Protein 2ZU0 (pdb70)

Solvent-accessible surface area: 44188 Å² total; per-residue (Å²): 71,76,2,35,106,29,2,61,120,23,16,119,38,172,69,50,193,42,12,90,52,1,93,129,38,8,112,74,0,60,156,59,15,46,26,70,97,170,83,52,51,12,92,25,3,25,13,101,38,2,47,95,9,79,9,25,53,88,36,25,160,21,38,53,122,74,33,79,88,53,24,19,115,47,97,13,10,40,0,0,6,2,6,7,103,60,28,90,98,12,22,56,92,29,173,86,24,34,8,95,30,61,48,64,42,90,5,150,70,33,36,134,30,24,35,67,32,9,8,1,11,0,2,9,0,14,1,62,28,0,2,46,2,35,1,119,152,37,88,169,25,106,85,28,0,2,0,0,0,1,0,35,7,30,103,60,132,80,4,2,4,5,8,5,2,2,11,2,62,3,37,66,17,0,59,10,44,0,2,0,4,0,9,12,36,68,117,31,81,2,0,0,0,2,2,1,1,2,52,0,30,14,79,0,72,4,30,2,2,0,0,0,20,2,15,85,108,1,14,0,3,4,2,3,2,2,27,3,31,74,62,1,23,0,70,2,2,3,2,1,0,6,4,23,13,2,10,4,9,4,0,0,39,0,63,5,77,80,2,57,1,57,3,3,4,0,0,2,2,33,99,102,7,10,7,0,2,16,6,72,0,29,0,45,101,2,89,1,48,0,59,6,12,0,22,0,1,0,13,60,77,1,55,0,3,2,19,0,10,3,33,0,27,71,138,0,55,100,0,20,1,74,2,47,0,28,5,11,0,26,7,112,70,0,49,0,1,2,12,1,18,1,7,0,51,3,5,21,5,140,5,32,8,22,2,60,4,19,78,12,63,73,63,18,16,19,0,0,49,8,2,8,1,57,55,102,61,0,12,70,16,15,0,48,26,40,0,33,103,2,0,91,24,6,214,50,107,43,3,20,91,49,0,14,49,55,0,10,112,29,3,48,19,48,74,192,120,0,29,112,32,1,62,116,22,2,95,63,94,22,140,128,48,13,94,55,2,64,111,38,1,77,56,1,61,161,84,14,46,25,88,186,159,86,52,51,13,99,19,7,42,11,101,45,0,50,110,8,111,14,24,61,102,57,24,159,12,38,59,124,73,33,76,88,54,24,17,112,44,99,16,10,42,0,0,5,0,11,14,53,47,17,95,96,7,21,52,80,29,152,92,23,18,8,96,34,49,59,57,42,84,6,154,72,35,49,129,32,25,40,63,31,12,8,1,11,0,2,9,1,20,2,87,24,0,4,45,3,38,1,76,144,42,85,175,18,104,86,35,1,2,0,0,1,2,0,36,4,44,98,65,154,82,0,1,2,3,10,5,6,3,17,2,51,0,31,81,23,0,56,11,36,1,2,0,4,0,10,11,35,70,114,32,76,1,0,0,0,2,3,0,2,2,48,1,20,14,70,0,79,4,56,4,3,0,0,0,17,2,12,63,102,0,9,0,3,4,1,2,4,2,24,2,29,76,63,1,29,0,70,1,7,4,3,3,0,5,3,21,13,2,11,4,10,4,0,0,37,0,64,4,82,92,2,52,0,64,4,8,5,0,0,4,1,12,121,93,9,15,8,0,2,17,7,66,2,28,0,46,96,5,85,1,49,1,55,5,13,1,12,1,4,0,21,76,118,0,62,0,3,2,15,0,12,1,31,0,26,88,108,2,57,104,2,34,0,74,1,50,0,27,5,12,0,45,20,141,84,0,42,0,2,0,9,1,15,1,6,0,52,2,7,42,6,150,3,34,9,19,1,60,4,13,86,13,68,96,95,17,12,133,25,0,114,60,49,36,2,74,86,75,60,0,38,28,10,14,3,61,20,40,0,29,106,2,3,98,23,5,206,71,92,40,10,25,90,50,0,36,65,46,0,0,121,32,10,83,45,39,82,46,2,46,2,128,74,0,60,2,10,33,166,138,116,49,24,1,84,18,0,43,11,80,0,94,58,32,30,1,2,0,0,3,1,41,130,75,9,4,14,60,9,1,2,8,6,4,9,12,69,176,94,53,103,53,85,25,32,65,0,79,1,84,74,104,76,1,50,80,40,40,13,18,45,18,9,2,7,1,9,5,12,0,14,31,165,9,16,62,0,74,58,4,29,1,49,103,0,0,48,29,0,2,64,30,4,43,81,77,90,74,87,138,20,57,77,178,128,55,2,73,86,34,0,104,106,19,10,66,48,2,133,11,33,170,73,0,19,110,75,31,0,1,53,64,16,63,46,20,44,36,14,34,0,0,2,0,1,0,4,3,8,98,6,68,1,0,0,4,17,9,5,11,23,76,7,76,74,108,16,1,98,17,4,4,56,0,1,47,69,13,97,82,50,129,38,0,3,1,2,1,4,53,40,31,78,2,1,90,72,0,126,2,66,92,0,12,8,1,121,98,0,97,34,72,101,68,26,75,40,82,6,2,96,91,3,81,146,119,64,91,72,54,6,74,129,82,260,104,30,146,24,97,66,20,67,101,123,102,9,34,90,28,0,86,124,55,106,79,50,118,19,72,39,63,24,132,138,165,96,56,111,20,54,68,87,48,194,190

Structure (mmCIF, N/CA/C/O backbone):
data_2ZU0
#
_entry.id   2ZU0
#
_cell.length_a   96.110
_cell.length_b   106.150
_cell.length_c   171.670
_cell.angle_alpha   90.00
_cell.angle_beta   90.00
_cell.angle_gamma   90.00
#
_symmetry.space_group_name_H-M   'P 21 21 21'
#
loop_
_entity.id
_entity.type
_entity.pdbx_description
1 polymer 'Protein sufD'
2 polymer 'Probable ATP-dependent transporter sufC'
3 non-polymer '2-(N-MORPHOLINO)-ETHANESULFONIC ACID'
4 water water
#
loop_
_atom_site.group_PDB
_atom_site.id
_atom_site.type_symbol
_atom_site.label_atom_id
_atom_site.label_alt_id
_atom_site.label_comp_id
_atom_site.label_asym_id
_atom_site.label_entity_id
_atom_site.label_seq_id
_atom_site.pdbx_PDB_ins_code
_atom_site.Cartn_x
_atom_site.Cartn_y
_atom_site.Cartn_z
_atom_site.occupancy
_atom_site.B_iso_or_equiv
_atom_site.auth_seq_id
_atom_site.auth_comp_id
_atom_site.auth_asym_id
_atom_site.auth_atom_id
_atom_site.pdbx_PDB_model_num
ATOM 1 N N . SER A 1 8 ? 47.593 -22.129 -14.928 1.00 46.27 8 SER A N 1
ATOM 2 C CA . SER A 1 8 ? 46.113 -22.210 -14.748 1.00 46.26 8 SER A CA 1
ATOM 3 C C . SER A 1 8 ? 45.344 -21.901 -16.034 1.00 43.75 8 SER A C 1
ATOM 4 O O . SER A 1 8 ? 45.717 -21.010 -16.793 1.00 44.13 8 SER A O 1
ATOM 7 N N . ASN A 1 9 ? 44.271 -22.651 -16.267 1.00 40.40 9 ASN A N 1
ATOM 8 C CA . ASN A 1 9 ? 43.423 -22.475 -17.444 1.00 35.89 9 ASN A CA 1
ATOM 9 C C . ASN A 1 9 ? 42.026 -22.198 -16.887 1.00 34.29 9 ASN A C 1
ATOM 10 O O . ASN A 1 9 ? 41.330 -23.115 -16.453 1.00 30.68 9 ASN A O 1
ATOM 15 N N . ALA A 1 10 ? 41.636 -20.924 -16.897 1.00 32.05 10 ALA A N 1
ATOM 16 C CA . ALA A 1 10 ? 40.343 -20.498 -16.363 1.00 32.76 10 ALA A CA 1
ATOM 17 C C . ALA A 1 10 ? 39.165 -21.336 -16.832 1.00 31.68 10 ALA A C 1
ATOM 18 O O . ALA A 1 10 ? 38.319 -21.738 -16.029 1.00 30.96 10 ALA A O 1
ATOM 20 N N . LEU A 1 11 ? 39.100 -21.588 -18.135 1.00 31.86 11 LEU A N 1
ATOM 21 C CA . LEU A 1 11 ? 38.013 -22.376 -18.690 1.00 31.70 11 LEU A CA 1
ATOM 22 C C . LEU A 1 11 ? 38.041 -23.783 -18.108 1.00 32.61 11 LEU A C 1
ATOM 23 O O . LEU A 1 11 ? 36.995 -24.359 -17.815 1.00 32.72 11 LEU A O 1
ATOM 28 N N . GLN A 1 12 ? 39.243 -24.327 -17.944 1.00 33.78 12 GLN A N 1
ATOM 29 C CA . GLN A 1 12 ? 39.418 -25.658 -17.369 1.00 36.52 12 GLN A CA 1
ATOM 30 C C . GLN A 1 12 ? 38.926 -25.632 -15.920 1.00 35.34 12 GLN A C 1
ATOM 31 O O . GLN A 1 12 ? 38.161 -26.494 -15.497 1.00 33.87 12 GLN A O 1
ATOM 37 N N . GLN A 1 13 ? 39.387 -24.637 -15.170 1.00 35.29 13 GLN A N 1
ATOM 38 C CA . GLN A 1 13 ? 39.003 -24.482 -13.772 1.00 37.00 13 GLN A CA 1
ATOM 39 C C . GLN A 1 13 ? 37.489 -24.430 -13.624 1.00 36.76 13 GLN A C 1
ATOM 40 O O . GLN A 1 13 ? 36.908 -25.171 -12.832 1.00 38.36 13 GLN A O 1
ATOM 46 N N . TRP A 1 14 ? 36.847 -23.560 -14.397 1.00 34.86 14 TRP A N 1
ATOM 47 C CA . TRP A 1 14 ? 35.394 -23.430 -14.325 1.00 34.04 14 TRP A CA 1
ATOM 48 C C . TRP A 1 14 ? 34.702 -24.707 -14.782 1.00 33.43 14 TRP A C 1
ATOM 49 O O . TRP A 1 14 ? 33.647 -25.072 -14.259 1.00 31.63 14 TRP A O 1
ATOM 60 N N . HIS A 1 15 ? 35.296 -25.380 -15.762 1.00 34.29 15 HIS A N 1
ATOM 61 C CA . HIS A 1 15 ? 34.742 -26.632 -16.262 1.00 36.14 15 HIS A CA 1
ATOM 62 C C . HIS A 1 15 ? 34.761 -27.617 -15.093 1.00 36.69 15 HIS A C 1
ATOM 63 O O . HIS A 1 15 ? 33.804 -28.362 -14.865 1.00 35.21 15 HIS A O 1
ATOM 70 N N . HIS A 1 16 ? 35.865 -27.593 -14.351 1.00 37.16 16 HIS A N 1
ATOM 71 C CA . HIS A 1 16 ? 36.053 -28.453 -13.191 1.00 39.18 16 HIS A CA 1
ATOM 72 C C . HIS A 1 16 ? 34.980 -28.168 -12.127 1.00 39.08 16 HIS A C 1
ATOM 73 O O . HIS A 1 16 ? 34.389 -29.098 -11.568 1.00 37.55 16 HIS A O 1
ATOM 80 N N . LEU A 1 17 ? 34.730 -26.887 -11.853 1.00 37.91 17 LEU A N 1
ATOM 81 C CA . LEU A 1 17 ? 33.719 -26.510 -10.865 1.00 37.72 17 LEU A CA 1
ATOM 82 C C . LEU A 1 17 ? 32.341 -26.994 -11.305 1.00 38.19 17 LEU A C 1
ATOM 83 O O . LEU A 1 17 ? 31.505 -27.347 -10.477 1.00 40.13 17 LEU A O 1
ATOM 88 N N . PHE A 1 18 ? 32.114 -27.014 -12.613 1.00 37.50 18 PHE A N 1
ATOM 89 C CA . PHE A 1 18 ? 30.839 -27.463 -13.163 1.00 39.28 18 PHE A CA 1
ATOM 90 C C . PHE A 1 18 ? 30.656 -28.961 -12.915 1.00 41.20 18 PHE A C 1
ATOM 91 O O . PHE A 1 18 ? 29.560 -29.418 -12.606 1.00 40.79 18 PHE A O 1
ATOM 99 N N . GLU A 1 19 ? 31.740 -29.717 -13.056 1.00 44.63 19 GLU A N 1
ATOM 100 C CA . GLU A 1 19 ? 31.703 -31.168 -12.873 1.00 48.70 19 GLU A CA 1
ATOM 101 C C . GLU A 1 19 ? 31.917 -31.650 -11.439 1.00 49.99 19 GLU A C 1
ATOM 102 O O . GLU A 1 19 ? 31.787 -32.841 -11.166 1.00 48.72 19 GLU A O 1
ATOM 108 N N . ALA A 1 20 ? 32.246 -30.727 -10.537 1.00 52.87 20 ALA A N 1
ATOM 109 C CA . ALA A 1 20 ? 32.490 -31.056 -9.131 1.00 56.05 20 ALA A CA 1
ATOM 110 C C . ALA A 1 20 ? 31.606 -32.190 -8.622 1.00 59.15 20 ALA A C 1
ATOM 111 O O . ALA A 1 20 ? 30.416 -32.261 -8.940 1.00 58.98 20 ALA A O 1
ATOM 113 N N . GLU A 1 21 ? 32.201 -33.077 -7.829 1.00 62.12 21 GLU A N 1
ATOM 114 C CA . GLU A 1 21 ? 31.486 -34.215 -7.269 1.00 64.82 21 GLU A CA 1
ATOM 115 C C . GLU A 1 21 ? 30.280 -33.729 -6.474 1.00 65.70 21 GLU A C 1
ATOM 116 O O . GLU A 1 21 ? 30.405 -32.881 -5.589 1.00 65.33 21 GLU A O 1
ATOM 122 N N . GLY A 1 22 ? 29.108 -34.261 -6.805 1.00 66.68 22 GLY A N 1
ATOM 123 C CA . GLY A 1 22 ? 27.898 -33.864 -6.110 1.00 68.21 22 GLY A CA 1
ATOM 124 C C . GLY A 1 22 ? 27.282 -32.605 -6.686 1.00 69.38 22 GLY A C 1
ATOM 125 O O . GLY A 1 22 ? 27.126 -31.604 -5.985 1.00 70.52 22 GLY A O 1
ATOM 126 N N . THR A 1 23 ? 26.934 -32.653 -7.969 1.00 69.20 23 THR A N 1
ATOM 127 C CA . THR A 1 23 ? 26.324 -31.513 -8.644 1.00 67.75 23 THR A CA 1
ATOM 128 C C . THR A 1 23 ? 25.348 -31.975 -9.720 1.00 66.40 23 THR A C 1
ATOM 129 O O . THR A 1 23 ? 25.758 -32.431 -10.788 1.00 67.16 23 THR A O 1
ATOM 133 N N . LYS A 1 24 ? 24.055 -31.868 -9.429 1.00 64.08 24 LYS A N 1
ATOM 134 C CA . LYS A 1 24 ? 23.023 -32.252 -10.385 1.00 61.48 24 LYS A CA 1
ATOM 135 C C . LYS A 1 24 ? 22.746 -31.017 -11.237 1.00 59.00 24 LYS A C 1
ATOM 136 O O . LYS A 1 24 ? 21.808 -30.262 -10.966 1.00 59.44 24 LYS A O 1
ATOM 142 N N . ARG A 1 25 ? 23.570 -30.809 -12.258 1.00 54.59 25 ARG A N 1
ATOM 143 C CA . ARG A 1 25 ? 23.424 -29.648 -13.126 1.00 50.31 25 ARG A CA 1
ATOM 144 C C . ARG A 1 25 ? 22.305 -29.840 -14.145 1.00 48.35 25 ARG A C 1
ATOM 145 O O . ARG A 1 25 ? 22.137 -30.920 -14.713 1.00 47.78 25 ARG A O 1
ATOM 153 N N . SER A 1 26 ? 21.543 -28.775 -14.361 1.00 45.05 26 SER A N 1
ATOM 154 C CA . SER A 1 26 ? 20.424 -28.775 -15.293 1.00 42.05 26 SER A CA 1
ATOM 155 C C . SER A 1 26 ? 20.865 -28.817 -16.753 1.00 41.32 26 SER A C 1
ATOM 156 O O . SER A 1 26 ? 22.017 -28.538 -17.073 1.00 41.13 26 SER A O 1
ATOM 159 N N . PRO A 1 27 ? 19.944 -29.175 -17.662 1.00 41.20 27 PRO A N 1
ATOM 160 C CA . PRO A 1 27 ? 20.261 -29.239 -19.093 1.00 40.53 27 PRO A CA 1
ATOM 161 C C . PRO A 1 27 ? 20.581 -27.831 -19.591 1.00 41.09 27 PRO A C 1
ATOM 162 O O . PRO A 1 27 ? 21.432 -27.648 -20.460 1.00 40.50 27 PRO A O 1
ATOM 166 N N . GLN A 1 28 ? 19.877 -26.844 -19.035 1.00 40.64 28 GLN A N 1
ATOM 167 C CA . GLN A 1 28 ? 20.083 -25.442 -19.396 1.00 39.78 28 GLN A CA 1
ATOM 168 C C . GLN A 1 28 ? 21.519 -25.050 -19.078 1.00 38.49 28 GLN A C 1
ATOM 169 O O . GLN A 1 28 ? 22.214 -24.443 -19.898 1.00 38.44 28 GLN A O 1
ATOM 175 N N . ALA A 1 29 ? 21.953 -25.410 -17.875 1.00 38.11 29 ALA A N 1
ATOM 176 C CA . ALA A 1 29 ? 23.304 -25.112 -17.418 1.00 37.62 29 ALA A CA 1
ATOM 177 C C . ALA A 1 29 ? 24.332 -25.802 -18.306 1.00 37.45 29 ALA A C 1
ATOM 178 O O . ALA A 1 29 ? 25.383 -25.235 -18.606 1.00 36.35 29 ALA A O 1
ATOM 180 N N . GLN A 1 30 ? 24.027 -27.030 -18.718 1.00 38.08 30 GLN A N 1
ATOM 181 C CA . GLN A 1 30 ? 24.928 -27.793 -19.578 1.00 38.79 30 GLN A CA 1
ATOM 182 C C . GLN A 1 30 ? 25.087 -27.129 -20.950 1.00 37.95 30 GLN A C 1
ATOM 183 O O . GLN A 1 30 ? 26.189 -27.084 -21.497 1.00 37.75 30 GLN A O 1
ATOM 189 N N . GLN A 1 31 ? 23.993 -26.605 -21.497 1.00 36.95 31 GLN A N 1
ATOM 190 C CA . GLN A 1 31 ? 24.044 -25.926 -22.788 1.00 37.64 31 GLN A CA 1
ATOM 191 C C . GLN A 1 31 ? 24.898 -24.661 -22.701 1.00 35.56 31 GLN A C 1
ATOM 192 O O . GLN A 1 31 ? 25.635 -24.339 -23.629 1.00 34.00 31 GLN A O 1
ATOM 198 N N . HIS A 1 32 ? 24.799 -23.941 -21.586 1.00 34.25 32 HIS A N 1
ATOM 199 C CA . HIS A 1 32 ? 25.586 -22.721 -21.416 1.00 33.00 32 HIS A CA 1
ATOM 200 C C . HIS A 1 32 ? 27.062 -23.054 -21.219 1.00 32.37 32 HIS A C 1
ATOM 201 O O . HIS A 1 32 ? 27.939 -22.292 -21.620 1.00 31.45 32 HIS A O 1
ATOM 208 N N . LEU A 1 33 ? 27.331 -24.200 -20.601 1.00 32.85 33 LEU A N 1
ATOM 209 C CA . LEU A 1 33 ? 28.701 -24.642 -20.373 1.00 33.26 33 LEU A CA 1
ATOM 210 C C . LEU A 1 33 ? 29.355 -24.868 -21.737 1.00 34.02 33 LEU A C 1
ATOM 211 O O . LEU A 1 33 ? 30.474 -24.415 -21.982 1.00 33.55 33 LEU A O 1
ATOM 216 N N . GLN A 1 34 ? 28.648 -25.568 -22.620 1.00 34.59 34 GLN A N 1
ATOM 217 C CA . GLN A 1 34 ? 29.161 -25.842 -23.958 1.00 36.62 34 GLN A CA 1
ATOM 218 C C . GLN A 1 34 ? 29.407 -24.540 -24.706 1.00 35.34 34 GLN A C 1
ATOM 219 O O . GLN A 1 34 ? 30.429 -24.384 -25.375 1.00 32.98 34 GLN A O 1
ATOM 225 N N . GLN A 1 35 ? 28.466 -23.604 -24.603 1.00 34.97 35 GLN A N 1
ATOM 226 C CA . GLN A 1 35 ? 28.637 -22.317 -25.268 1.00 34.45 35 GLN A CA 1
ATOM 227 C C . GLN A 1 35 ? 29.858 -21.631 -24.693 1.00 33.23 35 GLN A C 1
ATOM 228 O O . GLN A 1 35 ? 30.652 -21.043 -25.426 1.00 34.18 35 GLN A O 1
ATOM 234 N N . LEU A 1 36 ? 30.009 -21.723 -23.376 1.00 32.81 36 LEU A N 1
ATOM 235 C CA . LEU A 1 36 ? 31.146 -21.126 -22.689 1.00 34.87 36 LEU A CA 1
ATOM 236 C C . LEU A 1 36 ? 32.453 -21.683 -23.243 1.00 36.19 36 LEU A C 1
ATOM 237 O O . LEU A 1 36 ? 33.388 -20.938 -23.522 1.00 36.68 36 LEU A O 1
ATOM 242 N N . LEU A 1 37 ? 32.515 -23.001 -23.396 1.00 39.09 37 LEU A N 1
ATOM 243 C CA . LEU A 1 37 ? 33.718 -23.644 -23.908 1.00 41.40 37 LEU A CA 1
ATOM 244 C C . LEU A 1 37 ? 33.859 -23.447 -25.415 1.00 42.72 37 LEU A C 1
ATOM 245 O O . LEU A 1 37 ? 34.957 -23.526 -25.952 1.00 42.86 37 LEU A O 1
ATOM 250 N N . ARG A 1 38 ? 32.749 -23.176 -26.092 1.00 44.24 38 ARG A N 1
ATOM 251 C CA . ARG A 1 38 ? 32.779 -22.962 -27.536 1.00 48.22 38 ARG A CA 1
ATOM 252 C C . ARG A 1 38 ? 33.398 -21.604 -27.865 1.00 49.36 38 ARG A C 1
ATOM 253 O O . ARG A 1 38 ? 34.324 -21.505 -28.669 1.00 48.99 38 ARG A O 1
ATOM 261 N N . THR A 1 39 ? 32.872 -20.563 -27.226 1.00 49.93 39 THR A N 1
ATOM 262 C CA . THR A 1 39 ? 33.324 -19.194 -27.447 1.00 48.54 39 THR A CA 1
ATOM 263 C C . THR A 1 39 ? 34.720 -18.899 -26.907 1.00 48.06 39 THR A C 1
ATOM 264 O O . THR A 1 39 ? 35.472 -18.130 -27.508 1.00 47.83 39 THR A O 1
ATOM 268 N N . GLY A 1 40 ? 35.069 -19.503 -25.776 1.00 47.15 40 GLY A N 1
ATOM 269 C CA . GLY A 1 40 ? 36.381 -19.261 -25.200 1.00 44.18 40 GLY A CA 1
ATOM 270 C C . GLY A 1 40 ? 36.496 -17.859 -24.625 1.00 43.03 40 GLY A C 1
ATOM 271 O O . GLY A 1 40 ? 35.530 -17.088 -24.644 1.00 42.77 40 GLY A O 1
ATOM 272 N N . LEU A 1 41 ? 37.677 -17.522 -24.115 1.00 39.88 41 LEU A N 1
ATOM 273 C CA . LEU A 1 41 ? 37.901 -16.211 -23.524 1.00 38.02 41 LEU A CA 1
ATOM 274 C C . LEU A 1 41 ? 38.428 -15.201 -24.537 1.00 37.26 41 LEU A C 1
ATOM 275 O O . LEU A 1 41 ? 39.374 -15.467 -25.271 1.00 35.70 41 LEU A O 1
ATOM 280 N N . PRO A 1 42 ? 37.813 -14.016 -24.581 1.00 36.85 42 PRO A N 1
ATOM 281 C CA . PRO A 1 42 ? 38.223 -12.963 -25.513 1.00 35.51 42 PRO A CA 1
ATOM 282 C C . PRO A 1 42 ? 39.570 -12.357 -25.147 1.00 35.23 42 PRO A C 1
ATOM 283 O O . PRO A 1 42 ? 39.987 -12.399 -23.991 1.00 35.09 42 PRO A O 1
ATOM 287 N N . THR A 1 43 ? 40.254 -11.804 -26.142 1.00 33.74 43 THR A N 1
ATOM 288 C CA . THR A 1 43 ? 41.537 -11.160 -25.912 1.00 33.34 43 THR A CA 1
ATOM 289 C C . THR A 1 43 ? 41.275 -9.660 -26.014 1.00 32.57 43 THR A C 1
ATOM 290 O O . THR A 1 43 ? 40.163 -9.245 -26.326 1.00 30.72 43 THR A O 1
ATOM 294 N N . ARG A 1 44 ? 42.302 -8.858 -25.758 1.00 32.68 44 ARG A N 1
ATOM 295 C CA . ARG A 1 44 ? 42.192 -7.406 -25.845 1.00 35.04 44 ARG A CA 1
ATOM 296 C C . ARG A 1 44 ? 41.964 -6.944 -27.286 1.00 34.26 44 ARG A C 1
ATOM 297 O O . ARG A 1 44 ? 41.762 -5.755 -27.538 1.00 32.82 44 ARG A O 1
ATOM 305 N N . LYS A 1 45 ? 41.999 -7.884 -28.227 1.00 33.45 45 LYS A N 1
ATOM 306 C CA . LYS A 1 45 ? 41.794 -7.561 -29.636 1.00 32.72 45 LYS A CA 1
ATOM 307 C C . LYS A 1 45 ? 40.325 -7.710 -30.006 1.00 31.33 45 LYS A C 1
ATOM 308 O O . LYS A 1 45 ? 39.896 -7.290 -31.082 1.00 29.70 45 LYS A O 1
ATOM 314 N N . HIS A 1 46 ? 39.553 -8.313 -29.108 1.00 28.90 46 HIS A N 1
ATOM 315 C CA . HIS A 1 46 ? 38.135 -8.497 -29.358 1.00 27.90 46 HIS A CA 1
ATOM 316 C C . HIS A 1 46 ? 37.438 -7.143 -29.263 1.00 26.85 46 HIS A C 1
ATOM 317 O O . HIS A 1 46 ? 37.696 -6.353 -28.362 1.00 25.44 46 HIS A O 1
ATOM 324 N N . GLU A 1 47 ? 36.556 -6.902 -30.218 1.00 24.44 47 GLU A N 1
ATOM 325 C CA . GLU A 1 47 ? 35.774 -5.683 -30.317 1.00 26.88 47 GLU A CA 1
ATOM 326 C C . GLU A 1 47 ? 35.238 -5.116 -28.993 1.00 25.64 47 GLU A C 1
ATOM 327 O O . GLU A 1 47 ? 35.292 -3.907 -28.768 1.00 24.59 47 GLU A O 1
ATOM 333 N N . ASN A 1 48 ? 34.722 -5.982 -28.123 1.00 23.03 48 ASN A N 1
ATOM 334 C CA . ASN A 1 48 ? 34.155 -5.536 -26.850 1.00 24.94 48 ASN A CA 1
ATOM 335 C C . ASN A 1 48 ? 35.071 -5.664 -25.636 1.00 25.02 48 ASN A C 1
ATOM 336 O O . ASN A 1 48 ? 34.606 -5.540 -24.498 1.00 24.83 48 ASN A O 1
ATOM 341 N N . TRP A 1 49 ? 36.365 -5.891 -25.863 1.00 23.99 49 TRP A N 1
ATOM 342 C CA . TRP A 1 49 ? 37.286 -6.065 -24.743 1.00 23.52 49 TRP A CA 1
ATOM 343 C C . TRP A 1 49 ? 38.592 -5.291 -24.816 1.00 24.89 49 TRP A C 1
ATOM 344 O O . TRP A 1 49 ? 39.572 -5.646 -24.153 1.00 26.12 49 TRP A O 1
ATOM 355 N N . LYS A 1 50 ? 38.616 -4.228 -25.601 1.00 24.21 50 LYS A N 1
ATOM 356 C CA . LYS A 1 50 ? 39.837 -3.447 -25.725 1.00 25.35 50 LYS A CA 1
ATOM 357 C C . LYS A 1 50 ? 40.272 -2.789 -24.418 1.00 25.87 50 LYS A C 1
ATOM 358 O O . LYS A 1 50 ? 41.466 -2.625 -24.175 1.00 25.87 50 LYS A O 1
ATOM 364 N N . TYR A 1 51 ? 39.309 -2.452 -23.561 1.00 25.26 51 TYR A N 1
ATOM 365 C CA . TYR A 1 51 ? 39.610 -1.739 -22.322 1.00 25.33 51 TYR A CA 1
ATOM 366 C C . TYR A 1 51 ? 39.467 -2.465 -20.989 1.00 26.09 51 TYR A C 1
ATOM 367 O O . TYR A 1 51 ? 39.820 -1.904 -19.947 1.00 24.66 51 TYR A O 1
ATOM 376 N N . THR A 1 52 ? 38.955 -3.691 -21.010 1.00 26.69 52 THR A N 1
ATOM 377 C CA . THR A 1 52 ? 38.714 -4.425 -19.772 1.00 26.62 52 THR A CA 1
ATOM 378 C C . THR A 1 52 ? 39.669 -5.598 -19.580 1.00 28.37 52 THR A C 1
ATOM 379 O O . THR A 1 52 ? 39.616 -6.586 -20.314 1.00 26.94 52 THR A O 1
ATOM 383 N N . PRO A 1 53 ? 40.558 -5.501 -18.575 1.00 29.59 53 PRO A N 1
ATOM 384 C CA . PRO A 1 53 ? 41.547 -6.541 -18.274 1.00 31.17 53 PRO A CA 1
ATOM 385 C C . PRO A 1 53 ? 41.014 -7.813 -17.626 1.00 32.76 53 PRO A C 1
ATOM 386 O O . PRO A 1 53 ? 40.241 -7.765 -16.669 1.00 34.40 53 PRO A O 1
ATOM 390 N N . LEU A 1 54 ? 41.447 -8.950 -18.161 1.00 34.28 54 LEU A N 1
ATOM 391 C CA . LEU A 1 54 ? 41.049 -10.258 -17.653 1.00 35.38 54 LEU A CA 1
ATOM 392 C C . LEU A 1 54 ? 42.262 -11.031 -17.139 1.00 36.66 54 LEU A C 1
ATOM 393 O O . LEU A 1 54 ? 42.141 -12.186 -16.739 1.00 35.71 54 LEU A O 1
ATOM 398 N N . GLU A 1 55 ? 43.426 -10.384 -17.143 1.00 38.61 55 GLU A N 1
ATOM 399 C CA . GLU A 1 55 ? 44.662 -11.012 -16.677 1.00 41.97 55 GLU A CA 1
ATOM 400 C C . GLU A 1 55 ? 44.538 -11.517 -15.245 1.00 43.37 55 GLU A C 1
ATOM 401 O O . GLU A 1 55 ? 44.958 -12.631 -14.928 1.00 41.85 55 GLU A O 1
ATOM 407 N N . GLY A 1 56 ? 43.959 -10.695 -14.378 1.00 45.05 56 GLY A N 1
ATOM 408 C CA . GLY A 1 56 ? 43.800 -11.089 -12.992 1.00 46.61 56 GLY A CA 1
ATOM 409 C C . GLY A 1 56 ? 42.784 -12.201 -12.828 1.00 47.86 56 GLY A C 1
ATOM 410 O O . GLY A 1 56 ? 42.382 -12.519 -11.713 1.00 48.59 56 GLY A O 1
ATOM 411 N N . LEU A 1 57 ? 42.384 -12.819 -13.935 1.00 49.11 57 LEU A N 1
ATOM 412 C CA . LEU A 1 57 ? 41.389 -13.878 -13.870 1.00 48.85 57 LEU A CA 1
ATOM 413 C C . LEU A 1 57 ? 41.713 -15.113 -14.726 1.00 50.22 57 LEU A C 1
ATOM 414 O O . LEU A 1 57 ? 41.582 -16.246 -14.261 1.00 50.45 57 LEU A O 1
ATOM 419 N N . ILE A 1 58 ? 42.142 -14.891 -15.967 1.00 50.90 58 ILE A N 1
ATOM 420 C CA . ILE A 1 58 ? 42.442 -15.978 -16.902 1.00 51.44 58 ILE A CA 1
ATOM 421 C C . ILE A 1 58 ? 43.476 -17.015 -16.458 1.00 52.27 58 ILE A C 1
ATOM 422 O O . ILE A 1 58 ? 43.462 -18.153 -16.935 1.00 51.87 58 ILE A O 1
ATOM 427 N N . ASN A 1 59 ? 44.367 -16.624 -15.554 1.00 52.40 59 ASN A N 1
ATOM 428 C CA . ASN A 1 59 ? 45.398 -17.523 -15.051 1.00 53.60 59 ASN A CA 1
ATOM 429 C C . ASN A 1 59 ? 45.342 -17.524 -13.530 1.00 53.62 59 ASN A C 1
ATOM 430 O O . ASN A 1 59 ? 46.211 -16.962 -12.856 1.00 53.52 59 ASN A O 1
ATOM 435 N N . SER A 1 60 ? 44.296 -18.152 -13.001 1.00 52.17 60 SER A N 1
ATOM 436 C CA . SER A 1 60 ? 44.089 -18.236 -11.564 1.00 49.73 60 SER A CA 1
ATOM 437 C C . SER A 1 60 ? 43.433 -19.558 -11.218 1.00 48.25 60 SER A C 1
ATOM 438 O O . SER A 1 60 ? 42.766 -20.168 -12.053 1.00 46.98 60 SER A O 1
ATOM 441 N N . GLN A 1 61 ? 43.637 -20.001 -9.984 1.00 47.92 61 GLN A N 1
ATOM 442 C CA . GLN A 1 61 ? 43.022 -21.234 -9.519 1.00 47.46 61 GLN A CA 1
ATOM 443 C C . GLN A 1 61 ? 41.689 -20.827 -8.902 1.00 45.42 61 GLN A C 1
ATOM 444 O O . GLN A 1 61 ? 41.629 -19.909 -8.082 1.00 44.77 61 GLN A O 1
ATOM 450 N N . PHE A 1 62 ? 40.617 -21.498 -9.306 1.00 42.55 62 PHE A N 1
ATOM 451 C CA . PHE A 1 62 ? 39.300 -21.180 -8.776 1.00 40.72 62 PHE A CA 1
ATOM 452 C C . PHE A 1 62 ? 38.720 -22.288 -7.907 1.00 40.38 62 PHE A C 1
ATOM 453 O O . PHE A 1 62 ? 38.849 -23.473 -8.212 1.00 39.11 62 PHE A O 1
ATOM 461 N N . VAL A 1 63 ? 38.084 -21.880 -6.816 1.00 40.31 63 VAL A N 1
ATOM 462 C CA . VAL A 1 63 ? 37.445 -22.809 -5.896 1.00 41.22 63 VAL A CA 1
ATOM 463 C C . VAL A 1 63 ? 36.056 -22.260 -5.601 1.00 42.00 63 VAL A C 1
ATOM 464 O O . VAL A 1 63 ? 35.789 -21.076 -5.813 1.00 40.71 63 VAL A O 1
ATOM 468 N N . SER A 1 64 ? 35.174 -23.123 -5.117 1.00 43.60 64 SER A N 1
ATOM 469 C CA . SER A 1 64 ? 33.820 -22.716 -4.785 1.00 45.59 64 SER A CA 1
ATOM 470 C C . SER A 1 64 ? 33.494 -23.189 -3.371 1.00 46.70 64 SER A C 1
ATOM 471 O O . SER A 1 64 ? 32.833 -24.209 -3.174 1.00 46.83 64 SER A O 1
ATOM 474 N N . ILE A 1 65 ? 33.976 -22.435 -2.391 1.00 47.96 65 ILE A N 1
ATOM 475 C CA . ILE A 1 65 ? 33.764 -22.756 -0.989 1.00 49.58 65 ILE A CA 1
ATOM 476 C C . ILE A 1 65 ? 32.563 -21.997 -0.427 1.00 50.67 65 ILE A C 1
ATOM 477 O O . ILE A 1 65 ? 32.609 -20.778 -0.252 1.00 49.83 65 ILE A O 1
ATOM 482 N N . ALA A 1 66 ? 31.488 -22.731 -0.152 1.00 51.97 66 ALA A N 1
ATOM 483 C CA . ALA A 1 66 ? 30.267 -22.144 0.391 1.00 52.98 66 ALA A CA 1
ATOM 484 C C . ALA A 1 66 ? 30.313 -22.121 1.914 1.00 53.45 66 ALA A C 1
ATOM 485 O O . ALA A 1 66 ? 29.942 -23.093 2.569 1.00 54.43 66 ALA A O 1
ATOM 487 N N . GLY A 1 67 ? 30.767 -21.006 2.474 1.00 53.67 67 GLY A N 1
ATOM 488 C CA . GLY A 1 67 ? 30.848 -20.894 3.917 1.00 54.71 67 GLY A CA 1
ATOM 489 C C . GLY A 1 67 ? 29.532 -20.491 4.558 1.00 55.23 67 GLY A C 1
ATOM 490 O O . GLY A 1 67 ? 28.485 -20.471 3.906 1.00 54.49 67 GLY A O 1
ATOM 491 N N . GLU A 1 68 ? 29.587 -20.179 5.847 1.00 55.06 68 GLU A N 1
ATOM 492 C CA . GLU A 1 68 ? 28.407 -19.762 6.592 1.00 54.66 68 GLU A CA 1
ATOM 493 C C . GLU A 1 68 ? 28.756 -18.598 7.495 1.00 52.64 68 GLU A C 1
ATOM 494 O O . GLU A 1 68 ? 29.853 -18.537 8.052 1.00 52.31 68 GLU A O 1
ATOM 500 N N . ILE A 1 69 ? 27.819 -17.668 7.630 1.00 50.05 69 ILE A N 1
ATOM 501 C CA . ILE A 1 69 ? 28.033 -16.497 8.464 1.00 47.36 69 ILE A CA 1
ATOM 502 C C . ILE A 1 69 ? 26.938 -16.381 9.516 1.00 44.96 69 ILE A C 1
ATOM 503 O O . ILE A 1 69 ? 25.945 -17.103 9.474 1.00 43.17 69 ILE A O 1
ATOM 508 N N . SER A 1 70 ? 27.127 -15.461 10.454 1.00 42.90 70 SER A N 1
ATOM 509 C CA . SER A 1 70 ? 26.157 -15.245 11.521 1.00 42.03 70 SER A CA 1
ATOM 510 C C . SER A 1 70 ? 25.285 -14.036 11.216 1.00 41.37 70 SER A C 1
ATOM 511 O O . SER A 1 70 ? 25.643 -13.190 10.400 1.00 40.06 70 SER A O 1
ATOM 514 N N . PRO A 1 71 ? 24.115 -13.948 11.862 1.00 42.42 71 PRO A N 1
ATOM 515 C CA . PRO A 1 71 ? 23.238 -12.801 11.620 1.00 40.69 71 PRO A CA 1
ATOM 516 C C . PRO A 1 71 ? 23.979 -11.511 11.963 1.00 40.20 71 PRO A C 1
ATOM 517 O O . PRO A 1 71 ? 23.728 -10.462 11.370 1.00 39.24 71 PRO A O 1
ATOM 521 N N . GLN A 1 72 ? 24.907 -11.607 12.914 1.00 39.04 72 GLN A N 1
ATOM 522 C CA . GLN A 1 72 ? 25.709 -10.461 13.334 1.00 38.10 72 GLN A CA 1
ATOM 523 C C . GLN A 1 72 ? 26.566 -9.945 12.170 1.00 37.54 72 GLN A C 1
ATOM 524 O O . GLN A 1 72 ? 26.712 -8.737 11.977 1.00 37.03 72 GLN A O 1
ATOM 530 N N . GLN A 1 73 ? 27.150 -10.867 11.412 1.00 36.34 73 GLN A N 1
ATOM 531 C CA . GLN A 1 73 ? 27.985 -10.501 10.271 1.00 36.68 73 GLN A CA 1
ATOM 532 C C . GLN A 1 73 ? 27.116 -9.912 9.158 1.00 35.53 73 GLN A C 1
ATOM 533 O O . GLN A 1 73 ? 27.498 -8.945 8.496 1.00 35.01 73 GLN A O 1
ATOM 539 N N . ARG A 1 74 ? 25.946 -10.506 8.968 1.00 34.25 74 ARG A N 1
ATOM 540 C CA . ARG A 1 74 ? 25.002 -10.046 7.962 1.00 35.90 74 ARG A CA 1
ATOM 541 C C . ARG A 1 74 ? 24.578 -8.609 8.292 1.00 37.10 74 ARG A C 1
ATOM 542 O O . ARG A 1 74 ? 24.697 -7.704 7.459 1.00 36.56 74 ARG A O 1
ATOM 550 N N . ASP A 1 75 ? 24.101 -8.411 9.520 1.00 37.00 75 ASP A N 1
ATOM 551 C CA . ASP A 1 75 ? 23.648 -7.104 9.987 1.00 38.08 75 ASP A CA 1
ATOM 552 C C . ASP A 1 75 ? 24.692 -6.006 9.826 1.00 38.22 75 ASP A C 1
ATOM 553 O O . ASP A 1 75 ? 24.365 -4.877 9.447 1.00 38.23 75 ASP A O 1
ATOM 558 N N . ALA A 1 76 ? 25.946 -6.339 10.112 1.00 36.98 76 ALA A N 1
ATOM 559 C CA . ALA A 1 76 ? 27.038 -5.379 10.009 1.00 37.07 76 ALA A CA 1
ATOM 560 C C . ALA A 1 76 ? 27.283 -4.914 8.571 1.00 37.07 76 ALA A C 1
ATOM 561 O O . ALA A 1 76 ? 27.891 -3.863 8.348 1.00 36.94 76 ALA A O 1
ATOM 563 N N . LEU A 1 77 ? 26.805 -5.693 7.604 1.00 35.63 77 LEU A N 1
ATOM 564 C CA . LEU A 1 77 ? 26.983 -5.365 6.188 1.00 35.52 77 LEU A CA 1
ATOM 565 C C . LEU A 1 77 ? 25.663 -5.034 5.501 1.00 34.45 77 LEU A C 1
ATOM 566 O O . LEU A 1 77 ? 25.643 -4.589 4.354 1.00 35.53 77 LEU A O 1
ATOM 571 N N . ALA A 1 78 ? 24.562 -5.255 6.205 1.00 33.05 78 ALA A N 1
ATOM 572 C CA . ALA A 1 78 ? 23.244 -5.015 5.639 1.00 31.34 78 ALA A CA 1
ATOM 573 C C . ALA A 1 78 ? 22.849 -3.551 5.536 1.00 29.76 78 ALA A C 1
ATOM 574 O O . ALA A 1 78 ? 23.305 -2.705 6.306 1.00 30.22 78 ALA A O 1
ATOM 576 N N . LEU A 1 79 ? 22.006 -3.253 4.558 1.00 28.09 79 LEU A N 1
ATOM 577 C CA . LEU A 1 79 ? 21.515 -1.897 4.386 1.00 28.57 79 LEU A CA 1
ATOM 578 C C . LEU A 1 79 ? 20.461 -1.698 5.463 1.00 27.49 79 LEU A C 1
ATOM 579 O O . LEU A 1 79 ? 19.868 -2.664 5.953 1.00 24.99 79 LEU A O 1
ATOM 584 N N . THR A 1 80 ? 20.243 -0.447 5.841 1.00 27.76 80 THR A N 1
ATOM 585 C CA . THR A 1 80 ? 19.213 -0.128 6.809 1.00 26.88 80 THR A CA 1
ATOM 586 C C . THR A 1 80 ? 18.006 0.130 5.918 1.00 26.98 80 THR A C 1
ATOM 587 O O . THR A 1 80 ? 17.912 1.169 5.252 1.00 26.23 80 THR A O 1
ATOM 591 N N . LEU A 1 81 ? 17.091 -0.827 5.896 1.00 26.22 81 LEU A N 1
ATOM 592 C CA . LEU A 1 81 ? 15.918 -0.717 5.050 1.00 27.85 81 LEU A CA 1
ATOM 593 C C . LEU A 1 81 ? 14.844 -1.723 5.458 1.00 28.14 81 LEU A C 1
ATOM 594 O O . LEU A 1 81 ? 15.149 -2.865 5.802 1.00 28.51 81 LEU A O 1
ATOM 599 N N . ASP A 1 82 ? 13.587 -1.298 5.413 1.00 28.97 82 ASP A N 1
ATOM 600 C CA . ASP A 1 82 ? 12.482 -2.188 5.740 1.00 30.34 82 ASP A CA 1
ATOM 601 C C . ASP A 1 82 ? 12.103 -2.869 4.423 1.00 30.30 82 ASP A C 1
ATOM 602 O O . ASP A 1 82 ? 11.472 -2.275 3.549 1.00 30.20 82 ASP A O 1
ATOM 607 N N . SER A 1 83 ? 12.505 -4.121 4.279 1.00 29.77 83 SER A N 1
ATOM 608 C CA . SER A 1 83 ? 12.236 -4.847 3.054 1.00 29.84 83 SER A CA 1
ATOM 609 C C . SER A 1 83 ? 11.983 -6.322 3.309 1.00 28.75 83 SER A C 1
ATOM 610 O O . SER A 1 83 ? 11.981 -6.777 4.449 1.00 27.15 83 SER A O 1
ATOM 613 N N . VAL A 1 84 ? 11.752 -7.046 2.219 1.00 26.79 84 VAL A N 1
ATOM 614 C CA . VAL A 1 84 ? 11.567 -8.487 2.249 1.00 28.02 84 VAL A CA 1
ATOM 615 C C . VAL A 1 84 ? 12.956 -8.901 1.771 1.00 28.06 84 VAL A C 1
ATOM 616 O O . VAL A 1 84 ? 13.271 -8.829 0.574 1.00 27.04 84 VAL A O 1
ATOM 620 N N . ARG A 1 85 ? 13.796 -9.294 2.720 1.00 26.48 85 ARG A N 1
ATOM 621 C CA . ARG A 1 85 ? 15.175 -9.639 2.419 1.00 27.75 85 ARG A CA 1
ATOM 622 C C . ARG A 1 85 ? 15.539 -11.108 2.279 1.00 28.27 85 ARG A C 1
ATOM 623 O O . ARG A 1 85 ? 15.374 -11.896 3.214 1.00 27.21 85 ARG A O 1
ATOM 631 N N . LEU A 1 86 ? 16.054 -11.461 1.106 1.00 28.86 86 LEU A N 1
ATOM 632 C CA . LEU A 1 86 ? 16.514 -12.820 0.840 1.00 30.25 86 LEU A CA 1
ATOM 633 C C . LEU A 1 86 ? 18.028 -12.726 0.894 1.00 30.72 86 LEU A C 1
ATOM 634 O O . LEU A 1 86 ? 18.621 -11.845 0.260 1.00 30.72 86 LEU A O 1
ATOM 639 N N . VAL A 1 87 ? 18.654 -13.624 1.650 1.00 30.59 87 VAL A N 1
ATOM 640 C CA . VAL A 1 87 ? 20.101 -13.608 1.788 1.00 29.73 87 VAL A CA 1
ATOM 641 C C . VAL A 1 87 ? 20.790 -14.768 1.066 1.00 30.79 87 VAL A C 1
ATOM 642 O O . VAL A 1 87 ? 20.388 -15.929 1.182 1.00 30.99 87 VAL A O 1
ATOM 646 N N . PHE A 1 88 ? 21.826 -14.429 0.306 1.00 29.67 88 PHE A N 1
ATOM 647 C CA . PHE A 1 88 ? 22.604 -15.409 -0.428 1.00 28.25 88 PHE A CA 1
ATOM 648 C C . PHE A 1 88 ? 24.054 -15.268 0.017 1.00 29.03 88 PHE A C 1
ATOM 649 O O . PHE A 1 88 ? 24.605 -14.168 0.037 1.00 29.45 88 PHE A O 1
ATOM 657 N N . VAL A 1 89 ? 24.659 -16.386 0.398 1.00 29.94 89 VAL A N 1
ATOM 658 C CA . VAL A 1 89 ? 26.040 -16.385 0.862 1.00 31.11 89 VAL A CA 1
ATOM 659 C C . VAL A 1 89 ? 26.835 -17.333 -0.019 1.00 30.60 89 VAL A C 1
ATOM 660 O O . VAL A 1 89 ? 26.406 -18.457 -0.275 1.00 30.25 89 VAL A O 1
ATOM 664 N N . ASP A 1 90 ? 27.982 -16.862 -0.496 1.00 32.15 90 ASP A N 1
ATOM 665 C CA . ASP A 1 90 ? 28.843 -17.648 -1.378 1.00 33.84 90 ASP A CA 1
ATOM 666 C C . ASP A 1 90 ? 28.076 -18.499 -2.389 1.00 33.73 90 ASP A C 1
ATOM 667 O O . ASP A 1 90 ? 28.339 -19.692 -2.527 1.00 36.09 90 ASP A O 1
ATOM 672 N N . GLY A 1 91 ? 27.122 -17.886 -3.085 1.00 33.20 91 GLY A N 1
ATOM 673 C CA . GLY A 1 91 ? 26.356 -18.600 -4.095 1.00 32.06 91 GLY A CA 1
ATOM 674 C C . GLY A 1 91 ? 25.215 -19.457 -3.588 1.00 33.31 91 GLY A C 1
ATOM 675 O O . GLY A 1 91 ? 24.549 -20.137 -4.373 1.00 30.98 91 GLY A O 1
ATOM 676 N N . ARG A 1 92 ? 24.968 -19.416 -2.284 1.00 33.93 92 ARG A N 1
ATOM 677 C CA . ARG A 1 92 ? 23.910 -20.225 -1.700 1.00 37.59 92 ARG A CA 1
ATOM 678 C C . ARG A 1 92 ? 22.826 -19.418 -0.988 1.00 35.88 92 ARG A C 1
ATOM 679 O O . ARG A 1 92 ? 23.118 -18.506 -0.215 1.00 34.17 92 ARG A O 1
ATOM 687 N N . TYR A 1 93 ? 21.574 -19.763 -1.259 1.00 35.05 93 TYR A N 1
ATOM 688 C CA . TYR A 1 93 ? 20.455 -19.121 -0.586 1.00 36.32 93 TYR A CA 1
ATOM 689 C C . TYR A 1 93 ? 20.516 -19.630 0.864 1.00 35.56 93 TYR A C 1
ATOM 690 O O . TYR A 1 93 ? 20.666 -20.829 1.093 1.00 35.13 93 TYR A O 1
ATOM 699 N N . VAL A 1 94 ? 20.434 -18.725 1.833 1.00 35.15 94 VAL A N 1
ATOM 700 C CA . VAL A 1 94 ? 20.476 -19.125 3.238 1.00 36.08 94 VAL A CA 1
ATOM 701 C C . VAL A 1 94 ? 19.153 -18.802 3.927 1.00 36.40 94 VAL A C 1
ATOM 702 O O . VAL A 1 94 ? 18.933 -17.678 4.377 1.00 35.84 94 VAL A O 1
ATOM 706 N N . PRO A 1 95 ? 18.256 -19.795 4.017 1.00 37.22 95 PRO A N 1
ATOM 707 C CA . PRO A 1 95 ? 16.932 -19.671 4.643 1.00 36.94 95 PRO A CA 1
ATOM 708 C C . PRO A 1 95 ? 16.956 -19.027 6.030 1.00 36.07 95 PRO A C 1
ATOM 709 O O . PRO A 1 95 ? 16.231 -18.069 6.296 1.00 34.77 95 PRO A O 1
ATOM 713 N N . ALA A 1 96 ? 17.803 -19.555 6.903 1.00 34.43 96 ALA A N 1
ATOM 714 C CA . ALA A 1 96 ? 17.905 -19.057 8.270 1.00 34.86 96 ALA A CA 1
ATOM 715 C C . ALA A 1 96 ? 18.215 -17.568 8.381 1.00 35.16 96 ALA A C 1
ATOM 716 O O . ALA A 1 96 ? 17.890 -16.940 9.388 1.00 34.58 96 ALA A O 1
ATOM 718 N N . LEU A 1 97 ? 18.840 -16.997 7.357 1.00 34.49 97 LEU A N 1
ATOM 719 C CA . LEU A 1 97 ? 19.181 -15.581 7.405 1.00 33.93 97 LEU A CA 1
ATOM 720 C C . LEU A 1 97 ? 18.210 -14.717 6.614 1.00 32.47 97 LEU A C 1
ATOM 721 O O . LEU A 1 97 ? 18.333 -13.493 6.597 1.00 33.27 97 LEU A O 1
ATOM 726 N N . SER A 1 98 ? 17.245 -15.357 5.965 1.00 31.62 98 SER A N 1
ATOM 727 C CA . SER A 1 98 ? 16.273 -14.641 5.150 1.00 31.87 98 SER A CA 1
ATOM 728 C C . SER A 1 98 ? 14.911 -14.417 5.800 1.00 33.08 98 SER A C 1
ATOM 729 O O . SER A 1 98 ? 14.559 -15.064 6.790 1.00 33.49 98 SER A O 1
ATOM 732 N N . ASP A 1 99 ? 14.156 -13.490 5.216 1.00 31.64 99 ASP A N 1
ATOM 733 C CA . ASP A 1 99 ? 12.819 -13.135 5.679 1.00 31.97 99 ASP A CA 1
ATOM 734 C C . ASP A 1 99 ? 11.790 -14.054 5.035 1.00 31.92 99 ASP A C 1
ATOM 735 O O . ASP A 1 99 ? 11.989 -14.538 3.919 1.00 31.65 99 ASP A O 1
ATOM 740 N N . ALA A 1 100 ? 10.689 -14.289 5.736 1.00 31.55 100 ALA A N 1
ATOM 741 C CA . ALA A 1 100 ? 9.614 -15.118 5.201 1.00 31.98 100 ALA A CA 1
ATOM 742 C C . ALA A 1 100 ? 8.942 -14.303 4.098 1.00 31.78 100 ALA A C 1
ATOM 743 O O . ALA A 1 100 ? 8.855 -13.081 4.196 1.00 32.34 100 ALA A O 1
ATOM 745 N N . THR A 1 101 ? 8.462 -14.967 3.052 1.00 32.22 101 THR A N 1
ATOM 746 C CA . THR A 1 101 ? 7.826 -14.254 1.951 1.00 32.42 101 THR A CA 1
ATOM 747 C C . THR A 1 101 ? 6.301 -14.352 1.907 1.00 33.87 101 THR A C 1
ATOM 748 O O . THR A 1 101 ? 5.650 -13.599 1.180 1.00 33.89 101 THR A O 1
ATOM 752 N N . GLU A 1 102 ? 5.728 -15.272 2.676 1.00 35.60 102 GLU A N 1
ATOM 753 C CA . GLU A 1 102 ? 4.276 -15.439 2.689 1.00 36.94 102 GLU A CA 1
ATOM 754 C C . GLU A 1 102 ? 3.592 -14.130 3.089 1.00 35.22 102 GLU A C 1
ATOM 755 O O . GLU A 1 102 ? 3.954 -13.521 4.092 1.00 35.18 102 GLU A O 1
ATOM 761 N N . GLY A 1 103 ? 2.622 -13.696 2.284 1.00 33.54 103 GLY A N 1
ATOM 762 C CA . GLY A 1 103 ? 1.899 -12.462 2.556 1.00 32.70 103 GLY A CA 1
ATOM 763 C C . GLY A 1 103 ? 2.649 -11.177 2.217 1.00 34.17 103 GLY A C 1
ATOM 764 O O . GLY A 1 103 ? 2.159 -10.076 2.488 1.00 33.05 103 GLY A O 1
ATOM 765 N N . SER A 1 104 ? 3.831 -11.310 1.619 1.00 33.03 104 SER A N 1
ATOM 766 C CA . SER A 1 104 ? 4.658 -10.156 1.262 1.00 31.23 104 SER A CA 1
ATOM 767 C C . SER A 1 104 ? 4.271 -9.552 -0.083 1.00 30.69 104 SER A C 1
ATOM 768 O O . SER A 1 104 ? 4.574 -8.392 -0.365 1.00 30.04 104 SER A O 1
ATOM 771 N N . GLY A 1 105 ? 3.612 -10.349 -0.915 1.00 28.89 105 GLY A N 1
ATOM 772 C CA . GLY A 1 105 ? 3.223 -9.880 -2.231 1.00 27.10 105 GLY A CA 1
ATOM 773 C C . GLY A 1 105 ? 4.152 -10.479 -3.274 1.00 27.99 105 GLY A C 1
ATOM 774 O O . GLY A 1 105 ? 3.967 -10.277 -4.476 1.00 26.83 105 GLY A O 1
ATOM 775 N N . TYR A 1 106 ? 5.158 -11.216 -2.806 1.00 27.11 106 TYR A N 1
ATOM 776 C CA . TYR A 1 106 ? 6.128 -11.866 -3.690 1.00 28.85 106 TYR A CA 1
ATOM 777 C C . TYR A 1 106 ? 6.048 -13.388 -3.603 1.00 28.94 106 TYR A C 1
ATOM 778 O O . TYR A 1 106 ? 6.172 -13.957 -2.519 1.00 27.51 106 TYR A O 1
ATOM 787 N N . GLU A 1 107 ? 5.836 -14.035 -4.744 1.00 29.89 107 GLU A N 1
ATOM 788 C CA . GLU A 1 107 ? 5.798 -15.494 -4.817 1.00 31.80 107 GLU A CA 1
ATOM 789 C C . GLU A 1 107 ? 7.251 -15.894 -5.029 1.00 32.23 107 GLU A C 1
ATOM 790 O O . GLU A 1 107 ? 7.842 -15.566 -6.059 1.00 32.72 107 GLU A O 1
ATOM 796 N N . VAL A 1 108 ? 7.829 -16.594 -4.062 1.00 32.14 108 VAL A N 1
ATOM 797 C CA . VAL A 1 108 ? 9.230 -16.980 -4.164 1.00 32.72 108 VAL A CA 1
ATOM 798 C C . VAL A 1 108 ? 9.530 -18.459 -3.947 1.00 33.25 108 VAL A C 1
ATOM 799 O O . VAL A 1 108 ? 9.112 -19.061 -2.954 1.00 32.07 108 VAL A O 1
ATOM 803 N N . SER A 1 109 ? 10.280 -19.017 -4.891 1.00 32.81 109 SER A N 1
ATOM 804 C CA . SER A 1 109 ? 10.719 -20.405 -4.858 1.00 34.53 109 SER A CA 1
ATOM 805 C C . SER A 1 109 ? 12.176 -20.441 -5.321 1.00 34.96 109 SER A C 1
ATOM 806 O O . SER A 1 109 ? 12.533 -19.831 -6.338 1.00 33.95 109 SER A O 1
ATOM 809 N N . ILE A 1 110 ? 13.014 -21.139 -4.565 1.00 34.33 110 ILE A N 1
ATOM 810 C CA . ILE A 1 110 ? 14.420 -21.272 -4.911 1.00 34.62 110 ILE A CA 1
ATOM 811 C C . ILE A 1 110 ? 14.738 -22.747 -5.162 1.00 36.70 110 ILE A C 1
ATOM 812 O O . ILE A 1 110 ? 14.663 -23.572 -4.249 1.00 34.87 110 ILE A O 1
ATOM 817 N N . ASN A 1 111 ? 15.081 -23.071 -6.406 1.00 37.24 111 ASN A N 1
ATOM 818 C CA . ASN A 1 111 ? 15.426 -24.440 -6.792 1.00 40.19 111 ASN A CA 1
ATOM 819 C C . ASN A 1 111 ? 16.208 -24.396 -8.106 1.00 41.49 111 ASN A C 1
ATOM 820 O O . ASN A 1 111 ? 16.434 -23.314 -8.652 1.00 41.59 111 ASN A O 1
ATOM 825 N N . ASP A 1 112 ? 16.609 -25.554 -8.627 1.00 41.92 112 ASP A N 1
ATOM 826 C CA . ASP A 1 112 ? 17.381 -25.563 -9.867 1.00 43.40 112 ASP A CA 1
ATOM 827 C C . ASP A 1 112 ? 16.598 -25.935 -11.118 1.00 43.17 112 ASP A C 1
ATOM 828 O O . ASP A 1 112 ? 17.182 -26.341 -12.123 1.00 44.35 112 ASP A O 1
ATOM 833 N N . ASP A 1 113 ? 15.279 -25.800 -11.058 1.00 43.20 113 ASP A N 1
ATOM 834 C CA . ASP A 1 113 ? 14.435 -26.088 -12.210 1.00 43.54 113 ASP A CA 1
ATOM 835 C C . ASP A 1 113 ? 14.514 -24.836 -13.087 1.00 43.38 113 ASP A C 1
ATOM 836 O O . ASP A 1 113 ? 14.227 -23.735 -12.619 1.00 42.35 113 ASP A O 1
ATOM 841 N N . ARG A 1 114 ? 14.889 -24.999 -14.353 1.00 42.22 114 ARG A N 1
ATOM 842 C CA . ARG A 1 114 ? 15.045 -23.847 -15.236 1.00 41.69 114 ARG A CA 1
ATOM 843 C C . ARG A 1 114 ? 14.224 -23.868 -16.519 1.00 42.02 114 ARG A C 1
ATOM 844 O O . ARG A 1 114 ? 14.472 -23.072 -17.425 1.00 41.35 114 ARG A O 1
ATOM 852 N N . GLN A 1 115 ? 13.237 -24.754 -16.583 1.00 43.14 115 GLN A N 1
ATOM 853 C CA . GLN A 1 115 ? 12.394 -24.896 -17.770 1.00 45.44 115 GLN A CA 1
ATOM 854 C C . GLN A 1 115 ? 11.795 -23.607 -18.353 1.00 45.35 115 GLN A C 1
ATOM 855 O O . GLN A 1 115 ? 11.678 -23.468 -19.573 1.00 45.34 115 GLN A O 1
ATOM 861 N N . GLY A 1 116 ? 11.413 -22.665 -17.499 1.00 44.96 116 GLY A N 1
ATOM 862 C CA . GLY A 1 116 ? 10.817 -21.440 -18.007 1.00 44.03 116 GLY A CA 1
ATOM 863 C C . GLY A 1 116 ? 11.738 -20.299 -18.419 1.00 42.64 116 GLY A C 1
ATOM 864 O O . GLY A 1 116 ? 11.386 -19.506 -19.290 1.00 43.51 116 GLY A O 1
ATOM 865 N N . LEU A 1 117 ? 12.909 -20.206 -17.801 1.00 41.50 117 LEU A N 1
ATOM 866 C CA . LEU A 1 117 ? 13.851 -19.132 -18.096 1.00 39.76 117 LEU A CA 1
ATOM 867 C C . LEU A 1 117 ? 13.979 -18.790 -19.576 1.00 39.62 117 LEU A C 1
ATOM 868 O O . LEU A 1 117 ? 14.158 -19.667 -20.417 1.00 38.75 117 LEU A O 1
ATOM 873 N N . PRO A 1 118 ? 13.882 -17.493 -19.911 1.00 39.38 118 PRO A N 1
ATOM 874 C CA . PRO A 1 118 ? 13.981 -17.004 -21.290 1.00 38.17 118 PRO A CA 1
ATOM 875 C C . PRO A 1 118 ? 15.395 -17.109 -21.842 1.00 36.13 118 PRO A C 1
ATOM 876 O O . PRO A 1 118 ? 16.356 -17.234 -21.087 1.00 35.62 118 PRO A O 1
ATOM 880 N N . ASP A 1 119 ? 15.517 -17.068 -23.162 1.00 36.17 119 ASP A N 1
ATOM 881 C CA . ASP A 1 119 ? 16.829 -17.138 -23.789 1.00 36.71 119 ASP A CA 1
ATOM 882 C C . ASP A 1 119 ? 17.509 -15.786 -23.590 1.00 35.17 119 ASP A C 1
ATOM 883 O O . ASP A 1 119 ? 16.841 -14.766 -23.391 1.00 32.65 119 ASP A O 1
ATOM 888 N N . ALA A 1 120 ? 18.834 -15.780 -23.650 1.00 32.58 120 ALA A N 1
ATOM 889 C CA . ALA A 1 120 ? 19.588 -14.552 -23.473 1.00 33.36 120 ALA A CA 1
ATOM 890 C C . ALA A 1 120 ? 19.331 -13.590 -24.629 1.00 32.31 120 ALA A C 1
ATOM 891 O O . ALA A 1 120 ? 19.200 -14.005 -25.781 1.00 32.16 120 ALA A O 1
ATOM 893 N N . ILE A 1 121 ? 19.244 -12.304 -24.313 1.00 30.49 121 ILE A N 1
ATOM 894 C CA . ILE A 1 121 ? 19.032 -11.287 -25.336 1.00 28.43 121 ILE A CA 1
ATOM 895 C C . ILE A 1 121 ? 20.348 -11.113 -26.096 1.00 27.39 121 ILE A C 1
ATOM 896 O O . ILE A 1 121 ? 20.374 -11.048 -27.322 1.00 26.22 121 ILE A O 1
ATOM 901 N N . GLN A 1 122 ? 21.437 -11.049 -25.337 1.00 26.85 122 GLN A N 1
ATOM 902 C CA . GLN A 1 122 ? 22.776 -10.871 -25.884 1.00 27.42 122 GLN A CA 1
ATOM 903 C C . GLN A 1 122 ? 23.699 -11.892 -25.221 1.00 26.71 122 GLN A C 1
ATOM 904 O O . GLN A 1 122 ? 24.177 -11.677 -24.110 1.00 26.61 122 GLN A O 1
ATOM 910 N N . ALA A 1 123 ? 23.948 -13.002 -25.906 1.00 26.90 123 ALA A N 1
ATOM 911 C CA . ALA A 1 123 ? 24.807 -14.050 -25.362 1.00 27.18 123 ALA A CA 1
ATOM 912 C C . ALA A 1 123 ? 26.266 -13.616 -25.327 1.00 25.99 123 ALA A C 1
ATOM 913 O O . ALA A 1 123 ? 26.753 -13.006 -26.270 1.00 26.36 123 ALA A O 1
ATOM 915 N N . GLU A 1 124 ? 26.954 -13.920 -24.228 1.00 25.82 124 GLU A N 1
ATOM 916 C CA . GLU A 1 124 ? 28.364 -13.580 -24.085 1.00 24.97 124 GLU A CA 1
ATOM 917 C C . GLU A 1 124 ? 29.019 -14.458 -23.029 1.00 25.62 124 GLU A C 1
ATOM 918 O O . GLU A 1 124 ? 28.361 -14.952 -22.110 1.00 27.16 124 GLU A O 1
ATOM 924 N N . VAL A 1 125 ? 30.320 -14.661 -23.186 1.00 25.56 125 VAL A N 1
ATOM 925 C CA . VAL A 1 125 ? 31.093 -15.527 -22.308 1.00 26.69 125 VAL A CA 1
ATOM 926 C C . VAL A 1 125 ? 30.771 -15.523 -20.807 1.00 26.41 125 VAL A C 1
ATOM 927 O O . VAL A 1 125 ? 30.538 -16.591 -20.237 1.00 25.02 125 VAL A O 1
ATOM 931 N N . PHE A 1 126 ? 30.745 -14.362 -20.152 1.00 24.60 126 PHE A N 1
ATOM 932 C CA . PHE A 1 126 ? 30.464 -14.377 -18.714 1.00 25.25 126 PHE A CA 1
ATOM 933 C C . PHE A 1 126 ? 29.010 -14.632 -18.327 1.00 25.50 126 PHE A C 1
ATOM 934 O O . PHE A 1 126 ? 28.723 -15.030 -17.198 1.00 25.81 126 PHE A O 1
ATOM 942 N N . LEU A 1 127 ? 28.094 -14.413 -19.261 1.00 25.50 127 LEU A N 1
ATOM 943 C CA . LEU A 1 127 ? 26.692 -14.702 -19.006 1.00 26.38 127 LEU A CA 1
ATOM 944 C C . LEU A 1 127 ? 26.583 -16.239 -18.974 1.00 28.74 127 LEU A C 1
ATOM 945 O O . LEU A 1 127 ? 25.899 -16.809 -18.119 1.00 29.04 127 LEU A O 1
ATOM 950 N N . HIS A 1 128 ? 27.271 -16.904 -19.905 1.00 27.14 128 HIS A N 1
ATOM 951 C CA . HIS A 1 128 ? 27.264 -18.366 -19.967 1.00 25.91 128 HIS A CA 1
ATOM 952 C C . HIS A 1 128 ? 27.906 -18.960 -18.720 1.00 25.52 128 HIS A C 1
ATOM 953 O O . HIS A 1 128 ? 27.416 -19.943 -18.171 1.00 24.30 128 HIS A O 1
ATOM 960 N N . LEU A 1 129 ? 29.002 -18.358 -18.270 1.00 25.21 129 LEU A N 1
ATOM 961 C CA . LEU A 1 129 ? 29.686 -18.853 -17.086 1.00 26.62 129 LEU A CA 1
ATOM 962 C C . LEU A 1 129 ? 28.756 -18.866 -15.876 1.00 28.01 129 LEU A C 1
ATOM 963 O O . LEU A 1 129 ? 28.693 -19.853 -15.143 1.00 27.74 129 LEU A O 1
ATOM 968 N N . THR A 1 130 ? 28.032 -17.766 -15.674 1.00 28.29 130 THR A N 1
ATOM 969 C CA . THR A 1 130 ? 27.115 -17.645 -14.544 1.00 26.26 130 THR A CA 1
ATOM 970 C C . THR A 1 130 ? 25.931 -18.605 -14.665 1.00 27.24 130 THR A C 1
ATOM 971 O O . THR A 1 130 ? 25.537 -19.243 -13.688 1.00 26.80 130 THR A O 1
ATOM 975 N N . GLU A 1 131 ? 25.355 -18.708 -15.854 1.00 27.56 131 GLU A N 1
ATOM 976 C CA . GLU A 1 131 ? 24.240 -19.623 -16.045 1.00 29.62 131 GLU A CA 1
ATOM 977 C C . GLU A 1 131 ? 24.680 -21.054 -15.707 1.00 31.08 131 GLU A C 1
ATOM 978 O O . GLU A 1 131 ? 23.931 -21.818 -15.089 1.00 30.89 131 GLU A O 1
ATOM 984 N N . SER A 1 132 ? 25.895 -21.415 -16.109 1.00 29.72 132 SER A N 1
ATOM 985 C CA . SER A 1 132 ? 26.381 -22.772 -15.877 1.00 31.11 132 SER A CA 1
ATOM 986 C C . SER A 1 132 ? 26.837 -23.073 -14.453 1.00 30.64 132 SER A C 1
ATOM 987 O O . SER A 1 132 ? 26.647 -24.190 -13.972 1.00 31.20 132 SER A O 1
ATOM 990 N N . LEU A 1 133 ? 27.417 -22.092 -13.765 1.00 29.88 133 LEU A N 1
ATOM 991 C CA . LEU A 1 133 ? 27.864 -22.330 -12.396 1.00 30.34 133 LEU A CA 1
ATOM 992 C C . LEU A 1 133 ? 26.865 -21.958 -11.291 1.00 32.36 133 LEU A C 1
ATOM 993 O O . LEU A 1 133 ? 27.093 -22.272 -10.119 1.00 31.32 133 LEU A O 1
ATOM 998 N N . ALA A 1 134 ? 25.774 -21.283 -11.642 1.00 32.39 134 ALA A N 1
ATOM 999 C CA . ALA A 1 134 ? 24.784 -20.922 -10.627 1.00 35.36 134 ALA A CA 1
ATOM 1000 C C . ALA A 1 134 ? 24.256 -22.230 -10.039 1.00 36.09 134 ALA A C 1
ATOM 1001 O O . ALA A 1 134 ? 23.833 -23.123 -10.771 1.00 36.13 134 ALA A O 1
ATOM 1003 N N . GLN A 1 135 ? 24.283 -22.342 -8.718 1.00 37.19 135 GLN A N 1
ATOM 1004 C CA . GLN A 1 135 ? 23.824 -23.562 -8.068 1.00 39.29 135 GLN A CA 1
ATOM 1005 C C . GLN A 1 135 ? 22.313 -23.630 -7.915 1.00 37.95 135 GLN A C 1
ATOM 1006 O O . GLN A 1 135 ? 21.753 -24.692 -7.635 1.00 37.59 135 GLN A O 1
ATOM 1012 N N . SER A 1 136 ? 21.652 -22.496 -8.111 1.00 35.93 136 SER A N 1
ATOM 1013 C CA . SER A 1 136 ? 20.202 -22.450 -8.017 1.00 34.56 136 SER A CA 1
ATOM 1014 C C . SER A 1 136 ? 19.671 -21.184 -8.661 1.00 34.68 136 SER A C 1
ATOM 1015 O O . SER A 1 136 ? 20.427 -20.246 -8.940 1.00 32.92 136 SER A O 1
ATOM 1018 N N . VAL A 1 137 ? 18.367 -21.169 -8.909 1.00 32.88 137 VAL A N 1
ATOM 1019 C CA . VAL A 1 137 ? 17.719 -20.010 -9.500 1.00 33.48 137 VAL A CA 1
ATOM 1020 C C . VAL A 1 137 ? 16.627 -19.499 -8.560 1.00 32.94 137 VAL A C 1
ATOM 1021 O O . VAL A 1 137 ? 15.852 -20.284 -8.009 1.00 32.39 137 VAL A O 1
ATOM 1025 N N . THR A 1 138 ? 16.577 -18.185 -8.362 1.00 31.00 138 THR A N 1
ATOM 1026 C CA . THR A 1 138 ? 15.558 -17.601 -7.509 1.00 28.23 138 THR A CA 1
ATOM 1027 C C . THR A 1 138 ? 14.377 -17.233 -8.397 1.00 28.46 138 THR A C 1
ATOM 1028 O O . THR A 1 138 ? 14.450 -16.279 -9.175 1.00 28.84 138 THR A O 1
ATOM 1032 N N . HIS A 1 139 ? 13.298 -18.002 -8.292 1.00 28.53 139 HIS A N 1
ATOM 1033 C CA . HIS A 1 139 ? 12.092 -17.749 -9.074 1.00 29.51 139 HIS A CA 1
ATOM 1034 C C . HIS A 1 139 ? 11.208 -16.785 -8.292 1.00 30.38 139 HIS A C 1
ATOM 1035 O O . HIS A 1 139 ? 10.676 -17.135 -7.231 1.00 28.80 139 HIS A O 1
ATOM 1042 N N . ILE A 1 140 ? 11.051 -15.577 -8.822 1.00 29.44 140 ILE A N 1
ATOM 1043 C CA . ILE A 1 140 ? 10.241 -14.561 -8.175 1.00 28.60 140 ILE A CA 1
ATOM 1044 C C . ILE A 1 140 ? 9.139 -14.108 -9.108 1.00 29.30 140 ILE A C 1
ATOM 1045 O O . ILE A 1 140 ? 9.368 -13.890 -10.297 1.00 30.93 140 ILE A O 1
ATOM 1050 N N . ALA A 1 141 ? 7.942 -13.954 -8.564 1.00 29.24 141 ALA A N 1
ATOM 1051 C CA . ALA A 1 141 ? 6.811 -13.512 -9.357 1.00 29.67 141 ALA A CA 1
ATOM 1052 C C . ALA A 1 141 ? 5.894 -12.619 -8.538 1.00 29.93 141 ALA A C 1
ATOM 1053 O O . ALA A 1 141 ? 5.745 -12.795 -7.327 1.00 30.33 141 ALA A O 1
ATOM 1055 N N . VAL A 1 142 ? 5.303 -11.639 -9.202 1.00 29.98 142 VAL A N 1
ATOM 1056 C CA . VAL A 1 142 ? 4.356 -10.758 -8.547 1.00 30.57 142 VAL A CA 1
ATOM 1057 C C . VAL A 1 142 ? 3.104 -10.900 -9.399 1.00 31.12 142 VAL A C 1
ATOM 1058 O O . VAL A 1 142 ? 3.116 -10.604 -10.596 1.00 30.32 142 VAL A O 1
ATOM 1062 N N . LYS A 1 143 ? 2.035 -11.395 -8.785 1.00 32.42 143 LYS A N 1
ATOM 1063 C CA . LYS A 1 143 ? 0.785 -11.623 -9.499 1.00 33.01 143 LYS A CA 1
ATOM 1064 C C . LYS A 1 143 ? 0.138 -10.374 -10.069 1.00 31.48 143 LYS A C 1
ATOM 1065 O O . LYS A 1 143 ? 0.466 -9.246 -9.692 1.00 29.07 143 LYS A O 1
ATOM 1071 N N . ARG A 1 144 ? -0.794 -10.607 -10.985 1.00 30.56 144 ARG A N 1
ATOM 1072 C CA . ARG A 1 144 ? -1.533 -9.559 -11.655 1.00 31.81 144 ARG A CA 1
ATOM 1073 C C . ARG A 1 144 ? -2.086 -8.519 -10.685 1.00 31.52 144 ARG A C 1
ATOM 1074 O O . ARG A 1 144 ? -2.669 -8.859 -9.654 1.00 31.99 144 ARG A O 1
ATOM 1082 N N . GLY A 1 145 ? -1.885 -7.250 -11.026 1.00 29.43 145 GLY A N 1
ATOM 1083 C CA . GLY A 1 145 ? -2.393 -6.158 -10.217 1.00 29.24 145 GLY A CA 1
ATOM 1084 C C . GLY A 1 145 ? -1.821 -5.960 -8.825 1.00 27.96 145 GLY A C 1
ATOM 1085 O O . GLY A 1 145 ? -2.230 -5.034 -8.124 1.00 27.87 145 GLY A O 1
ATOM 1086 N N . GLN A 1 146 ? -0.879 -6.797 -8.416 1.00 26.28 146 GLN A N 1
ATOM 1087 C CA . GLN A 1 146 ? -0.301 -6.662 -7.080 1.00 28.24 146 GLN A CA 1
ATOM 1088 C C . GLN A 1 146 ? 0.817 -5.618 -7.000 1.00 26.44 146 GLN A C 1
ATOM 1089 O O . GLN A 1 146 ? 1.677 -5.544 -7.878 1.00 25.05 146 GLN A O 1
ATOM 1095 N N . ARG A 1 147 ? 0.793 -4.818 -5.938 1.00 24.88 147 ARG A N 1
ATOM 1096 C CA . ARG A 1 147 ? 1.801 -3.786 -5.704 1.00 25.60 147 ARG A CA 1
ATOM 1097 C C . ARG A 1 147 ? 2.331 -3.932 -4.274 1.00 26.23 147 ARG A C 1
ATOM 1098 O O . ARG A 1 147 ? 1.852 -3.274 -3.354 1.00 26.36 147 ARG A O 1
ATOM 1106 N N . PRO A 1 148 ? 3.327 -4.808 -4.072 1.00 25.93 148 PRO A N 1
ATOM 1107 C CA . PRO A 1 148 ? 3.912 -5.036 -2.743 1.00 25.99 148 PRO A CA 1
ATOM 1108 C C . PRO A 1 148 ? 4.254 -3.747 -1.997 1.00 25.57 148 PRO A C 1
ATOM 1109 O O . PRO A 1 148 ? 4.726 -2.780 -2.588 1.00 25.90 148 PRO A O 1
ATOM 1113 N N . ALA A 1 149 ? 4.025 -3.751 -0.689 1.00 25.62 149 ALA A N 1
ATOM 1114 C CA . ALA A 1 149 ? 4.292 -2.586 0.149 1.00 23.73 149 ALA A CA 1
ATOM 1115 C C . ALA A 1 149 ? 5.781 -2.402 0.389 1.00 23.39 149 ALA A C 1
ATOM 1116 O O . ALA A 1 149 ? 6.249 -1.287 0.573 1.00 22.98 149 ALA A O 1
ATOM 1118 N N . LYS A 1 150 ? 6.531 -3.497 0.394 1.00 22.02 150 LYS A N 1
ATOM 1119 C CA . LYS A 1 150 ? 7.965 -3.405 0.641 1.00 22.96 150 LYS A CA 1
ATOM 1120 C C . LYS A 1 150 ? 8.795 -3.897 -0.539 1.00 22.78 150 LYS A C 1
ATOM 1121 O O . LYS A 1 150 ? 8.386 -4.810 -1.255 1.00 22.69 150 LYS A O 1
ATOM 1127 N N . PRO A 1 151 ? 9.982 -3.303 -0.752 1.00 22.89 151 PRO A N 1
ATOM 1128 C CA . PRO A 1 151 ? 10.821 -3.747 -1.866 1.00 23.45 151 PRO A CA 1
ATOM 1129 C C . PRO A 1 151 ? 11.448 -5.106 -1.555 1.00 25.15 151 PRO A C 1
ATOM 1130 O O . PRO A 1 151 ? 11.717 -5.419 -0.394 1.00 25.72 151 PRO A O 1
ATOM 1134 N N . LEU A 1 152 ? 11.666 -5.913 -2.588 1.00 24.32 152 LEU A N 1
ATOM 1135 C CA . LEU A 1 152 ? 12.313 -7.206 -2.415 1.00 23.95 152 LEU A CA 1
ATOM 1136 C C . LEU A 1 152 ? 13.810 -6.894 -2.433 1.00 24.02 152 LEU A C 1
ATOM 1137 O O . LEU A 1 152 ? 14.294 -6.205 -3.328 1.00 24.46 152 LEU A O 1
ATOM 1142 N N . LEU A 1 153 ? 14.534 -7.377 -1.434 1.00 23.82 153 LEU A N 1
ATOM 1143 C CA . LEU A 1 153 ? 15.967 -7.128 -1.344 1.00 23.49 153 LEU A CA 1
ATOM 1144 C C . LEU A 1 153 ? 16.743 -8.437 -1.412 1.00 25.07 153 LEU A C 1
ATOM 1145 O O . LEU A 1 153 ? 16.572 -9.310 -0.561 1.00 24.37 153 LEU A O 1
ATOM 1150 N N . LEU A 1 154 ? 17.586 -8.569 -2.433 1.00 24.58 154 LEU A N 1
ATOM 1151 C CA . LEU A 1 154 ? 18.407 -9.759 -2.601 1.00 23.88 154 LEU A CA 1
ATOM 1152 C C . LEU A 1 154 ? 19.801 -9.360 -2.159 1.00 25.50 154 LEU A C 1
ATOM 1153 O O . LEU A 1 154 ? 20.503 -8.623 -2.862 1.00 25.96 154 LEU A O 1
ATOM 1158 N N . MET A 1 155 ? 20.183 -9.824 -0.975 1.00 24.36 155 MET A N 1
ATOM 1159 C CA . MET A 1 155 ? 21.484 -9.507 -0.417 1.00 25.92 155 MET A CA 1
ATOM 1160 C C . MET A 1 155 ? 22.480 -10.621 -0.696 1.00 25.78 155 MET A C 1
ATOM 1161 O O . MET A 1 155 ? 22.235 -11.782 -0.377 1.00 25.63 155 MET A O 1
ATOM 1166 N N . HIS A 1 156 ? 23.607 -10.247 -1.293 1.00 26.41 156 HIS A N 1
ATOM 1167 C CA . HIS A 1 156 ? 24.649 -11.198 -1.641 1.00 26.32 156 HIS A CA 1
ATOM 1168 C C . HIS A 1 156 ? 25.887 -10.950 -0.798 1.00 27.63 156 HIS A C 1
ATOM 1169 O O . HIS A 1 156 ? 26.439 -9.846 -0.793 1.00 27.28 156 HIS A O 1
ATOM 1176 N N . ILE A 1 157 ? 26.315 -11.979 -0.079 1.00 28.27 157 ILE A N 1
ATOM 1177 C CA . ILE A 1 157 ? 27.512 -11.881 0.743 1.00 29.00 157 ILE A CA 1
ATOM 1178 C C . ILE A 1 157 ? 28.475 -12.929 0.203 1.00 29.27 157 ILE A C 1
ATOM 1179 O O . ILE A 1 157 ? 28.190 -14.124 0.257 1.00 28.81 157 ILE A O 1
ATOM 1184 N N . THR A 1 158 ? 29.604 -12.475 -0.330 1.00 29.65 158 THR A N 1
ATOM 1185 C CA . THR A 1 158 ? 30.602 -13.378 -0.898 1.00 29.51 158 THR A CA 1
ATOM 1186 C C . THR A 1 158 ? 31.928 -13.177 -0.175 1.00 30.20 158 THR A C 1
ATOM 1187 O O . THR A 1 158 ? 32.271 -12.058 0.208 1.00 30.40 158 THR A O 1
ATOM 1191 N N . GLN A 1 159 ? 32.677 -14.254 0.017 1.00 29.73 159 GLN A N 1
ATOM 1192 C CA . GLN A 1 159 ? 33.957 -14.135 0.700 1.00 32.74 159 GLN A CA 1
ATOM 1193 C C . GLN A 1 159 ? 35.083 -14.807 -0.064 1.00 32.85 159 GLN A C 1
ATOM 1194 O O . GLN A 1 159 ? 34.859 -15.715 -0.858 1.00 33.22 159 GLN A O 1
ATOM 1200 N N . GLY A 1 160 ? 36.298 -14.338 0.176 1.00 34.34 160 GLY A N 1
ATOM 1201 C CA . GLY A 1 160 ? 37.451 -14.937 -0.461 1.00 37.78 160 GLY A CA 1
ATOM 1202 C C . GLY A 1 160 ? 38.057 -15.916 0.529 1.00 39.21 160 GLY A C 1
ATOM 1203 O O . GLY A 1 160 ? 37.631 -15.974 1.686 1.00 38.65 160 GLY A O 1
ATOM 1204 N N . VAL A 1 161 ? 39.038 -16.692 0.087 1.00 40.25 161 VAL A N 1
ATOM 1205 C CA . VAL A 1 161 ? 39.691 -17.652 0.965 1.00 41.49 161 VAL A CA 1
ATOM 1206 C C . VAL A 1 161 ? 41.165 -17.304 1.068 1.00 44.01 161 VAL A C 1
ATOM 1207 O O . VAL A 1 161 ? 41.718 -16.651 0.183 1.00 43.93 161 VAL A O 1
ATOM 1211 N N . ALA A 1 162 ? 41.799 -17.732 2.155 1.00 45.39 162 ALA A N 1
ATOM 1212 C CA . ALA A 1 162 ? 43.216 -17.473 2.349 1.00 47.00 162 ALA A CA 1
ATOM 1213 C C . ALA A 1 162 ? 43.971 -18.189 1.231 1.00 48.03 162 ALA A C 1
ATOM 1214 O O . ALA A 1 162 ? 43.524 -19.224 0.736 1.00 47.41 162 ALA A O 1
ATOM 1216 N N . GLY A 1 163 ? 45.105 -17.632 0.826 1.00 49.35 163 GLY A N 1
ATOM 1217 C CA . GLY A 1 163 ? 45.880 -18.252 -0.230 1.00 51.59 163 GLY A CA 1
ATOM 1218 C C . GLY A 1 163 ? 45.776 -17.491 -1.534 1.00 54.21 163 GLY A C 1
ATOM 1219 O O . GLY A 1 163 ? 45.350 -16.334 -1.559 1.00 54.23 163 GLY A O 1
ATOM 1220 N N . GLU A 1 164 ? 46.171 -18.145 -2.621 1.00 55.51 164 GLU A N 1
ATOM 1221 C CA . GLU A 1 164 ? 46.130 -17.529 -3.939 1.00 56.36 164 GLU A CA 1
ATOM 1222 C C . GLU A 1 164 ? 44.951 -18.036 -4.757 1.00 55.55 164 GLU A C 1
ATOM 1223 O O . GLU A 1 164 ? 44.772 -17.645 -5.913 1.00 56.49 164 GLU A O 1
ATOM 1229 N N . GLU A 1 165 ? 44.150 -18.910 -4.155 1.00 53.17 165 GLU A N 1
ATOM 1230 C CA . GLU A 1 165 ? 42.983 -19.449 -4.836 1.00 50.79 165 GLU A CA 1
ATOM 1231 C C . GLU A 1 165 ? 41.869 -18.413 -4.799 1.00 47.63 165 GLU A C 1
ATOM 1232 O O . GLU A 1 165 ? 41.722 -17.677 -3.819 1.00 46.34 165 GLU A O 1
ATOM 1238 N N . VAL A 1 166 ? 41.088 -18.360 -5.873 1.00 44.13 166 VAL A N 1
ATOM 1239 C CA . VAL A 1 166 ? 40.003 -17.400 -5.977 1.00 39.13 166 VAL A CA 1
ATOM 1240 C C . VAL A 1 166 ? 38.648 -18.057 -5.816 1.00 36.55 166 VAL A C 1
ATOM 1241 O O . VAL A 1 166 ? 38.194 -18.802 -6.687 1.00 35.18 166 VAL A O 1
ATOM 1245 N N . ASN A 1 167 ? 38.005 -17.783 -4.687 1.00 34.08 167 ASN A N 1
ATOM 1246 C CA . ASN A 1 167 ? 36.684 -18.330 -4.423 1.00 32.38 167 ASN A CA 1
ATOM 1247 C C . ASN A 1 167 ? 35.747 -17.624 -5.403 1.00 30.18 167 ASN A C 1
ATOM 1248 O O . ASN A 1 167 ? 35.873 -16.423 -5.626 1.00 28.27 167 ASN A O 1
ATOM 1253 N N . THR A 1 168 ? 34.828 -18.370 -6.004 1.00 30.52 168 THR A N 1
ATOM 1254 C CA . THR A 1 168 ? 33.899 -17.777 -6.946 1.00 31.15 168 THR A CA 1
ATOM 1255 C C . THR A 1 168 ? 32.467 -18.238 -6.691 1.00 31.66 168 THR A C 1
ATOM 1256 O O . THR A 1 168 ? 32.213 -19.410 -6.418 1.00 29.60 168 THR A O 1
ATOM 1260 N N . ALA A 1 169 ? 31.536 -17.293 -6.773 1.00 31.48 169 ALA A N 1
ATOM 1261 C CA . ALA A 1 169 ? 30.124 -17.569 -6.553 1.00 29.47 169 ALA A CA 1
ATOM 1262 C C . ALA A 1 169 ? 29.337 -16.919 -7.669 1.00 29.47 169 ALA A C 1
ATOM 1263 O O . ALA A 1 169 ? 29.621 -15.786 -8.061 1.00 28.71 169 ALA A O 1
ATOM 1265 N N . HIS A 1 170 ? 28.347 -17.640 -8.175 1.00 28.81 170 HIS A N 1
ATOM 1266 C CA . HIS A 1 170 ? 27.513 -17.143 -9.249 1.00 29.86 170 HIS A CA 1
ATOM 1267 C C . HIS A 1 170 ? 26.047 -17.173 -8.837 1.00 30.63 170 HIS A C 1
ATOM 1268 O O . HIS A 1 170 ? 25.516 -18.213 -8.443 1.00 30.83 170 HIS A O 1
ATOM 1275 N N . TYR A 1 171 ? 25.408 -16.012 -8.931 1.00 28.07 171 TYR A N 1
ATOM 1276 C CA . TYR A 1 171 ? 24.017 -15.853 -8.539 1.00 27.86 171 TYR A CA 1
ATOM 1277 C C . TYR A 1 171 ? 23.095 -15.697 -9.737 1.00 27.41 171 TYR A C 1
ATOM 1278 O O . TYR A 1 171 ? 23.420 -14.990 -10.698 1.00 27.81 171 TYR A O 1
ATOM 1287 N N . ARG A 1 172 ? 21.936 -16.345 -9.668 1.00 26.22 172 ARG A N 1
ATOM 1288 C CA . ARG A 1 172 ? 20.967 -16.303 -10.753 1.00 25.88 172 ARG A CA 1
ATOM 1289 C C . ARG A 1 172 ? 19.557 -16.073 -10.208 1.00 27.26 172 ARG A C 1
ATOM 1290 O O . ARG A 1 172 ? 19.070 -16.846 -9.365 1.00 25.40 172 ARG A O 1
ATOM 1298 N N . HIS A 1 173 ? 18.902 -15.020 -10.697 1.00 24.53 173 HIS A N 1
ATOM 1299 C CA . HIS A 1 173 ? 17.552 -14.680 -10.253 1.00 24.87 173 HIS A CA 1
ATOM 1300 C C . HIS A 1 173 ? 16.672 -14.285 -11.436 1.00 25.49 173 HIS A C 1
ATOM 1301 O O . HIS A 1 173 ? 17.135 -13.645 -12.381 1.00 25.66 173 HIS A O 1
ATOM 1308 N N . HIS A 1 174 ? 15.400 -14.663 -11.378 1.00 24.34 174 HIS A N 1
ATOM 1309 C CA . HIS A 1 174 ? 14.462 -14.294 -12.424 1.00 24.85 174 HIS A CA 1
ATOM 1310 C C . HIS A 1 174 ? 13.173 -13.732 -11.835 1.00 25.08 174 HIS A C 1
ATOM 1311 O O . HIS A 1 174 ? 12.574 -14.321 -10.931 1.00 25.84 174 HIS A O 1
ATOM 1318 N N . LEU A 1 175 ? 12.731 -12.602 -12.371 1.00 25.70 175 LEU A N 1
ATOM 1319 C CA . LEU A 1 175 ? 11.511 -11.973 -11.885 1.00 25.04 175 LEU A CA 1
ATOM 1320 C C . LEU A 1 175 ? 10.459 -11.849 -12.966 1.00 25.46 175 LEU A C 1
ATOM 1321 O O . LEU A 1 175 ? 10.747 -11.384 -14.066 1.00 24.94 175 LEU A O 1
ATOM 1326 N N . ASP A 1 176 ? 9.242 -12.290 -12.657 1.00 26.53 176 ASP A N 1
ATOM 1327 C CA . ASP A 1 176 ? 8.130 -12.168 -13.591 1.00 27.21 176 ASP A CA 1
ATOM 1328 C C . ASP A 1 176 ? 7.114 -11.205 -12.993 1.00 26.93 176 ASP A C 1
ATOM 1329 O O . ASP A 1 176 ? 6.528 -11.484 -11.943 1.00 25.07 176 ASP A O 1
ATOM 1334 N N . LEU A 1 177 ? 6.926 -10.062 -13.645 1.00 26.19 177 LEU A N 1
ATOM 1335 C CA . LEU A 1 177 ? 5.947 -9.085 -13.185 1.00 28.31 177 LEU A CA 1
ATOM 1336 C C . LEU A 1 177 ? 4.731 -9.239 -14.082 1.00 28.11 177 LEU A C 1
ATOM 1337 O O . LEU A 1 177 ? 4.751 -8.815 -15.240 1.00 28.90 177 LEU A O 1
ATOM 1342 N N . ALA A 1 178 ? 3.683 -9.864 -13.551 1.00 25.70 178 ALA A N 1
ATOM 1343 C CA . ALA A 1 178 ? 2.462 -10.070 -14.316 1.00 26.22 178 ALA A CA 1
ATOM 1344 C C . ALA A 1 178 ? 1.808 -8.729 -14.639 1.00 26.64 178 ALA A C 1
ATOM 1345 O O . ALA A 1 178 ? 2.227 -7.684 -14.143 1.00 25.95 178 ALA A O 1
ATOM 1347 N N . GLU A 1 179 ? 0.783 -8.774 -15.479 1.00 26.16 179 GLU A N 1
ATOM 1348 C CA . GLU A 1 179 ? 0.059 -7.588 -15.903 1.00 29.41 179 GLU A CA 1
ATOM 1349 C C . GLU A 1 179 ? -0.445 -6.721 -14.742 1.00 28.24 179 GLU A C 1
ATOM 1350 O O . GLU A 1 179 ? -1.117 -7.208 -13.830 1.00 27.86 179 GLU A O 1
ATOM 1356 N N . GLY A 1 180 ? -0.117 -5.434 -14.779 1.00 27.22 180 GLY A N 1
ATOM 1357 C CA . GLY A 1 180 ? -0.558 -4.533 -13.727 1.00 26.62 180 GLY A CA 1
ATOM 1358 C C . GLY A 1 180 ? 0.263 -4.587 -12.446 1.00 27.31 180 GLY A C 1
ATOM 1359 O O . GLY A 1 180 ? 0.059 -3.770 -11.547 1.00 27.34 180 GLY A O 1
ATOM 1360 N N . ALA A 1 181 ? 1.184 -5.543 -12.347 1.00 24.00 181 ALA A N 1
ATOM 1361 C CA . ALA A 1 181 ? 2.019 -5.653 -11.156 1.00 24.58 181 ALA A CA 1
ATOM 1362 C C . ALA A 1 181 ? 3.027 -4.498 -11.127 1.00 24.33 181 ALA A C 1
ATOM 1363 O O . ALA A 1 181 ? 3.487 -4.041 -12.173 1.00 23.46 181 ALA A O 1
ATOM 1365 N N . GLU A 1 182 ? 3.358 -4.027 -9.928 1.00 22.92 182 GLU A N 1
ATOM 1366 C CA . GLU A 1 182 ? 4.311 -2.935 -9.767 1.00 24.40 182 GLU A CA 1
ATOM 1367 C C . GLU A 1 182 ? 5.189 -3.251 -8.566 1.00 25.24 182 GLU A C 1
ATOM 1368 O O . GLU A 1 182 ? 4.694 -3.388 -7.449 1.00 25.42 182 GLU A O 1
ATOM 1374 N N . ALA A 1 183 ? 6.494 -3.377 -8.793 1.00 23.75 183 ALA A N 1
ATOM 1375 C CA . ALA A 1 183 ? 7.392 -3.716 -7.708 1.00 22.57 183 ALA A CA 1
ATOM 1376 C C . ALA A 1 183 ? 8.768 -3.092 -7.820 1.00 21.86 183 ALA A C 1
ATOM 1377 O O . ALA A 1 183 ? 9.195 -2.685 -8.898 1.00 19.72 183 ALA A O 1
ATOM 1379 N N . THR A 1 184 ? 9.445 -3.033 -6.680 1.00 20.35 184 THR A N 1
ATOM 1380 C CA . THR A 1 184 ? 10.800 -2.511 -6.575 1.00 21.82 184 THR A CA 1
ATOM 1381 C C . THR A 1 184 ? 11.653 -3.688 -6.103 1.00 21.91 184 THR A C 1
ATOM 1382 O O . THR A 1 184 ? 11.300 -4.376 -5.142 1.00 20.34 184 THR A O 1
ATOM 1386 N N . VAL A 1 185 ? 12.750 -3.946 -6.803 1.00 21.78 185 VAL A N 1
ATOM 1387 C CA . VAL A 1 185 ? 13.645 -5.022 -6.417 1.00 22.05 185 VAL A CA 1
ATOM 1388 C C . VAL A 1 185 ? 15.047 -4.451 -6.355 1.00 23.06 185 VAL A C 1
ATOM 1389 O O . VAL A 1 185 ? 15.456 -3.692 -7.233 1.00 23.84 185 VAL A O 1
ATOM 1393 N N . ILE A 1 186 ? 15.776 -4.827 -5.313 1.00 22.30 186 ILE A N 1
ATOM 1394 C CA . ILE A 1 186 ? 17.131 -4.351 -5.096 1.00 22.98 186 ILE A CA 1
ATOM 1395 C C . ILE A 1 186 ? 18.121 -5.517 -4.953 1.00 24.02 186 ILE A C 1
ATOM 1396 O O . ILE A 1 186 ? 17.858 -6.468 -4.211 1.00 24.40 186 ILE A O 1
ATOM 1401 N N . GLU A 1 187 ? 19.232 -5.463 -5.685 1.00 22.82 187 GLU A N 1
ATOM 1402 C CA . GLU A 1 187 ? 20.270 -6.480 -5.543 1.00 23.65 187 GLU A CA 1
ATOM 1403 C C . GLU A 1 187 ? 21.431 -5.744 -4.888 1.00 24.24 187 GLU A C 1
ATOM 1404 O O . GLU A 1 187 ? 21.883 -4.705 -5.375 1.00 24.77 187 GLU A O 1
ATOM 1410 N N . HIS A 1 188 ? 21.879 -6.277 -3.760 1.00 23.35 188 HIS A N 1
ATOM 1411 C CA . HIS A 1 188 ? 22.959 -5.689 -2.985 1.00 24.09 188 HIS A CA 1
ATOM 1412 C C . HIS A 1 188 ? 24.099 -6.706 -2.897 1.00 24.46 188 HIS A C 1
ATOM 1413 O O . HIS A 1 188 ? 23.879 -7.844 -2.480 1.00 24.59 188 HIS A O 1
ATOM 1420 N N . PHE A 1 189 ? 25.304 -6.303 -3.303 1.00 24.54 189 PHE A N 1
ATOM 1421 C CA . PHE A 1 189 ? 26.473 -7.185 -3.238 1.00 24.26 189 PHE A CA 1
ATOM 1422 C C . PHE A 1 189 ? 27.547 -6.594 -2.330 1.00 24.24 189 PHE A C 1
ATOM 1423 O O . PHE A 1 189 ? 27.897 -5.415 -2.454 1.00 26.36 189 PHE A O 1
ATOM 1431 N N . VAL A 1 190 ? 28.061 -7.412 -1.419 1.00 23.94 190 VAL A N 1
ATOM 1432 C CA . VAL A 1 190 ? 29.121 -6.992 -0.508 1.00 25.64 190 VAL A CA 1
ATOM 1433 C C . VAL A 1 190 ? 30.107 -8.135 -0.275 1.00 27.65 190 VAL A C 1
ATOM 1434 O O . VAL A 1 190 ? 29.788 -9.305 -0.510 1.00 26.11 190 VAL A O 1
ATOM 1438 N N . SER A 1 191 ? 31.304 -7.779 0.186 1.00 30.10 191 SER A N 1
ATOM 1439 C CA . SER A 1 191 ? 32.362 -8.742 0.487 1.00 31.65 191 SER A CA 1
ATOM 1440 C C . SER A 1 191 ? 32.389 -8.943 2.002 1.00 33.05 191 SER A C 1
ATOM 1441 O O . SER A 1 191 ? 32.283 -7.979 2.758 1.00 32.36 191 SER A O 1
ATOM 1444 N N . LEU A 1 192 ? 32.546 -10.184 2.448 1.00 35.15 192 LEU A N 1
ATOM 1445 C CA . LEU A 1 192 ? 32.585 -10.457 3.880 1.00 37.25 192 LEU A CA 1
ATOM 1446 C C . LEU A 1 192 ? 33.811 -9.798 4.509 1.00 38.25 192 LEU A C 1
ATOM 1447 O O . LEU A 1 192 ? 33.743 -9.270 5.619 1.00 38.11 192 LEU A O 1
ATOM 1452 N N . ASN A 1 193 ? 34.931 -9.827 3.795 1.00 38.38 193 ASN A N 1
ATOM 1453 C CA . ASN A 1 193 ? 36.164 -9.224 4.292 1.00 40.37 193 ASN A CA 1
ATOM 1454 C C . ASN A 1 193 ? 37.045 -8.732 3.150 1.00 40.81 193 ASN A C 1
ATOM 1455 O O . ASN A 1 193 ? 36.551 -8.448 2.060 1.00 41.96 193 ASN A O 1
ATOM 1460 N N . ASP A 1 194 ? 38.348 -8.641 3.401 1.00 41.34 194 ASP A N 1
ATOM 1461 C CA . ASP A 1 194 ? 39.296 -8.149 2.405 1.00 41.67 194 ASP A CA 1
ATOM 1462 C C . ASP A 1 194 ? 39.776 -9.161 1.377 1.00 39.65 194 ASP A C 1
ATOM 1463 O O . ASP A 1 194 ? 40.379 -8.777 0.379 1.00 39.11 194 ASP A O 1
ATOM 1468 N N . ALA A 1 195 ? 39.525 -10.444 1.612 1.00 38.65 195 ALA A N 1
ATOM 1469 C CA . ALA A 1 195 ? 39.970 -11.472 0.677 1.00 39.01 195 ALA A CA 1
ATOM 1470 C C . ALA A 1 195 ? 39.264 -11.347 -0.669 1.00 38.50 195 ALA A C 1
ATOM 1471 O O . ALA A 1 195 ? 38.040 -11.209 -0.729 1.00 38.51 195 ALA A O 1
ATOM 1473 N N . ARG A 1 196 ? 40.035 -11.404 -1.749 1.00 36.94 196 ARG A N 1
ATOM 1474 C CA . ARG A 1 196 ? 39.460 -11.294 -3.082 1.00 36.91 196 ARG A CA 1
ATOM 1475 C C . ARG A 1 196 ? 38.588 -12.489 -3.424 1.00 34.42 196 ARG A C 1
ATOM 1476 O O . ARG A 1 196 ? 38.780 -13.591 -2.905 1.00 35.85 196 ARG A O 1
ATOM 1484 N N . HIS A 1 197 ? 37.626 -12.260 -4.307 1.00 31.53 197 HIS A N 1
ATOM 1485 C CA . HIS A 1 197 ? 36.723 -13.310 -4.756 1.00 29.97 197 HIS A CA 1
ATOM 1486 C C . HIS A 1 197 ? 36.208 -12.934 -6.134 1.00 27.03 197 HIS A C 1
ATOM 1487 O O . HIS A 1 197 ? 36.356 -11.795 -6.569 1.00 25.78 197 HIS A O 1
ATOM 1494 N N . PHE A 1 198 ? 35.625 -13.900 -6.828 1.00 26.36 198 PHE A N 1
ATOM 1495 C CA . PHE A 1 198 ? 35.098 -13.655 -8.158 1.00 27.36 198 PHE A CA 1
ATOM 1496 C C . PHE A 1 198 ? 33.596 -13.865 -8.142 1.00 26.35 198 PHE A C 1
ATOM 1497 O O . PHE A 1 198 ? 33.122 -14.993 -8.062 1.00 27.41 198 PHE A O 1
ATOM 1505 N N . THR A 1 199 ? 32.861 -12.759 -8.212 1.00 25.57 199 THR A N 1
ATOM 1506 C CA . THR A 1 199 ? 31.404 -12.784 -8.197 1.00 24.64 199 THR A CA 1
ATOM 1507 C C . THR A 1 199 ? 30.779 -12.729 -9.589 1.00 23.00 199 THR A C 1
ATOM 1508 O O . THR A 1 199 ? 31.168 -11.918 -10.426 1.00 24.29 199 THR A O 1
ATOM 1512 N N . GLY A 1 200 ? 29.797 -13.589 -9.817 1.00 22.52 200 GLY A N 1
ATOM 1513 C CA . GLY A 1 200 ? 29.094 -13.607 -11.084 1.00 21.85 200 GLY A CA 1
ATOM 1514 C C . GLY A 1 200 ? 27.619 -13.464 -10.755 1.00 24.16 200 GLY A C 1
ATOM 1515 O O . GLY A 1 200 ? 27.146 -14.044 -9.770 1.00 24.40 200 GLY A O 1
ATOM 1516 N N . ALA A 1 201 ? 26.883 -12.699 -11.553 1.00 22.73 201 ALA A N 1
ATOM 1517 C CA . ALA A 1 201 ? 25.462 -12.521 -11.285 1.00 23.67 201 ALA A CA 1
ATOM 1518 C C . ALA A 1 201 ? 24.664 -12.305 -12.558 1.00 23.86 201 ALA A C 1
ATOM 1519 O O . ALA A 1 201 ? 25.168 -11.761 -13.541 1.00 25.39 201 ALA A O 1
ATOM 1521 N N . ARG A 1 202 ? 23.411 -12.740 -12.533 1.00 24.00 202 ARG A N 1
ATOM 1522 C CA . ARG A 1 202 ? 22.531 -12.597 -13.677 1.00 24.20 202 ARG A CA 1
ATOM 1523 C C . ARG A 1 202 ? 21.100 -12.513 -13.184 1.00 26.23 202 ARG A C 1
ATOM 1524 O O . ARG A 1 202 ? 20.564 -13.464 -12.609 1.00 25.82 202 ARG A O 1
ATOM 1532 N N . PHE A 1 203 ? 20.492 -11.357 -13.408 1.00 25.40 203 PHE A N 1
ATOM 1533 C CA . PHE A 1 203 ? 19.126 -11.119 -12.996 1.00 24.41 203 PHE A CA 1
ATOM 1534 C C . PHE A 1 203 ? 18.307 -10.853 -14.259 1.00 23.98 203 PHE A C 1
ATOM 1535 O O . PHE A 1 203 ? 18.515 -9.850 -14.934 1.00 23.46 203 PHE A O 1
ATOM 1543 N N . THR A 1 204 ? 17.405 -11.770 -14.598 1.00 24.90 204 THR A N 1
ATOM 1544 C CA . THR A 1 204 ? 16.549 -11.595 -15.765 1.00 24.56 204 THR A CA 1
ATOM 1545 C C . THR A 1 204 ? 15.171 -11.188 -15.265 1.00 25.68 204 THR A C 1
ATOM 1546 O O . THR A 1 204 ? 14.715 -11.654 -14.213 1.00 26.23 204 THR A O 1
ATOM 1550 N N . ILE A 1 205 ? 14.512 -10.310 -16.012 1.00 24.86 205 ILE A N 1
ATOM 1551 C CA . ILE A 1 205 ? 13.210 -9.807 -15.609 1.00 25.05 205 ILE A CA 1
ATOM 1552 C C . ILE A 1 205 ? 12.274 -9.655 -16.789 1.00 25.34 205 ILE A C 1
ATOM 1553 O O . ILE A 1 205 ? 12.640 -9.083 -17.817 1.00 26.09 205 ILE A O 1
ATOM 1558 N N . ASN A 1 206 ? 11.057 -10.159 -16.625 1.00 24.62 206 ASN A N 1
ATOM 1559 C CA . ASN A 1 206 ? 10.041 -10.083 -17.665 1.00 25.45 206 ASN A CA 1
ATOM 1560 C C . ASN A 1 206 ? 8.974 -9.126 -17.151 1.00 24.84 206 ASN A C 1
ATOM 1561 O O . ASN A 1 206 ? 8.430 -9.324 -16.059 1.00 22.36 206 ASN A O 1
ATOM 1566 N N . VAL A 1 207 ? 8.687 -8.086 -17.925 1.00 23.31 207 VAL A N 1
ATOM 1567 C CA . VAL A 1 207 ? 7.695 -7.092 -17.525 1.00 24.33 207 VAL A CA 1
ATOM 1568 C C . VAL A 1 207 ? 6.489 -7.132 -18.458 1.00 25.10 207 VAL A C 1
ATOM 1569 O O . VAL A 1 207 ? 6.563 -6.706 -19.614 1.00 22.33 207 VAL A O 1
ATOM 1573 N N . ALA A 1 208 ? 5.378 -7.642 -17.934 1.00 23.55 208 ALA A N 1
ATOM 1574 C CA . ALA A 1 208 ? 4.145 -7.772 -18.699 1.00 25.29 208 ALA A CA 1
ATOM 1575 C C . ALA A 1 208 ? 3.446 -6.428 -18.922 1.00 26.32 208 ALA A C 1
ATOM 1576 O O . ALA A 1 208 ? 3.875 -5.392 -18.403 1.00 25.11 208 ALA A O 1
ATOM 1578 N N . ALA A 1 209 ? 2.367 -6.458 -19.698 1.00 26.49 209 ALA A N 1
ATOM 1579 C CA . ALA A 1 209 ? 1.585 -5.265 -20.015 1.00 28.09 209 ALA A CA 1
ATOM 1580 C C . ALA A 1 209 ? 1.098 -4.505 -18.773 1.00 28.66 209 ALA A C 1
ATOM 1581 O O . ALA A 1 209 ? 0.578 -5.098 -17.827 1.00 28.36 209 ALA A O 1
ATOM 1583 N N . ASN A 1 210 ? 1.265 -3.186 -18.801 1.00 28.39 210 ASN A N 1
ATOM 1584 C CA . ASN A 1 210 ? 0.871 -2.303 -17.706 1.00 29.57 210 ASN A CA 1
ATOM 1585 C C . ASN A 1 210 ? 1.609 -2.542 -16.394 1.00 28.72 210 ASN A C 1
ATOM 1586 O O . ASN A 1 210 ? 1.229 -1.988 -15.359 1.00 29.12 210 ASN A O 1
ATOM 1591 N N . ALA A 1 211 ? 2.657 -3.362 -16.426 1.00 24.46 211 ALA A N 1
ATOM 1592 C CA . ALA A 1 211 ? 3.435 -3.622 -15.216 1.00 24.76 211 ALA A CA 1
ATOM 1593 C C . ALA A 1 211 ? 4.496 -2.529 -15.057 1.00 25.10 211 ALA A C 1
ATOM 1594 O O . ALA A 1 211 ? 4.905 -1.902 -16.039 1.00 25.12 211 ALA A O 1
ATOM 1596 N N . HIS A 1 212 ? 4.935 -2.294 -13.824 1.00 24.73 212 HIS A N 1
ATOM 1597 C CA . HIS A 1 212 ? 5.942 -1.269 -13.569 1.00 27.09 212 HIS A CA 1
ATOM 1598 C C . HIS A 1 212 ? 7.076 -1.793 -12.707 1.00 25.49 212 HIS A C 1
ATOM 1599 O O . HIS A 1 212 ? 6.869 -2.283 -11.596 1.00 25.82 212 HIS A O 1
ATOM 1606 N N . LEU A 1 213 ? 8.287 -1.665 -13.222 1.00 24.11 213 LEU A N 1
ATOM 1607 C CA . LEU A 1 213 ? 9.457 -2.136 -12.516 1.00 24.23 213 LEU A CA 1
ATOM 1608 C C . LEU A 1 213 ? 10.388 -1.027 -12.062 1.00 24.27 213 LEU A C 1
ATOM 1609 O O . LEU A 1 213 ? 10.680 -0.089 -12.808 1.00 24.92 213 LEU A O 1
ATOM 1614 N N . GLN A 1 214 ? 10.861 -1.162 -10.832 1.00 24.20 214 GLN A N 1
ATOM 1615 C CA . GLN A 1 214 ? 11.832 -0.244 -10.261 1.00 25.53 214 GLN A CA 1
ATOM 1616 C C . GLN A 1 214 ? 12.956 -1.203 -9.861 1.00 23.83 214 GLN A C 1
ATOM 1617 O O . GLN A 1 214 ? 12.822 -1.927 -8.869 1.00 22.19 214 GLN A O 1
ATOM 1623 N N . HIS A 1 215 ? 14.032 -1.241 -10.641 1.00 21.45 215 HIS A N 1
ATOM 1624 C CA . HIS A 1 215 ? 15.164 -2.102 -10.326 1.00 19.57 215 HIS A CA 1
ATOM 1625 C C . HIS A 1 215 ? 16.383 -1.302 -9.868 1.00 21.09 215 HIS A C 1
ATOM 1626 O O . HIS A 1 215 ? 16.777 -0.330 -10.512 1.00 20.00 215 HIS A O 1
ATOM 1633 N N . ILE A 1 216 ? 16.983 -1.723 -8.760 1.00 21.35 216 ILE A N 1
ATOM 1634 C CA . ILE A 1 216 ? 18.162 -1.052 -8.221 1.00 23.45 216 ILE A CA 1
ATOM 1635 C C . ILE A 1 216 ? 19.283 -2.064 -7.929 1.00 23.34 216 ILE A C 1
ATOM 1636 O O . ILE A 1 216 ? 19.043 -3.109 -7.314 1.00 24.54 216 ILE A O 1
ATOM 1641 N N . LYS A 1 217 ? 20.502 -1.751 -8.358 1.00 22.27 217 LYS A N 1
ATOM 1642 C CA . LYS A 1 217 ? 21.642 -2.635 -8.114 1.00 21.68 217 LYS A CA 1
ATOM 1643 C C . LYS A 1 217 ? 22.753 -1.877 -7.399 1.00 21.23 217 LYS A C 1
ATOM 1644 O O . LYS A 1 217 ? 23.192 -0.812 -7.851 1.00 20.40 217 LYS A O 1
ATOM 1650 N N . LEU A 1 218 ? 23.206 -2.440 -6.284 1.00 19.71 218 LEU A N 1
ATOM 1651 C CA . LEU A 1 218 ? 24.251 -1.827 -5.478 1.00 21.00 218 LEU A CA 1
ATOM 1652 C C . LEU A 1 218 ? 25.417 -2.800 -5.351 1.00 21.65 218 LEU A C 1
ATOM 1653 O O . LEU A 1 218 ? 25.403 -3.689 -4.501 1.00 20.46 218 LEU A O 1
ATOM 1658 N N . ALA A 1 219 ? 26.412 -2.642 -6.222 1.00 22.89 219 ALA A N 1
ATOM 1659 C CA . ALA A 1 219 ? 27.596 -3.501 -6.209 1.00 21.70 219 ALA A CA 1
ATOM 1660 C C . ALA A 1 219 ? 28.636 -2.784 -5.350 1.00 22.88 219 ALA A C 1
ATOM 1661 O O . ALA A 1 219 ? 29.338 -1.890 -5.825 1.00 22.75 219 ALA A O 1
ATOM 1663 N N . PHE A 1 220 ? 28.712 -3.170 -4.081 1.00 23.91 220 PHE A N 1
ATOM 1664 C CA . PHE A 1 220 ? 29.630 -2.547 -3.129 1.00 25.98 220 PHE A CA 1
ATOM 1665 C C . PHE A 1 220 ? 30.666 -3.535 -2.574 1.00 28.07 220 PHE A C 1
ATOM 1666 O O . PHE A 1 220 ? 30.926 -3.552 -1.370 1.00 29.75 220 PHE A O 1
ATOM 1674 N N . GLU A 1 221 ? 31.258 -4.349 -3.439 1.00 28.16 221 GLU A N 1
ATOM 1675 C CA . GLU A 1 221 ? 32.245 -5.330 -2.992 1.00 29.34 221 GLU A CA 1
ATOM 1676 C C . GLU A 1 221 ? 33.629 -4.720 -2.762 1.00 29.95 221 GLU A C 1
ATOM 1677 O O . GLU A 1 221 ? 33.881 -3.579 -3.159 1.00 29.96 221 GLU A O 1
ATOM 1683 N N . ASN A 1 222 ? 34.521 -5.471 -2.116 1.00 29.25 222 ASN A N 1
ATOM 1684 C CA . ASN A 1 222 ? 35.853 -4.957 -1.805 1.00 30.46 222 ASN A CA 1
ATOM 1685 C C . ASN A 1 222 ? 36.703 -4.596 -3.029 1.00 31.93 222 ASN A C 1
ATOM 1686 O O . ASN A 1 222 ? 36.384 -4.972 -4.158 1.00 32.50 222 ASN A O 1
ATOM 1691 N N . PRO A 1 223 ? 37.800 -3.847 -2.813 1.00 32.39 223 PRO A N 1
ATOM 1692 C CA . PRO A 1 223 ? 38.732 -3.389 -3.851 1.00 32.76 223 PRO A CA 1
ATOM 1693 C C . PRO A 1 223 ? 39.497 -4.446 -4.658 1.00 33.41 223 PRO A C 1
ATOM 1694 O O . PRO A 1 223 ? 40.020 -4.144 -5.733 1.00 33.97 223 PRO A O 1
ATOM 1698 N N . LEU A 1 224 ? 39.567 -5.675 -4.159 1.00 32.00 224 LEU A N 1
ATOM 1699 C CA . LEU A 1 224 ? 40.322 -6.710 -4.860 1.00 31.26 224 LEU A CA 1
ATOM 1700 C C . LEU A 1 224 ? 39.528 -7.749 -5.634 1.00 30.19 224 LEU A C 1
ATOM 1701 O O . LEU A 1 224 ? 40.120 -8.599 -6.292 1.00 31.54 224 LEU A O 1
ATOM 1706 N N . SER A 1 225 ? 38.204 -7.683 -5.575 1.00 28.90 225 SER A N 1
ATOM 1707 C CA . SER A 1 225 ? 37.375 -8.677 -6.245 1.00 29.12 225 SER A CA 1
ATOM 1708 C C . SER A 1 225 ? 36.992 -8.383 -7.689 1.00 27.73 225 SER A C 1
ATOM 1709 O O . SER A 1 225 ? 37.129 -7.265 -8.175 1.00 26.46 225 SER A O 1
ATOM 1712 N N . HIS A 1 226 ? 36.501 -9.418 -8.359 1.00 27.43 226 HIS A N 1
ATOM 1713 C CA . HIS A 1 226 ? 36.043 -9.322 -9.737 1.00 29.13 226 HIS A CA 1
ATOM 1714 C C . HIS A 1 226 ? 34.538 -9.519 -9.716 1.00 28.28 226 HIS A C 1
ATOM 1715 O O . HIS A 1 226 ? 34.043 -10.442 -9.061 1.00 27.73 226 HIS A O 1
ATOM 1722 N N . HIS A 1 227 ? 33.817 -8.654 -10.426 1.00 26.70 227 HIS A N 1
ATOM 1723 C CA . HIS A 1 227 ? 32.359 -8.730 -10.497 1.00 25.68 227 HIS A CA 1
ATOM 1724 C C . HIS A 1 227 ? 31.924 -8.682 -11.957 1.00 24.76 227 HIS A C 1
ATOM 1725 O O . HIS A 1 227 ? 32.081 -7.656 -12.617 1.00 25.11 227 HIS A O 1
ATOM 1732 N N . PHE A 1 228 ? 31.389 -9.790 -12.459 1.00 24.12 228 PHE A N 1
ATOM 1733 C CA . PHE A 1 228 ? 30.924 -9.854 -13.845 1.00 24.09 228 PHE A CA 1
ATOM 1734 C C . PHE A 1 228 ? 29.464 -10.278 -13.876 1.00 23.50 228 PHE A C 1
ATOM 1735 O O . PHE A 1 228 ? 29.121 -11.408 -13.536 1.00 24.16 228 PHE A O 1
ATOM 1743 N N . ALA A 1 229 ? 28.607 -9.356 -14.303 1.00 23.25 229 ALA A N 1
ATOM 1744 C CA . ALA A 1 229 ? 27.173 -9.601 -14.327 1.00 23.13 229 ALA A CA 1
ATOM 1745 C C . ALA A 1 229 ? 26.515 -9.240 -15.644 1.00 22.51 229 ALA A C 1
ATOM 1746 O O . ALA A 1 229 ? 27.030 -8.427 -16.418 1.00 24.23 229 ALA A O 1
ATOM 1748 N N . HIS A 1 230 ? 25.354 -9.837 -15.874 1.00 21.51 230 HIS A N 1
ATOM 1749 C CA . HIS A 1 230 ? 24.599 -9.603 -17.088 1.00 22.16 230 HIS A CA 1
ATOM 1750 C C . HIS A 1 230 ? 23.112 -9.771 -16.785 1.00 22.23 230 HIS A C 1
ATOM 1751 O O . HIS A 1 230 ? 22.634 -10.894 -16.563 1.00 19.99 230 HIS A O 1
ATOM 1758 N N . ASN A 1 231 ? 22.396 -8.647 -16.759 1.00 20.69 231 ASN A N 1
ATOM 1759 C CA . ASN A 1 231 ? 20.958 -8.637 -16.497 1.00 21.22 231 ASN A CA 1
ATOM 1760 C C . ASN A 1 231 ? 20.165 -8.439 -17.787 1.00 21.34 231 ASN A C 1
ATOM 1761 O O . ASN A 1 231 ? 20.628 -7.777 -18.718 1.00 21.69 231 ASN A O 1
ATOM 1766 N N . ASP A 1 232 ? 18.968 -9.011 -17.834 1.00 21.35 232 ASP A N 1
ATOM 1767 C CA . ASP A 1 232 ? 18.093 -8.877 -18.994 1.00 22.14 232 ASP A CA 1
ATOM 1768 C C . ASP A 1 232 ? 16.753 -8.279 -18.564 1.00 23.00 232 ASP A C 1
ATOM 1769 O O . ASP A 1 232 ? 16.234 -8.600 -17.489 1.00 23.47 232 ASP A O 1
ATOM 1774 N N . LEU A 1 233 ? 16.204 -7.410 -19.407 1.00 22.48 233 LEU A N 1
ATOM 1775 C CA . LEU A 1 233 ? 14.910 -6.795 -19.155 1.00 23.05 233 LEU A CA 1
ATOM 1776 C C . LEU A 1 233 ? 14.091 -7.006 -20.421 1.00 24.65 233 LEU A C 1
ATOM 1777 O O . LEU A 1 233 ? 14.501 -6.586 -21.500 1.00 25.11 233 LEU A O 1
ATOM 1782 N N . LEU A 1 234 ? 12.949 -7.672 -20.290 1.00 24.82 234 LEU A N 1
ATOM 1783 C CA . LEU A 1 234 ? 12.064 -7.918 -21.418 1.00 26.88 234 LEU A CA 1
ATOM 1784 C C . LEU A 1 234 ? 10.747 -7.211 -21.141 1.00 26.42 234 LEU A C 1
ATOM 1785 O O . LEU A 1 234 ? 10.062 -7.535 -20.173 1.00 25.30 234 LEU A O 1
ATOM 1790 N N . LEU A 1 235 ? 10.397 -6.251 -21.992 1.00 24.54 235 LEU A N 1
ATOM 1791 C CA . LEU A 1 235 ? 9.162 -5.503 -21.819 1.00 25.96 235 LEU A CA 1
ATOM 1792 C C . LEU A 1 235 ? 8.130 -5.767 -22.905 1.00 27.43 235 LEU A C 1
ATOM 1793 O O . LEU A 1 235 ? 8.456 -5.813 -24.092 1.00 27.38 235 LEU A O 1
ATOM 1798 N N . ALA A 1 236 ? 6.884 -5.948 -22.482 1.00 28.32 236 ALA A N 1
ATOM 1799 C CA . ALA A 1 236 ? 5.785 -6.151 -23.413 1.00 28.99 236 ALA A CA 1
ATOM 1800 C C . ALA A 1 236 ? 5.238 -4.744 -23.648 1.00 29.60 236 ALA A C 1
ATOM 1801 O O . ALA A 1 236 ? 5.907 -3.758 -23.324 1.00 26.51 236 ALA A O 1
ATOM 1803 N N . GLU A 1 237 ? 4.025 -4.646 -24.179 1.00 32.14 237 GLU A N 1
ATOM 1804 C CA . GLU A 1 237 ? 3.425 -3.349 -24.470 1.00 34.33 237 GLU A CA 1
ATOM 1805 C C . GLU A 1 237 ? 2.922 -2.620 -23.229 1.00 33.48 237 GLU A C 1
ATOM 1806 O O . GLU A 1 237 ? 2.532 -3.241 -22.245 1.00 33.94 237 GLU A O 1
ATOM 1812 N N . ASP A 1 238 ? 2.941 -1.292 -23.290 1.00 33.36 238 ASP A N 1
ATOM 1813 C CA . ASP A 1 238 ? 2.484 -0.448 -22.189 1.00 33.31 238 ASP A CA 1
ATOM 1814 C C . ASP A 1 238 ? 3.162 -0.793 -20.865 1.00 31.28 238 ASP A C 1
ATOM 1815 O O . ASP A 1 238 ? 2.566 -0.659 -19.796 1.00 30.15 238 ASP A O 1
ATOM 1820 N N . ALA A 1 239 ? 4.407 -1.242 -20.943 1.00 29.63 239 ALA A N 1
ATOM 1821 C CA . ALA A 1 239 ? 5.160 -1.601 -19.749 1.00 28.26 239 ALA A CA 1
ATOM 1822 C C . ALA A 1 239 ? 6.114 -0.461 -19.390 1.00 27.03 239 ALA A C 1
ATOM 1823 O O . ALA A 1 239 ? 6.479 0.350 -20.245 1.00 25.47 239 ALA A O 1
ATOM 1825 N N . THR A 1 240 ? 6.507 -0.398 -18.123 1.00 26.29 240 THR A N 1
ATOM 1826 C CA . THR A 1 240 ? 7.413 0.641 -17.659 1.00 26.78 240 THR A CA 1
ATOM 1827 C C . THR A 1 240 ? 8.520 -0.004 -16.851 1.00 26.11 240 THR A C 1
ATOM 1828 O O . THR A 1 240 ? 8.246 -0.809 -15.958 1.00 24.20 240 THR A O 1
ATOM 1832 N N . ALA A 1 241 ? 9.769 0.346 -17.158 1.00 23.73 241 ALA A N 1
ATOM 1833 C CA . ALA A 1 241 ? 10.895 -0.232 -16.435 1.00 23.84 241 ALA A CA 1
ATOM 1834 C C . ALA A 1 241 ? 12.035 0.743 -16.196 1.00 23.24 241 ALA A C 1
ATOM 1835 O O . ALA A 1 241 ? 12.554 1.355 -17.125 1.00 23.61 241 ALA A O 1
ATOM 1837 N N . PHE A 1 242 ? 12.414 0.876 -14.931 1.00 23.14 242 PHE A N 1
ATOM 1838 C CA . PHE A 1 242 ? 13.505 1.751 -14.535 1.00 25.63 242 PHE A CA 1
ATOM 1839 C C . PHE A 1 242 ? 14.562 0.862 -13.882 1.00 25.38 242 PHE A C 1
ATOM 1840 O O . PHE A 1 242 ? 14.239 0.016 -13.050 1.00 27.17 242 PHE A O 1
ATOM 1848 N N . SER A 1 243 ? 15.817 1.044 -14.274 1.00 22.92 243 SER A N 1
ATOM 1849 C CA . SER A 1 243 ? 16.923 0.269 -13.718 1.00 21.27 243 SER A CA 1
ATOM 1850 C C . SER A 1 243 ? 18.024 1.254 -13.325 1.00 21.63 243 SER A C 1
ATOM 1851 O O . SER A 1 243 ? 18.463 2.066 -14.143 1.00 20.34 243 SER A O 1
ATOM 1854 N N . HIS A 1 244 ? 18.464 1.181 -12.073 1.00 20.01 244 HIS A N 1
ATOM 1855 C CA . HIS A 1 244 ? 19.496 2.078 -11.559 1.00 22.01 244 HIS A CA 1
ATOM 1856 C C . HIS A 1 244 ? 20.640 1.260 -10.974 1.00 24.35 244 HIS A C 1
ATOM 1857 O O . HIS A 1 244 ? 20.443 0.500 -10.020 1.00 26.32 244 HIS A O 1
ATOM 1864 N N . SER A 1 245 ? 21.835 1.416 -11.534 1.00 23.85 245 SER A N 1
ATOM 1865 C CA . SER A 1 245 ? 22.982 0.671 -11.040 1.00 25.29 245 SER A CA 1
ATOM 1866 C C . SER A 1 245 ? 24.077 1.559 -10.477 1.00 27.15 245 SER A C 1
ATOM 1867 O O . SER A 1 245 ? 24.512 2.520 -11.115 1.00 26.29 245 SER A O 1
ATOM 1870 N N . PHE A 1 246 ? 24.518 1.235 -9.267 1.00 25.78 246 PHE A N 1
ATOM 1871 C CA . PHE A 1 246 ? 25.591 1.984 -8.637 1.00 25.72 246 PHE A CA 1
ATOM 1872 C C . PHE A 1 246 ? 26.736 0.994 -8.450 1.00 26.33 246 PHE A C 1
ATOM 1873 O O . PHE A 1 246 ? 26.751 0.190 -7.516 1.00 26.37 246 PHE A O 1
ATOM 1881 N N . LEU A 1 247 ? 27.673 1.051 -9.390 1.00 24.90 247 LEU A N 1
ATOM 1882 C CA . LEU A 1 247 ? 28.829 0.173 -9.423 1.00 24.44 247 LEU A CA 1
ATOM 1883 C C . LEU A 1 247 ? 29.947 0.850 -8.653 1.00 25.01 247 LEU A C 1
ATOM 1884 O O . LEU A 1 247 ? 30.729 1.626 -9.207 1.00 25.50 247 LEU A O 1
ATOM 1889 N N . LEU A 1 248 ? 30.007 0.552 -7.359 1.00 23.62 248 LEU A N 1
ATOM 1890 C CA . LEU A 1 248 ? 30.985 1.165 -6.481 1.00 25.73 248 LEU A CA 1
ATOM 1891 C C . LEU A 1 248 ? 31.809 0.132 -5.711 1.00 28.93 248 LEU A C 1
ATOM 1892 O O . LEU A 1 248 ? 31.796 0.113 -4.478 1.00 29.09 248 LEU A O 1
ATOM 1897 N N . GLY A 1 249 ? 32.523 -0.725 -6.435 1.00 29.67 249 GLY A N 1
ATOM 1898 C CA . GLY A 1 249 ? 33.340 -1.729 -5.775 1.00 31.59 249 GLY A CA 1
ATOM 1899 C C . GLY A 1 249 ? 33.936 -2.791 -6.684 1.00 33.41 249 GLY A C 1
ATOM 1900 O O . GLY A 1 249 ? 33.353 -3.152 -7.704 1.00 33.78 249 GLY A O 1
ATOM 1901 N N . GLY A 1 250 ? 35.105 -3.298 -6.298 1.00 35.14 250 GLY A N 1
ATOM 1902 C CA . GLY A 1 250 ? 35.773 -4.332 -7.071 1.00 34.26 250 GLY A CA 1
ATOM 1903 C C . GLY A 1 250 ? 36.984 -3.835 -7.833 1.00 34.18 250 GLY A C 1
ATOM 1904 O O . GLY A 1 250 ? 37.041 -2.671 -8.223 1.00 36.88 250 GLY A O 1
ATOM 1905 N N . ALA A 1 251 ? 37.965 -4.710 -8.031 1.00 32.48 251 ALA A N 1
ATOM 1906 C CA . ALA A 1 251 ? 39.167 -4.348 -8.780 1.00 30.84 251 ALA A CA 1
ATOM 1907 C C . ALA A 1 251 ? 38.748 -4.181 -10.235 1.00 30.25 251 ALA A C 1
ATOM 1908 O O . ALA A 1 251 ? 39.162 -3.241 -10.918 1.00 29.90 251 ALA A O 1
ATOM 1910 N N . VAL A 1 252 ? 37.929 -5.116 -10.704 1.00 27.56 252 VAL A N 1
ATOM 1911 C CA . VAL A 1 252 ? 37.426 -5.076 -12.069 1.00 27.29 252 VAL A CA 1
ATOM 1912 C C . VAL A 1 252 ? 35.945 -5.423 -12.030 1.00 26.08 252 VAL A C 1
ATOM 1913 O O . VAL A 1 252 ? 35.551 -6.477 -11.534 1.00 26.22 252 VAL A O 1
ATOM 1917 N N . LEU A 1 253 ? 35.113 -4.522 -12.532 1.00 25.06 253 LEU A N 1
ATOM 1918 C CA . LEU A 1 253 ? 33.688 -4.785 -12.538 1.00 24.29 253 LEU A CA 1
ATOM 1919 C C . LEU A 1 253 ? 33.150 -4.577 -13.937 1.00 21.80 253 LEU A C 1
ATOM 1920 O O . LEU A 1 253 ? 33.451 -3.581 -14.587 1.00 21.93 253 LEU A O 1
ATOM 1925 N N . ARG A 1 254 ? 32.369 -5.534 -14.414 1.00 21.21 254 ARG A N 1
ATOM 1926 C CA . ARG A 1 254 ? 31.792 -5.405 -15.743 1.00 21.39 254 ARG A CA 1
ATOM 1927 C C . ARG A 1 254 ? 30.332 -5.796 -15.650 1.00 21.19 254 ARG A C 1
ATOM 1928 O O . ARG A 1 254 ? 29.997 -6.956 -15.402 1.00 21.15 254 ARG A O 1
ATOM 1936 N N . HIS A 1 255 ? 29.469 -4.801 -15.828 1.00 20.55 255 HIS A N 1
ATOM 1937 C CA . HIS A 1 255 ? 28.038 -5.005 -15.745 1.00 20.66 255 HIS A CA 1
ATOM 1938 C C . HIS A 1 255 ? 27.362 -4.742 -17.080 1.00 20.21 255 HIS A C 1
ATOM 1939 O O . HIS A 1 255 ? 27.618 -3.722 -17.720 1.00 20.14 255 HIS A O 1
ATOM 1946 N N . ASN A 1 256 ? 26.493 -5.665 -17.480 1.00 19.57 256 ASN A N 1
ATOM 1947 C CA . ASN A 1 256 ? 25.741 -5.560 -18.731 1.00 21.75 256 ASN A CA 1
ATOM 1948 C C . ASN A 1 256 ? 24.253 -5.558 -18.426 1.00 22.20 256 ASN A C 1
ATOM 1949 O O . ASN A 1 256 ? 23.790 -6.320 -17.582 1.00 21.23 256 ASN A O 1
ATOM 1954 N N . THR A 1 257 ? 23.510 -4.715 -19.126 1.00 22.32 257 THR A N 1
ATOM 1955 C CA . THR A 1 257 ? 22.065 -4.710 -19.009 1.00 21.99 257 THR A CA 1
ATOM 1956 C C . THR A 1 257 ? 21.573 -4.724 -20.440 1.00 21.75 257 THR A C 1
ATOM 1957 O O . THR A 1 257 ? 21.748 -3.747 -21.178 1.00 22.12 257 THR A O 1
ATOM 1961 N N . SER A 1 258 ? 20.990 -5.849 -20.839 1.00 20.67 258 SER A N 1
ATOM 1962 C CA . SER A 1 258 ? 20.457 -6.002 -22.181 1.00 21.24 258 SER A CA 1
ATOM 1963 C C . SER A 1 258 ? 18.948 -5.913 -22.084 1.00 22.61 258 SER A C 1
ATOM 1964 O O . SER A 1 258 ? 18.330 -6.548 -21.220 1.00 21.74 258 SER A O 1
ATOM 1967 N N . THR A 1 259 ? 18.354 -5.140 -22.985 1.00 23.41 259 THR A N 1
ATOM 1968 C CA . THR A 1 259 ? 16.919 -4.940 -22.968 1.00 22.73 259 THR A CA 1
ATOM 1969 C C . THR A 1 259 ? 16.247 -5.064 -24.332 1.00 23.80 259 THR A C 1
ATOM 1970 O O . THR A 1 259 ? 16.817 -4.717 -25.365 1.00 23.41 259 THR A O 1
ATOM 1974 N N . GLN A 1 260 ? 15.016 -5.555 -24.307 1.00 23.13 260 GLN A N 1
ATOM 1975 C CA . GLN A 1 260 ? 14.213 -5.695 -25.507 1.00 25.22 260 GLN A CA 1
ATOM 1976 C C . GLN A 1 260 ? 12.849 -5.066 -25.253 1.00 24.16 260 GLN A C 1
ATOM 1977 O O . GLN A 1 260 ? 12.165 -5.410 -24.286 1.00 25.21 260 GLN A O 1
ATOM 1983 N N . LEU A 1 261 ? 12.473 -4.118 -26.099 1.00 22.89 261 LEU A N 1
ATOM 1984 C CA . LEU A 1 261 ? 11.169 -3.488 -25.986 1.00 24.43 261 LEU A CA 1
ATOM 1985 C C . LEU A 1 261 ? 10.353 -4.199 -27.061 1.00 26.05 261 LEU A C 1
ATOM 1986 O O . LEU A 1 261 ? 10.366 -3.805 -28.232 1.00 25.84 261 LEU A O 1
ATOM 1991 N N . ASN A 1 262 ? 9.666 -5.266 -26.658 1.00 26.55 262 ASN A N 1
ATOM 1992 C CA . ASN A 1 262 ? 8.879 -6.070 -27.590 1.00 28.74 262 ASN A CA 1
ATOM 1993 C C . ASN A 1 262 ? 7.405 -5.705 -27.658 1.00 28.99 262 ASN A C 1
ATOM 1994 O O . ASN A 1 262 ? 6.586 -6.486 -28.146 1.00 30.42 262 ASN A O 1
ATOM 1999 N N . GLY A 1 263 ? 7.070 -4.515 -27.177 1.00 30.03 263 GLY A N 1
ATOM 2000 C CA . GLY A 1 263 ? 5.689 -4.072 -27.199 1.00 27.85 263 GLY A CA 1
ATOM 2001 C C . GLY A 1 263 ? 5.626 -2.571 -27.383 1.00 29.84 263 GLY A C 1
ATOM 2002 O O . GLY A 1 263 ? 6.536 -1.855 -26.967 1.00 28.15 263 GLY A O 1
ATOM 2003 N N . GLU A 1 264 ? 4.557 -2.088 -28.004 1.00 27.86 264 GLU A N 1
ATOM 2004 C CA . GLU A 1 264 ? 4.415 -0.658 -28.234 1.00 29.06 264 GLU A CA 1
ATOM 2005 C C . GLU A 1 264 ? 4.043 0.103 -26.970 1.00 28.38 264 GLU A C 1
ATOM 2006 O O . GLU A 1 264 ? 3.548 -0.476 -26.001 1.00 26.91 264 GLU A O 1
ATOM 2012 N N . ASN A 1 265 ? 4.308 1.406 -26.992 1.00 29.10 265 ASN A N 1
ATOM 2013 C CA . ASN A 1 265 ? 3.958 2.301 -25.902 1.00 29.21 265 ASN A CA 1
ATOM 2014 C C . ASN A 1 265 ? 4.583 2.003 -24.546 1.00 29.40 265 ASN A C 1
ATOM 2015 O O . ASN A 1 265 ? 3.941 2.181 -23.507 1.00 27.07 265 ASN A O 1
ATOM 2020 N N . SER A 1 266 ? 5.830 1.547 -24.549 1.00 28.09 266 SER A N 1
ATOM 2021 C CA . SER A 1 266 ? 6.510 1.266 -23.292 1.00 29.01 266 SER A CA 1
ATOM 2022 C C . SER A 1 266 ? 7.499 2.369 -22.962 1.00 25.66 266 SER A C 1
ATOM 2023 O O . SER A 1 266 ? 7.955 3.090 -23.844 1.00 25.41 266 SER A O 1
ATOM 2026 N N . THR A 1 267 ? 7.824 2.487 -21.682 1.00 25.35 267 THR A N 1
ATOM 2027 C CA . THR A 1 267 ? 8.746 3.504 -21.214 1.00 24.51 267 THR A CA 1
ATOM 2028 C C . THR A 1 267 ? 9.897 2.828 -20.489 1.00 24.23 267 THR A C 1
ATOM 2029 O O . THR A 1 267 ? 9.680 2.001 -19.599 1.00 24.13 267 THR A O 1
ATOM 2033 N N . LEU A 1 268 ? 11.120 3.185 -20.866 1.00 21.46 268 LEU A N 1
ATOM 2034 C CA . LEU A 1 268 ? 12.301 2.582 -20.262 1.00 20.47 268 LEU A CA 1
ATOM 2035 C C . LEU A 1 268 ? 13.361 3.579 -19.802 1.00 21.61 268 LEU A C 1
ATOM 2036 O O . LEU A 1 268 ? 13.630 4.581 -20.474 1.00 21.88 268 LEU A O 1
ATOM 2041 N N . ARG A 1 269 ? 13.955 3.301 -18.647 1.00 21.52 269 ARG A N 1
ATOM 2042 C CA . ARG A 1 269 ? 15.052 4.121 -18.152 1.00 23.73 269 ARG A CA 1
ATOM 2043 C C . ARG A 1 269 ? 16.115 3.199 -17.572 1.00 22.43 269 ARG A C 1
ATOM 2044 O O . ARG A 1 269 ? 15.815 2.306 -16.778 1.00 22.13 269 ARG A O 1
ATOM 2052 N N . ILE A 1 270 ? 17.355 3.410 -17.995 1.00 21.66 270 ILE A N 1
ATOM 2053 C CA . ILE A 1 270 ? 18.481 2.628 -17.507 1.00 21.05 270 ILE A CA 1
ATOM 2054 C C . ILE A 1 270 ? 19.593 3.605 -17.145 1.00 20.61 270 ILE A C 1
ATOM 2055 O O . ILE A 1 270 ? 20.163 4.256 -18.023 1.00 21.59 270 ILE A O 1
ATOM 2060 N N . ASN A 1 271 ? 19.880 3.716 -15.851 1.00 19.65 271 ASN A N 1
ATOM 2061 C CA . ASN A 1 271 ? 20.933 4.604 -15.354 1.00 19.60 271 ASN A CA 1
ATOM 2062 C C . ASN A 1 271 ? 22.027 3.787 -14.674 1.00 21.02 271 ASN A C 1
ATOM 2063 O O . ASN A 1 271 ? 21.819 2.630 -14.312 1.00 21.54 271 ASN A O 1
ATOM 2068 N N . SER A 1 272 ? 23.188 4.403 -14.490 1.00 19.91 272 SER A N 1
ATOM 2069 C CA . SER A 1 272 ? 24.289 3.749 -13.810 1.00 21.11 272 SER A CA 1
ATOM 2070 C C . SER A 1 272 ? 25.345 4.773 -13.446 1.00 21.47 272 SER A C 1
ATOM 2071 O O . SER A 1 272 ? 25.516 5.780 -14.135 1.00 21.19 272 SER A O 1
ATOM 2074 N N . LEU A 1 273 ? 26.024 4.515 -12.337 1.00 22.06 273 LEU A N 1
ATOM 2075 C CA . LEU A 1 273 ? 27.103 5.360 -11.861 1.00 23.24 273 LEU A CA 1
ATOM 2076 C C . LEU A 1 273 ? 28.301 4.446 -11.630 1.00 24.44 273 LEU A C 1
ATOM 2077 O O . LEU A 1 273 ? 28.190 3.431 -10.943 1.00 22.93 273 LEU A O 1
ATOM 2082 N N . ALA A 1 274 ? 29.434 4.800 -12.222 1.00 24.77 274 ALA A N 1
ATOM 2083 C CA . ALA A 1 274 ? 30.663 4.030 -12.066 1.00 26.30 274 ALA A CA 1
ATOM 2084 C C . ALA A 1 274 ? 31.672 4.902 -11.327 1.00 25.91 274 ALA A C 1
ATOM 2085 O O . ALA A 1 274 ? 31.904 6.053 -11.708 1.00 25.40 274 ALA A O 1
ATOM 2087 N N . MET A 1 275 ? 32.257 4.365 -10.260 1.00 26.60 275 MET A N 1
ATOM 2088 C CA . MET A 1 275 ? 33.244 5.110 -9.485 1.00 28.15 275 MET A CA 1
ATOM 2089 C C . MET A 1 275 ? 34.512 4.316 -9.192 1.00 29.56 275 MET A C 1
ATOM 2090 O O . MET A 1 275 ? 34.759 3.921 -8.047 1.00 30.71 275 MET A O 1
ATOM 2095 N N . PRO A 1 276 ? 35.337 4.066 -10.220 1.00 28.91 276 PRO A N 1
ATOM 2096 C CA . PRO A 1 276 ? 36.566 3.308 -9.958 1.00 28.67 276 PRO A CA 1
ATOM 2097 C C . PRO A 1 276 ? 37.609 4.171 -9.254 1.00 29.96 276 PRO A C 1
ATOM 2098 O O . PRO A 1 276 ? 37.772 5.348 -9.578 1.00 30.15 276 PRO A O 1
ATOM 2102 N N . VAL A 1 277 ? 38.290 3.594 -8.269 1.00 30.87 277 VAL A N 1
ATOM 2103 C CA . VAL A 1 277 ? 39.342 4.310 -7.563 1.00 32.78 277 VAL A CA 1
ATOM 2104 C C . VAL A 1 277 ? 40.675 3.656 -7.919 1.00 34.73 277 VAL A C 1
ATOM 2105 O O . VAL A 1 277 ? 40.713 2.718 -8.719 1.00 33.44 277 VAL A O 1
ATOM 2109 N N . LYS A 1 278 ? 41.758 4.153 -7.332 1.00 37.16 278 LYS A N 1
ATOM 2110 C CA . LYS A 1 278 ? 43.105 3.659 -7.613 1.00 40.61 278 LYS A CA 1
ATOM 2111 C C . LYS A 1 278 ? 43.199 2.244 -8.179 1.00 40.36 278 LYS A C 1
ATOM 2112 O O . LYS A 1 278 ? 42.841 1.270 -7.515 1.00 42.73 278 LYS A O 1
ATOM 2118 N N . ASN A 1 279 ? 43.673 2.163 -9.419 1.00 38.82 279 ASN A N 1
ATOM 2119 C CA . ASN A 1 279 ? 43.877 0.910 -10.150 1.00 38.26 279 ASN A CA 1
ATOM 2120 C C . ASN A 1 279 ? 42.670 0.051 -10.533 1.00 37.41 279 ASN A C 1
ATOM 2121 O O . ASN A 1 279 ? 42.835 -1.019 -11.135 1.00 37.27 279 ASN A O 1
ATOM 2126 N N . GLU A 1 280 ? 41.465 0.509 -10.219 1.00 33.73 280 GLU A N 1
ATOM 2127 C CA . GLU A 1 280 ? 40.275 -0.268 -10.547 1.00 32.25 280 GLU A CA 1
ATOM 2128 C C . GLU A 1 280 ? 39.734 0.038 -11.937 1.00 30.04 280 GLU A C 1
ATOM 2129 O O . GLU A 1 280 ? 39.991 1.101 -12.505 1.00 28.07 280 GLU A O 1
ATOM 2135 N N . VAL A 1 281 ? 38.988 -0.915 -12.483 1.00 28.05 281 VAL A N 1
ATOM 2136 C CA . VAL A 1 281 ? 38.367 -0.752 -13.787 1.00 26.34 281 VAL A CA 1
ATOM 2137 C C . VAL A 1 281 ? 36.878 -1.024 -13.595 1.00 27.15 281 VAL A C 1
ATOM 2138 O O . VAL A 1 281 ? 36.494 -2.101 -13.124 1.00 27.96 281 VAL A O 1
ATOM 2142 N N . CYS A 1 282 ? 36.046 -0.036 -13.916 1.00 26.16 282 CYS A N 1
ATOM 2143 C CA . CYS A 1 282 ? 34.599 -0.180 -13.792 1.00 25.75 282 CYS A CA 1
ATOM 2144 C C . CYS A 1 282 ? 34.029 -0.052 -15.201 1.00 25.92 282 CYS A C 1
ATOM 2145 O O . CYS A 1 282 ? 34.130 0.995 -15.842 1.00 25.62 282 CYS A O 1
ATOM 2148 N N . ASP A 1 283 ? 33.423 -1.139 -15.659 1.00 23.58 283 ASP A N 1
ATOM 2149 C CA . ASP A 1 283 ? 32.883 -1.260 -17.004 1.00 22.90 283 ASP A CA 1
ATOM 2150 C C . ASP A 1 283 ? 31.356 -1.354 -16.971 1.00 22.59 283 ASP A C 1
ATOM 2151 O O . ASP A 1 283 ? 30.808 -2.343 -16.485 1.00 23.01 283 ASP A O 1
ATOM 2156 N N . THR A 1 284 ? 30.671 -0.323 -17.466 1.00 21.02 284 THR A N 1
ATOM 2157 C CA . THR A 1 284 ? 29.204 -0.320 -17.478 1.00 21.99 284 THR A CA 1
ATOM 2158 C C . THR A 1 284 ? 28.707 -0.343 -18.921 1.00 20.70 284 THR A C 1
ATOM 2159 O O . THR A 1 284 ? 29.017 0.550 -19.714 1.00 20.16 284 THR A O 1
ATOM 2163 N N . ARG A 1 285 ? 27.924 -1.368 -19.249 1.00 19.92 285 ARG A N 1
ATOM 2164 C CA . ARG A 1 285 ? 27.447 -1.569 -20.614 1.00 20.63 285 ARG A CA 1
ATOM 2165 C C . ARG A 1 285 ? 25.957 -1.847 -20.761 1.00 21.90 285 ARG A C 1
ATOM 2166 O O . ARG A 1 285 ? 25.335 -2.473 -19.899 1.00 22.43 285 ARG A O 1
ATOM 2174 N N . THR A 1 286 ? 25.388 -1.388 -21.871 1.00 20.74 286 THR A N 1
ATOM 2175 C CA . THR A 1 286 ? 23.981 -1.629 -22.133 1.00 21.78 286 THR A CA 1
ATOM 2176 C C . THR A 1 286 ? 23.762 -1.984 -23.596 1.00 21.34 286 THR A C 1
ATOM 2177 O O . THR A 1 286 ? 24.526 -1.588 -24.484 1.00 19.91 286 THR A O 1
ATOM 2181 N N . TRP A 1 287 ? 22.708 -2.754 -23.822 1.00 20.81 287 TRP A N 1
ATOM 2182 C CA . TRP A 1 287 ? 22.322 -3.207 -25.145 1.00 21.53 287 TRP A CA 1
ATOM 2183 C C . TRP A 1 287 ? 20.815 -3.020 -25.155 1.00 20.80 287 TRP A C 1
ATOM 2184 O O . TRP A 1 287 ? 20.116 -3.562 -24.302 1.00 19.91 287 TRP A O 1
ATOM 2195 N N . LEU A 1 288 ? 20.316 -2.246 -26.115 1.00 21.77 288 LEU A N 1
ATOM 2196 C CA . LEU A 1 288 ? 18.890 -1.958 -26.186 1.00 21.69 288 LEU A CA 1
ATOM 2197 C C . LEU A 1 288 ? 18.318 -2.177 -27.574 1.00 22.09 288 LEU A C 1
ATOM 2198 O O . LEU A 1 288 ? 18.869 -1.700 -28.565 1.00 20.15 288 LEU A O 1
ATOM 2203 N N . GLU A 1 289 ? 17.195 -2.882 -27.638 1.00 21.96 289 GLU A N 1
ATOM 2204 C CA . GLU A 1 289 ? 16.530 -3.116 -28.908 1.00 24.32 289 GLU A CA 1
ATOM 2205 C C . GLU A 1 289 ? 15.121 -2.535 -28.874 1.00 25.00 289 GLU A C 1
ATOM 2206 O O . GLU A 1 289 ? 14.299 -2.922 -28.044 1.00 26.21 289 GLU A O 1
ATOM 2212 N N . HIS A 1 290 ? 14.857 -1.581 -29.755 1.00 24.53 290 HIS A N 1
ATOM 2213 C CA . HIS A 1 290 ? 13.523 -1.013 -29.868 1.00 23.91 290 HIS A CA 1
ATOM 2214 C C . HIS A 1 290 ? 12.940 -1.862 -30.996 1.00 24.89 290 HIS A C 1
ATOM 2215 O O . HIS A 1 290 ? 13.135 -1.550 -32.172 1.00 22.96 290 HIS A O 1
ATOM 2222 N N . ASN A 1 291 ? 12.262 -2.953 -30.645 1.00 25.92 291 ASN A N 1
ATOM 2223 C CA . ASN A 1 291 ? 11.692 -3.832 -31.665 1.00 28.26 291 ASN A CA 1
ATOM 2224 C C . ASN A 1 291 ? 10.312 -3.410 -32.135 1.00 28.78 291 ASN A C 1
ATOM 2225 O O . ASN A 1 291 ? 9.896 -3.758 -33.234 1.00 31.39 291 ASN A O 1
ATOM 2230 N N . LYS A 1 292 ? 9.601 -2.661 -31.303 1.00 30.40 292 LYS A N 1
ATOM 2231 C CA . LYS A 1 292 ? 8.279 -2.169 -31.673 1.00 30.75 292 LYS A CA 1
ATOM 2232 C C . LYS A 1 292 ? 8.334 -0.660 -31.589 1.00 29.58 292 LYS A C 1
ATOM 2233 O O . LYS A 1 292 ? 9.230 -0.112 -30.952 1.00 30.32 292 LYS A O 1
ATOM 2239 N N . GLY A 1 293 ? 7.382 0.012 -32.223 1.00 27.96 293 GLY A N 1
ATOM 2240 C CA . GLY A 1 293 ? 7.371 1.459 -32.182 1.00 28.88 293 GLY A CA 1
ATOM 2241 C C . GLY A 1 293 ? 6.689 2.046 -30.956 1.00 28.54 293 GLY A C 1
ATOM 2242 O O . GLY A 1 293 ? 6.243 1.318 -30.064 1.00 29.11 293 GLY A O 1
ATOM 2243 N N . PHE A 1 294 ? 6.637 3.375 -30.920 1.00 27.52 294 PHE A N 1
ATOM 2244 C CA . PHE A 1 294 ? 6.000 4.147 -29.851 1.00 28.34 294 PHE A CA 1
ATOM 2245 C C . PHE A 1 294 ? 6.572 3.974 -28.443 1.00 28.16 294 PHE A C 1
ATOM 2246 O O . PHE A 1 294 ? 5.875 4.224 -27.455 1.00 28.31 294 PHE A O 1
ATOM 2254 N N . CYS A 1 295 ? 7.829 3.556 -28.343 1.00 24.67 295 CYS A N 1
ATOM 2255 C CA . CYS A 1 295 ? 8.453 3.395 -27.034 1.00 26.12 295 CYS A CA 1
ATOM 2256 C C . CYS A 1 295 ? 9.413 4.553 -26.766 1.00 25.15 295 CYS A C 1
ATOM 2257 O O . CYS A 1 295 ? 10.005 5.108 -27.690 1.00 25.29 295 CYS A O 1
ATOM 2260 N N . ASN A 1 296 ? 9.569 4.902 -25.495 1.00 25.47 296 ASN A N 1
ATOM 2261 C CA . ASN A 1 296 ? 10.463 5.984 -25.092 1.00 26.27 296 ASN A CA 1
ATOM 2262 C C . ASN A 1 296 ? 11.545 5.399 -24.181 1.00 24.70 296 ASN A C 1
ATOM 2263 O O . ASN A 1 296 ? 11.237 4.728 -23.193 1.00 23.68 296 ASN A O 1
ATOM 2268 N N . SER A 1 297 ? 12.811 5.631 -24.515 1.00 21.16 297 SER A N 1
ATOM 2269 C CA . SER A 1 297 ? 13.894 5.119 -23.686 1.00 20.54 297 SER A CA 1
ATOM 2270 C C . SER A 1 297 ? 14.857 6.240 -23.350 1.00 20.71 297 SER A C 1
ATOM 2271 O O . SER A 1 297 ? 15.190 7.053 -24.214 1.00 19.43 297 SER A O 1
ATOM 2274 N N . ARG A 1 298 ? 15.292 6.276 -22.091 1.00 18.87 298 ARG A N 1
ATOM 2275 C CA . ARG A 1 298 ? 16.237 7.279 -21.619 1.00 20.54 298 ARG A CA 1
ATOM 2276 C C . ARG A 1 298 ? 17.356 6.591 -20.828 1.00 21.19 298 ARG A C 1
ATOM 2277 O O . ARG A 1 298 ? 17.102 5.712 -20.011 1.00 20.39 298 ARG A O 1
ATOM 2285 N N . GLN A 1 299 ? 18.596 6.994 -21.074 1.00 20.31 299 GLN A N 1
ATOM 2286 C CA . GLN A 1 299 ? 19.725 6.416 -20.364 1.00 19.54 299 GLN A CA 1
ATOM 2287 C C . GLN A 1 299 ? 20.677 7.508 -19.899 1.00 19.79 299 GLN A C 1
ATOM 2288 O O . GLN A 1 299 ? 21.053 8.392 -20.667 1.00 18.47 299 GLN A O 1
ATOM 2294 N N . LEU A 1 300 ? 21.058 7.437 -18.632 1.00 19.04 300 LEU A N 1
ATOM 2295 C CA . LEU A 1 300 ? 21.983 8.392 -18.052 1.00 20.01 300 LEU A CA 1
ATOM 2296 C C . LEU A 1 300 ? 23.042 7.579 -17.316 1.00 19.88 300 LEU A C 1
ATOM 2297 O O . LEU A 1 300 ? 22.756 6.941 -16.295 1.00 21.06 300 LEU A O 1
ATOM 2302 N N . HIS A 1 301 ? 24.253 7.575 -17.857 1.00 17.88 301 HIS A N 1
ATOM 2303 C CA . HIS A 1 301 ? 25.362 6.848 -17.255 1.00 18.62 301 HIS A CA 1
ATOM 2304 C C . HIS A 1 301 ? 26.462 7.844 -16.918 1.00 20.59 301 HIS A C 1
ATOM 2305 O O . HIS A 1 301 ? 27.007 8.508 -17.805 1.00 22.92 301 HIS A O 1
ATOM 2312 N N . LYS A 1 302 ? 26.784 7.959 -15.636 1.00 21.35 302 LYS A N 1
ATOM 2313 C CA . LYS A 1 302 ? 27.826 8.883 -15.212 1.00 22.03 302 LYS A CA 1
ATOM 2314 C C . LYS A 1 302 ? 28.965 8.131 -14.565 1.00 22.51 302 LYS A C 1
ATOM 2315 O O . LYS A 1 302 ? 28.774 7.049 -14.000 1.00 23.44 302 LYS A O 1
ATOM 2321 N N . THR A 1 303 ? 30.156 8.707 -14.656 1.00 22.06 303 THR A N 1
ATOM 2322 C CA . THR A 1 303 ? 31.333 8.096 -14.066 1.00 22.23 303 THR A CA 1
ATOM 2323 C C . THR A 1 303 ? 32.189 9.163 -13.411 1.00 22.89 303 THR A C 1
ATOM 2324 O O . THR A 1 303 ? 32.210 10.326 -13.831 1.00 21.65 303 THR A O 1
ATOM 2328 N N . ILE A 1 304 ? 32.883 8.745 -12.361 1.00 23.95 304 ILE A N 1
ATOM 2329 C CA . ILE A 1 304 ? 33.777 9.607 -11.613 1.00 23.62 304 ILE A CA 1
ATOM 2330 C C . ILE A 1 304 ? 34.985 8.711 -11.453 1.00 24.48 304 ILE A C 1
ATOM 2331 O O . ILE A 1 304 ? 34.915 7.670 -10.788 1.00 24.49 304 ILE A O 1
ATOM 2336 N N . VAL A 1 305 ? 36.082 9.107 -12.085 1.00 24.96 305 VAL A N 1
ATOM 2337 C CA . VAL A 1 305 ? 37.311 8.328 -12.055 1.00 27.81 305 VAL A CA 1
ATOM 2338 C C . VAL A 1 305 ? 38.417 9.023 -11.273 1.00 29.95 305 VAL A C 1
ATOM 2339 O O . VAL A 1 305 ? 38.737 10.188 -11.526 1.00 28.57 305 VAL A O 1
ATOM 2343 N N . SER A 1 306 ? 38.985 8.301 -10.310 1.00 33.66 306 SER A N 1
ATOM 2344 C CA . SER A 1 306 ? 40.061 8.833 -9.478 1.00 38.68 306 SER A CA 1
ATOM 2345 C C . SER A 1 306 ? 41.397 8.369 -10.024 1.00 40.14 306 SER A C 1
ATOM 2346 O O . SER A 1 306 ? 41.449 7.457 -10.851 1.00 41.57 306 SER A O 1
ATOM 2349 N N . ASP A 1 307 ? 42.477 8.985 -9.553 1.00 42.60 307 ASP A N 1
ATOM 2350 C CA . ASP A 1 307 ? 43.811 8.636 -10.031 1.00 43.95 307 ASP A CA 1
ATOM 2351 C C . ASP A 1 307 ? 44.059 7.146 -10.192 1.00 42.33 307 ASP A C 1
ATOM 2352 O O . ASP A 1 307 ? 43.887 6.363 -9.256 1.00 44.33 307 ASP A O 1
ATOM 2357 N N . LYS A 1 308 ? 44.462 6.778 -11.404 1.00 40.10 308 LYS A N 1
ATOM 2358 C CA . LYS A 1 308 ? 44.761 5.400 -11.782 1.00 37.92 308 LYS A CA 1
ATOM 2359 C C . LYS A 1 308 ? 43.534 4.511 -11.946 1.00 35.04 308 LYS A C 1
ATOM 2360 O O . LYS A 1 308 ? 43.647 3.287 -12.035 1.00 34.69 308 LYS A O 1
ATOM 2366 N N . GLY A 1 309 ? 42.360 5.132 -11.996 1.00 31.17 309 GLY A N 1
ATOM 2367 C CA . GLY A 1 309 ? 41.139 4.371 -12.177 1.00 27.53 309 GLY A CA 1
ATOM 2368 C C . GLY A 1 309 ? 40.729 4.425 -13.637 1.00 25.01 309 GLY A C 1
ATOM 2369 O O . GLY A 1 309 ? 41.195 5.281 -14.388 1.00 20.08 309 GLY A O 1
ATOM 2370 N N . ARG A 1 310 ? 39.863 3.512 -14.057 1.00 24.89 310 ARG A N 1
ATOM 2371 C CA . ARG A 1 310 ? 39.418 3.519 -15.443 1.00 24.94 310 ARG A CA 1
ATOM 2372 C C . ARG A 1 310 ? 37.955 3.161 -15.567 1.00 23.36 310 ARG A C 1
ATOM 2373 O O . ARG A 1 310 ? 37.523 2.107 -15.103 1.00 21.89 310 ARG A O 1
ATOM 2381 N N . ALA A 1 311 ? 37.185 4.053 -16.181 1.00 21.94 311 ALA A N 1
ATOM 2382 C CA . ALA A 1 311 ? 35.770 3.793 -16.390 1.00 22.10 311 ALA A CA 1
ATOM 2383 C C . ALA A 1 311 ? 35.586 3.461 -17.864 1.00 22.03 311 ALA A C 1
ATOM 2384 O O . ALA A 1 311 ? 36.227 4.056 -18.742 1.00 21.75 311 ALA A O 1
ATOM 2386 N N . VAL A 1 312 ? 34.729 2.487 -18.128 1.00 22.26 312 VAL A N 1
ATOM 2387 C CA . VAL A 1 312 ? 34.437 2.077 -19.487 1.00 22.24 312 VAL A CA 1
ATOM 2388 C C . VAL A 1 312 ? 32.922 2.068 -19.689 1.00 22.82 312 VAL A C 1
ATOM 2389 O O . VAL A 1 312 ? 32.179 1.524 -18.872 1.00 21.15 312 VAL A O 1
ATOM 2393 N N . PHE A 1 313 ? 32.465 2.703 -20.762 1.00 22.86 313 PHE A N 1
ATOM 2394 C CA . PHE A 1 313 ? 31.045 2.717 -21.078 1.00 22.02 313 PHE A CA 1
ATOM 2395 C C . PHE A 1 313 ? 30.855 2.219 -22.505 1.00 22.16 313 PHE A C 1
ATOM 2396 O O . PHE A 1 313 ? 31.629 2.562 -23.400 1.00 21.48 313 PHE A O 1
ATOM 2404 N N . ASN A 1 314 ? 29.826 1.408 -22.705 1.00 21.03 314 ASN A N 1
ATOM 2405 C CA . ASN A 1 314 ? 29.495 0.879 -24.022 1.00 21.23 314 ASN A CA 1
ATOM 2406 C C . ASN A 1 314 ? 27.971 0.840 -24.075 1.00 21.75 314 ASN A C 1
ATOM 2407 O O . ASN A 1 314 ? 27.339 0.178 -23.249 1.00 21.12 314 ASN A O 1
ATOM 2412 N N . GLY A 1 315 ? 27.387 1.559 -25.031 1.00 20.80 315 GLY A N 1
ATOM 2413 C CA . GLY A 1 315 ? 25.941 1.598 -25.137 1.00 21.40 315 GLY A CA 1
ATOM 2414 C C . GLY A 1 315 ? 25.417 1.407 -26.546 1.00 23.77 315 GLY A C 1
ATOM 2415 O O . GLY A 1 315 ? 25.482 2.313 -27.386 1.00 24.11 315 GLY A O 1
ATOM 2416 N N . LEU A 1 316 ? 24.874 0.222 -26.797 1.00 22.74 316 LEU A N 1
ATOM 2417 C CA . LEU A 1 316 ? 24.330 -0.120 -28.099 1.00 24.53 316 LEU A CA 1
ATOM 2418 C C . LEU A 1 316 ? 22.811 0.056 -28.141 1.00 25.10 316 LEU A C 1
ATOM 2419 O O . LEU A 1 316 ? 22.086 -0.437 -27.268 1.00 24.93 316 LEU A O 1
ATOM 2424 N N . ILE A 1 317 ? 22.340 0.773 -29.156 1.00 23.17 317 ILE A N 1
ATOM 2425 C CA . ILE A 1 317 ? 20.919 0.989 -29.358 1.00 23.08 317 ILE A CA 1
ATOM 2426 C C . ILE A 1 317 ? 20.587 0.620 -30.797 1.00 23.46 317 ILE A C 1
ATOM 2427 O O . ILE A 1 317 ? 21.111 1.219 -31.745 1.00 21.21 317 ILE A O 1
ATOM 2432 N N . ASN A 1 318 ? 19.737 -0.386 -30.955 1.00 22.24 318 ASN A N 1
ATOM 2433 C CA . ASN A 1 318 ? 19.300 -0.802 -32.273 1.00 22.61 318 ASN A CA 1
ATOM 2434 C C . ASN A 1 318 ? 17.805 -0.499 -32.375 1.00 22.61 318 ASN A C 1
ATOM 2435 O O . ASN A 1 318 ? 17.029 -0.880 -31.495 1.00 22.65 318 ASN A O 1
ATOM 2440 N N . VAL A 1 319 ? 17.412 0.211 -33.428 1.00 21.74 319 VAL A N 1
ATOM 2441 C CA . VAL A 1 319 ? 16.013 0.547 -33.654 1.00 23.94 319 VAL A CA 1
ATOM 2442 C C . VAL A 1 319 ? 15.583 -0.183 -34.928 1.00 25.40 319 VAL A C 1
ATOM 2443 O O . VAL A 1 319 ? 16.020 0.154 -36.031 1.00 25.71 319 VAL A O 1
ATOM 2447 N N . ALA A 1 320 ? 14.732 -1.190 -34.765 1.00 25.50 320 ALA A N 1
ATOM 2448 C CA . ALA A 1 320 ? 14.269 -1.997 -35.891 1.00 26.58 320 ALA A CA 1
ATOM 2449 C C . ALA A 1 320 ? 13.394 -1.224 -36.871 1.00 27.23 320 ALA A C 1
ATOM 2450 O O . ALA A 1 320 ? 12.776 -0.214 -36.522 1.00 26.54 320 ALA A O 1
ATOM 2452 N N . GLN A 1 321 ? 13.352 -1.696 -38.108 1.00 29.04 321 GLN A N 1
ATOM 2453 C CA . GLN A 1 321 ? 12.529 -1.046 -39.116 1.00 34.38 321 GLN A CA 1
ATOM 2454 C C . GLN A 1 321 ? 11.083 -1.201 -38.647 1.00 35.47 321 GLN A C 1
ATOM 2455 O O . GLN A 1 321 ? 10.752 -2.174 -37.984 1.00 35.72 321 GLN A O 1
ATOM 2461 N N . HIS A 1 322 ? 10.227 -0.243 -38.976 1.00 37.36 322 HIS A N 1
ATOM 2462 C CA . HIS A 1 322 ? 8.823 -0.294 -38.554 1.00 40.15 322 HIS A CA 1
ATOM 2463 C C . HIS A 1 322 ? 8.636 0.175 -37.110 1.00 39.21 322 HIS A C 1
ATOM 2464 O O . HIS A 1 322 ? 7.505 0.307 -36.645 1.00 38.08 322 HIS A O 1
ATOM 2471 N N . ALA A 1 323 ? 9.733 0.408 -36.391 1.00 37.67 323 ALA A N 1
ATOM 2472 C CA . ALA A 1 323 ? 9.628 0.881 -35.014 1.00 34.39 323 ALA A CA 1
ATOM 2473 C C . ALA A 1 323 ? 9.475 2.397 -35.040 1.00 33.72 323 ALA A C 1
ATOM 2474 O O . ALA A 1 323 ? 10.278 3.135 -34.464 1.00 30.72 323 ALA A O 1
ATOM 2476 N N . ILE A 1 324 ? 8.434 2.856 -35.725 1.00 33.50 324 ILE A N 1
ATOM 2477 C CA . ILE A 1 324 ? 8.163 4.280 -35.831 1.00 33.32 324 ILE A CA 1
ATOM 2478 C C . ILE A 1 324 ? 7.829 4.859 -34.464 1.00 33.01 324 ILE A C 1
ATOM 2479 O O . ILE A 1 324 ? 7.415 4.136 -33.552 1.00 32.60 324 ILE A O 1
ATOM 2484 N N . LYS A 1 325 ? 8.019 6.167 -34.334 1.00 32.14 325 LYS A N 1
ATOM 2485 C CA . LYS A 1 325 ? 7.755 6.890 -33.097 1.00 32.63 325 LYS A CA 1
ATOM 2486 C C . LYS A 1 325 ? 8.653 6.455 -31.946 1.00 31.78 325 LYS A C 1
ATOM 2487 O O . LYS A 1 325 ? 8.303 6.618 -30.780 1.00 31.21 325 LYS A O 1
ATOM 2493 N N . THR A 1 326 ? 9.802 5.878 -32.277 1.00 30.28 326 THR A N 1
ATOM 2494 C CA . THR A 1 326 ? 10.765 5.491 -31.252 1.00 29.24 326 THR A CA 1
ATOM 2495 C C . THR A 1 326 ? 11.364 6.811 -30.763 1.00 27.52 326 THR A C 1
ATOM 2496 O O . THR A 1 326 ? 11.642 7.694 -31.568 1.00 26.99 326 THR A O 1
ATOM 2500 N N . ASP A 1 327 ? 11.538 6.950 -29.452 1.00 27.77 327 ASP A N 1
ATOM 2501 C CA . ASP A 1 327 ? 12.132 8.154 -28.876 1.00 28.30 327 ASP A CA 1
ATOM 2502 C C . ASP A 1 327 ? 13.180 7.654 -27.887 1.00 29.25 327 ASP A C 1
ATOM 2503 O O . ASP A 1 327 ? 12.857 7.313 -26.747 1.00 28.58 327 ASP A O 1
ATOM 2508 N N . GLY A 1 328 ? 14.432 7.593 -28.336 1.00 28.12 328 GLY A N 1
ATOM 2509 C CA . GLY A 1 328 ? 15.496 7.107 -27.481 1.00 28.48 328 GLY A CA 1
ATOM 2510 C C . GLY A 1 328 ? 16.654 8.067 -27.309 1.00 29.38 328 GLY A C 1
ATOM 2511 O O . GLY A 1 328 ? 17.158 8.644 -28.280 1.00 28.10 328 GLY A O 1
ATOM 2512 N N . GLN A 1 329 ? 17.072 8.238 -26.060 1.00 27.40 329 GLN A N 1
ATOM 2513 C CA . GLN A 1 329 ? 18.185 9.114 -25.730 1.00 28.84 329 GLN A CA 1
ATOM 2514 C C . GLN A 1 329 ? 19.162 8.398 -24.811 1.00 27.99 329 GLN A C 1
ATOM 2515 O O . GLN A 1 329 ? 18.771 7.551 -24.011 1.00 27.77 329 GLN A O 1
ATOM 2521 N N . MET A 1 330 ? 20.433 8.756 -24.928 1.00 26.79 330 MET A N 1
ATOM 2522 C CA . MET A 1 330 ? 21.473 8.171 -24.105 1.00 27.81 330 MET A CA 1
ATOM 2523 C C . MET A 1 330 ? 22.494 9.261 -23.795 1.00 28.67 330 MET A C 1
ATOM 2524 O O . MET A 1 330 ? 22.976 9.949 -24.703 1.00 28.77 330 MET A O 1
ATOM 2529 N N . THR A 1 331 ? 22.813 9.424 -22.515 1.00 27.06 331 THR A N 1
ATOM 2530 C CA . THR A 1 331 ? 23.776 10.435 -22.096 1.00 27.31 331 THR A CA 1
ATOM 2531 C C . THR A 1 331 ? 24.812 9.807 -21.180 1.00 27.16 331 THR A C 1
ATOM 2532 O O . THR A 1 331 ? 24.483 9.008 -20.296 1.00 26.75 331 THR A O 1
ATOM 2536 N N . ASN A 1 332 ? 26.067 10.177 -21.407 1.00 26.55 332 ASN A N 1
ATOM 2537 C CA . ASN A 1 332 ? 27.190 9.663 -20.638 1.00 25.82 332 ASN A CA 1
ATOM 2538 C C . ASN A 1 332 ? 28.100 10.828 -20.253 1.00 24.55 332 ASN A C 1
ATOM 2539 O O . ASN A 1 332 ? 28.819 11.360 -21.090 1.00 25.04 332 ASN A O 1
ATOM 2544 N N . ASN A 1 333 ? 28.043 11.225 -18.985 1.00 23.13 333 ASN A N 1
ATOM 2545 C CA . ASN A 1 333 ? 28.858 12.317 -18.463 1.00 22.26 333 ASN A CA 1
ATOM 2546 C C . ASN A 1 333 ? 29.960 11.720 -17.594 1.00 22.64 333 ASN A C 1
ATOM 2547 O O . ASN A 1 333 ? 29.678 11.026 -16.615 1.00 20.22 333 ASN A O 1
ATOM 2552 N N . ASN A 1 334 ? 31.207 12.018 -17.941 1.00 21.67 334 ASN A N 1
ATOM 2553 C CA . ASN A 1 334 ? 32.361 11.495 -17.220 1.00 23.39 334 ASN A CA 1
ATOM 2554 C C . ASN A 1 334 ? 33.172 12.600 -16.550 1.00 25.08 334 ASN A C 1
ATOM 2555 O O . ASN A 1 334 ? 33.527 13.604 -17.174 1.00 25.48 334 ASN A O 1
ATOM 2560 N N . LEU A 1 335 ? 33.475 12.397 -15.278 1.00 25.28 335 LEU A N 1
ATOM 2561 C CA . LEU A 1 335 ? 34.238 13.364 -14.506 1.00 26.92 335 LEU A CA 1
ATOM 2562 C C . LEU A 1 335 ? 35.562 12.697 -14.123 1.00 27.45 335 LEU A C 1
ATOM 2563 O O . LEU A 1 335 ? 35.571 11.633 -13.499 1.00 25.89 335 LEU A O 1
ATOM 2568 N N . LEU A 1 336 ? 36.680 13.298 -14.521 1.00 28.32 336 LEU A N 1
ATOM 2569 C CA . LEU A 1 336 ? 37.991 12.728 -14.206 1.00 30.72 336 LEU A CA 1
ATOM 2570 C C . LEU A 1 336 ? 38.612 13.501 -13.051 1.00 31.82 336 LEU A C 1
ATOM 2571 O O . LEU A 1 336 ? 38.707 14.720 -13.105 1.00 30.64 336 LEU A O 1
ATOM 2576 N N . MET A 1 337 ? 39.036 12.778 -12.015 1.00 35.91 337 MET A N 1
ATOM 2577 C CA . MET A 1 337 ? 39.598 13.384 -10.803 1.00 39.75 337 MET A CA 1
ATOM 2578 C C . MET A 1 337 ? 41.100 13.673 -10.780 1.00 40.97 337 MET A C 1
ATOM 2579 O O . MET A 1 337 ? 41.547 14.533 -10.022 1.00 42.90 337 MET A O 1
ATOM 2584 N N . GLY A 1 338 ? 41.882 12.961 -11.583 1.00 41.01 338 GLY A N 1
ATOM 2585 C CA . GLY A 1 338 ? 43.315 13.200 -11.588 1.00 40.50 338 GLY A CA 1
ATOM 2586 C C . GLY A 1 338 ? 43.965 13.053 -12.952 1.00 40.94 338 GLY A C 1
ATOM 2587 O O . GLY A 1 338 ? 43.303 12.692 -13.925 1.00 39.18 338 GLY A O 1
ATOM 2588 N N . LYS A 1 339 ? 45.269 13.322 -13.009 1.00 40.24 339 LYS A N 1
ATOM 2589 C CA . LYS A 1 339 ? 46.048 13.243 -14.245 1.00 40.61 339 LYS A CA 1
ATOM 2590 C C . LYS A 1 339 ? 46.364 11.814 -14.698 1.00 39.38 339 LYS A C 1
ATOM 2591 O O . LYS A 1 339 ? 46.922 11.611 -15.777 1.00 39.88 339 LYS A O 1
ATOM 2597 N N . LEU A 1 340 ? 46.021 10.825 -13.882 1.00 36.54 340 LEU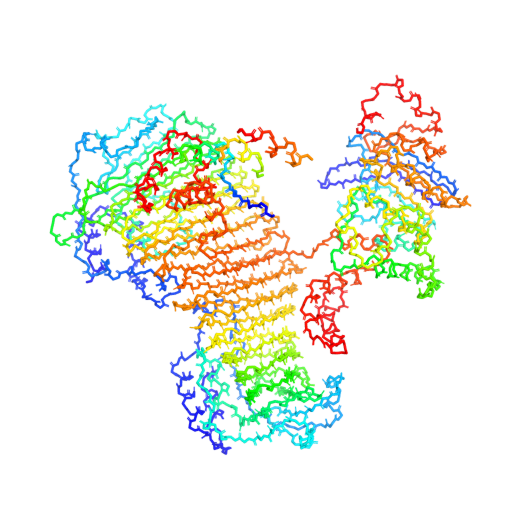 A N 1
ATOM 2598 C CA . LEU A 1 340 ? 46.302 9.441 -14.242 1.00 35.53 340 LEU A CA 1
ATOM 2599 C C . LEU A 1 340 ? 45.017 8.643 -14.465 1.00 33.26 340 LEU A C 1
ATOM 2600 O O . LEU A 1 340 ? 45.061 7.430 -14.671 1.00 32.10 340 LEU A O 1
ATOM 2605 N N . ALA A 1 341 ? 43.879 9.329 -14.415 1.00 30.19 341 ALA A N 1
ATOM 2606 C CA . ALA A 1 341 ? 42.579 8.689 -14.604 1.00 30.91 341 ALA A CA 1
ATOM 2607 C C . ALA A 1 341 ? 42.282 8.459 -16.085 1.00 31.52 341 ALA A C 1
ATOM 2608 O O . ALA A 1 341 ? 42.771 9.193 -16.945 1.00 32.26 341 ALA A O 1
ATOM 2610 N N . GLU A 1 342 ? 41.467 7.449 -16.374 1.00 29.77 342 GLU A N 1
ATOM 2611 C CA . GLU A 1 342 ? 41.114 7.125 -17.750 1.00 30.70 342 GLU A CA 1
ATOM 2612 C C . GLU A 1 342 ? 39.630 6.841 -17.949 1.00 28.80 342 GLU A C 1
ATOM 2613 O O . GLU A 1 342 ? 38.941 6.409 -17.030 1.00 28.76 342 GLU A O 1
ATOM 2619 N N . VAL A 1 343 ? 39.149 7.083 -19.163 1.00 27.15 343 VAL A N 1
ATOM 2620 C CA . VAL A 1 343 ? 37.762 6.803 -19.502 1.00 26.16 343 VAL A CA 1
ATOM 2621 C C . VAL A 1 343 ? 37.630 6.513 -20.996 1.00 25.82 343 VAL A C 1
ATOM 2622 O O . VAL A 1 343 ? 38.155 7.244 -21.839 1.00 24.93 343 VAL A O 1
ATOM 2626 N N . ASP A 1 344 ? 36.939 5.425 -21.307 1.00 25.27 344 ASP A N 1
ATOM 2627 C CA . ASP A 1 344 ? 36.711 5.005 -22.685 1.00 24.85 344 ASP A CA 1
ATOM 2628 C C . ASP A 1 344 ? 35.206 4.851 -22.823 1.00 24.93 344 ASP A C 1
ATOM 2629 O O . ASP A 1 344 ? 34.573 4.147 -22.036 1.00 23.43 344 ASP A O 1
ATOM 2634 N N . THR A 1 345 ? 34.627 5.524 -23.807 1.00 23.22 345 THR A N 1
ATOM 2635 C CA . THR A 1 345 ? 33.192 5.442 -23.995 1.00 26.76 345 THR A CA 1
ATOM 2636 C C . THR A 1 345 ? 32.858 5.196 -25.454 1.00 26.80 345 THR A C 1
ATOM 2637 O O . THR A 1 345 ? 33.420 5.833 -26.350 1.00 27.01 345 THR A O 1
ATOM 2641 N N . LYS A 1 346 ? 31.938 4.267 -25.683 1.00 26.48 346 LYS A N 1
ATOM 2642 C CA . LYS A 1 346 ? 31.557 3.893 -27.030 1.00 29.42 346 LYS A CA 1
ATOM 2643 C C . LYS A 1 346 ? 30.060 3.717 -27.284 1.00 29.97 346 LYS A C 1
ATOM 2644 O O . LYS A 1 346 ? 29.522 2.626 -27.129 1.00 28.32 346 LYS A O 1
ATOM 2650 N N . PRO A 1 347 ? 29.361 4.797 -27.650 1.00 32.51 347 PRO A N 1
ATOM 2651 C CA . PRO A 1 347 ? 27.927 4.668 -27.930 1.00 34.15 347 PRO A CA 1
ATOM 2652 C C . PRO A 1 347 ? 27.853 4.072 -29.338 1.00 34.44 347 PRO A C 1
ATOM 2653 O O . PRO A 1 347 ? 28.738 4.318 -30.157 1.00 35.33 347 PRO A O 1
ATOM 2657 N N . GLN A 1 348 ? 26.823 3.286 -29.619 1.00 34.09 348 GLN A N 1
ATOM 2658 C CA . GLN A 1 348 ? 26.693 2.667 -30.933 1.00 33.65 348 GLN A CA 1
ATOM 2659 C C . GLN A 1 348 ? 25.224 2.640 -31.349 1.00 33.55 348 GLN A C 1
ATOM 2660 O O . GLN A 1 348 ? 24.426 1.879 -30.794 1.00 34.00 348 GLN A O 1
ATOM 2666 N N . LEU A 1 349 ? 24.869 3.481 -32.318 1.00 29.28 349 LEU A N 1
ATOM 2667 C CA . LEU A 1 349 ? 23.493 3.559 -32.787 1.00 26.29 349 LEU A CA 1
ATOM 2668 C C . LEU A 1 349 ? 23.296 2.903 -34.146 1.00 25.45 349 LEU A C 1
ATOM 2669 O O . LEU A 1 349 ? 24.038 3.168 -35.094 1.00 24.99 349 LEU A O 1
ATOM 2674 N N . GLU A 1 350 ? 22.293 2.034 -34.219 1.00 22.56 350 GLU A N 1
ATOM 2675 C CA . GLU A 1 350 ? 21.935 1.329 -35.448 1.00 24.09 350 GLU A CA 1
ATOM 2676 C C . GLU A 1 350 ? 20.451 1.634 -35.615 1.00 24.51 350 GLU A C 1
ATOM 2677 O O . GLU A 1 350 ? 19.596 1.020 -34.968 1.00 23.44 350 GLU A O 1
ATOM 2683 N N . ILE A 1 351 ? 20.154 2.606 -36.470 1.00 25.02 351 ILE A N 1
ATOM 2684 C CA . ILE A 1 351 ? 18.786 3.050 -36.677 1.00 26.62 351 ILE A CA 1
ATOM 2685 C C . ILE A 1 351 ? 18.249 2.693 -38.054 1.00 28.07 351 ILE A C 1
ATOM 2686 O O . ILE A 1 351 ? 18.759 3.165 -39.072 1.00 29.68 351 ILE A O 1
ATOM 2691 N N . TYR A 1 352 ? 17.200 1.872 -38.073 1.00 28.01 352 TYR A N 1
ATOM 2692 C CA . TYR A 1 352 ? 16.604 1.410 -39.317 1.00 30.58 352 TYR A CA 1
ATOM 2693 C C . TYR A 1 352 ? 15.164 1.871 -39.562 1.00 30.88 352 TYR A C 1
ATOM 2694 O O . TYR A 1 352 ? 14.422 1.235 -40.304 1.00 33.64 352 TYR A O 1
ATOM 2703 N N . ALA A 1 353 ? 14.785 2.986 -38.942 1.00 30.81 353 ALA A N 1
ATOM 2704 C CA . ALA A 1 353 ? 13.456 3.581 -39.095 1.00 30.12 353 ALA A CA 1
ATOM 2705 C C . ALA A 1 353 ? 13.672 5.092 -39.126 1.00 30.72 353 ALA A C 1
ATOM 2706 O O . ALA A 1 353 ? 14.416 5.631 -38.304 1.00 30.59 353 ALA A O 1
ATOM 2708 N N . ASP A 1 354 ? 13.023 5.780 -40.059 1.00 31.39 354 ASP A N 1
ATOM 2709 C CA . ASP A 1 354 ? 13.202 7.224 -40.182 1.00 32.76 354 ASP A CA 1
ATOM 2710 C C . ASP A 1 354 ? 12.341 8.065 -39.244 1.00 31.93 354 ASP A C 1
ATOM 2711 O O . ASP A 1 354 ? 12.802 9.085 -38.724 1.00 29.23 354 ASP A O 1
ATOM 2716 N N . ASP A 1 355 ? 11.097 7.642 -39.029 1.00 30.71 355 ASP A N 1
ATOM 2717 C CA . ASP A 1 355 ? 10.187 8.390 -38.167 1.00 30.87 355 ASP A CA 1
ATOM 2718 C C . ASP A 1 355 ? 10.539 8.222 -36.697 1.00 30.95 355 ASP A C 1
ATOM 2719 O O . ASP A 1 355 ? 9.747 7.689 -35.914 1.00 31.46 355 ASP A O 1
ATOM 2724 N N . VAL A 1 356 ? 11.722 8.695 -36.320 1.00 29.63 356 VAL A N 1
ATOM 2725 C CA . VAL A 1 356 ? 12.177 8.571 -34.946 1.00 29.25 356 VAL A CA 1
ATOM 2726 C C . VAL A 1 356 ? 12.938 9.805 -34.476 1.00 29.35 356 VAL A C 1
ATOM 2727 O O . VAL A 1 356 ? 13.208 10.717 -35.249 1.00 27.97 356 VAL A O 1
ATOM 2731 N N . LYS A 1 357 ? 13.262 9.819 -33.190 1.00 29.93 357 LYS A N 1
ATOM 2732 C CA . LYS A 1 357 ? 14.033 10.893 -32.579 1.00 30.33 357 LYS A CA 1
ATOM 2733 C C . LYS A 1 357 ? 15.021 10.171 -31.679 1.00 30.26 357 LYS A C 1
ATOM 2734 O O . LYS A 1 357 ? 14.679 9.760 -30.567 1.00 29.55 357 LYS A O 1
ATOM 2740 N N . CYS A 1 358 ? 16.234 9.978 -32.175 1.00 29.03 358 CYS A N 1
ATOM 2741 C CA . CYS A 1 358 ? 17.255 9.297 -31.395 1.00 28.81 358 CYS A CA 1
ATOM 2742 C C . CYS A 1 358 ? 18.481 10.167 -31.269 1.00 27.73 358 CYS A C 1
ATOM 2743 O O . CYS A 1 358 ? 18.833 10.907 -32.192 1.00 26.55 358 CYS A O 1
ATOM 2746 N N . SER A 1 359 ? 19.138 10.077 -30.124 1.00 25.37 359 SER A N 1
ATOM 2747 C CA . SER A 1 359 ? 20.333 10.863 -29.918 1.00 25.52 359 SER A CA 1
ATOM 2748 C C . SER A 1 359 ? 21.171 10.326 -28.779 1.00 26.69 359 SER A C 1
ATOM 2749 O O . SER A 1 359 ? 20.676 9.653 -27.868 1.00 25.03 359 SER A O 1
ATOM 2752 N N . HIS A 1 360 ? 22.458 10.627 -28.855 1.00 25.86 360 HIS A N 1
ATOM 2753 C CA . HIS A 1 360 ? 23.402 10.229 -27.836 1.00 25.99 360 HIS A CA 1
ATOM 2754 C C . HIS A 1 360 ? 24.345 11.392 -27.612 1.00 25.47 360 HIS A C 1
ATOM 2755 O O . HIS A 1 360 ? 24.617 12.169 -28.530 1.00 22.33 360 HIS A O 1
ATOM 2762 N N . GLY A 1 361 ? 24.850 11.495 -26.391 1.00 24.26 361 GLY A N 1
ATOM 2763 C CA . GLY A 1 361 ? 25.778 12.553 -26.057 1.00 25.61 361 GLY A CA 1
ATOM 2764 C C . GLY A 1 361 ? 26.670 12.073 -24.931 1.00 27.69 361 GLY A C 1
ATOM 2765 O O . GLY A 1 361 ? 26.231 11.314 -24.064 1.00 26.25 361 GLY A O 1
ATOM 2766 N N . ALA A 1 362 ? 27.927 12.501 -24.954 1.00 28.86 362 ALA A N 1
ATOM 2767 C CA . ALA A 1 362 ? 28.886 12.132 -23.921 1.00 29.56 362 ALA A CA 1
ATOM 2768 C C . ALA A 1 362 ? 29.864 13.270 -23.688 1.00 30.10 362 ALA A C 1
ATOM 2769 O O . ALA A 1 362 ? 30.282 13.944 -24.635 1.00 30.85 362 ALA A O 1
ATOM 2771 N N . THR A 1 363 ? 30.216 13.490 -22.424 1.00 29.29 363 THR A N 1
ATOM 2772 C CA . THR A 1 363 ? 31.171 14.528 -22.073 1.00 26.71 363 THR A CA 1
ATOM 2773 C C . THR A 1 363 ? 32.239 13.950 -21.157 1.00 26.40 363 THR A C 1
ATOM 2774 O O . THR A 1 363 ? 32.011 12.960 -20.452 1.00 24.59 363 THR A O 1
ATOM 2778 N N . VAL A 1 364 ? 33.407 14.575 -21.187 1.00 23.39 364 VAL A N 1
ATOM 2779 C CA . VAL A 1 364 ? 34.525 14.189 -20.345 1.00 23.74 364 VAL A CA 1
ATOM 2780 C C . VAL A 1 364 ? 35.186 15.499 -19.925 1.00 24.73 364 VAL A C 1
ATOM 2781 O O . VAL A 1 364 ? 35.447 16.375 -20.758 1.00 23.95 364 VAL A O 1
ATOM 2785 N N . GLY A 1 365 ? 35.429 15.637 -18.629 1.00 24.14 365 GLY A N 1
ATOM 2786 C CA . GLY A 1 365 ? 36.056 16.836 -18.110 1.00 27.00 365 GLY A CA 1
ATOM 2787 C C . GLY A 1 365 ? 36.337 16.620 -16.638 1.00 27.76 365 GLY A C 1
ATOM 2788 O O . GLY A 1 365 ? 35.991 15.574 -16.090 1.00 27.46 365 GLY A O 1
ATOM 2789 N N . ARG A 1 366 ? 36.974 17.581 -15.987 1.00 28.34 366 ARG A N 1
ATOM 2790 C CA . ARG A 1 366 ? 37.232 17.406 -14.568 1.00 31.36 366 ARG A CA 1
ATOM 2791 C C . ARG A 1 366 ? 36.283 18.284 -13.770 1.00 31.57 366 ARG A C 1
ATOM 2792 O O . ARG A 1 366 ? 35.579 19.126 -14.326 1.00 31.78 366 ARG A O 1
ATOM 2800 N N . ILE A 1 367 ? 36.248 18.066 -12.464 1.00 32.68 367 ILE A N 1
ATOM 2801 C CA . ILE A 1 367 ? 35.385 18.835 -11.585 1.00 34.04 367 ILE A CA 1
ATOM 2802 C C . ILE A 1 367 ? 35.624 20.329 -11.841 1.00 33.47 367 ILE A C 1
ATOM 2803 O O . ILE A 1 367 ? 36.739 20.754 -12.157 1.00 30.86 367 ILE A O 1
ATOM 2808 N N . ASP A 1 368 ? 34.562 21.116 -11.723 1.00 34.47 368 ASP A N 1
ATOM 2809 C CA . ASP A 1 368 ? 34.640 22.557 -11.935 1.00 35.70 368 ASP A CA 1
ATOM 2810 C C . ASP A 1 368 ? 35.347 23.232 -10.749 1.00 35.51 368 ASP A C 1
ATOM 2811 O O . ASP A 1 368 ? 34.729 23.529 -9.728 1.00 35.78 368 ASP A O 1
ATOM 2816 N N . ASP A 1 369 ? 36.647 23.469 -10.903 1.00 35.43 369 ASP A N 1
ATOM 2817 C CA . ASP A 1 369 ? 37.473 24.081 -9.865 1.00 36.27 369 ASP A CA 1
ATOM 2818 C C . ASP A 1 369 ? 37.049 25.485 -9.426 1.00 35.86 369 ASP A C 1
ATOM 2819 O O . ASP A 1 369 ? 37.287 25.878 -8.282 1.00 34.06 369 ASP A O 1
ATOM 2824 N N . GLU A 1 370 ? 36.434 26.241 -10.330 1.00 34.38 370 GLU A N 1
ATOM 2825 C CA . GLU A 1 370 ? 35.998 27.589 -10.002 1.00 33.78 370 GLU A CA 1
ATOM 2826 C C . GLU A 1 370 ? 34.857 27.533 -8.990 1.00 32.08 370 GLU A C 1
ATOM 2827 O O . GLU A 1 370 ? 34.774 28.374 -8.095 1.00 31.41 370 GLU A O 1
ATOM 2833 N N . GLN A 1 371 ? 33.985 26.536 -9.122 1.00 29.92 371 GLN A N 1
ATOM 2834 C CA . GLN A 1 371 ? 32.874 26.389 -8.190 1.00 29.81 371 GLN A CA 1
ATOM 2835 C C . GLN A 1 371 ? 33.401 25.949 -6.830 1.00 28.30 371 GLN A C 1
ATOM 2836 O O . GLN A 1 371 ? 32.921 26.400 -5.801 1.00 28.79 371 GLN A O 1
ATOM 2842 N N . ILE A 1 372 ? 34.387 25.060 -6.833 1.00 29.29 372 ILE A N 1
ATOM 2843 C CA . ILE A 1 372 ? 34.974 24.576 -5.587 1.00 30.08 372 ILE A CA 1
ATOM 2844 C C . ILE A 1 372 ? 35.632 25.734 -4.832 1.00 29.51 372 ILE A C 1
ATOM 2845 O O . ILE A 1 372 ? 35.449 25.876 -3.626 1.00 30.90 372 ILE A O 1
ATOM 2850 N N . PHE A 1 373 ? 36.387 26.564 -5.546 1.00 28.41 373 PHE A N 1
ATOM 2851 C CA . PHE A 1 373 ? 37.048 27.699 -4.917 1.00 27.63 373 PHE A CA 1
ATOM 2852 C C . PHE A 1 373 ? 36.026 28.698 -4.386 1.00 27.02 373 PHE A C 1
ATOM 2853 O O . PHE A 1 373 ? 36.217 29.286 -3.323 1.00 26.39 373 PHE A O 1
ATOM 2861 N N . TYR A 1 374 ? 34.938 28.878 -5.125 1.00 25.61 374 TYR A N 1
ATOM 2862 C CA . TYR A 1 374 ? 33.885 29.798 -4.713 1.00 26.27 374 TYR A CA 1
ATOM 2863 C C . TYR A 1 374 ? 33.286 29.338 -3.382 1.00 26.31 374 TYR A C 1
ATOM 2864 O O . TYR A 1 374 ? 33.087 30.137 -2.467 1.00 25.10 374 TYR A O 1
ATOM 2873 N N . LEU A 1 375 ? 32.995 28.045 -3.285 1.00 25.98 375 LEU A N 1
ATOM 2874 C CA . LEU A 1 375 ? 32.439 27.475 -2.059 1.00 26.10 375 LEU A CA 1
ATOM 2875 C C . LEU A 1 375 ? 33.442 27.647 -0.915 1.00 25.66 375 LEU A C 1
ATOM 2876 O O . LEU A 1 375 ? 33.069 28.033 0.193 1.00 25.84 375 LEU A O 1
ATOM 2881 N N . ARG A 1 376 ? 34.709 27.348 -1.185 1.00 23.33 376 ARG A N 1
ATOM 2882 C CA . ARG A 1 376 ? 35.753 27.480 -0.174 1.00 24.67 376 ARG A CA 1
ATOM 2883 C C . ARG A 1 376 ? 35.949 28.940 0.280 1.00 25.50 376 ARG A C 1
ATOM 2884 O O . ARG A 1 376 ? 36.160 29.197 1.464 1.00 27.25 376 ARG A O 1
ATOM 2892 N N . SER A 1 377 ? 35.880 29.894 -0.647 1.00 23.64 377 SER A N 1
ATOM 2893 C CA . SER A 1 377 ? 36.072 31.298 -0.273 1.00 23.79 377 SER A CA 1
ATOM 2894 C C . SER A 1 377 ? 34.958 31.805 0.646 1.00 24.20 377 SER A C 1
ATOM 2895 O O . SER A 1 377 ? 35.071 32.879 1.238 1.00 22.78 377 SER A O 1
ATOM 2898 N N . ARG A 1 378 ? 33.878 31.042 0.767 1.00 24.06 378 ARG A N 1
ATOM 2899 C CA . ARG A 1 378 ? 32.801 31.439 1.663 1.00 24.67 378 ARG A CA 1
ATOM 2900 C C . ARG A 1 378 ? 32.951 30.712 2.997 1.00 26.71 378 ARG A C 1
ATOM 2901 O O . ARG A 1 378 ? 32.170 30.937 3.923 1.00 28.54 378 ARG A O 1
ATOM 2909 N N . GLY A 1 379 ? 33.948 29.834 3.092 1.00 26.03 379 GLY A N 1
ATOM 2910 C CA . GLY A 1 379 ? 34.166 29.112 4.337 1.00 27.83 379 GLY A CA 1
ATOM 2911 C C . GLY A 1 379 ? 34.036 27.589 4.342 1.00 28.69 379 GLY A C 1
ATOM 2912 O O . GLY A 1 379 ? 34.446 26.948 5.312 1.00 27.96 379 GLY A O 1
ATOM 2913 N N . ILE A 1 380 ? 33.473 27.001 3.288 1.00 27.73 380 ILE A N 1
ATOM 2914 C CA . ILE A 1 380 ? 33.316 25.545 3.229 1.00 29.17 380 ILE A CA 1
ATOM 2915 C C . ILE A 1 380 ? 34.668 24.880 2.943 1.00 27.93 380 ILE A C 1
ATOM 2916 O O . ILE A 1 380 ? 35.334 25.225 1.964 1.00 27.61 380 ILE A O 1
ATOM 2921 N N . ASN A 1 381 ? 35.080 23.926 3.775 1.00 26.99 381 ASN A N 1
ATOM 2922 C CA . ASN A 1 381 ? 36.374 23.286 3.534 1.00 29.47 381 ASN A CA 1
ATOM 2923 C C . ASN A 1 381 ? 36.410 22.480 2.234 1.00 29.38 381 ASN A C 1
ATOM 2924 O O . ASN A 1 381 ? 35.374 22.092 1.694 1.00 29.59 381 ASN A O 1
ATOM 2929 N N . GLN A 1 382 ? 37.620 22.258 1.735 1.00 30.42 382 GLN A N 1
ATOM 2930 C CA . GLN A 1 382 ? 37.855 21.541 0.490 1.00 32.79 382 GLN A CA 1
ATOM 2931 C C . GLN A 1 382 ? 37.061 20.238 0.362 1.00 33.62 382 GLN A C 1
ATOM 2932 O O . GLN A 1 382 ? 36.399 20.018 -0.654 1.00 32.36 382 GLN A O 1
ATOM 2938 N N . GLN A 1 383 ? 37.120 19.389 1.388 1.00 33.08 383 GLN A N 1
ATOM 2939 C CA . GLN A 1 383 ? 36.407 18.110 1.381 1.00 33.59 383 GLN A CA 1
ATOM 2940 C C . GLN A 1 383 ? 34.902 18.280 1.154 1.00 32.10 383 GLN A C 1
ATOM 2941 O O . GLN A 1 383 ? 34.315 17.607 0.301 1.00 30.72 383 GLN A O 1
ATOM 2947 N N . ASP A 1 384 ? 34.283 19.169 1.929 1.00 30.07 384 ASP A N 1
ATOM 2948 C CA . ASP A 1 384 ? 32.848 19.409 1.824 1.00 30.26 384 ASP A CA 1
ATOM 2949 C C . ASP A 1 384 ? 32.447 20.093 0.525 1.00 28.95 384 ASP A C 1
ATOM 2950 O O . ASP A 1 384 ? 31.384 19.813 -0.023 1.00 29.95 384 ASP A O 1
ATOM 2955 N N . ALA A 1 385 ? 33.290 20.994 0.035 1.00 26.92 385 ALA A N 1
ATOM 2956 C CA . ALA A 1 385 ? 33.000 21.685 -1.217 1.00 26.01 385 ALA A CA 1
ATOM 2957 C C . ALA A 1 385 ? 32.987 20.640 -2.329 1.00 25.10 385 ALA A C 1
ATOM 2958 O O . ALA A 1 385 ? 32.057 20.571 -3.135 1.00 25.41 385 ALA A O 1
ATOM 2960 N N . GLN A 1 386 ? 34.029 19.821 -2.357 1.00 24.46 386 GLN A N 1
ATOM 2961 C CA . GLN A 1 386 ? 34.146 18.771 -3.355 1.00 26.72 386 GLN A CA 1
ATOM 2962 C C . GLN A 1 386 ? 32.964 17.796 -3.313 1.00 27.33 386 GLN A C 1
ATOM 2963 O O . GLN A 1 386 ? 32.402 17.448 -4.349 1.00 25.20 386 GLN A O 1
ATOM 2969 N N . GLN A 1 387 ? 32.592 17.361 -2.113 1.00 26.97 387 GLN A N 1
ATOM 2970 C CA . GLN A 1 387 ? 31.481 16.426 -1.953 1.00 27.87 387 GLN A CA 1
ATOM 2971 C C . GLN A 1 387 ? 30.157 17.029 -2.438 1.00 28.67 387 GLN A C 1
ATOM 2972 O O . GLN A 1 387 ? 29.366 16.347 -3.100 1.00 26.86 387 GLN A O 1
ATOM 2978 N N . MET A 1 388 ? 29.919 18.297 -2.104 1.00 27.15 388 MET A N 1
ATOM 2979 C CA . MET A 1 388 ? 28.699 18.982 -2.524 1.00 28.88 388 MET A CA 1
ATOM 2980 C C . MET A 1 388 ? 28.581 19.010 -4.050 1.00 28.32 388 MET A C 1
ATOM 2981 O O . MET A 1 388 ? 27.495 18.827 -4.594 1.00 26.85 388 MET A O 1
ATOM 2986 N N . ILE A 1 389 ? 29.699 19.247 -4.732 1.00 27.09 389 ILE A N 1
ATOM 2987 C CA . ILE A 1 389 ? 29.693 19.308 -6.191 1.00 27.60 389 ILE A CA 1
ATOM 2988 C C . ILE A 1 389 ? 29.544 17.934 -6.838 1.00 26.00 389 ILE A C 1
ATOM 2989 O O . ILE A 1 389 ? 28.867 17.804 -7.856 1.00 25.24 389 ILE A O 1
ATOM 2994 N N . ILE A 1 390 ? 30.156 16.911 -6.250 1.00 24.97 390 ILE A N 1
ATOM 2995 C CA . ILE A 1 390 ? 30.016 15.565 -6.793 1.00 25.76 390 ILE A CA 1
ATOM 2996 C C . ILE A 1 390 ? 28.567 15.108 -6.585 1.00 26.61 390 ILE A C 1
ATOM 2997 O O . ILE A 1 390 ? 27.960 14.508 -7.478 1.00 26.04 390 ILE A O 1
ATOM 3002 N N . TYR A 1 391 ? 28.014 15.396 -5.409 1.00 24.71 391 TYR A N 1
ATOM 3003 C CA . TYR A 1 391 ? 26.632 15.020 -5.126 1.00 26.86 391 TYR A CA 1
ATOM 3004 C C . TYR A 1 391 ? 25.699 15.728 -6.099 1.00 26.08 391 TYR A C 1
ATOM 3005 O O . TYR A 1 391 ? 24.682 15.173 -6.500 1.00 26.35 391 TYR A O 1
ATOM 3014 N N . ALA A 1 392 ? 26.039 16.960 -6.471 1.00 25.82 392 ALA A N 1
ATOM 3015 C CA . ALA A 1 392 ? 25.221 17.699 -7.423 1.00 25.67 392 ALA A CA 1
ATOM 3016 C C . ALA A 1 392 ? 25.336 16.987 -8.775 1.00 26.03 392 ALA A C 1
ATOM 3017 O O . ALA A 1 392 ? 24.362 16.871 -9.525 1.00 26.30 392 ALA A O 1
ATOM 3019 N N . PHE A 1 393 ? 26.535 16.500 -9.070 1.00 25.77 393 PHE A N 1
ATOM 3020 C CA . PHE A 1 393 ? 26.795 15.787 -10.317 1.00 26.57 393 PHE A CA 1
ATOM 3021 C C . PHE A 1 393 ? 25.952 14.501 -10.405 1.00 27.25 393 PHE A C 1
ATOM 3022 O O . PHE A 1 393 ? 25.360 14.210 -11.444 1.00 26.89 393 PHE A O 1
ATOM 3030 N N . ALA A 1 394 ? 25.891 13.748 -9.308 1.00 25.28 394 ALA A N 1
ATOM 3031 C CA . ALA A 1 394 ? 25.140 12.490 -9.269 1.00 26.39 394 ALA A CA 1
ATOM 3032 C C . ALA A 1 394 ? 23.672 12.635 -8.854 1.00 25.16 394 ALA A C 1
ATOM 3033 O O . ALA A 1 394 ? 22.926 11.650 -8.837 1.00 23.86 394 ALA A O 1
ATOM 3035 N N . ALA A 1 395 ? 23.263 13.856 -8.525 1.00 23.43 395 ALA A N 1
ATOM 3036 C CA . ALA A 1 395 ? 21.900 14.126 -8.071 1.00 24.60 395 ALA A CA 1
ATOM 3037 C C . ALA A 1 395 ? 20.787 13.492 -8.897 1.00 25.16 395 ALA A C 1
ATOM 3038 O O . ALA A 1 395 ? 19.845 12.923 -8.340 1.00 26.01 395 ALA A O 1
ATOM 3040 N N . GLU A 1 396 ? 20.884 13.588 -10.217 1.00 24.33 396 GLU A N 1
ATOM 3041 C CA . GLU A 1 396 ? 19.847 13.025 -11.066 1.00 25.72 396 GLU A CA 1
ATOM 3042 C C . GLU A 1 396 ? 19.765 11.500 -10.958 1.00 26.90 396 GLU A C 1
ATOM 3043 O O . GLU A 1 396 ? 18.707 10.919 -11.185 1.00 27.46 396 GLU A O 1
ATOM 3049 N N . LEU A 1 397 ? 20.873 10.853 -10.601 1.00 25.21 397 LEU A N 1
ATOM 3050 C CA . LEU A 1 397 ? 20.879 9.396 -10.457 1.00 25.61 397 LEU A CA 1
ATOM 3051 C C . LEU A 1 397 ? 20.382 8.954 -9.079 1.00 25.11 397 LEU A C 1
ATOM 3052 O O . LEU A 1 397 ? 19.603 8.010 -8.964 1.00 26.12 397 LEU A O 1
ATOM 3057 N N . THR A 1 398 ? 20.844 9.637 -8.035 1.00 24.43 398 THR A N 1
ATOM 3058 C CA . THR A 1 398 ? 20.463 9.303 -6.669 1.00 25.57 398 THR A CA 1
ATOM 3059 C C . THR A 1 398 ? 19.013 9.663 -6.346 1.00 25.59 398 THR A C 1
ATOM 3060 O O . THR A 1 398 ? 18.341 8.944 -5.611 1.00 24.99 398 THR A O 1
ATOM 3064 N N . GLU A 1 399 ? 18.517 10.758 -6.908 1.00 26.66 399 GLU A N 1
ATOM 3065 C CA . GLU A 1 399 ? 17.135 11.137 -6.652 1.00 28.41 399 GLU A CA 1
ATOM 3066 C C . GLU A 1 399 ? 16.179 10.176 -7.352 1.00 27.59 399 GLU A C 1
ATOM 3067 O O . GLU A 1 399 ? 15.028 10.043 -6.949 1.00 25.86 399 GLU A O 1
ATOM 3073 N N . ALA A 1 400 ? 16.664 9.491 -8.387 1.00 25.95 400 ALA A N 1
ATOM 3074 C CA . ALA A 1 400 ? 15.831 8.541 -9.130 1.00 25.81 400 ALA A CA 1
ATOM 3075 C C . ALA A 1 400 ? 15.539 7.305 -8.287 1.00 25.84 400 ALA A C 1
ATOM 3076 O O . ALA A 1 400 ? 14.681 6.496 -8.630 1.00 29.01 400 ALA A O 1
ATOM 3078 N N . LEU A 1 401 ? 16.264 7.153 -7.186 1.00 26.58 401 LEU A N 1
ATOM 3079 C CA . LEU A 1 401 ? 16.045 6.024 -6.299 1.00 27.11 401 LEU A CA 1
ATOM 3080 C C . LEU A 1 401 ? 14.659 6.133 -5.671 1.00 28.49 401 LEU A C 1
ATOM 3081 O O . LEU A 1 401 ? 14.061 5.125 -5.293 1.00 29.84 401 LEU A O 1
ATOM 3086 N N . ARG A 1 402 ? 14.153 7.361 -5.570 1.00 27.21 402 ARG A N 1
ATOM 3087 C CA . ARG A 1 402 ? 12.843 7.606 -4.972 1.00 29.08 402 ARG A CA 1
ATOM 3088 C C . ARG A 1 402 ? 12.751 6.985 -3.581 1.00 28.23 402 ARG A C 1
ATOM 3089 O O . ARG A 1 402 ? 11.711 6.453 -3.193 1.00 27.01 402 ARG A O 1
ATOM 3097 N N . ASP A 1 403 ? 13.851 7.055 -2.836 1.00 28.99 403 ASP A N 1
ATOM 3098 C CA . ASP A 1 403 ? 13.908 6.511 -1.482 1.00 30.14 403 ASP A CA 1
ATOM 3099 C C . ASP A 1 403 ? 15.031 7.220 -0.731 1.00 31.04 403 ASP A C 1
ATOM 3100 O O . ASP A 1 403 ? 16.208 6.883 -0.881 1.00 30.82 403 ASP A O 1
ATOM 3105 N N . GLU A 1 404 ? 14.649 8.208 0.073 1.00 30.38 404 GLU A N 1
ATOM 3106 C CA . GLU A 1 404 ? 15.600 9.005 0.836 1.00 32.60 404 GLU A CA 1
ATOM 3107 C C . GLU A 1 404 ? 16.522 8.188 1.731 1.00 31.82 404 GLU A C 1
ATOM 3108 O O . GLU A 1 404 ? 17.733 8.400 1.731 1.00 33.77 404 GLU A O 1
ATOM 3114 N N . GLY A 1 405 ? 15.946 7.271 2.503 1.00 31.55 405 GLY A N 1
ATOM 3115 C CA . GLY A 1 405 ? 16.740 6.444 3.395 1.00 31.02 405 GLY A CA 1
ATOM 3116 C C . GLY A 1 405 ? 17.828 5.692 2.648 1.00 31.13 405 G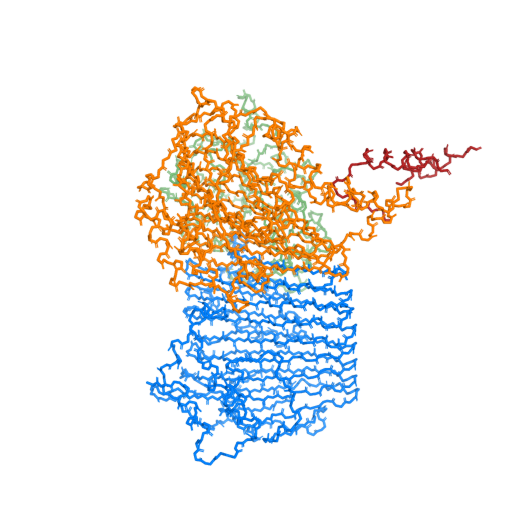LY A C 1
ATOM 3117 O O . GLY A 1 405 ? 18.980 5.656 3.079 1.00 31.22 405 GLY A O 1
ATOM 3118 N N . LEU A 1 406 ? 17.457 5.083 1.526 1.00 29.82 406 LEU A N 1
ATOM 3119 C CA . LEU A 1 406 ? 18.408 4.337 0.711 1.00 29.46 406 LEU A CA 1
ATOM 3120 C C . LEU A 1 406 ? 19.402 5.320 0.087 1.00 27.64 406 LEU A C 1
ATOM 3121 O O . LEU A 1 406 ? 20.610 5.092 0.083 1.00 28.15 406 LEU A O 1
ATOM 3126 N N . LYS A 1 407 ? 18.878 6.425 -0.423 1.00 27.92 407 LYS A N 1
ATOM 3127 C CA . LYS A 1 407 ? 19.697 7.459 -1.047 1.00 28.56 407 LYS A CA 1
ATOM 3128 C C . LYS A 1 407 ? 20.875 7.903 -0.170 1.00 28.75 407 LYS A C 1
ATOM 3129 O O . LYS A 1 407 ? 21.991 8.087 -0.663 1.00 28.81 407 LYS A O 1
ATOM 3135 N N . GLN A 1 408 ? 20.636 8.067 1.127 1.00 28.63 408 GLN A N 1
ATOM 3136 C CA . GLN A 1 408 ? 21.693 8.504 2.038 1.00 29.48 408 GLN A CA 1
ATOM 3137 C C . GLN A 1 408 ? 22.815 7.476 2.171 1.00 28.31 408 GLN A C 1
ATOM 3138 O O . GLN A 1 408 ? 23.984 7.837 2.302 1.00 27.19 408 GLN A O 1
ATOM 3144 N N . GLN A 1 409 ? 22.463 6.197 2.135 1.00 26.20 409 GLN A N 1
ATOM 3145 C CA . GLN A 1 409 ? 23.470 5.145 2.231 1.00 26.11 409 GLN A CA 1
ATOM 3146 C C . GLN A 1 409 ? 24.264 5.050 0.916 1.00 26.08 409 GLN A C 1
ATOM 3147 O O . GLN A 1 409 ? 25.469 4.776 0.930 1.00 27.51 409 GLN A O 1
ATOM 3153 N N . VAL A 1 410 ? 23.608 5.290 -0.221 1.00 24.43 410 VAL A N 1
ATOM 3154 C CA . VAL A 1 410 ? 24.330 5.256 -1.497 1.00 23.53 410 VAL A CA 1
ATOM 3155 C C . VAL A 1 410 ? 25.262 6.464 -1.537 1.00 23.61 410 VAL A C 1
ATOM 3156 O O . VAL A 1 410 ? 26.395 6.371 -2.011 1.00 24.29 410 VAL A O 1
ATOM 3160 N N . LEU A 1 411 ? 24.784 7.601 -1.035 1.00 24.58 411 LEU A N 1
ATOM 3161 C CA . LEU A 1 411 ? 25.606 8.811 -1.005 1.00 24.96 411 LEU A CA 1
ATOM 3162 C C . LEU A 1 411 ? 26.805 8.611 -0.079 1.00 25.65 411 LEU A C 1
ATOM 3163 O O . LEU A 1 411 ? 27.904 9.087 -0.362 1.00 25.86 411 LEU A O 1
ATOM 3168 N N . ALA A 1 412 ? 26.596 7.896 1.022 1.00 26.88 412 ALA A N 1
ATOM 3169 C CA . ALA A 1 412 ? 27.683 7.634 1.959 1.00 29.23 412 ALA A CA 1
ATOM 3170 C C . ALA A 1 412 ? 28.766 6.823 1.249 1.00 29.66 412 ALA A C 1
ATOM 3171 O O . ALA A 1 412 ? 29.956 7.057 1.445 1.00 31.14 412 ALA A O 1
ATOM 3173 N N . ARG A 1 413 ? 28.342 5.868 0.424 1.00 30.55 413 ARG A N 1
ATOM 3174 C CA . ARG A 1 413 ? 29.276 5.029 -0.325 1.00 29.95 413 ARG A CA 1
ATOM 3175 C C . ARG A 1 413 ? 30.026 5.888 -1.344 1.00 30.92 413 ARG A C 1
ATOM 3176 O O . ARG A 1 413 ? 31.223 5.703 -1.551 1.00 30.46 413 ARG A O 1
ATOM 3184 N N . ILE A 1 414 ? 29.321 6.828 -1.974 1.00 29.82 414 ILE A N 1
ATOM 3185 C CA . ILE A 1 414 ? 29.940 7.712 -2.959 1.00 30.56 414 ILE A CA 1
ATOM 3186 C C . ILE A 1 414 ? 30.981 8.616 -2.288 1.00 31.49 414 ILE A C 1
ATOM 3187 O O . ILE A 1 414 ? 32.127 8.703 -2.732 1.00 31.07 414 ILE A O 1
ATOM 3192 N N . GLY A 1 415 ? 30.566 9.290 -1.218 1.00 31.68 415 GLY A N 1
ATOM 3193 C CA . GLY A 1 415 ? 31.451 10.194 -0.506 1.00 31.63 415 GLY A CA 1
ATOM 3194 C C . GLY A 1 415 ? 32.731 9.557 -0.004 1.00 32.96 415 GLY A C 1
ATOM 3195 O O . GLY A 1 415 ? 33.777 10.213 0.045 1.00 31.79 415 GLY A O 1
ATOM 3196 N N . GLN A 1 416 ? 32.646 8.280 0.359 1.00 32.91 416 GLN A N 1
ATOM 3197 C CA . GLN A 1 416 ? 33.786 7.524 0.868 1.00 35.15 416 GLN A CA 1
ATOM 3198 C C . GLN A 1 416 ? 34.831 7.197 -0.196 1.00 36.53 416 GLN A C 1
ATOM 3199 O O . GLN A 1 416 ? 35.972 6.875 0.132 1.00 37.52 416 GLN A O 1
ATOM 3205 N N . ARG A 1 417 ? 34.444 7.265 -1.466 1.00 35.78 417 ARG A N 1
ATOM 3206 C CA . ARG A 1 417 ? 35.370 6.946 -2.542 1.00 35.37 417 ARG A CA 1
ATOM 3207 C C . ARG A 1 417 ? 36.008 8.185 -3.163 1.00 35.88 417 ARG A C 1
ATOM 3208 O O . ARG A 1 417 ? 36.795 8.086 -4.098 1.00 36.03 417 ARG A O 1
ATOM 3216 N N . LEU A 1 418 ? 35.673 9.356 -2.639 1.00 37.19 418 LEU A N 1
ATOM 3217 C CA . LEU A 1 418 ? 36.246 10.587 -3.160 1.00 38.77 418 LEU A CA 1
ATOM 3218 C C . LEU A 1 418 ? 37.628 10.809 -2.565 1.00 41.12 418 LEU A C 1
ATOM 3219 O O . LEU A 1 418 ? 37.875 10.471 -1.408 1.00 40.60 418 LEU A O 1
ATOM 3224 N N . PRO A 1 419 ? 38.551 11.378 -3.355 1.00 43.99 419 PRO A N 1
ATOM 3225 C CA . PRO A 1 419 ? 39.915 11.638 -2.883 1.00 47.97 419 PRO A CA 1
ATOM 3226 C C . PRO A 1 419 ? 39.949 12.560 -1.668 1.00 51.26 419 PRO A C 1
ATOM 3227 O O . PRO A 1 419 ? 40.574 12.244 -0.651 1.00 51.81 419 PRO A O 1
ATOM 3231 N N . GLY A 1 420 ? 39.265 13.694 -1.775 1.00 54.20 420 GLY A N 1
ATOM 3232 C CA . GLY A 1 420 ? 39.239 14.643 -0.675 1.00 60.55 420 GLY A CA 1
ATOM 3233 C C . GLY A 1 420 ? 38.413 14.164 0.505 1.00 64.36 420 GLY A C 1
ATOM 3234 O O . GLY A 1 420 ? 37.916 14.973 1.289 1.00 63.42 420 GLY A O 1
ATOM 3235 N N . GLY A 1 421 ? 38.267 12.847 0.632 1.00 67.77 421 GLY A N 1
ATOM 3236 C CA . GLY A 1 421 ? 37.492 12.293 1.727 1.00 71.70 421 GLY A CA 1
ATOM 3237 C C . GLY A 1 421 ? 38.253 11.246 2.514 1.00 74.42 421 GLY A C 1
ATOM 3238 O O . GLY A 1 421 ? 38.404 11.361 3.732 1.00 74.90 421 GLY A O 1
ATOM 3239 N N . ALA A 1 422 ? 38.730 10.220 1.818 1.00 76.67 422 ALA A N 1
ATOM 3240 C CA . ALA A 1 422 ? 39.481 9.143 2.455 1.00 78.59 422 ALA A CA 1
ATOM 3241 C C . ALA A 1 422 ? 40.703 8.762 1.622 1.00 79.78 422 ALA A C 1
ATOM 3242 O O . ALA A 1 422 ? 41.822 8.732 2.135 1.00 80.68 422 ALA A O 1
ATOM 3244 N N . ARG A 1 423 ? 40.484 8.476 0.341 1.00 80.70 423 ARG A N 1
ATOM 3245 C CA . ARG A 1 423 ? 41.570 8.096 -0.562 1.00 81.71 423 ARG A CA 1
ATOM 3246 C C . ARG A 1 423 ? 42.433 7.016 0.095 1.00 82.22 423 ARG A C 1
ATOM 3247 O O . ARG A 1 423 ? 43.514 7.368 0.621 1.00 83.04 423 ARG A O 1
ATOM 3256 N N . ASN B 1 9 ? 40.728 -15.012 -55.994 1.00 43.08 9 ASN B N 1
ATOM 3257 C CA . ASN B 1 9 ? 39.898 -14.002 -55.272 1.00 42.30 9 ASN B CA 1
ATOM 3258 C C . ASN B 1 9 ? 40.550 -12.618 -55.363 1.00 40.67 9 ASN B C 1
ATOM 3259 O O . ASN B 1 9 ? 41.688 -12.485 -55.828 1.00 38.26 9 ASN B O 1
ATOM 3264 N N . ALA B 1 10 ? 39.823 -11.598 -54.909 1.00 38.64 10 ALA B N 1
ATOM 3265 C CA . ALA B 1 10 ? 40.293 -10.213 -54.944 1.00 36.44 10 ALA B CA 1
ATOM 3266 C C . ALA B 1 10 ? 41.750 -10.020 -54.512 1.00 36.06 10 ALA B C 1
ATOM 3267 O O . ALA B 1 10 ? 42.529 -9.355 -55.201 1.00 35.07 10 ALA B O 1
ATOM 3269 N N . LEU B 1 11 ? 42.113 -10.599 -53.374 1.00 34.53 11 LEU B N 1
ATOM 3270 C CA . LEU B 1 11 ? 43.467 -10.479 -52.850 1.00 35.97 11 LEU B CA 1
ATOM 3271 C C . LEU B 1 11 ? 44.496 -11.033 -53.847 1.00 36.65 11 LEU B C 1
ATOM 3272 O O . LEU B 1 11 ? 45.565 -10.449 -54.045 1.00 36.85 11 LEU B O 1
ATOM 3277 N N . GLN B 1 12 ? 44.159 -12.154 -54.477 1.00 35.46 12 GLN B N 1
ATOM 3278 C CA . GLN B 1 12 ? 45.026 -12.788 -55.470 1.00 36.11 12 GLN B CA 1
ATOM 3279 C C . GLN B 1 12 ? 45.196 -11.876 -56.689 1.00 33.29 12 GLN B C 1
ATOM 3280 O O . GLN B 1 12 ? 46.306 -11.688 -57.190 1.00 30.78 12 GLN B O 1
ATOM 3286 N N . GLN B 1 13 ? 44.086 -11.314 -57.158 1.00 30.77 13 GLN B N 1
ATOM 3287 C CA . GLN B 1 13 ? 44.102 -10.420 -58.310 1.00 30.67 13 GLN B CA 1
ATOM 3288 C C . GLN B 1 13 ? 44.930 -9.169 -58.043 1.00 30.03 13 GLN B C 1
ATOM 3289 O O . GLN B 1 13 ? 45.760 -8.779 -58.862 1.00 29.31 13 GLN B O 1
ATOM 3295 N N . TRP B 1 14 ? 44.716 -8.546 -56.890 1.00 30.44 14 TRP B N 1
ATOM 3296 C CA . TRP B 1 14 ? 45.465 -7.344 -56.558 1.00 30.77 14 TRP B CA 1
ATOM 3297 C C . TRP B 1 14 ? 46.949 -7.677 -56.478 1.00 31.35 14 TRP B C 1
ATOM 3298 O O . TRP B 1 14 ? 47.790 -6.898 -56.920 1.00 32.38 14 TRP B O 1
ATOM 3309 N N . HIS B 1 15 ? 47.271 -8.843 -55.929 1.00 33.02 15 HIS B N 1
ATOM 3310 C CA . HIS B 1 15 ? 48.666 -9.260 -55.836 1.00 34.65 15 HIS B CA 1
ATOM 3311 C C . HIS B 1 15 ? 49.206 -9.379 -57.265 1.00 33.96 15 HIS B C 1
ATOM 3312 O O . HIS B 1 15 ? 50.334 -8.982 -57.554 1.00 33.41 15 HIS B O 1
ATOM 3319 N N . HIS B 1 16 ? 48.379 -9.907 -58.160 1.00 35.25 16 HIS B N 1
ATOM 3320 C CA . HIS B 1 16 ? 48.760 -10.056 -59.564 1.00 36.12 16 HIS B CA 1
ATOM 3321 C C . HIS B 1 16 ? 49.021 -8.677 -60.188 1.00 34.68 16 HIS B C 1
ATOM 3322 O O . HIS B 1 16 ? 50.027 -8.483 -60.873 1.00 34.38 16 HIS B O 1
ATOM 3329 N N . LEU B 1 17 ? 48.127 -7.721 -59.941 1.00 31.95 17 LEU B N 1
ATOM 3330 C CA . LEU B 1 17 ? 48.296 -6.366 -60.473 1.00 30.17 17 LEU B CA 1
ATOM 3331 C C . LEU B 1 17 ? 49.587 -5.752 -59.950 1.00 30.92 17 LEU B C 1
ATOM 3332 O O . LEU B 1 17 ? 50.274 -5.016 -60.661 1.00 31.44 17 LEU B O 1
ATOM 3337 N N . PHE B 1 18 ? 49.913 -6.047 -58.697 1.00 31.64 18 PHE B N 1
ATOM 3338 C CA . PHE B 1 18 ? 51.135 -5.533 -58.093 1.00 32.97 18 PHE B CA 1
ATOM 3339 C C . PHE B 1 18 ? 52.350 -6.081 -58.851 1.00 36.51 18 PHE B C 1
ATOM 3340 O O . PHE B 1 18 ? 53.279 -5.339 -59.179 1.00 36.39 18 PHE B O 1
ATOM 3348 N N . GLU B 1 19 ? 52.327 -7.380 -59.137 1.00 38.90 19 GLU B N 1
ATOM 3349 C CA . GLU B 1 19 ? 53.432 -8.041 -59.835 1.00 43.76 19 GLU B CA 1
ATOM 3350 C C . GLU B 1 19 ? 53.474 -7.778 -61.340 1.00 44.16 19 GLU B C 1
ATOM 3351 O O . GLU B 1 19 ? 54.543 -7.829 -61.949 1.00 44.15 19 GLU B O 1
ATOM 3357 N N . ALA B 1 20 ? 52.318 -7.503 -61.937 1.00 45.12 20 ALA B N 1
ATOM 3358 C CA . ALA B 1 20 ? 52.245 -7.235 -63.371 1.00 47.66 20 ALA B CA 1
ATOM 3359 C C . ALA B 1 20 ? 53.254 -6.159 -63.771 1.00 49.38 20 ALA B C 1
ATOM 3360 O O . ALA B 1 20 ? 53.631 -6.047 -64.936 1.00 49.15 20 ALA B O 1
ATOM 3362 N N . GLU B 1 21 ? 53.679 -5.368 -62.793 1.00 51.41 21 GLU B N 1
ATOM 3363 C CA . GLU B 1 21 ? 54.657 -4.310 -63.016 1.00 54.76 21 GLU B CA 1
ATOM 3364 C C . GLU B 1 21 ? 55.705 -4.387 -61.913 1.00 55.40 21 GLU B C 1
ATOM 3365 O O . GLU B 1 21 ? 56.416 -3.417 -61.642 1.00 56.33 21 GLU B O 1
ATOM 3371 N N . GLY B 1 22 ? 55.786 -5.562 -61.293 1.00 55.85 22 GLY B N 1
ATOM 3372 C CA . GLY B 1 22 ? 56.720 -5.809 -60.206 1.00 56.48 22 GLY B CA 1
ATOM 3373 C C . GLY B 1 22 ? 58.038 -5.063 -60.257 1.00 56.63 22 GLY B C 1
ATOM 3374 O O . GLY B 1 22 ? 58.467 -4.488 -59.254 1.00 57.73 22 GLY B O 1
ATOM 3375 N N . THR B 1 23 ? 58.681 -5.068 -61.420 1.00 56.22 23 THR B N 1
ATOM 3376 C CA . THR B 1 23 ? 59.965 -4.396 -61.594 1.00 55.53 23 THR B CA 1
ATOM 3377 C C . THR B 1 23 ? 59.951 -2.945 -61.103 1.00 53.80 23 THR B C 1
ATOM 3378 O O . THR B 1 23 ? 60.939 -2.465 -60.552 1.00 52.23 23 THR B O 1
ATOM 3382 N N . LYS B 1 24 ? 58.828 -2.258 -61.291 1.00 52.89 24 LYS B N 1
ATOM 3383 C CA . LYS B 1 24 ? 58.719 -0.859 -60.879 1.00 52.24 24 LYS B CA 1
ATOM 3384 C C . LYS B 1 24 ? 58.150 -0.613 -59.480 1.00 49.27 24 LYS B C 1
ATOM 3385 O O . LYS B 1 24 ? 57.755 0.509 -59.168 1.00 50.19 24 LYS B O 1
ATOM 3391 N N . ARG B 1 25 ? 58.111 -1.634 -58.631 1.00 45.76 25 ARG B N 1
ATOM 3392 C CA . ARG B 1 25 ? 57.565 -1.444 -57.287 1.00 43.40 25 ARG B CA 1
ATOM 3393 C C . ARG B 1 25 ? 58.626 -1.036 -56.261 1.00 42.66 25 ARG B C 1
ATOM 3394 O O . ARG B 1 25 ? 59.673 -1.677 -56.142 1.00 42.74 25 ARG B O 1
ATOM 3402 N N . SER B 1 26 ? 58.339 0.032 -55.519 1.00 40.10 26 SER B N 1
ATOM 3403 C CA . SER B 1 26 ? 59.248 0.548 -54.499 1.00 37.67 26 SER B CA 1
ATOM 3404 C C . SER B 1 26 ? 59.279 -0.369 -53.279 1.00 37.18 26 SER B C 1
ATOM 3405 O O . SER B 1 26 ? 58.385 -1.190 -53.088 1.00 36.37 26 SER B O 1
ATOM 3408 N N . PRO B 1 27 ? 60.314 -0.236 -52.433 1.00 37.13 27 PRO B N 1
ATOM 3409 C CA . PRO B 1 27 ? 60.424 -1.074 -51.234 1.00 36.53 27 PRO B CA 1
ATOM 3410 C C . PRO B 1 27 ? 59.256 -0.812 -50.287 1.00 36.20 27 PRO B C 1
ATOM 3411 O O . PRO B 1 27 ? 58.733 -1.733 -49.657 1.00 36.53 27 PRO B O 1
ATOM 3415 N N . GLN B 1 28 ? 58.853 0.451 -50.184 1.00 34.56 28 GLN B N 1
ATOM 3416 C CA . GLN B 1 28 ? 57.739 0.804 -49.316 1.00 33.86 28 GLN B CA 1
ATOM 3417 C C . GLN B 1 28 ? 56.460 0.158 -49.845 1.00 33.08 28 GLN B C 1
ATOM 3418 O O . GLN B 1 28 ? 55.675 -0.396 -49.077 1.00 33.21 28 GLN B O 1
ATOM 3424 N N . ALA B 1 29 ? 56.264 0.216 -51.159 1.00 32.06 29 ALA B N 1
ATOM 3425 C CA . ALA B 1 29 ? 55.088 -0.385 -51.779 1.00 31.58 29 ALA B CA 1
ATOM 3426 C C . ALA B 1 29 ? 55.059 -1.879 -51.449 1.00 31.90 29 ALA B C 1
ATOM 3427 O O . ALA B 1 29 ? 54.013 -2.435 -51.109 1.00 29.86 29 ALA B O 1
ATOM 3429 N N . GLN B 1 30 ? 56.220 -2.519 -51.553 1.00 33.28 30 GLN B N 1
ATOM 3430 C CA . GLN B 1 30 ? 56.352 -3.945 -51.263 1.00 36.16 30 GLN B CA 1
ATOM 3431 C C . GLN B 1 30 ? 55.995 -4.232 -49.802 1.00 35.58 30 GLN B C 1
ATOM 3432 O O . GLN B 1 30 ? 55.364 -5.245 -49.492 1.00 34.50 30 GLN B O 1
ATOM 3438 N N . GLN B 1 31 ? 56.399 -3.336 -48.908 1.00 34.87 31 GLN B N 1
ATOM 3439 C CA . GLN B 1 31 ? 56.109 -3.499 -47.486 1.00 36.49 31 GLN B CA 1
ATOM 3440 C C . GLN B 1 31 ? 54.602 -3.443 -47.224 1.00 34.60 31 GLN B C 1
ATOM 3441 O O . GLN B 1 31 ? 54.081 -4.186 -46.392 1.00 35.60 31 GLN B O 1
ATOM 3447 N N . HIS B 1 32 ? 53.901 -2.572 -47.943 1.00 31.39 32 HIS B N 1
ATOM 3448 C CA . HIS B 1 32 ? 52.456 -2.450 -47.780 1.00 28.95 32 HIS B CA 1
ATOM 3449 C C . HIS B 1 32 ? 51.735 -3.655 -48.372 1.00 28.47 32 HIS B C 1
ATOM 3450 O O . HIS B 1 32 ? 50.733 -4.122 -47.826 1.00 27.71 32 HIS B O 1
ATOM 3457 N N . LEU B 1 33 ? 52.255 -4.164 -49.484 1.00 28.38 33 LEU B N 1
ATOM 3458 C CA . LEU B 1 33 ? 51.670 -5.337 -50.124 1.00 30.47 33 LEU B CA 1
ATOM 3459 C C . LEU B 1 33 ? 51.743 -6.513 -49.142 1.00 32.24 33 LEU B C 1
ATOM 3460 O O . LEU B 1 33 ? 50.795 -7.292 -49.021 1.00 31.59 33 LEU B O 1
ATOM 3465 N N . GLN B 1 34 ? 52.866 -6.629 -48.431 1.00 33.40 34 GLN B N 1
ATOM 3466 C CA . GLN B 1 34 ? 53.033 -7.702 -47.452 1.00 36.21 34 GLN B CA 1
ATOM 3467 C C . GLN B 1 34 ? 51.998 -7.587 -46.331 1.00 34.80 34 GLN B C 1
ATOM 3468 O O . GLN B 1 34 ? 51.384 -8.580 -45.941 1.00 34.70 34 GLN B O 1
ATOM 3474 N N . GLN B 1 35 ? 51.814 -6.376 -45.810 1.00 35.51 35 GLN B N 1
ATOM 3475 C CA . GLN B 1 35 ? 50.836 -6.149 -44.749 1.00 35.61 35 GLN B CA 1
ATOM 3476 C C . GLN B 1 35 ? 49.436 -6.466 -45.272 1.00 33.91 35 GLN B C 1
ATOM 3477 O O . GLN B 1 35 ? 48.605 -7.011 -44.550 1.00 34.81 35 GLN B O 1
ATOM 3483 N N . LEU B 1 36 ? 49.180 -6.130 -46.532 1.00 33.30 36 LEU B N 1
ATOM 3484 C CA . LEU B 1 36 ? 47.877 -6.404 -47.133 1.00 33.73 36 LEU B CA 1
ATOM 3485 C C . LEU B 1 36 ? 47.591 -7.903 -47.112 1.00 33.85 36 LEU B C 1
ATOM 3486 O O . LEU B 1 36 ? 46.530 -8.336 -46.670 1.00 33.15 36 LEU B O 1
ATOM 3491 N N . LEU B 1 37 ? 48.551 -8.689 -47.588 1.00 35.27 37 LEU B N 1
ATOM 3492 C CA . LEU B 1 37 ? 48.408 -10.141 -47.646 1.00 37.63 37 LEU B CA 1
ATOM 3493 C C . LEU B 1 37 ? 48.368 -10.772 -46.259 1.00 38.93 37 LEU B C 1
ATOM 3494 O O . LEU B 1 37 ? 47.810 -11.850 -46.071 1.00 40.09 37 LEU B O 1
ATOM 3499 N N . ARG B 1 38 ? 48.964 -10.090 -45.293 1.00 41.55 38 ARG B N 1
ATOM 3500 C CA . ARG B 1 38 ? 49.008 -10.569 -43.920 1.00 44.48 38 ARG B CA 1
ATOM 3501 C C . ARG B 1 38 ? 47.642 -10.407 -43.244 1.00 45.47 38 ARG B C 1
ATOM 3502 O O . ARG B 1 38 ? 47.041 -11.381 -42.784 1.00 44.86 38 ARG B O 1
ATOM 3510 N N . THR B 1 39 ? 47.153 -9.173 -43.199 1.00 45.68 39 THR B N 1
ATOM 3511 C CA . THR B 1 39 ? 45.871 -8.882 -42.570 1.00 46.01 39 THR B CA 1
ATOM 3512 C C . THR B 1 39 ? 44.686 -9.441 -43.357 1.00 43.81 39 THR B C 1
ATOM 3513 O O . THR B 1 39 ? 43.660 -9.788 -42.775 1.00 44.04 39 THR B O 1
ATOM 3517 N N . GLY B 1 40 ? 44.823 -9.526 -44.676 1.00 42.00 40 GLY B N 1
ATOM 3518 C CA . GLY B 1 40 ? 43.741 -10.047 -45.497 1.00 38.66 40 GLY B CA 1
ATOM 3519 C C . GLY B 1 40 ? 42.517 -9.143 -45.537 1.00 36.72 40 GLY B C 1
ATOM 3520 O O . GLY B 1 40 ? 42.554 -8.012 -45.053 1.00 35.66 40 GLY B O 1
ATOM 3521 N N . LEU B 1 41 ? 41.429 -9.639 -46.118 1.00 35.58 41 LEU B N 1
ATOM 3522 C CA . LEU B 1 41 ? 40.194 -8.867 -46.218 1.00 36.05 41 LEU B CA 1
ATOM 3523 C C . LEU B 1 41 ? 39.266 -9.122 -45.034 1.00 36.39 41 LEU B C 1
ATOM 3524 O O . LEU B 1 41 ? 39.089 -10.262 -44.605 1.00 37.34 41 LEU B O 1
ATOM 3529 N N . PRO B 1 42 ? 38.651 -8.057 -44.496 1.00 35.48 42 PRO B N 1
ATOM 3530 C CA . PRO B 1 42 ? 37.740 -8.180 -43.354 1.00 34.82 42 PRO B CA 1
ATOM 3531 C C . PRO B 1 42 ? 36.375 -8.754 -43.716 1.00 33.69 42 PRO B C 1
ATOM 3532 O O . PRO B 1 42 ? 35.948 -8.699 -44.866 1.00 33.59 42 PRO B O 1
ATOM 3536 N N . THR B 1 43 ? 35.702 -9.312 -42.719 1.00 32.05 43 THR B N 1
ATOM 3537 C CA . THR B 1 43 ? 34.367 -9.879 -42.890 1.00 31.51 43 THR B CA 1
ATOM 3538 C C . THR B 1 43 ? 33.443 -8.932 -42.121 1.00 31.59 43 THR B C 1
ATOM 3539 O O . THR B 1 43 ? 33.922 -8.017 -41.448 1.00 28.88 43 THR B O 1
ATOM 3543 N N . ARG B 1 44 ? 32.134 -9.147 -42.206 1.00 31.99 44 ARG B N 1
ATOM 3544 C CA . ARG B 1 44 ? 31.197 -8.293 -41.487 1.00 34.48 44 ARG B CA 1
ATOM 3545 C C . ARG B 1 44 ? 31.311 -8.466 -39.970 1.00 33.71 44 ARG B C 1
ATOM 3546 O O . ARG B 1 44 ? 30.630 -7.783 -39.208 1.00 34.18 44 ARG B O 1
ATOM 3554 N N . LYS B 1 45 ? 32.189 -9.370 -39.540 1.00 33.06 45 LYS B N 1
ATOM 3555 C CA . LYS B 1 45 ? 32.415 -9.616 -38.116 1.00 32.28 45 LYS B CA 1
ATOM 3556 C C . LYS B 1 45 ? 33.554 -8.765 -37.577 1.00 29.78 45 LYS B C 1
ATOM 3557 O O . LYS B 1 45 ? 33.736 -8.661 -36.369 1.00 28.61 45 LYS B O 1
ATOM 3563 N N . HIS B 1 46 ? 34.340 -8.176 -38.468 1.00 28.86 46 HIS B N 1
ATOM 3564 C CA . HIS B 1 46 ? 35.434 -7.323 -38.027 1.00 28.58 46 HIS B CA 1
ATOM 3565 C C . HIS B 1 46 ? 34.814 -6.081 -37.395 1.00 27.73 46 HIS B C 1
ATOM 3566 O O . HIS B 1 46 ? 33.783 -5.581 -37.849 1.00 25.66 46 HIS B O 1
ATOM 3573 N N . GLU B 1 47 ? 35.454 -5.598 -36.340 1.00 26.21 47 GLU B N 1
ATOM 3574 C CA . GLU B 1 47 ? 35.006 -4.429 -35.597 1.00 28.30 47 GLU B CA 1
ATOM 3575 C C . GLU B 1 47 ? 34.630 -3.179 -36.408 1.00 27.35 47 GLU B C 1
ATOM 3576 O O . GLU B 1 47 ? 33.653 -2.505 -36.086 1.00 27.74 47 GLU B O 1
ATOM 3582 N N . ASN B 1 48 ? 35.394 -2.867 -37.449 1.00 25.28 48 ASN B N 1
ATOM 3583 C CA . ASN B 1 48 ? 35.117 -1.678 -38.251 1.00 25.38 48 ASN B CA 1
ATOM 3584 C C . ASN B 1 48 ? 34.470 -1.973 -39.604 1.00 25.51 48 ASN B C 1
ATOM 3585 O O . ASN B 1 48 ? 34.479 -1.121 -40.498 1.00 24.90 48 ASN B O 1
ATOM 3590 N N . TRP B 1 49 ? 33.880 -3.156 -39.749 1.00 24.23 49 TRP B N 1
ATOM 3591 C CA . TRP B 1 49 ? 33.281 -3.536 -41.025 1.00 22.59 49 TRP B CA 1
ATOM 3592 C C . TRP B 1 49 ? 31.886 -4.129 -40.959 1.00 23.73 49 TRP B C 1
ATOM 3593 O O . TRP B 1 49 ? 31.456 -4.822 -41.886 1.00 24.90 49 TRP B O 1
ATOM 3604 N N . LYS B 1 50 ? 31.170 -3.845 -39.882 1.00 23.96 50 LYS B N 1
ATOM 3605 C CA . LYS B 1 50 ? 29.829 -4.380 -39.711 1.00 24.90 50 LYS B CA 1
ATOM 3606 C C . LYS B 1 50 ? 28.793 -3.857 -40.704 1.00 25.52 50 LYS B C 1
ATOM 3607 O O . LYS B 1 50 ? 27.884 -4.592 -41.099 1.00 23.72 50 LYS B O 1
ATOM 3613 N N . TYR B 1 51 ? 28.934 -2.608 -41.134 1.00 22.96 51 TYR B N 1
ATOM 3614 C CA . TYR B 1 51 ? 27.934 -2.032 -42.023 1.00 23.07 51 TYR B CA 1
ATOM 3615 C C . TYR B 1 51 ? 28.344 -1.683 -43.444 1.00 23.83 51 TYR B C 1
ATOM 3616 O O . TYR B 1 51 ? 27.528 -1.173 -44.211 1.00 22.00 51 TYR B O 1
ATOM 3625 N N . THR B 1 52 ? 29.593 -1.945 -43.806 1.00 24.35 52 THR B N 1
ATOM 3626 C CA . THR B 1 52 ? 30.051 -1.613 -45.148 1.00 25.13 52 THR B CA 1
ATOM 3627 C C . THR B 1 52 ? 30.332 -2.880 -45.965 1.00 26.58 52 THR B C 1
ATOM 3628 O O . THR B 1 52 ? 31.320 -3.573 -45.731 1.00 26.41 52 THR B O 1
ATOM 3632 N N . PRO B 1 53 ? 29.463 -3.182 -46.949 1.00 26.61 53 PRO B N 1
ATOM 3633 C CA . PRO B 1 53 ? 29.585 -4.364 -47.811 1.00 28.24 53 PRO B CA 1
ATOM 3634 C C . PRO B 1 53 ? 30.752 -4.340 -48.796 1.00 28.44 53 PRO B C 1
ATOM 3635 O O . PRO B 1 53 ? 30.985 -3.345 -49.474 1.00 29.01 53 PRO B O 1
ATOM 3639 N N . LEU B 1 54 ? 31.472 -5.453 -48.874 1.00 29.46 54 LEU B N 1
ATOM 3640 C CA . LEU B 1 54 ? 32.605 -5.581 -49.780 1.00 30.29 54 LEU B CA 1
ATOM 3641 C C . LEU B 1 54 ? 32.335 -6.595 -50.894 1.00 33.19 54 LEU B C 1
ATOM 3642 O O . LEU B 1 54 ? 33.128 -6.719 -51.831 1.00 32.74 54 LEU B O 1
ATOM 3647 N N . GLU B 1 55 ? 31.218 -7.312 -50.791 1.00 35.30 55 GLU B N 1
ATOM 3648 C CA . GLU B 1 55 ? 30.867 -8.339 -51.776 1.00 39.11 55 GLU B CA 1
ATOM 3649 C C . GLU B 1 55 ? 30.851 -7.820 -53.211 1.00 39.14 55 GLU B C 1
ATOM 3650 O O . GLU B 1 55 ? 31.429 -8.438 -54.108 1.00 39.85 55 GLU B O 1
ATOM 3656 N N . GLY B 1 56 ? 30.185 -6.690 -53.429 1.00 38.56 56 GLY B N 1
ATOM 3657 C CA . GLY B 1 56 ? 30.118 -6.125 -54.764 1.00 38.35 56 GLY B CA 1
ATOM 3658 C C . GLY B 1 56 ? 31.497 -5.810 -55.316 1.00 39.16 56 GLY B C 1
ATOM 3659 O O . GLY B 1 56 ? 31.664 -5.590 -56.513 1.00 40.91 56 GLY B O 1
ATOM 3660 N N . LEU B 1 57 ? 32.494 -5.808 -54.440 1.00 37.90 57 LEU B N 1
ATOM 3661 C CA . LEU B 1 57 ? 33.855 -5.505 -54.843 1.00 37.27 57 LEU B CA 1
ATOM 3662 C C . LEU B 1 57 ? 34.754 -6.737 -54.920 1.00 37.58 57 LEU B C 1
ATOM 3663 O O . LEU B 1 57 ? 35.491 -6.906 -55.883 1.00 37.53 57 LEU B O 1
ATOM 3668 N N . ILE B 1 58 ? 34.690 -7.603 -53.917 1.00 38.60 58 ILE B N 1
ATOM 3669 C CA . ILE B 1 58 ? 35.549 -8.781 -53.907 1.00 41.09 58 ILE B CA 1
ATOM 3670 C C . ILE B 1 58 ? 35.158 -9.930 -54.844 1.00 40.72 58 ILE B C 1
ATOM 3671 O O . ILE B 1 58 ? 35.941 -10.853 -55.039 1.00 40.97 58 ILE B O 1
ATOM 3676 N N . ASN B 1 59 ? 33.964 -9.875 -55.430 1.00 40.04 59 ASN B N 1
ATOM 3677 C CA . ASN B 1 59 ? 33.534 -10.925 -56.351 1.00 39.34 59 ASN B CA 1
ATOM 3678 C C . ASN B 1 59 ? 33.762 -10.477 -57.790 1.00 39.30 59 ASN B C 1
ATOM 3679 O O . ASN B 1 59 ? 33.242 -11.082 -58.729 1.00 40.52 59 ASN B O 1
ATOM 3684 N N . SER B 1 60 ? 34.541 -9.416 -57.961 1.00 36.37 60 SER B N 1
ATOM 3685 C CA . SER B 1 60 ? 34.802 -8.882 -59.290 1.00 35.52 60 SER B CA 1
ATOM 3686 C C . SER B 1 60 ? 36.100 -9.355 -59.926 1.00 33.00 60 SER B C 1
ATOM 3687 O O . SER B 1 60 ? 36.999 -9.862 -59.259 1.00 32.58 60 SER B O 1
ATOM 3690 N N . GLN B 1 61 ? 36.176 -9.186 -61.238 1.00 32.43 61 GLN B N 1
ATOM 3691 C CA . GLN B 1 61 ? 37.377 -9.514 -61.985 1.00 33.10 61 GLN B CA 1
ATOM 3692 C C . GLN B 1 61 ? 37.990 -8.138 -62.217 1.00 31.29 61 GLN B C 1
ATOM 3693 O O . GLN B 1 61 ? 37.368 -7.284 -62.852 1.00 30.60 61 GLN B O 1
ATOM 3699 N N . PHE B 1 62 ? 39.189 -7.920 -61.686 1.00 29.69 62 PHE B N 1
ATOM 3700 C CA . PHE B 1 62 ? 39.856 -6.630 -61.815 1.00 29.33 62 PHE B CA 1
ATOM 3701 C C . PHE B 1 62 ? 40.899 -6.527 -62.920 1.00 29.59 62 PHE B C 1
ATOM 3702 O O . PHE B 1 62 ? 41.482 -7.521 -63.349 1.00 29.69 62 PHE B O 1
ATOM 3710 N N . VAL B 1 63 ? 41.113 -5.292 -63.363 1.00 27.62 63 VAL B N 1
ATOM 3711 C CA . VAL B 1 63 ? 42.124 -4.949 -64.355 1.00 25.56 63 VAL B CA 1
ATOM 3712 C C . VAL B 1 63 ? 42.591 -3.564 -63.931 1.00 25.72 63 VAL B C 1
ATOM 3713 O O . VAL B 1 63 ? 41.948 -2.906 -63.104 1.00 24.48 63 VAL B O 1
ATOM 3717 N N . SER B 1 64 ? 43.716 -3.133 -64.480 1.00 24.82 64 SER B N 1
ATOM 3718 C CA . SER B 1 64 ? 44.245 -1.814 -64.183 1.00 26.25 64 SER B CA 1
ATOM 3719 C C . SER B 1 64 ? 44.936 -1.328 -65.446 1.00 25.47 64 SER B C 1
ATOM 3720 O O . SER B 1 64 ? 46.096 -1.661 -65.694 1.00 22.50 64 SER B O 1
ATOM 3723 N N . ILE B 1 65 ? 44.199 -0.571 -66.256 1.00 25.82 65 ILE B N 1
ATOM 3724 C CA . ILE B 1 65 ? 44.723 -0.038 -67.509 1.00 25.76 65 ILE B CA 1
ATOM 3725 C C . ILE B 1 65 ? 44.522 1.468 -67.532 1.00 23.68 65 ILE B C 1
ATOM 3726 O O . ILE B 1 65 ? 43.500 1.976 -67.053 1.00 22.44 65 ILE B O 1
ATOM 3731 N N . ALA B 1 66 ? 45.489 2.170 -68.110 1.00 21.64 66 ALA B N 1
ATOM 3732 C CA . ALA B 1 66 ? 45.438 3.622 -68.215 1.00 21.85 66 ALA B CA 1
ATOM 3733 C C . ALA B 1 66 ? 45.120 4.015 -69.649 1.00 22.18 66 ALA B C 1
ATOM 3734 O O . ALA B 1 66 ? 45.832 3.629 -70.582 1.00 22.98 66 ALA B O 1
ATOM 3736 N N . GLY B 1 67 ? 44.058 4.790 -69.819 1.00 22.36 67 GLY B N 1
ATOM 3737 C CA . GLY B 1 67 ? 43.668 5.223 -71.147 1.00 23.58 67 GLY B CA 1
ATOM 3738 C C . GLY B 1 67 ? 43.901 6.702 -71.381 1.00 24.13 67 GLY B C 1
ATOM 3739 O O . GLY B 1 67 ? 44.135 7.471 -70.442 1.00 23.10 67 GLY B O 1
ATOM 3740 N N . GLU B 1 68 ? 43.826 7.102 -72.645 1.00 23.42 68 GLU B N 1
ATOM 3741 C CA . GLU B 1 68 ? 44.031 8.490 -73.023 1.00 25.22 68 GLU B CA 1
ATOM 3742 C C . GLU B 1 68 ? 42.701 9.226 -73.099 1.00 26.07 68 GLU B C 1
ATOM 3743 O O . GLU B 1 68 ? 41.691 8.694 -73.580 1.00 23.06 68 GLU B O 1
ATOM 3749 N N . ILE B 1 69 ? 42.729 10.462 -72.620 1.00 24.30 69 ILE B N 1
ATOM 3750 C CA . ILE B 1 69 ? 41.568 11.334 -72.585 1.00 25.53 69 ILE B CA 1
ATOM 3751 C C . ILE B 1 69 ? 41.992 12.670 -73.209 1.00 25.41 69 ILE B C 1
ATOM 3752 O O . ILE B 1 69 ? 43.133 13.109 -73.026 1.00 23.33 69 ILE B O 1
ATOM 3757 N N . SER B 1 70 ? 41.083 13.295 -73.953 1.00 23.40 70 SER B N 1
ATOM 3758 C CA . SER B 1 70 ? 41.359 14.572 -74.615 1.00 23.92 70 SER B CA 1
ATOM 3759 C C . SER B 1 70 ? 41.093 15.783 -73.714 1.00 24.55 70 SER B C 1
ATOM 3760 O O . SER B 1 70 ? 40.453 15.671 -72.664 1.00 25.81 70 SER B O 1
ATOM 3763 N N . PRO B 1 71 ? 41.603 16.959 -74.113 1.00 26.09 71 PRO B N 1
ATOM 3764 C CA . PRO B 1 71 ? 41.390 18.178 -73.329 1.00 25.70 71 PRO B CA 1
ATOM 3765 C C . PRO B 1 71 ? 39.888 18.457 -73.226 1.00 26.89 71 PRO B C 1
ATOM 3766 O O . PRO B 1 71 ? 39.398 18.960 -72.210 1.00 26.85 71 PRO B O 1
ATOM 3770 N N . GLN B 1 72 ? 39.161 18.119 -74.288 1.00 26.99 72 GLN B N 1
ATOM 3771 C CA . GLN B 1 72 ? 37.717 18.324 -74.328 1.00 27.74 72 GLN B CA 1
ATOM 3772 C C . GLN B 1 72 ? 37.002 17.479 -73.272 1.00 25.66 72 GLN B C 1
ATOM 3773 O O . GLN B 1 72 ? 36.110 17.970 -72.578 1.00 26.05 72 GLN B O 1
ATOM 3779 N N . GLN B 1 73 ? 37.364 16.203 -73.165 1.00 23.23 73 GLN B N 1
ATOM 3780 C CA . GLN B 1 73 ? 36.733 15.342 -72.164 1.00 22.90 73 GLN B CA 1
ATOM 3781 C C . GLN B 1 73 ? 37.033 15.870 -70.754 1.00 22.32 73 GLN B C 1
ATOM 3782 O O . GLN B 1 73 ? 36.166 15.883 -69.885 1.00 23.04 73 GLN B O 1
ATOM 3788 N N . ARG B 1 74 ? 38.263 16.317 -70.538 1.00 24.59 74 ARG B N 1
ATOM 3789 C CA . ARG B 1 74 ? 38.659 16.864 -69.245 1.00 26.52 74 ARG B CA 1
ATOM 3790 C C . ARG B 1 74 ? 37.827 18.108 -68.936 1.00 27.52 74 ARG B C 1
ATOM 3791 O O . ARG B 1 74 ? 37.197 18.202 -67.880 1.00 27.24 74 ARG B O 1
ATOM 3799 N N . ASP B 1 75 ? 37.827 19.061 -69.866 1.00 28.93 75 ASP B N 1
ATOM 3800 C CA . ASP B 1 75 ? 37.078 20.303 -69.686 1.00 29.44 75 ASP B CA 1
ATOM 3801 C C . ASP B 1 75 ? 35.608 20.075 -69.364 1.00 29.86 75 ASP B C 1
ATOM 3802 O O . ASP B 1 75 ? 35.032 20.791 -68.543 1.00 30.49 75 ASP B O 1
ATOM 3807 N N . ALA B 1 76 ? 34.996 19.081 -70.003 1.00 28.74 76 ALA B N 1
ATOM 3808 C CA . ALA B 1 76 ? 33.582 18.804 -69.763 1.00 29.02 76 ALA B CA 1
ATOM 3809 C C . ALA B 1 76 ? 33.296 18.301 -68.346 1.00 29.07 76 ALA B C 1
ATOM 3810 O O . ALA B 1 76 ? 32.163 18.396 -67.870 1.00 28.78 76 ALA B O 1
ATOM 3812 N N . LEU B 1 77 ? 34.314 17.776 -67.672 1.00 28.73 77 LEU B N 1
ATOM 3813 C CA . LEU B 1 77 ? 34.141 17.251 -66.316 1.00 28.97 77 LEU B CA 1
ATOM 3814 C C . LEU B 1 77 ? 34.768 18.140 -65.251 1.00 28.72 77 LEU B C 1
ATOM 3815 O O . LEU B 1 77 ? 34.502 17.977 -64.059 1.00 29.31 77 LEU B O 1
ATOM 3820 N N . ALA B 1 78 ? 35.606 19.072 -65.684 1.00 27.97 78 ALA B N 1
ATOM 3821 C CA . ALA B 1 78 ? 36.300 19.973 -64.770 1.00 27.60 78 ALA B CA 1
ATOM 3822 C C . ALA B 1 78 ? 35.421 20.990 -64.050 1.00 26.45 78 ALA B C 1
ATOM 3823 O O . ALA B 1 78 ? 34.376 21.394 -64.548 1.00 25.12 78 ALA B O 1
ATOM 3825 N N . LEU B 1 79 ? 35.865 21.396 -62.864 1.00 26.48 79 LEU B N 1
ATOM 3826 C CA . LEU B 1 79 ? 35.168 22.408 -62.077 1.00 25.56 79 LEU B CA 1
ATOM 3827 C C . LEU B 1 79 ? 35.466 23.762 -62.717 1.00 26.59 79 LEU B C 1
ATOM 3828 O O . LEU B 1 79 ? 36.520 23.942 -63.335 1.00 24.41 79 LEU B O 1
ATOM 3833 N N . THR B 1 80 ? 34.543 24.708 -62.598 1.00 27.19 80 THR B N 1
ATOM 3834 C CA . THR B 1 80 ? 34.805 26.048 -63.121 1.00 28.44 80 THR B CA 1
ATOM 3835 C C . THR B 1 80 ? 35.514 26.706 -61.943 1.00 28.46 80 THR B C 1
ATOM 3836 O O . THR B 1 80 ? 34.892 26.961 -60.912 1.00 28.33 80 THR B O 1
ATOM 3840 N N . LEU B 1 81 ? 36.813 26.952 -62.076 1.00 28.84 81 LEU B N 1
ATOM 3841 C CA . LEU B 1 81 ? 37.572 27.539 -60.977 1.00 30.35 81 LEU B CA 1
ATOM 3842 C C . LEU B 1 81 ? 38.962 27.990 -61.396 1.00 30.24 81 LEU B C 1
ATOM 3843 O O . LEU B 1 81 ? 39.634 27.333 -62.189 1.00 30.78 81 LEU B O 1
ATOM 3848 N N . ASP B 1 82 ? 39.397 29.107 -60.833 1.00 30.33 82 ASP B N 1
ATOM 3849 C CA . ASP B 1 82 ? 40.716 29.639 -61.122 1.00 30.75 82 ASP B CA 1
ATOM 3850 C C . ASP B 1 82 ? 41.696 28.947 -60.176 1.00 30.17 82 ASP B C 1
ATOM 3851 O O . ASP B 1 82 ? 41.716 29.227 -58.979 1.00 30.76 82 ASP B O 1
ATOM 3856 N N . SER B 1 83 ? 42.503 28.033 -60.706 1.00 28.48 83 SER B N 1
ATOM 3857 C CA . SER B 1 83 ? 43.449 27.314 -59.863 1.00 28.26 83 SER B CA 1
ATOM 3858 C C . SER B 1 83 ? 44.636 26.775 -60.631 1.00 28.19 83 SER B C 1
ATOM 3859 O O . SER B 1 83 ? 44.774 26.994 -61.830 1.00 28.05 83 SER B O 1
ATOM 3862 N N . VAL B 1 84 ? 45.500 26.077 -59.902 1.00 27.72 84 VAL B N 1
ATOM 3863 C CA . VAL B 1 84 ? 46.655 25.412 -60.478 1.00 27.91 84 VAL B CA 1
ATOM 3864 C C . VAL B 1 84 ? 46.156 23.970 -60.497 1.00 26.61 84 VAL B C 1
ATOM 3865 O O . VAL B 1 84 ? 46.169 23.284 -59.473 1.00 25.12 84 VAL B O 1
ATOM 3869 N N . ARG B 1 85 ? 45.700 23.531 -61.664 1.00 25.60 85 ARG B N 1
ATOM 3870 C CA . ARG B 1 85 ? 45.132 22.202 -61.829 1.00 23.40 85 ARG B CA 1
ATOM 3871 C C . ARG B 1 85 ? 46.057 21.109 -62.355 1.00 23.58 85 ARG B C 1
ATOM 3872 O O . ARG B 1 85 ? 46.614 21.210 -63.454 1.00 24.12 85 ARG B O 1
ATOM 3880 N N . LEU B 1 86 ? 46.217 20.062 -61.554 1.00 21.45 86 LEU B N 1
ATOM 3881 C CA . LEU B 1 86 ? 47.016 18.914 -61.950 1.00 22.06 86 LEU B CA 1
ATOM 3882 C C . LEU B 1 86 ? 45.975 17.841 -62.287 1.00 21.32 86 LEU B C 1
ATOM 3883 O O . LEU B 1 86 ? 45.018 17.630 -61.532 1.00 19.24 86 LEU B O 1
ATOM 3888 N N . VAL B 1 87 ? 46.154 17.172 -63.420 1.00 21.08 87 VAL B N 1
ATOM 3889 C CA . VAL B 1 87 ? 45.199 16.159 -63.854 1.00 20.41 87 VAL B CA 1
ATOM 3890 C C . VAL B 1 87 ? 45.749 14.737 -63.827 1.00 21.00 87 VAL B C 1
ATOM 3891 O O . VAL B 1 87 ? 46.837 14.458 -64.343 1.00 22.32 87 VAL B O 1
ATOM 3895 N N . PHE B 1 88 ? 44.975 13.840 -63.224 1.00 20.92 88 PHE B N 1
ATOM 3896 C CA . PHE B 1 88 ? 45.341 12.435 -63.106 1.00 21.24 88 PHE B CA 1
ATOM 3897 C C . PHE B 1 88 ? 44.269 11.604 -63.802 1.00 22.07 88 PHE B C 1
ATOM 3898 O O . PHE B 1 88 ? 43.075 11.805 -63.577 1.00 20.66 88 PHE B O 1
ATOM 3906 N N . VAL B 1 89 ? 44.699 10.684 -64.661 1.00 22.16 89 VAL B N 1
ATOM 3907 C CA . VAL B 1 89 ? 43.768 9.845 -65.411 1.00 22.19 89 VAL B CA 1
ATOM 3908 C C . VAL B 1 89 ? 44.108 8.370 -65.256 1.00 21.79 89 VAL B C 1
ATOM 3909 O O . VAL B 1 89 ? 45.244 7.964 -65.468 1.00 22.23 89 VAL B O 1
ATOM 3913 N N . ASP B 1 90 ? 43.114 7.576 -64.877 1.00 23.35 90 ASP B N 1
ATOM 3914 C CA . ASP B 1 90 ? 43.299 6.142 -64.702 1.00 22.96 90 ASP B CA 1
ATOM 3915 C C . ASP B 1 90 ? 44.550 5.773 -63.905 1.00 23.45 90 ASP B C 1
ATOM 3916 O O . ASP B 1 90 ? 45.331 4.925 -64.321 1.00 21.13 90 ASP B O 1
ATOM 3921 N N . GLY B 1 91 ? 44.746 6.426 -62.766 1.00 24.01 91 GLY B N 1
ATOM 3922 C CA . GLY B 1 91 ? 45.889 6.103 -61.938 1.00 23.59 91 GLY B CA 1
ATOM 3923 C C . GLY B 1 91 ? 47.194 6.830 -62.184 1.00 24.24 91 GLY B C 1
ATOM 3924 O O . GLY B 1 91 ? 48.196 6.507 -61.543 1.00 24.14 91 GLY B O 1
ATOM 3925 N N . ARG B 1 92 ? 47.227 7.800 -63.091 1.00 23.32 92 ARG B N 1
ATOM 3926 C CA . ARG B 1 92 ? 48.490 8.499 -63.296 1.00 22.62 92 ARG B CA 1
ATOM 3927 C C . ARG B 1 92 ? 48.400 9.979 -63.653 1.00 20.38 92 ARG B C 1
ATOM 3928 O O . ARG B 1 92 ? 47.410 10.445 -64.215 1.00 20.83 92 ARG B O 1
ATOM 3936 N N . TYR B 1 93 ? 49.458 10.705 -63.308 1.00 20.61 93 TYR B N 1
ATOM 3937 C CA . TYR B 1 93 ? 49.577 12.127 -63.600 1.00 19.48 93 TYR B CA 1
ATOM 3938 C C . TYR B 1 93 ? 49.728 12.267 -65.111 1.00 19.74 93 TYR B C 1
ATOM 3939 O O . TYR B 1 93 ? 50.536 11.570 -65.719 1.00 20.42 93 TYR B O 1
ATOM 3948 N N . VAL B 1 94 ? 48.946 13.152 -65.720 1.00 21.21 94 VAL B N 1
ATOM 3949 C CA . VAL B 1 94 ? 49.033 13.362 -67.159 1.00 20.57 94 VAL B CA 1
ATOM 3950 C C . VAL B 1 94 ? 49.580 14.754 -67.475 1.00 22.08 94 VAL B C 1
ATOM 3951 O O . VAL B 1 94 ? 48.876 15.764 -67.356 1.00 22.33 94 VAL B O 1
ATOM 3955 N N . PRO B 1 95 ? 50.859 14.825 -67.876 1.00 23.39 95 PRO B N 1
ATOM 3956 C CA . PRO B 1 95 ? 51.497 16.106 -68.210 1.00 23.88 95 PRO B CA 1
ATOM 3957 C C . PRO B 1 95 ? 50.703 16.937 -69.223 1.00 25.04 95 PRO B C 1
ATOM 3958 O O . PRO B 1 95 ? 50.400 18.106 -68.974 1.00 24.80 95 PRO B O 1
ATOM 3962 N N . ALA B 1 96 ? 50.342 16.323 -70.347 1.00 23.83 96 ALA B N 1
ATOM 3963 C CA . ALA B 1 96 ? 49.609 17.017 -71.408 1.00 24.20 96 ALA B CA 1
ATOM 3964 C C . ALA B 1 96 ? 48.280 17.641 -70.982 1.00 23.99 96 ALA B C 1
ATOM 3965 O O . ALA B 1 96 ? 47.736 18.488 -71.687 1.00 24.51 96 ALA B O 1
ATOM 3967 N N . LEU B 1 97 ? 47.750 17.238 -69.835 1.00 23.34 97 LEU B N 1
ATOM 3968 C CA . LEU B 1 97 ? 46.474 17.797 -69.397 1.00 23.10 97 LEU B CA 1
ATOM 3969 C C . LEU B 1 97 ? 46.591 18.687 -68.161 1.00 23.70 97 LEU B C 1
ATOM 3970 O O . LEU B 1 97 ? 45.615 19.315 -67.753 1.00 23.87 97 LEU B O 1
ATOM 3975 N N . SER B 1 98 ? 47.784 18.755 -67.577 1.00 24.02 98 SER B N 1
ATOM 3976 C CA . SER B 1 98 ? 47.980 19.533 -66.359 1.00 25.64 98 SER B CA 1
ATOM 3977 C C . SER B 1 98 ? 48.535 20.940 -66.565 1.00 26.24 98 SER B C 1
ATOM 3978 O O . SER B 1 98 ? 49.242 21.200 -67.535 1.00 24.90 98 SER B O 1
ATOM 3981 N N . ASP B 1 99 ? 48.199 21.839 -65.641 1.00 26.63 99 ASP B N 1
ATOM 3982 C CA . ASP B 1 99 ? 48.669 23.226 -65.687 1.00 26.02 99 ASP B CA 1
ATOM 3983 C C . ASP B 1 99 ? 50.148 23.266 -65.328 1.00 25.89 99 ASP B C 1
ATOM 3984 O O . ASP B 1 99 ? 50.662 22.383 -64.638 1.00 23.55 99 ASP B O 1
ATOM 3989 N N . ALA B 1 100 ? 50.838 24.295 -65.797 1.00 26.63 100 ALA B N 1
ATOM 3990 C CA . ALA B 1 100 ? 52.245 24.444 -65.463 1.00 26.22 100 ALA B CA 1
ATOM 3991 C C . ALA B 1 100 ? 52.263 24.912 -64.000 1.00 25.24 100 ALA B C 1
ATOM 3992 O O . ALA B 1 100 ? 51.370 25.642 -63.570 1.00 22.36 100 ALA B O 1
ATOM 3994 N N . THR B 1 101 ? 53.255 24.476 -63.234 1.00 24.87 101 THR B N 1
ATOM 3995 C CA . THR B 1 101 ? 53.350 24.882 -61.839 1.00 28.08 101 THR B CA 1
ATOM 3996 C C . THR B 1 101 ? 54.470 25.896 -61.606 1.00 28.95 101 THR B C 1
ATOM 3997 O O . THR B 1 101 ? 54.670 26.349 -60.480 1.00 27.43 101 THR B O 1
ATOM 4001 N N . GLU B 1 102 ? 55.194 26.250 -62.668 1.00 29.74 102 GLU B N 1
ATOM 4002 C CA . GLU B 1 102 ? 56.284 27.215 -62.555 1.00 29.10 102 GLU B CA 1
ATOM 4003 C C . GLU B 1 102 ? 55.794 28.551 -62.012 1.00 27.64 102 GLU B C 1
ATOM 4004 O O . GLU B 1 102 ? 54.843 29.133 -62.539 1.00 24.29 102 GLU B O 1
ATOM 4010 N N . GLY B 1 103 ? 56.445 29.016 -60.948 1.00 26.29 103 GLY B N 1
ATOM 4011 C CA . GLY B 1 103 ? 56.088 30.283 -60.330 1.00 26.85 103 GLY B CA 1
ATOM 4012 C C . GLY B 1 103 ? 54.713 30.334 -59.682 1.00 28.65 103 GLY B C 1
ATOM 4013 O O . GLY B 1 103 ? 54.196 31.417 -59.408 1.00 28.51 103 GLY B O 1
ATOM 4014 N N . SER B 1 104 ? 54.115 29.172 -59.428 1.00 28.23 104 SER B N 1
ATOM 4015 C CA . SER B 1 104 ? 52.781 29.119 -58.826 1.00 28.23 104 SER B CA 1
ATOM 4016 C C . SER B 1 104 ? 52.821 29.144 -57.303 1.00 28.57 104 SER B C 1
ATOM 4017 O O . SER B 1 104 ? 51.841 29.501 -56.657 1.00 27.99 104 SER B O 1
ATOM 4020 N N . GLY B 1 105 ? 53.950 28.746 -56.732 1.00 30.64 105 GLY B N 1
ATOM 4021 C CA . GLY B 1 105 ? 54.066 28.708 -55.284 1.00 31.47 105 GLY B CA 1
ATOM 4022 C C . GLY B 1 105 ? 54.046 27.258 -54.830 1.00 31.69 105 GLY B C 1
ATOM 4023 O O . GLY B 1 105 ? 54.322 26.944 -53.673 1.00 33.85 105 GLY B O 1
ATOM 4024 N N . TYR B 1 106 ? 53.709 26.364 -55.751 1.00 30.53 106 TYR B N 1
ATOM 4025 C CA . TYR B 1 106 ? 53.688 24.943 -55.438 1.00 29.39 106 TYR B CA 1
ATOM 4026 C C . TYR B 1 106 ? 54.861 24.247 -56.110 1.00 30.27 106 TYR B C 1
ATOM 4027 O O . TYR B 1 106 ? 55.018 24.316 -57.331 1.00 30.33 106 TYR B O 1
ATOM 4036 N N . GLU B 1 107 ? 55.688 23.593 -55.303 1.00 30.61 107 GLU B N 1
ATOM 4037 C CA . GLU B 1 107 ? 56.822 22.838 -55.812 1.00 31.95 107 GLU B CA 1
ATOM 4038 C C . GLU B 1 107 ? 56.267 21.432 -56.015 1.00 31.53 107 GLU B C 1
ATOM 4039 O O . GLU B 1 107 ? 55.907 20.755 -55.051 1.00 29.98 107 GLU B O 1
ATOM 4045 N N . VAL B 1 108 ? 56.198 21.003 -57.269 1.00 30.53 108 VAL B N 1
ATOM 4046 C CA . VAL B 1 108 ? 55.645 19.699 -57.601 1.00 30.72 108 VAL B CA 1
ATOM 4047 C C . VAL B 1 108 ? 56.605 18.760 -58.314 1.00 31.37 108 VAL B C 1
ATOM 4048 O O . VAL B 1 108 ? 57.229 19.125 -59.308 1.00 30.92 108 VAL B O 1
ATOM 4052 N N . SER B 1 109 ? 56.687 17.540 -57.801 1.00 31.19 109 SER B N 1
ATOM 4053 C CA . SER B 1 109 ? 57.532 16.499 -58.366 1.00 32.19 109 SER B CA 1
ATOM 4054 C C . SER B 1 109 ? 56.732 15.189 -58.393 1.00 30.97 109 SER B C 1
ATOM 4055 O O . SER B 1 109 ? 56.118 14.809 -57.395 1.00 29.63 109 SER B O 1
ATOM 4058 N N . ILE B 1 110 ? 56.727 14.511 -59.536 1.00 29.65 110 ILE B N 1
ATOM 4059 C CA . ILE B 1 110 ? 55.998 13.254 -59.668 1.00 28.98 110 ILE B CA 1
ATOM 4060 C C . ILE B 1 110 ? 56.994 12.129 -59.899 1.00 29.47 110 ILE B C 1
ATOM 4061 O O . ILE B 1 110 ? 57.629 12.067 -60.948 1.00 29.62 110 ILE B O 1
ATOM 4066 N N . ASN B 1 111 ? 57.139 11.247 -58.917 1.00 28.63 111 ASN B N 1
ATOM 4067 C CA . ASN B 1 111 ? 58.072 10.133 -59.035 1.00 29.91 111 ASN B CA 1
ATOM 4068 C C . ASN B 1 111 ? 57.730 9.081 -57.989 1.00 30.27 111 ASN B C 1
ATOM 4069 O O . ASN B 1 111 ? 56.921 9.335 -57.098 1.00 30.48 111 ASN B O 1
ATOM 4074 N N . ASP B 1 112 ? 58.347 7.908 -58.086 1.00 30.22 112 ASP B N 1
ATOM 4075 C CA . ASP B 1 112 ? 58.056 6.850 -57.129 1.00 31.86 112 ASP B CA 1
ATOM 4076 C C . ASP B 1 112 ? 59.056 6.742 -55.978 1.00 32.63 112 ASP B C 1
ATOM 4077 O O . ASP B 1 112 ? 59.179 5.684 -55.357 1.00 31.76 112 ASP B O 1
ATOM 4082 N N . ASP B 1 113 ? 59.770 7.831 -55.703 1.00 33.35 113 ASP B N 1
ATOM 4083 C CA . ASP B 1 113 ? 60.723 7.863 -54.594 1.00 35.68 113 ASP B CA 1
ATOM 4084 C C . ASP B 1 113 ? 59.856 8.125 -53.368 1.00 35.70 113 ASP B C 1
ATOM 4085 O O . ASP B 1 113 ? 59.219 9.172 -53.278 1.00 36.16 113 ASP B O 1
ATOM 4090 N N . ARG B 1 114 ? 59.829 7.190 -52.424 1.00 36.34 114 ARG B N 1
ATOM 4091 C CA . ARG B 1 114 ? 58.986 7.354 -51.242 1.00 37.37 114 ARG B CA 1
ATOM 4092 C C . ARG B 1 114 ? 59.754 7.479 -49.935 1.00 39.24 114 ARG B C 1
ATOM 4093 O O . ARG B 1 114 ? 59.170 7.375 -48.856 1.00 38.45 114 ARG B O 1
ATOM 4101 N N . GLN B 1 115 ? 61.057 7.723 -50.041 1.00 41.61 115 GLN B N 1
ATOM 4102 C CA . GLN B 1 115 ? 61.933 7.850 -48.878 1.00 43.18 115 GLN B CA 1
ATOM 4103 C C . GLN B 1 115 ? 61.441 8.789 -47.772 1.00 42.52 115 GLN B C 1
ATOM 4104 O O . GLN B 1 115 ? 61.478 8.439 -46.594 1.00 43.61 115 GLN B O 1
ATOM 4110 N N . GLY B 1 116 ? 60.979 9.976 -48.139 1.00 41.52 116 GLY B N 1
ATOM 4111 C CA . GLY B 1 116 ? 60.531 10.914 -47.125 1.00 41.90 116 GLY B CA 1
ATOM 4112 C C . GLY B 1 116 ? 59.112 10.784 -46.588 1.00 41.49 116 GLY B C 1
ATOM 4113 O O . GLY B 1 116 ? 58.729 11.531 -45.691 1.00 42.01 116 GLY B O 1
ATOM 4114 N N . LEU B 1 117 ? 58.331 9.845 -47.110 1.00 39.98 117 LEU B N 1
ATOM 4115 C CA . LEU B 1 117 ? 56.953 9.691 -46.658 1.00 39.16 117 LEU B CA 1
ATOM 4116 C C . LEU B 1 117 ? 56.828 9.203 -45.219 1.00 38.94 117 LEU B C 1
ATOM 4117 O O . LEU B 1 117 ? 57.471 8.238 -44.818 1.00 38.94 117 LEU B O 1
ATOM 4122 N N . PRO B 1 118 ? 55.995 9.879 -44.417 1.00 38.99 118 PRO B N 1
ATOM 4123 C CA . PRO B 1 118 ? 55.798 9.491 -43.018 1.00 38.81 118 PRO B CA 1
ATOM 4124 C C . PRO B 1 118 ? 54.999 8.197 -42.910 1.00 36.84 118 PRO B C 1
ATOM 4125 O O . PRO B 1 118 ? 54.340 7.784 -43.857 1.00 37.50 118 PRO B O 1
ATOM 4129 N N . ASP B 1 119 ? 55.070 7.543 -41.758 1.00 36.94 119 ASP B N 1
ATOM 4130 C CA . ASP B 1 119 ? 54.332 6.300 -41.573 1.00 35.19 119 ASP B CA 1
ATOM 4131 C C . ASP B 1 119 ? 52.838 6.565 -41.457 1.00 33.52 119 ASP B C 1
ATOM 4132 O O . ASP B 1 119 ? 52.415 7.682 -41.137 1.00 31.85 119 ASP B O 1
ATOM 4137 N N . ALA B 1 120 ? 52.042 5.531 -41.711 1.00 28.60 120 ALA B N 1
ATOM 4138 C CA . ALA B 1 120 ? 50.600 5.657 -41.617 1.00 27.77 120 ALA B CA 1
ATOM 4139 C C . ALA B 1 120 ? 50.199 5.925 -40.169 1.00 26.93 120 ALA B C 1
ATOM 4140 O O . ALA B 1 120 ? 50.732 5.308 -39.249 1.00 26.09 120 ALA B O 1
ATOM 4142 N N . ILE B 1 121 ? 49.272 6.858 -39.971 1.00 24.93 121 ILE B N 1
ATOM 4143 C CA . ILE B 1 121 ? 48.782 7.158 -38.634 1.00 25.56 121 ILE B CA 1
ATOM 4144 C C . ILE B 1 121 ? 47.953 5.958 -38.164 1.00 25.49 121 ILE B C 1
ATOM 4145 O O . ILE B 1 121 ? 48.033 5.543 -37.009 1.00 26.54 121 ILE B O 1
ATOM 4150 N N . GLN B 1 122 ? 47.155 5.413 -39.076 1.00 23.88 122 GLN B N 1
ATOM 4151 C CA . GLN B 1 122 ? 46.282 4.281 -38.776 1.00 24.56 122 GLN B CA 1
ATOM 4152 C C . GLN B 1 122 ? 46.256 3.341 -39.971 1.00 24.07 122 GLN B C 1
ATOM 4153 O O . GLN B 1 122 ? 45.509 3.557 -40.928 1.00 24.48 122 GLN B O 1
ATOM 4159 N N . ALA B 1 123 ? 47.070 2.296 -39.910 1.00 23.54 123 ALA B N 1
ATOM 4160 C CA . ALA B 1 123 ? 47.146 1.327 -40.986 1.00 23.80 123 ALA B CA 1
ATOM 4161 C C . ALA B 1 123 ? 45.883 0.475 -41.075 1.00 24.32 123 ALA B C 1
ATOM 4162 O O . ALA B 1 123 ? 45.323 0.063 -40.059 1.00 24.52 123 ALA B O 1
ATOM 4164 N N . GLU B 1 124 ? 45.427 0.236 -42.299 1.00 23.68 124 GLU B N 1
ATOM 4165 C CA . GLU B 1 124 ? 44.256 -0.595 -42.536 1.00 24.33 124 GLU B CA 1
ATOM 4166 C C . GLU B 1 124 ? 44.293 -1.135 -43.959 1.00 25.01 124 GLU B C 1
ATOM 4167 O O . GLU B 1 124 ? 44.965 -0.581 -44.826 1.00 26.00 124 GLU B O 1
ATOM 4173 N N . VAL B 1 125 ? 43.574 -2.228 -44.179 1.00 24.38 125 VAL B N 1
ATOM 4174 C CA . VAL B 1 125 ? 43.536 -2.909 -45.465 1.00 25.06 125 VAL B CA 1
ATOM 4175 C C . VAL B 1 125 ? 43.532 -2.076 -46.758 1.00 23.48 125 VAL B C 1
ATOM 4176 O O . VAL B 1 125 ? 44.402 -2.263 -47.607 1.00 22.16 125 VAL B O 1
ATOM 4180 N N . PHE B 1 126 ? 42.585 -1.163 -46.934 1.00 21.92 126 PHE B N 1
ATOM 4181 C CA . PHE B 1 126 ? 42.577 -0.415 -48.188 1.00 21.69 126 PHE B CA 1
ATOM 4182 C C . PHE B 1 126 ? 43.661 0.641 -48.312 1.00 22.06 126 PHE B C 1
ATOM 4183 O O . PHE B 1 126 ? 44.064 0.996 -49.420 1.00 19.93 126 PHE B O 1
ATOM 4191 N N . LEU B 1 127 ? 44.156 1.121 -47.179 1.00 21.79 127 LEU B N 1
ATOM 4192 C CA . LEU B 1 127 ? 45.248 2.082 -47.195 1.00 23.57 127 LEU B CA 1
ATOM 4193 C C . LEU B 1 127 ? 46.470 1.336 -47.754 1.00 24.96 127 LEU B C 1
ATOM 4194 O O . LEU B 1 127 ? 47.225 1.884 -48.562 1.00 25.23 127 LEU B O 1
ATOM 4199 N N . HIS B 1 128 ? 46.647 0.081 -47.333 1.00 24.42 128 HIS B N 1
ATOM 4200 C CA . HIS B 1 128 ? 47.770 -0.735 -47.799 1.00 25.69 128 HIS B CA 1
ATOM 4201 C C . HIS B 1 128 ? 47.648 -1.032 -49.285 1.00 25.21 128 HIS B C 1
ATOM 4202 O O . HIS B 1 128 ? 48.639 -1.005 -50.014 1.00 25.44 128 HIS B O 1
ATOM 4209 N N . LEU B 1 129 ? 46.430 -1.321 -49.731 1.00 23.86 129 LEU B N 1
ATOM 4210 C CA . LEU B 1 129 ? 46.206 -1.620 -51.136 1.00 24.12 129 LEU B CA 1
ATOM 4211 C C . LEU B 1 129 ? 46.650 -0.435 -51.993 1.00 24.54 129 LEU B C 1
ATOM 4212 O O . LEU B 1 129 ? 47.419 -0.589 -52.941 1.00 25.76 129 LEU B O 1
ATOM 4217 N N . THR B 1 130 ? 46.184 0.754 -51.633 1.00 23.12 130 THR B N 1
ATOM 4218 C CA . THR B 1 130 ? 46.513 1.958 -52.380 1.00 24.31 130 THR B CA 1
ATOM 4219 C C . THR B 1 130 ? 48.002 2.262 -52.416 1.00 24.89 130 THR B C 1
ATOM 4220 O O . THR B 1 130 ? 48.542 2.582 -53.478 1.00 25.03 130 THR B O 1
ATOM 4224 N N . GLU B 1 131 ? 48.661 2.167 -51.264 1.00 24.09 131 GLU B N 1
ATOM 4225 C CA . GLU B 1 131 ? 50.100 2.413 -51.187 1.00 24.46 131 GLU B CA 1
ATOM 4226 C C . GLU B 1 131 ? 50.847 1.434 -52.098 1.00 24.29 131 GLU B C 1
ATOM 4227 O O . GLU B 1 131 ? 51.801 1.801 -52.776 1.00 24.28 131 GLU B O 1
ATOM 4233 N N . SER B 1 132 ? 50.398 0.186 -52.108 1.00 22.93 132 SER B N 1
ATOM 4234 C CA . SER B 1 132 ? 51.071 -0.846 -52.884 1.00 26.09 132 SER B CA 1
ATOM 4235 C C . SER B 1 132 ? 50.833 -0.784 -54.389 1.00 25.53 132 SER B C 1
ATOM 4236 O O . SER B 1 132 ? 51.689 -1.199 -55.161 1.00 26.33 132 SER B O 1
ATOM 4239 N N . LEU B 1 133 ? 49.683 -0.264 -54.807 1.00 25.97 133 LEU B N 1
ATOM 4240 C CA . LEU B 1 133 ? 49.367 -0.192 -56.232 1.00 25.87 133 LEU B CA 1
ATOM 4241 C C . LEU B 1 133 ? 49.622 1.151 -56.917 1.00 25.39 133 LEU B C 1
ATOM 4242 O O . LEU B 1 133 ? 49.787 1.199 -58.133 1.00 25.62 133 LEU B O 1
ATOM 4247 N N . ALA B 1 134 ? 49.653 2.236 -56.153 1.00 24.81 134 ALA B N 1
ATOM 4248 C CA . ALA B 1 134 ? 49.891 3.555 -56.736 1.00 25.81 134 ALA B CA 1
ATOM 4249 C C . ALA B 1 134 ? 51.131 3.522 -57.635 1.00 25.88 134 ALA B C 1
ATOM 4250 O O . ALA B 1 134 ? 52.196 3.052 -57.229 1.00 24.47 134 ALA B O 1
ATOM 4252 N N . GLN B 1 135 ? 50.987 4.022 -58.858 1.00 26.09 135 GLN B N 1
ATOM 4253 C CA . GLN B 1 135 ? 52.095 4.032 -59.814 1.00 28.33 135 GLN B CA 1
ATOM 4254 C C . GLN B 1 135 ? 53.231 4.934 -59.346 1.00 27.54 135 GLN B C 1
ATOM 4255 O O . GLN B 1 135 ? 54.405 4.582 -59.444 1.00 26.11 135 GLN B O 1
ATOM 4261 N N . SER B 1 136 ? 52.872 6.104 -58.842 1.00 26.61 136 SER B N 1
ATOM 4262 C CA . SER B 1 136 ? 53.863 7.051 -58.378 1.00 29.54 136 SER B CA 1
ATOM 4263 C C . SER B 1 136 ? 53.277 7.889 -57.259 1.00 28.76 136 SER B C 1
ATOM 4264 O O . SER B 1 136 ? 52.159 7.647 -56.804 1.00 28.55 136 SER B O 1
ATOM 4267 N N . VAL B 1 137 ? 54.041 8.882 -56.824 1.00 27.37 137 VAL B N 1
ATOM 4268 C CA . VAL B 1 137 ? 53.605 9.761 -55.758 1.00 26.59 137 VAL B CA 1
ATOM 4269 C C . VAL B 1 137 ? 53.739 11.209 -56.197 1.00 26.56 137 VAL B C 1
ATOM 4270 O O . VAL B 1 137 ? 54.751 11.599 -56.774 1.00 27.58 137 VAL B O 1
ATOM 4274 N N . THR B 1 138 ? 52.706 12.003 -55.939 1.00 25.96 138 THR B N 1
ATOM 4275 C CA . THR B 1 138 ? 52.748 13.408 -56.28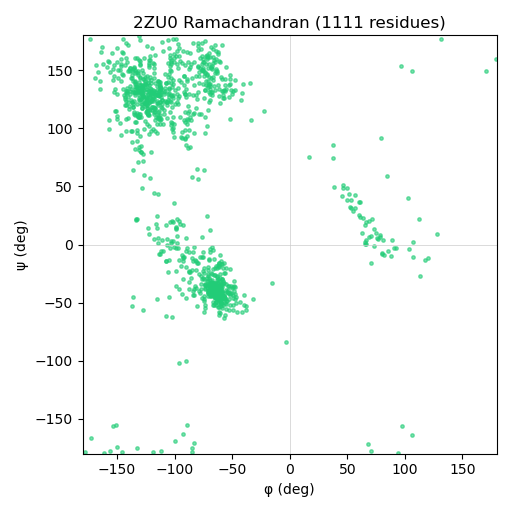2 1.00 25.34 138 THR B CA 1
ATOM 4276 C C . THR B 1 138 ? 53.367 14.129 -55.085 1.00 26.16 138 THR B C 1
ATOM 4277 O O . THR B 1 138 ? 52.739 14.251 -54.031 1.00 23.98 138 THR B O 1
ATOM 4281 N N . HIS B 1 139 ? 54.607 14.579 -55.244 1.00 26.32 139 HIS B N 1
ATOM 4282 C CA . HIS B 1 139 ? 55.308 15.294 -54.181 1.00 28.11 139 HIS B CA 1
ATOM 4283 C C . HIS B 1 139 ? 55.022 16.781 -54.305 1.00 28.87 139 HIS B C 1
ATOM 4284 O O . HIS B 1 139 ? 55.517 17.444 -55.221 1.00 28.90 139 HIS B O 1
ATOM 4291 N N . ILE B 1 140 ? 54.219 17.302 -53.382 1.00 28.92 140 ILE B N 1
ATOM 4292 C CA . ILE B 1 140 ? 53.856 18.712 -53.390 1.00 27.43 140 ILE B CA 1
ATOM 4293 C C . ILE B 1 140 ? 54.431 19.385 -52.150 1.00 29.76 140 ILE B C 1
ATOM 4294 O O . ILE B 1 140 ? 54.409 18.813 -51.051 1.00 28.63 140 ILE B O 1
ATOM 4299 N N . ALA B 1 141 ? 54.924 20.606 -52.327 1.00 27.98 141 ALA B N 1
ATOM 4300 C CA . ALA B 1 141 ? 55.492 21.360 -51.223 1.00 29.45 141 ALA B CA 1
ATOM 4301 C C . ALA B 1 141 ? 55.296 22.861 -51.410 1.00 29.59 141 ALA B C 1
ATOM 4302 O O . ALA B 1 141 ? 55.331 23.376 -52.534 1.00 29.33 141 ALA B O 1
ATOM 4304 N N . VAL B 1 142 ? 55.058 23.549 -50.300 1.00 29.12 142 VAL B N 1
ATOM 4305 C CA . VAL B 1 142 ? 54.900 24.996 -50.303 1.00 30.22 142 VAL B CA 1
ATOM 4306 C C . VAL B 1 142 ? 55.953 25.495 -49.323 1.00 32.00 142 VAL B C 1
ATOM 4307 O O . VAL B 1 142 ? 55.924 25.152 -48.139 1.00 30.12 142 VAL B O 1
ATOM 4311 N N . LYS B 1 143 ? 56.891 26.277 -49.847 1.00 33.10 143 LYS B N 1
ATOM 4312 C CA . LYS B 1 143 ? 58.009 26.846 -49.095 1.00 35.62 143 LYS B CA 1
ATOM 4313 C C . LYS B 1 143 ? 57.567 27.658 -47.882 1.00 34.87 143 LYS B C 1
ATOM 4314 O O . LYS B 1 143 ? 56.475 28.230 -47.862 1.00 33.45 143 LYS B O 1
ATOM 4320 N N . ARG B 1 144 ? 58.437 27.728 -46.879 1.00 36.50 144 ARG B N 1
ATOM 4321 C CA . ARG B 1 144 ? 58.125 28.458 -45.658 1.00 38.34 144 ARG B CA 1
ATOM 4322 C C . ARG B 1 144 ? 57.648 29.876 -45.938 1.00 37.53 144 ARG B C 1
ATOM 4323 O O . ARG B 1 144 ? 58.183 30.560 -46.808 1.00 38.01 144 ARG B O 1
ATOM 4331 N N . GLY B 1 145 ? 56.623 30.295 -45.201 1.00 36.80 145 GLY B N 1
ATOM 4332 C CA . GLY B 1 145 ? 56.067 31.625 -45.354 1.00 35.04 145 GLY B CA 1
ATOM 4333 C C . GLY B 1 145 ? 55.297 31.879 -46.637 1.00 36.20 145 GLY B C 1
ATOM 4334 O O . GLY B 1 145 ? 54.542 32.849 -46.723 1.00 35.98 145 GLY B O 1
ATOM 4335 N N . GLN B 1 146 ? 55.459 31.015 -47.633 1.00 34.96 146 GLN B N 1
ATOM 4336 C CA . GLN B 1 146 ? 54.774 31.226 -48.907 1.00 35.66 146 GLN B CA 1
ATOM 4337 C C . GLN B 1 146 ? 53.272 31.003 -48.899 1.00 36.17 146 GLN B C 1
ATOM 4338 O O . GLN B 1 146 ? 52.764 30.069 -48.267 1.00 35.78 146 GLN B O 1
ATOM 4344 N N . ARG B 1 147 ? 52.564 31.870 -49.615 1.00 35.76 147 ARG B N 1
ATOM 4345 C CA . ARG B 1 147 ? 51.120 31.761 -49.724 1.00 37.79 147 ARG B CA 1
ATOM 4346 C C . ARG B 1 147 ? 50.676 31.843 -51.181 1.00 36.35 147 ARG B C 1
ATOM 4347 O O . ARG B 1 147 ? 50.301 32.909 -51.668 1.00 37.33 147 ARG B O 1
ATOM 4355 N N . PRO B 1 148 ? 50.715 30.708 -51.895 1.00 35.32 148 PRO B N 1
ATOM 4356 C CA . PRO B 1 148 ? 50.318 30.627 -53.305 1.00 32.94 148 PRO B CA 1
ATOM 4357 C C . PRO B 1 148 ? 49.070 31.461 -53.591 1.00 32.65 148 PRO B C 1
ATOM 4358 O O . PRO B 1 148 ? 48.113 31.460 -52.812 1.00 30.45 148 PRO B O 1
ATOM 4362 N N . ALA B 1 149 ? 49.089 32.162 -54.720 1.00 32.20 149 ALA B N 1
ATOM 4363 C CA . ALA B 1 149 ? 47.984 33.020 -55.125 1.00 31.50 149 ALA B CA 1
ATOM 4364 C C . ALA B 1 149 ? 46.712 32.246 -55.466 1.00 31.19 149 ALA B C 1
ATOM 4365 O O . ALA B 1 149 ? 45.605 32.751 -55.284 1.00 31.07 149 ALA B O 1
ATOM 4367 N N . LYS B 1 150 ? 46.868 31.024 -55.963 1.00 29.95 150 LYS B N 1
ATOM 4368 C CA . LYS B 1 150 ? 45.715 30.211 -56.340 1.00 30.20 150 LYS B CA 1
ATOM 4369 C C . LYS B 1 150 ? 45.666 28.869 -55.616 1.00 28.41 150 LYS B C 1
ATOM 4370 O O . LYS B 1 150 ? 46.687 28.342 -55.185 1.00 27.73 150 LYS B O 1
ATOM 4376 N N . PRO B 1 151 ? 44.465 28.301 -55.467 1.00 28.34 151 PRO B N 1
ATOM 4377 C CA . PRO B 1 151 ? 44.373 27.006 -54.788 1.00 27.07 151 PRO B CA 1
ATOM 4378 C C . PRO B 1 151 ? 44.857 25.915 -55.733 1.00 26.05 151 PRO B C 1
ATOM 4379 O O . PRO B 1 151 ? 44.733 26.042 -56.951 1.00 25.86 151 PRO B O 1
ATOM 4383 N N . LEU B 1 152 ? 45.422 24.857 -55.167 1.00 25.34 152 LEU B N 1
ATOM 4384 C CA . LEU B 1 152 ? 45.896 23.729 -55.952 1.00 24.69 152 LEU B CA 1
ATOM 4385 C C . LEU B 1 152 ? 44.722 22.774 -56.121 1.00 25.30 152 LEU B C 1
ATOM 4386 O O . LEU B 1 152 ? 44.048 22.429 -55.151 1.00 26.70 152 LEU B O 1
ATOM 4391 N N . LEU B 1 153 ? 44.458 22.368 -57.355 1.00 24.64 153 LEU B N 1
ATOM 4392 C CA . LEU B 1 153 ? 43.361 21.452 -57.625 1.00 21.42 153 LEU B CA 1
ATOM 4393 C C . LEU B 1 153 ? 43.929 20.177 -58.225 1.00 23.30 153 LEU B C 1
ATOM 4394 O O . LEU B 1 153 ? 44.672 20.220 -59.214 1.00 21.51 153 LEU B O 1
ATOM 4399 N N . LEU B 1 154 ? 43.608 19.051 -57.593 1.00 21.40 154 LEU B N 1
ATOM 4400 C CA . LEU B 1 154 ? 44.056 17.746 -58.063 1.00 21.48 154 LEU B CA 1
ATOM 4401 C C . LEU B 1 154 ? 42.787 17.075 -58.574 1.00 22.28 154 LEU B C 1
ATOM 4402 O O . LEU B 1 154 ? 41.942 16.636 -57.792 1.00 24.04 154 LEU B O 1
ATOM 4407 N N . MET B 1 155 ? 42.650 17.037 -59.893 1.00 21.71 155 MET B N 1
ATOM 4408 C CA . MET B 1 155 ? 41.488 16.463 -60.547 1.00 21.94 155 MET B CA 1
ATOM 4409 C C . MET B 1 155 ? 41.779 15.038 -61.002 1.00 21.95 155 MET B C 1
ATOM 4410 O O . MET B 1 155 ? 42.709 14.807 -61.775 1.00 21.29 155 MET B O 1
ATOM 4415 N N . HIS B 1 156 ? 40.977 14.090 -60.526 1.00 20.84 156 HIS B N 1
ATOM 4416 C CA . HIS B 1 156 ? 41.163 12.682 -60.882 1.00 21.35 156 HIS B CA 1
ATOM 4417 C C . HIS B 1 156 ? 40.031 12.249 -61.793 1.00 21.28 156 HIS B C 1
ATOM 4418 O O . HIS B 1 156 ? 38.858 12.474 -61.492 1.00 20.67 156 HIS B O 1
ATOM 4425 N N . ILE B 1 157 ? 40.385 11.642 -62.916 1.00 22.22 157 ILE B N 1
ATOM 4426 C CA . ILE B 1 157 ? 39.390 11.164 -63.862 1.00 23.24 157 ILE B CA 1
ATOM 4427 C C . ILE B 1 157 ? 39.650 9.676 -64.054 1.00 21.92 157 ILE B C 1
ATOM 4428 O O . ILE B 1 157 ? 40.682 9.275 -64.594 1.00 23.61 157 ILE B O 1
ATOM 4433 N N . THR B 1 158 ? 38.722 8.853 -63.590 1.00 22.36 158 THR B N 1
ATOM 4434 C CA . THR B 1 158 ? 38.874 7.410 -63.708 1.00 21.09 158 THR B CA 1
ATOM 4435 C C . THR B 1 158 ? 37.757 6.842 -64.567 1.00 21.56 158 THR B C 1
ATOM 4436 O O . THR B 1 158 ? 36.620 7.313 -64.523 1.00 21.14 158 THR B O 1
ATOM 4440 N N . GLN B 1 159 ? 38.087 5.832 -65.360 1.00 20.38 159 GLN B N 1
ATOM 4441 C CA . GLN B 1 159 ? 37.089 5.212 -66.212 1.00 20.55 159 GLN B CA 1
ATOM 4442 C C . GLN B 1 159 ? 37.079 3.711 -66.022 1.00 19.91 159 GLN B C 1
ATOM 4443 O O . GLN B 1 159 ? 38.093 3.104 -65.680 1.00 19.23 159 GLN B O 1
ATOM 4449 N N . GLY B 1 160 ? 35.916 3.114 -66.224 1.00 22.71 160 GLY B N 1
ATOM 4450 C CA . GLY B 1 160 ? 35.825 1.673 -66.138 1.00 25.58 160 GLY B CA 1
ATOM 4451 C C . GLY B 1 160 ? 35.942 1.195 -67.574 1.00 25.72 160 GLY B C 1
ATOM 4452 O O . GLY B 1 160 ? 35.906 2.015 -68.497 1.00 25.43 160 GLY B O 1
ATOM 4453 N N . VAL B 1 161 ? 36.106 -0.106 -67.779 1.00 27.15 161 VAL B N 1
ATOM 4454 C CA . VAL B 1 161 ? 36.194 -0.639 -69.132 1.00 28.49 161 VAL B CA 1
ATOM 4455 C C . VAL B 1 161 ? 34.877 -1.315 -69.481 1.00 31.20 161 VAL B C 1
ATOM 4456 O O . VAL B 1 161 ? 34.068 -1.616 -68.593 1.00 30.51 161 VAL B O 1
ATOM 4460 N N . ALA B 1 162 ? 34.655 -1.538 -70.773 1.00 31.08 162 ALA B N 1
ATOM 4461 C CA . ALA B 1 162 ? 33.436 -2.196 -71.229 1.00 32.54 162 ALA B CA 1
ATOM 4462 C C . ALA B 1 162 ? 33.489 -3.642 -70.757 1.00 32.01 162 ALA B C 1
ATOM 4463 O O . ALA B 1 162 ? 34.568 -4.192 -70.559 1.00 30.69 162 ALA B O 1
ATOM 4465 N N . GLY B 1 163 ? 32.324 -4.253 -70.568 1.00 34.71 163 GLY B N 1
ATOM 4466 C CA . GLY B 1 163 ? 32.287 -5.635 -70.126 1.00 34.32 163 GLY B CA 1
ATOM 4467 C C . GLY B 1 163 ? 32.086 -5.765 -68.629 1.00 36.55 163 GLY B C 1
ATOM 4468 O O . GLY B 1 163 ? 31.572 -4.851 -67.981 1.00 37.13 163 GLY B O 1
ATOM 4469 N N . GLU B 1 164 ? 32.515 -6.895 -68.076 1.00 35.97 164 GLU B N 1
ATOM 4470 C CA . GLU B 1 164 ? 32.359 -7.167 -66.653 1.00 36.50 164 GLU B CA 1
ATOM 4471 C C . GLU B 1 164 ? 33.564 -6.805 -65.796 1.00 33.57 164 GLU B C 1
ATOM 4472 O O . GLU B 1 164 ? 33.443 -6.680 -64.579 1.00 34.21 164 GLU B O 1
ATOM 4478 N N . GLU B 1 165 ? 34.726 -6.650 -66.417 1.00 30.56 165 GLU B N 1
ATOM 4479 C CA . GLU B 1 165 ? 35.926 -6.318 -65.661 1.00 29.79 165 GLU B CA 1
ATOM 4480 C C . GLU B 1 165 ? 35.789 -4.963 -64.982 1.00 27.53 165 GLU B C 1
ATOM 4481 O O . GLU B 1 165 ? 35.124 -4.066 -65.495 1.00 24.12 165 GLU B O 1
ATOM 4487 N N . VAL B 1 166 ? 36.421 -4.827 -63.823 1.00 26.39 166 VAL B N 1
ATOM 4488 C CA . VAL B 1 166 ? 36.376 -3.582 -63.070 1.00 26.08 166 VAL B CA 1
ATOM 4489 C C . VAL B 1 166 ? 37.754 -2.937 -63.050 1.00 23.74 166 VAL B C 1
ATOM 4490 O O . VAL B 1 166 ? 38.659 -3.407 -62.372 1.00 24.35 166 VAL B O 1
ATOM 4494 N N . ASN B 1 167 ? 37.919 -1.862 -63.806 1.00 23.30 167 ASN B N 1
ATOM 4495 C CA . ASN B 1 167 ? 39.211 -1.186 -63.838 1.00 22.57 167 ASN B CA 1
ATOM 4496 C C . ASN B 1 167 ? 39.449 -0.512 -62.495 1.00 21.57 167 ASN B C 1
ATOM 4497 O O . ASN B 1 167 ? 38.537 0.079 -61.922 1.00 22.46 167 ASN B O 1
ATOM 4502 N N . THR B 1 168 ? 40.663 -0.630 -61.975 1.00 22.11 168 THR B N 1
ATOM 4503 C CA . THR B 1 168 ? 40.977 -0.017 -60.699 1.00 23.75 168 THR B CA 1
ATOM 4504 C C . THR B 1 168 ? 42.162 0.933 -60.846 1.00 24.59 168 THR B C 1
ATOM 4505 O O . THR B 1 168 ? 43.127 0.645 -61.555 1.00 26.55 168 THR B O 1
ATOM 4509 N N . ALA B 1 169 ? 42.068 2.078 -60.181 1.00 24.16 169 ALA B N 1
ATOM 4510 C CA . ALA B 1 169 ? 43.124 3.079 -60.214 1.00 21.62 169 ALA B CA 1
ATOM 4511 C C . ALA B 1 169 ? 43.368 3.553 -58.783 1.00 19.83 169 ALA B C 1
ATOM 4512 O O . ALA B 1 169 ? 42.424 3.838 -58.045 1.00 19.76 169 ALA B O 1
ATOM 4514 N N . HIS B 1 170 ? 44.634 3.636 -58.401 1.00 18.91 170 HIS B N 1
ATOM 4515 C CA . HIS B 1 170 ? 45.000 4.076 -57.063 1.00 20.69 170 HIS B CA 1
ATOM 4516 C C . HIS B 1 170 ? 45.914 5.298 -57.107 1.00 20.04 170 HIS B C 1
ATOM 4517 O O . HIS B 1 170 ? 46.971 5.279 -57.733 1.00 20.24 170 HIS B O 1
ATOM 4524 N N . TYR B 1 171 ? 45.473 6.367 -56.451 1.00 19.91 171 TYR B N 1
ATOM 4525 C CA . TYR B 1 171 ? 46.207 7.624 -56.416 1.00 19.94 171 TYR B CA 1
ATOM 4526 C C . TYR B 1 171 ? 46.883 7.888 -55.079 1.00 20.66 171 TYR B C 1
ATOM 4527 O O . TYR B 1 171 ? 46.343 7.575 -54.019 1.00 21.70 171 TYR B O 1
ATOM 4536 N N . ARG B 1 172 ? 48.062 8.496 -55.144 1.00 20.57 172 ARG B N 1
ATOM 4537 C CA . ARG B 1 172 ? 48.846 8.795 -53.957 1.00 21.28 172 ARG B CA 1
ATOM 4538 C C . ARG B 1 172 ? 49.507 10.162 -54.093 1.00 20.88 172 ARG B C 1
ATOM 4539 O O . ARG B 1 172 ? 50.253 10.399 -55.045 1.00 22.19 172 ARG B O 1
ATOM 4547 N N . HIS B 1 173 ? 49.230 11.059 -53.149 1.00 19.97 173 HIS B N 1
ATOM 4548 C CA . HIS B 1 173 ? 49.822 12.388 -53.161 1.00 20.27 173 HIS B CA 1
ATOM 4549 C C . HIS B 1 173 ? 50.279 12.716 -51.749 1.00 22.31 173 HIS B C 1
ATOM 4550 O O . HIS B 1 173 ? 49.710 12.224 -50.778 1.00 24.88 173 HIS B O 1
ATOM 4557 N N . HIS B 1 174 ? 51.301 13.555 -51.636 1.00 22.06 174 HIS B N 1
ATOM 4558 C CA . HIS B 1 174 ? 51.778 13.995 -50.336 1.00 22.38 174 HIS B CA 1
ATOM 4559 C C . HIS B 1 174 ? 52.070 15.492 -50.410 1.00 24.13 174 HIS B C 1
ATOM 4560 O O . HIS B 1 174 ? 52.837 15.939 -51.269 1.00 22.52 174 HIS B O 1
ATOM 4567 N N . LEU B 1 175 ? 51.446 16.258 -49.520 1.00 23.93 175 LEU B N 1
ATOM 4568 C CA . LEU B 1 175 ? 51.644 17.702 -49.479 1.00 26.70 175 LEU B CA 1
ATOM 4569 C C . LEU B 1 175 ? 52.371 18.099 -48.211 1.00 29.44 175 LEU B C 1
ATOM 4570 O O . LEU B 1 175 ? 52.048 17.635 -47.111 1.00 29.33 175 LEU B O 1
ATOM 4575 N N . ASP B 1 176 ? 53.353 18.976 -48.373 1.00 31.12 176 ASP B N 1
ATOM 4576 C CA . ASP B 1 176 ? 54.133 19.444 -47.248 1.00 33.00 176 ASP B CA 1
ATOM 4577 C C . ASP B 1 176 ? 54.071 20.967 -47.176 1.00 32.28 176 ASP B C 1
ATOM 4578 O O . ASP B 1 176 ? 54.527 21.666 -48.088 1.00 29.57 176 ASP B O 1
ATOM 4583 N N . LEU B 1 177 ? 53.466 21.473 -46.107 1.00 29.93 177 LEU B N 1
ATOM 4584 C CA . LEU B 1 177 ? 53.366 22.908 -45.901 1.00 30.61 177 LEU B CA 1
ATOM 4585 C C . LEU B 1 177 ? 54.440 23.268 -44.892 1.00 29.92 177 LEU B C 1
ATOM 4586 O O . LEU B 1 177 ? 54.342 22.911 -43.714 1.00 28.16 177 LEU B O 1
ATOM 4591 N N . ALA B 1 178 ? 55.475 23.959 -45.358 1.00 28.91 178 ALA B N 1
ATOM 4592 C CA . ALA B 1 178 ? 56.571 24.359 -44.490 1.00 28.68 178 ALA B CA 1
ATOM 4593 C C . ALA B 1 178 ? 56.090 25.408 -43.499 1.00 29.39 178 ALA B C 1
ATOM 4594 O O . ALA B 1 178 ? 54.982 25.938 -43.619 1.00 28.79 178 ALA B O 1
ATOM 4596 N N . GLU B 1 179 ? 56.931 25.709 -42.517 1.00 32.36 179 GLU B N 1
ATOM 4597 C CA . GLU B 1 179 ? 56.594 26.694 -41.499 1.00 33.77 179 GLU B CA 1
ATOM 4598 C C . GLU B 1 179 ? 56.078 27.995 -42.100 1.00 33.42 179 GLU B C 1
ATOM 4599 O O . GLU B 1 179 ? 56.672 28.540 -43.030 1.00 33.49 179 GLU B O 1
ATOM 4605 N N . GLY B 1 180 ? 54.962 28.482 -41.564 1.00 32.26 180 GLY B N 1
ATOM 4606 C CA . GLY B 1 180 ? 54.378 29.722 -42.038 1.00 31.22 180 GLY B CA 1
ATOM 4607 C C . GLY B 1 180 ? 53.685 29.680 -43.389 1.00 33.00 180 GLY B C 1
ATOM 4608 O O . GLY B 1 180 ? 53.150 30.696 -43.840 1.00 32.54 180 GLY B O 1
ATOM 4609 N N . ALA B 1 181 ? 53.682 28.525 -44.046 1.00 32.94 181 ALA B N 1
ATOM 4610 C CA . ALA B 1 181 ? 53.032 28.424 -45.351 1.00 33.52 181 ALA B CA 1
ATOM 4611 C C . ALA B 1 181 ? 51.506 28.371 -45.217 1.00 33.72 181 ALA B C 1
ATOM 4612 O O . ALA B 1 181 ? 50.980 27.896 -44.215 1.00 33.06 181 ALA B O 1
ATOM 4614 N N . GLU B 1 182 ? 50.803 28.872 -46.229 1.00 33.31 182 GLU B N 1
ATOM 4615 C CA . GLU B 1 182 ? 49.342 28.880 -46.232 1.00 33.96 182 GLU B CA 1
ATOM 4616 C C . GLU B 1 182 ? 48.845 28.451 -47.603 1.00 32.93 182 GLU B C 1
ATOM 4617 O O . GLU B 1 182 ? 49.153 29.093 -48.614 1.00 32.12 182 GLU B O 1
ATOM 4623 N N . ALA B 1 183 ? 48.065 27.378 -47.645 1.00 30.11 183 ALA B N 1
ATOM 4624 C CA . ALA B 1 183 ? 47.563 26.895 -48.920 1.00 27.54 183 ALA B CA 1
ATOM 4625 C C . ALA B 1 183 ? 46.258 26.120 -48.830 1.00 27.27 183 ALA B C 1
ATOM 4626 O O . ALA B 1 183 ? 45.945 25.494 -47.809 1.00 26.03 183 ALA B O 1
ATOM 4628 N N . THR B 1 184 ? 45.499 26.189 -49.916 1.00 24.50 184 THR B N 1
ATOM 4629 C CA . THR B 1 184 ? 44.241 25.488 -50.044 1.00 25.23 184 THR B CA 1
ATOM 4630 C C . THR B 1 184 ? 44.451 24.443 -51.136 1.00 25.32 184 THR B C 1
ATOM 4631 O O . THR B 1 184 ? 45.014 24.746 -52.197 1.00 25.61 184 THR B O 1
ATOM 4635 N N . VAL B 1 185 ? 44.035 23.211 -50.865 1.00 23.11 185 VAL B N 1
ATOM 4636 C CA . VAL B 1 185 ? 44.143 22.148 -51.850 1.00 22.61 185 VAL B CA 1
ATOM 4637 C C . VAL B 1 185 ? 42.781 21.470 -52.010 1.00 23.96 185 VAL B C 1
ATOM 4638 O O . VAL B 1 185 ? 42.092 21.188 -51.025 1.00 22.54 185 VAL B O 1
ATOM 4642 N N . ILE B 1 186 ? 42.394 21.227 -53.259 1.00 23.62 186 ILE B N 1
ATOM 4643 C CA . ILE B 1 186 ? 41.120 20.595 -53.568 1.00 24.11 186 ILE B CA 1
ATOM 4644 C C . ILE B 1 186 ? 41.328 19.250 -54.281 1.00 24.14 186 ILE B C 1
ATOM 4645 O O . ILE B 1 186 ? 42.114 19.152 -55.227 1.00 23.46 186 ILE B O 1
ATOM 4650 N N . GLU B 1 187 ? 40.634 18.221 -53.806 1.00 22.12 187 GLU B N 1
ATOM 4651 C CA . GLU B 1 187 ? 40.681 16.896 -54.414 1.00 23.10 187 GLU B CA 1
ATOM 4652 C C . GLU B 1 187 ? 39.343 16.749 -55.111 1.00 22.11 187 GLU B C 1
ATOM 4653 O O . GLU B 1 187 ? 38.300 16.852 -54.465 1.00 24.35 187 GLU B O 1
ATOM 4659 N N . HIS B 1 188 ? 39.365 16.497 -56.411 1.00 20.70 188 HIS B N 1
ATOM 4660 C CA . HIS B 1 188 ? 38.138 16.330 -57.172 1.00 19.76 188 HIS B CA 1
ATOM 4661 C C . HIS B 1 188 ? 38.184 14.963 -57.861 1.00 19.76 188 HIS B C 1
ATOM 4662 O O . HIS B 1 188 ? 39.139 14.656 -58.575 1.00 19.23 188 HIS B O 1
ATOM 4669 N N . PHE B 1 189 ? 37.163 14.143 -57.634 1.00 20.08 189 PHE B N 1
ATOM 4670 C CA . PHE B 1 189 ? 37.093 12.817 -58.250 1.00 18.44 189 PHE B CA 1
ATOM 4671 C C . PHE B 1 189 ? 35.861 12.674 -59.141 1.00 19.87 189 PHE B C 1
ATOM 4672 O O . PHE B 1 189 ? 34.738 12.872 -58.682 1.00 18.32 189 PHE B O 1
ATOM 4680 N N . VAL B 1 190 ? 36.073 12.333 -60.413 1.00 19.97 190 VAL B N 1
ATOM 4681 C CA . VAL B 1 190 ? 34.966 12.128 -61.343 1.00 20.42 190 VAL B CA 1
ATOM 4682 C C . VAL B 1 190 ? 35.183 10.854 -62.161 1.00 21.19 190 VAL B C 1
ATOM 4683 O O . VAL B 1 190 ? 36.303 10.339 -62.250 1.00 18.74 190 VAL B O 1
ATOM 4687 N N . SER B 1 191 ? 34.094 10.349 -62.738 1.00 21.06 191 SER B N 1
ATOM 4688 C CA . SER B 1 191 ? 34.120 9.156 -63.581 1.00 22.31 191 SER B CA 1
ATOM 4689 C C . SER B 1 191 ? 34.022 9.637 -65.027 1.00 23.29 191 SER B C 1
ATOM 4690 O O . SER B 1 191 ? 33.249 10.555 -65.324 1.00 23.42 191 SER B O 1
ATOM 4693 N N . LEU B 1 192 ? 34.792 9.033 -65.929 1.00 23.18 192 LEU B N 1
ATOM 4694 C CA . LEU B 1 192 ? 34.730 9.439 -67.331 1.00 22.86 192 LEU B CA 1
ATOM 4695 C C . LEU B 1 192 ? 33.321 9.192 -67.887 1.00 24.09 192 LEU B C 1
ATOM 4696 O O . LEU B 1 192 ? 32.799 9.992 -68.651 1.00 24.44 192 LEU B O 1
ATOM 4701 N N . ASN B 1 193 ? 32.708 8.081 -67.494 1.00 24.37 193 ASN B N 1
ATOM 4702 C CA . ASN B 1 193 ? 31.370 7.744 -67.969 1.00 27.26 193 ASN B CA 1
ATOM 4703 C C . ASN B 1 193 ? 30.618 6.862 -66.969 1.00 27.95 193 ASN B C 1
ATOM 4704 O O . ASN B 1 193 ? 30.921 6.870 -65.778 1.00 28.41 193 ASN B O 1
ATOM 4709 N N . ASP B 1 194 ? 29.645 6.097 -67.455 1.00 27.48 194 ASP B N 1
ATOM 4710 C CA . ASP B 1 194 ? 28.848 5.240 -66.583 1.00 28.68 194 ASP B CA 1
ATOM 4711 C C . ASP B 1 194 ? 29.497 3.918 -66.185 1.00 26.51 194 ASP B C 1
ATOM 4712 O O . ASP B 1 194 ? 29.038 3.265 -65.250 1.00 26.88 194 ASP B O 1
ATOM 4717 N N . ALA B 1 195 ? 30.549 3.515 -66.886 1.00 21.72 195 ALA B N 1
ATOM 4718 C CA . ALA B 1 195 ? 31.201 2.256 -66.562 1.00 23.69 195 ALA B CA 1
ATOM 4719 C C . ALA B 1 195 ? 31.773 2.309 -65.145 1.00 23.92 195 ALA B C 1
ATOM 4720 O O . ALA B 1 195 ? 32.372 3.309 -64.735 1.00 22.72 195 ALA B O 1
ATOM 4722 N N . ARG B 1 196 ? 31.593 1.232 -64.392 1.00 23.86 196 ARG B N 1
ATOM 4723 C CA . ARG B 1 196 ? 32.080 1.223 -63.026 1.00 25.12 196 ARG B CA 1
ATOM 4724 C C . ARG B 1 196 ? 33.561 0.945 -62.895 1.00 24.21 196 ARG B C 1
ATOM 4725 O O . ARG B 1 196 ? 34.170 0.296 -63.743 1.00 24.80 196 ARG B O 1
ATOM 4733 N N . HIS B 1 197 ? 34.135 1.454 -61.814 1.00 21.95 197 HIS B N 1
ATOM 4734 C CA . HIS B 1 197 ? 35.545 1.274 -61.546 1.00 21.64 197 HIS B CA 1
ATOM 4735 C C . HIS B 1 197 ? 35.749 1.265 -60.043 1.00 21.44 197 HIS B C 1
ATOM 4736 O O . HIS B 1 197 ? 34.835 1.586 -59.277 1.00 21.46 197 HIS B O 1
ATOM 4743 N N . PHE B 1 198 ? 36.952 0.886 -59.631 1.00 19.84 198 PHE B N 1
ATOM 4744 C CA . PHE B 1 198 ? 37.311 0.859 -58.225 1.00 19.90 198 PHE B CA 1
ATOM 4745 C C . PHE B 1 198 ? 38.397 1.905 -58.021 1.00 19.57 198 PHE B C 1
ATOM 4746 O O . PHE B 1 198 ? 39.530 1.743 -58.476 1.00 20.55 198 PHE B O 1
ATOM 4754 N N . THR B 1 199 ? 38.040 2.996 -57.354 1.00 19.84 199 THR B N 1
ATOM 4755 C CA . THR B 1 199 ? 39.005 4.053 -57.097 1.00 18.45 199 THR B CA 1
ATOM 4756 C C . THR B 1 199 ? 39.576 3.981 -55.687 1.00 19.06 199 THR B C 1
ATOM 4757 O O . THR B 1 199 ? 38.841 3.814 -54.712 1.00 16.51 199 THR B O 1
ATOM 4761 N N . GLY B 1 200 ? 40.898 4.097 -55.601 1.00 18.33 200 GLY B N 1
ATOM 4762 C CA . GLY B 1 200 ? 41.572 4.097 -54.319 1.00 17.91 200 GLY B CA 1
ATOM 4763 C C . GLY B 1 200 ? 42.387 5.378 -54.261 1.00 18.98 200 GLY B C 1
ATOM 4764 O O . GLY B 1 200 ? 43.023 5.762 -55.248 1.00 17.50 200 GLY B O 1
ATOM 4765 N N . ALA B 1 201 ? 42.373 6.053 -53.120 1.00 19.19 201 ALA B N 1
ATOM 4766 C CA . ALA B 1 201 ? 43.128 7.294 -52.982 1.00 20.94 201 ALA B CA 1
ATOM 4767 C C . ALA B 1 201 ? 43.736 7.426 -51.592 1.00 21.78 201 ALA B C 1
ATOM 4768 O O . ALA B 1 201 ? 43.241 6.848 -50.625 1.00 23.14 201 ALA B O 1
ATOM 4770 N N . ARG B 1 202 ? 44.821 8.186 -51.509 1.00 20.69 202 ARG B N 1
ATOM 4771 C CA . ARG B 1 202 ? 45.508 8.417 -50.253 1.00 20.80 202 ARG B CA 1
ATOM 4772 C C . ARG B 1 202 ? 46.308 9.701 -50.351 1.00 21.20 202 ARG B C 1
ATOM 4773 O O . ARG B 1 202 ? 47.339 9.767 -51.034 1.00 20.46 202 ARG B O 1
ATOM 4781 N N . PHE B 1 203 ? 45.816 10.722 -49.664 1.00 21.59 203 PHE B N 1
ATOM 4782 C CA . PHE B 1 203 ? 46.448 12.033 -49.654 1.00 23.51 203 PHE B CA 1
ATOM 4783 C C . PHE B 1 203 ? 46.938 12.305 -48.231 1.00 23.63 203 PHE B C 1
ATOM 4784 O O . PHE B 1 203 ? 46.137 12.413 -47.308 1.00 22.85 203 PHE B O 1
ATOM 4792 N N . THR B 1 204 ? 48.257 12.379 -48.054 1.00 25.14 204 THR B N 1
ATOM 4793 C CA . THR B 1 204 ? 48.841 12.648 -46.740 1.00 25.13 204 THR B CA 1
ATOM 4794 C C . THR B 1 204 ? 49.411 14.067 -46.746 1.00 25.74 204 THR B C 1
ATOM 4795 O O . THR B 1 204 ? 50.090 14.472 -47.692 1.00 25.68 204 THR B O 1
ATOM 4799 N N . ILE B 1 205 ? 49.133 14.810 -45.683 1.00 24.11 205 ILE B N 1
ATOM 4800 C CA . ILE B 1 205 ? 49.563 16.195 -45.574 1.00 24.45 205 ILE B CA 1
ATOM 4801 C C . ILE B 1 205 ? 50.306 16.478 -44.273 1.00 27.76 205 ILE B C 1
ATOM 4802 O O . ILE B 1 205 ? 49.836 16.117 -43.190 1.00 27.91 205 ILE B O 1
ATOM 4807 N N . ASN B 1 206 ? 51.460 17.130 -44.383 1.00 28.17 206 ASN B N 1
ATOM 4808 C CA . ASN B 1 206 ? 52.238 17.493 -43.207 1.00 29.87 206 ASN B CA 1
ATOM 4809 C C . ASN B 1 206 ? 52.161 19.005 -43.032 1.00 29.76 206 ASN B C 1
ATOM 4810 O O . ASN B 1 206 ? 52.634 19.766 -43.886 1.00 30.47 206 ASN B O 1
ATOM 4815 N N . VAL B 1 207 ? 51.550 19.439 -41.934 1.00 27.69 207 VAL B N 1
ATOM 4816 C CA . VAL B 1 207 ? 51.409 20.860 -41.651 1.00 26.95 207 VAL B CA 1
ATOM 4817 C C . VAL B 1 207 ? 52.414 21.259 -40.578 1.00 28.12 207 VAL B C 1
ATOM 4818 O O . VAL B 1 207 ? 52.325 20.812 -39.430 1.00 25.89 207 VAL B O 1
ATOM 4822 N N . ALA B 1 208 ? 53.373 22.097 -40.968 1.00 27.70 208 ALA B N 1
ATOM 4823 C CA . ALA B 1 208 ? 54.427 22.564 -40.066 1.00 28.12 208 ALA B CA 1
ATOM 4824 C C . ALA B 1 208 ? 53.970 23.695 -39.145 1.00 27.50 208 ALA B C 1
ATOM 4825 O O . ALA B 1 208 ? 52.863 24.228 -39.278 1.00 25.49 208 ALA B O 1
ATOM 4827 N N . ALA B 1 209 ? 54.847 24.061 -38.214 1.00 30.02 209 ALA B N 1
ATOM 4828 C CA . ALA B 1 209 ? 54.563 25.122 -37.258 1.00 29.79 209 ALA B CA 1
ATOM 4829 C C . ALA B 1 209 ? 54.086 26.387 -37.953 1.00 30.59 209 ALA B C 1
ATOM 4830 O O . ALA B 1 209 ? 54.678 26.824 -38.937 1.00 30.74 209 ALA B O 1
ATOM 4832 N N . ASN B 1 210 ? 53.008 26.964 -37.433 1.00 30.68 210 ASN B N 1
ATOM 4833 C CA . ASN B 1 210 ? 52.427 28.190 -37.973 1.00 32.74 210 ASN B CA 1
ATOM 4834 C C . ASN B 1 210 ? 51.824 28.076 -39.365 1.00 31.65 210 ASN B C 1
ATOM 4835 O O . ASN B 1 210 ? 51.368 29.070 -39.921 1.00 31.86 210 ASN B O 1
ATOM 4840 N N . ALA B 1 211 ? 51.817 26.871 -39.924 1.00 31.31 211 ALA B N 1
ATOM 4841 C CA . ALA B 1 211 ? 51.258 26.655 -41.254 1.00 29.95 211 ALA B CA 1
ATOM 4842 C C . ALA B 1 211 ? 49.731 26.610 -41.189 1.00 30.50 211 ALA B C 1
ATOM 4843 O O . ALA B 1 211 ? 49.156 26.238 -40.167 1.00 29.74 211 ALA B O 1
ATOM 4845 N N . HIS B 1 212 ? 49.079 26.995 -42.281 1.00 30.09 212 HIS B N 1
ATOM 4846 C CA . HIS B 1 212 ? 47.624 26.999 -42.342 1.00 30.29 212 HIS B CA 1
ATOM 4847 C C . HIS B 1 212 ? 47.149 26.240 -43.568 1.00 30.11 212 HIS B C 1
ATOM 4848 O O . HIS B 1 212 ? 47.426 26.638 -44.710 1.00 27.65 212 HIS B O 1
ATOM 4855 N N . LEU B 1 213 ? 46.424 25.154 -43.324 1.00 26.84 213 LEU B N 1
ATOM 4856 C CA . LEU B 1 213 ? 45.905 24.321 -44.396 1.00 26.10 213 LEU B CA 1
ATOM 4857 C C . LEU B 1 213 ? 44.397 24.305 -44.535 1.00 26.29 213 LEU B C 1
ATOM 4858 O O . LEU B 1 213 ? 43.661 24.226 -43.541 1.00 24.46 213 LEU B O 1
ATOM 4863 N N . GLN B 1 214 ? 43.941 24.383 -45.780 1.00 26.14 214 GLN B N 1
ATOM 4864 C CA . GLN B 1 214 ? 42.525 24.237 -46.063 1.00 25.48 214 GLN B CA 1
ATOM 4865 C C . GLN B 1 214 ? 42.457 23.094 -47.073 1.00 25.32 214 GLN B C 1
ATOM 4866 O O . GLN B 1 214 ? 43.059 23.169 -48.149 1.00 24.52 214 GLN B O 1
ATOM 4872 N N . HIS B 1 215 ? 41.737 22.036 -46.711 1.00 23.73 215 HIS B N 1
ATOM 4873 C CA . HIS B 1 215 ? 41.581 20.866 -47.562 1.00 23.19 215 HIS B CA 1
ATOM 4874 C C . HIS B 1 215 ? 40.121 20.634 -47.911 1.00 23.46 215 HIS B C 1
ATOM 4875 O O . HIS B 1 215 ? 39.251 20.647 -47.038 1.00 22.19 215 HIS B O 1
ATOM 4882 N N . ILE B 1 216 ? 39.852 20.450 -49.200 1.00 23.42 216 ILE B N 1
ATOM 4883 C CA . ILE B 1 216 ? 38.495 20.189 -49.661 1.00 22.39 216 ILE B CA 1
ATOM 4884 C C . ILE B 1 216 ? 38.523 18.939 -50.536 1.00 21.51 216 ILE B C 1
ATOM 4885 O O . ILE B 1 216 ? 39.412 18.775 -51.376 1.00 21.49 216 ILE B O 1
ATOM 4890 N N . LYS B 1 217 ? 37.564 18.048 -50.332 1.00 20.58 217 LYS B N 1
ATOM 4891 C CA . LYS B 1 217 ? 37.505 16.837 -51.140 1.00 20.26 217 LYS B CA 1
ATOM 4892 C C . LYS B 1 217 ? 36.121 16.696 -51.746 1.00 19.20 217 LYS B C 1
ATOM 4893 O O . LYS B 1 217 ? 35.119 16.765 -51.037 1.00 18.80 217 LYS B O 1
ATOM 4899 N N . LEU B 1 218 ? 36.075 16.515 -53.062 1.00 20.04 218 LEU B N 1
ATOM 4900 C CA . LEU B 1 218 ? 34.811 16.374 -53.778 1.00 21.08 218 LEU B CA 1
ATOM 4901 C C . LEU B 1 218 ? 34.798 15.022 -54.487 1.00 20.56 218 LEU B C 1
ATOM 4902 O O . LEU B 1 218 ? 35.367 14.870 -55.568 1.00 19.91 218 LEU B O 1
ATOM 4907 N N . ALA B 1 219 ? 34.161 14.040 -53.858 1.00 20.70 219 ALA B N 1
ATOM 4908 C CA . ALA B 1 219 ? 34.065 12.694 -54.414 1.00 20.34 219 ALA B CA 1
ATOM 4909 C C . ALA B 1 219 ? 32.780 12.658 -55.232 1.00 20.91 219 ALA B C 1
ATOM 4910 O O . ALA B 1 219 ? 31.714 12.360 -54.700 1.00 21.14 219 ALA B O 1
ATOM 4912 N N . PHE B 1 220 ? 32.888 12.979 -56.519 1.00 20.03 220 PHE B N 1
ATOM 4913 C CA . PHE B 1 220 ? 31.729 13.035 -57.401 1.00 21.53 220 PHE B CA 1
ATOM 4914 C C . PHE B 1 220 ? 31.745 11.974 -58.498 1.00 23.05 220 PHE B C 1
ATOM 4915 O O . PHE B 1 220 ? 31.417 12.273 -59.651 1.00 24.09 220 PHE B O 1
ATOM 4923 N N . GLU B 1 221 ? 32.103 10.740 -58.149 1.00 20.83 221 GLU B N 1
ATOM 4924 C CA . GLU B 1 221 ? 32.161 9.669 -59.140 1.00 22.51 221 GLU B CA 1
ATOM 4925 C C . GLU B 1 221 ? 30.773 9.081 -59.458 1.00 22.53 221 GLU B C 1
ATOM 4926 O O . GLU B 1 221 ? 29.795 9.400 -58.785 1.00 20.93 221 GLU B O 1
ATOM 4932 N N . ASN B 1 222 ? 30.682 8.230 -60.479 1.00 23.20 222 ASN B N 1
ATOM 4933 C CA . ASN B 1 222 ? 29.386 7.676 -60.871 1.00 21.90 222 ASN B CA 1
ATOM 4934 C C . ASN B 1 222 ? 28.698 6.776 -59.834 1.00 23.19 222 ASN B C 1
ATOM 4935 O O . ASN B 1 222 ? 29.307 6.355 -58.838 1.00 19.22 222 ASN B O 1
ATOM 4940 N N . PRO B 1 223 ? 27.401 6.491 -60.052 1.00 22.14 223 PRO B N 1
ATOM 4941 C CA . PRO B 1 223 ? 26.567 5.658 -59.174 1.00 24.29 223 PRO B CA 1
ATOM 4942 C C . PRO B 1 223 ? 26.969 4.200 -58.958 1.00 24.02 223 PRO B C 1
ATOM 4943 O O . PRO B 1 223 ? 26.490 3.570 -58.021 1.00 25.35 223 PRO B O 1
ATOM 4947 N N . LEU B 1 224 ? 27.847 3.661 -59.795 1.00 24.86 224 LEU B N 1
ATOM 4948 C CA . LEU B 1 224 ? 28.210 2.249 -59.663 1.00 24.36 224 LEU B CA 1
ATOM 4949 C C . LEU B 1 224 ? 29.603 1.927 -59.122 1.00 24.18 224 LEU B C 1
ATOM 4950 O O . LEU B 1 224 ? 29.879 0.798 -58.729 1.00 22.33 224 LEU B O 1
ATOM 4955 N N . SER B 1 225 ? 30.478 2.918 -59.078 1.00 22.61 225 SER B N 1
ATOM 4956 C CA . SER B 1 225 ? 31.840 2.674 -58.639 1.00 21.38 225 SER B CA 1
ATOM 4957 C C . SER B 1 225 ? 32.066 2.526 -57.137 1.00 21.75 225 SER B C 1
ATOM 4958 O O . SER B 1 225 ? 31.191 2.803 -56.316 1.00 19.66 225 SER B O 1
ATOM 4961 N N . HIS B 1 226 ? 33.268 2.069 -56.802 1.00 21.83 226 HIS B N 1
ATOM 4962 C CA . HIS B 1 226 ? 33.689 1.908 -55.423 1.00 21.61 226 HIS B CA 1
ATOM 4963 C C . HIS B 1 226 ? 34.807 2.929 -55.187 1.00 20.48 226 HIS B C 1
ATOM 4964 O O . HIS B 1 226 ? 35.708 3.072 -56.017 1.00 19.46 226 HIS B O 1
ATOM 4971 N N . HIS B 1 227 ? 34.736 3.645 -54.066 1.00 19.65 227 HIS B N 1
ATOM 4972 C CA . HIS B 1 227 ? 35.742 4.653 -53.722 1.00 19.91 227 HIS B CA 1
ATOM 4973 C C . HIS B 1 227 ? 36.234 4.395 -52.306 1.00 19.48 227 HIS B C 1
ATOM 4974 O O . HIS B 1 227 ? 35.495 4.587 -51.351 1.00 20.84 227 HIS B O 1
ATOM 4981 N N . PHE B 1 228 ? 37.475 3.943 -52.171 1.00 20.43 228 PHE B N 1
ATOM 4982 C CA . PHE B 1 228 ? 38.034 3.674 -50.851 1.00 20.63 228 PHE B CA 1
ATOM 4983 C C . PHE B 1 228 ? 39.296 4.503 -50.688 1.00 20.21 228 PHE B C 1
ATOM 4984 O O . PHE B 1 228 ? 40.304 4.269 -51.363 1.00 19.00 228 PHE B O 1
ATOM 4992 N N . ALA B 1 229 ? 39.224 5.477 -49.787 1.00 18.56 229 ALA B N 1
ATOM 4993 C CA . ALA B 1 229 ? 40.340 6.391 -49.553 1.00 18.11 229 ALA B CA 1
ATOM 4994 C C . ALA B 1 229 ? 40.715 6.554 -48.089 1.00 17.79 229 ALA B C 1
ATOM 4995 O O . ALA B 1 229 ? 39.909 6.321 -47.180 1.00 17.04 229 ALA B O 1
ATOM 4997 N N . HIS B 1 230 ? 41.946 6.986 -47.871 1.00 17.50 230 HIS B N 1
ATOM 4998 C CA . HIS B 1 230 ? 42.436 7.211 -46.523 1.00 19.12 230 HIS B CA 1
ATOM 4999 C C . HIS B 1 230 ? 43.467 8.329 -46.552 1.00 18.79 230 HIS B C 1
ATOM 5000 O O . HIS B 1 230 ? 44.559 8.167 -47.100 1.00 20.93 230 HIS B O 1
ATOM 5007 N N . ASN B 1 231 ? 43.105 9.468 -45.974 1.00 19.55 231 ASN B N 1
ATOM 5008 C CA . ASN B 1 231 ? 43.999 10.621 -45.911 1.00 19.57 231 ASN B CA 1
ATOM 5009 C C . ASN B 1 231 ? 44.579 10.768 -44.498 1.00 21.39 231 ASN B C 1
ATOM 5010 O O . ASN B 1 231 ? 43.963 10.345 -43.520 1.00 21.19 231 ASN B O 1
ATOM 5015 N N . ASP B 1 232 ? 45.761 11.372 -44.405 1.00 21.73 232 ASP B N 1
ATOM 5016 C CA . ASP B 1 232 ? 46.418 11.606 -43.119 1.00 23.97 232 ASP B CA 1
ATOM 5017 C C . ASP B 1 232 ? 46.751 13.079 -42.970 1.00 23.68 232 ASP B C 1
ATOM 5018 O O . ASP B 1 232 ? 47.205 13.724 -43.920 1.00 23.69 232 ASP B O 1
ATOM 5023 N N . LEU B 1 233 ? 46.520 13.609 -41.776 1.00 24.79 233 LEU B N 1
ATOM 5024 C CA . LEU B 1 233 ? 46.839 14.999 -41.483 1.00 24.96 233 LEU B CA 1
ATOM 5025 C C . LEU B 1 233 ? 47.760 14.991 -40.271 1.00 28.01 233 LEU B C 1
ATOM 5026 O O . LEU B 1 233 ? 47.444 14.376 -39.242 1.00 28.36 233 LEU B O 1
ATOM 5031 N N . LEU B 1 234 ? 48.912 15.640 -40.410 1.00 27.60 234 LEU B N 1
ATOM 5032 C CA . LEU B 1 234 ? 49.893 15.739 -39.334 1.00 27.69 234 LEU B CA 1
ATOM 5033 C C . LEU B 1 234 ? 50.140 17.217 -39.049 1.00 27.84 234 LEU B C 1
ATOM 5034 O O . LEU B 1 234 ? 50.631 17.952 -39.917 1.00 24.53 234 LEU B O 1
ATOM 5039 N N . LEU B 1 235 ? 49.787 17.654 -37.842 1.00 25.49 235 LEU B N 1
ATOM 5040 C CA . LEU B 1 235 ? 49.976 19.049 -37.463 1.00 27.29 235 LEU B CA 1
ATOM 5041 C C . LEU B 1 235 ? 51.034 19.248 -36.396 1.00 28.67 235 LEU B C 1
ATOM 5042 O O . LEU B 1 235 ? 51.080 18.518 -35.403 1.00 27.90 235 LEU B O 1
ATOM 5047 N N . ALA B 1 236 ? 51.888 20.243 -36.617 1.00 30.03 236 ALA B N 1
ATOM 5048 C CA . ALA B 1 236 ? 52.935 20.586 -35.662 1.00 31.43 236 ALA B CA 1
ATOM 5049 C C . ALA B 1 236 ? 52.296 21.607 -34.717 1.00 32.42 236 ALA B C 1
ATOM 5050 O O . ALA B 1 236 ? 51.065 21.636 -34.584 1.00 30.98 236 ALA B O 1
ATOM 5052 N N . GLU B 1 237 ? 53.102 22.459 -34.083 1.00 33.16 237 GLU B N 1
ATOM 5053 C CA . GLU B 1 237 ? 52.545 23.442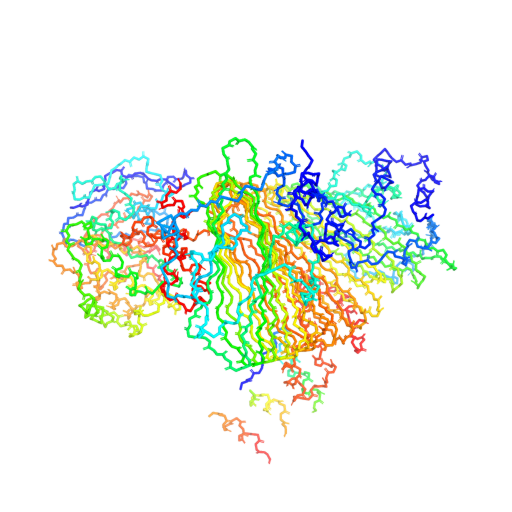 -33.158 1.00 33.38 237 GLU B CA 1
ATOM 5054 C C . GLU B 1 237 ? 52.107 24.738 -33.830 1.00 33.02 237 GLU B C 1
ATOM 5055 O O . GLU B 1 237 ? 52.631 25.119 -34.874 1.00 33.80 237 GLU B O 1
ATOM 5061 N N . ASP B 1 238 ? 51.136 25.412 -33.222 1.00 31.92 238 ASP B N 1
ATOM 5062 C CA . ASP B 1 238 ? 50.624 26.671 -33.749 1.00 32.85 238 ASP B CA 1
ATOM 5063 C C . ASP B 1 238 ? 50.148 26.537 -35.196 1.00 32.94 238 ASP B C 1
ATOM 5064 O O . ASP B 1 238 ? 50.185 27.502 -35.962 1.00 34.93 238 ASP B O 1
ATOM 5069 N N . ALA B 1 239 ? 49.699 25.343 -35.568 1.00 31.18 239 ALA B N 1
ATOM 5070 C CA . ALA B 1 239 ? 49.217 25.093 -36.926 1.00 30.29 239 ALA B CA 1
ATOM 5071 C C . ALA B 1 239 ? 47.695 25.045 -36.980 1.00 30.91 239 ALA B C 1
ATOM 5072 O O . ALA B 1 239 ? 47.033 24.756 -35.977 1.00 30.71 239 ALA B O 1
ATOM 5074 N N . THR B 1 240 ? 47.150 25.335 -38.156 1.00 29.27 240 THR B N 1
ATOM 5075 C CA . THR B 1 240 ? 45.711 25.313 -38.370 1.00 29.82 240 THR B CA 1
ATOM 5076 C C . THR B 1 240 ? 45.400 24.411 -39.566 1.00 30.10 240 THR B C 1
ATOM 5077 O O . THR B 1 240 ? 46.148 24.386 -40.545 1.00 28.78 240 THR B O 1
ATOM 5081 N N . ALA B 1 241 ? 44.302 23.667 -39.479 1.00 27.91 241 ALA B N 1
ATOM 5082 C CA . ALA B 1 241 ? 43.891 22.784 -40.562 1.00 28.61 241 ALA B CA 1
ATOM 5083 C C . ALA B 1 241 ? 42.376 22.616 -40.601 1.00 27.22 241 ALA B C 1
ATOM 5084 O O . ALA B 1 241 ? 41.744 22.337 -39.582 1.00 26.92 241 ALA B O 1
ATOM 5086 N N . PHE B 1 242 ? 41.810 22.812 -41.785 1.00 26.29 242 PHE B N 1
ATOM 5087 C CA . PHE B 1 242 ? 40.379 22.665 -42.022 1.00 27.61 242 PHE B CA 1
ATOM 5088 C C . PHE B 1 242 ? 40.205 21.676 -43.165 1.00 27.60 242 PHE B C 1
ATOM 5089 O O . PHE B 1 242 ? 40.729 21.896 -44.259 1.00 29.31 242 PHE B O 1
ATOM 5097 N N . SER B 1 243 ? 39.487 20.587 -42.918 1.00 26.18 243 SER B N 1
ATOM 5098 C CA . SER B 1 243 ? 39.243 19.592 -43.963 1.00 25.76 243 SER B CA 1
ATOM 5099 C C . SER B 1 243 ? 37.744 19.445 -44.177 1.00 25.64 243 SER B C 1
ATOM 5100 O O . SER B 1 243 ? 37.002 19.150 -43.242 1.00 23.61 243 SER B O 1
ATOM 5103 N N . HIS B 1 244 ? 37.312 19.660 -45.416 1.00 25.28 244 HIS B N 1
ATOM 5104 C CA . HIS B 1 244 ? 35.906 19.572 -45.787 1.00 25.26 244 HIS B CA 1
ATOM 5105 C C . HIS B 1 244 ? 35.731 18.534 -46.888 1.00 24.68 244 HIS B C 1
ATOM 5106 O O . HIS B 1 244 ? 36.321 18.649 -47.960 1.00 24.21 244 HIS B O 1
ATOM 5113 N N . SER B 1 245 ? 34.913 17.524 -46.624 1.00 23.19 245 SER B N 1
ATOM 5114 C CA . SER B 1 245 ? 34.681 16.483 -47.609 1.00 23.31 245 SER B CA 1
ATOM 5115 C C . SER B 1 245 ? 33.216 16.376 -47.974 1.00 22.92 245 SER B C 1
ATOM 5116 O O . SER B 1 245 ? 32.343 16.334 -47.099 1.00 23.29 245 SER B O 1
ATOM 5119 N N . PHE B 1 246 ? 32.956 16.343 -49.277 1.00 20.55 246 PHE B N 1
ATOM 5120 C CA . PHE B 1 246 ? 31.604 16.210 -49.792 1.00 19.46 246 PHE B CA 1
ATOM 5121 C C . PHE B 1 246 ? 31.620 14.911 -50.584 1.00 19.75 246 PHE B C 1
ATOM 5122 O O . PHE B 1 246 ? 32.102 14.844 -51.718 1.00 18.04 246 PHE B O 1
ATOM 5130 N N . LEU B 1 247 ? 31.118 13.866 -49.937 1.00 20.69 247 LEU B N 1
ATOM 5131 C CA . LEU B 1 247 ? 31.093 12.514 -50.483 1.00 19.82 247 LEU B CA 1
ATOM 5132 C C . LEU B 1 247 ? 29.765 12.294 -51.176 1.00 21.98 247 LEU B C 1
ATOM 5133 O O . LEU B 1 247 ? 28.787 11.856 -50.562 1.00 23.16 247 LEU B O 1
ATOM 5138 N N . LEU B 1 248 ? 29.747 12.593 -52.471 1.00 22.58 248 LEU B N 1
ATOM 5139 C CA . LEU B 1 248 ? 28.532 12.504 -53.262 1.00 22.37 248 LEU B CA 1
ATOM 5140 C C . LEU B 1 248 ? 28.700 11.697 -54.539 1.00 21.31 248 LEU B C 1
ATOM 5141 O O . LEU B 1 248 ? 28.302 12.148 -55.611 1.00 22.07 248 LEU B O 1
ATOM 5146 N N . GLY B 1 249 ? 29.292 10.513 -54.428 1.00 21.55 249 GLY B N 1
ATOM 5147 C CA . GLY B 1 249 ? 29.483 9.680 -55.600 1.00 23.48 249 GLY B CA 1
ATOM 5148 C C . GLY B 1 249 ? 29.913 8.268 -55.258 1.00 24.39 249 GLY B C 1
ATOM 5149 O O . GLY B 1 249 ? 30.496 8.035 -54.202 1.00 26.16 249 GLY B O 1
ATOM 5150 N N . GLY B 1 250 ? 29.612 7.329 -56.152 1.00 25.28 250 GLY B N 1
ATOM 5151 C CA . GLY B 1 250 ? 29.975 5.935 -55.948 1.00 24.50 250 GLY B CA 1
ATOM 5152 C C . GLY B 1 250 ? 28.845 5.101 -55.374 1.00 23.96 250 GLY B C 1
ATOM 5153 O O . GLY B 1 250 ? 27.965 5.633 -54.715 1.00 27.78 250 GLY B O 1
ATOM 5154 N N . ALA B 1 251 ? 28.856 3.798 -55.639 1.00 22.80 251 ALA B N 1
ATOM 5155 C CA . ALA B 1 251 ? 27.831 2.898 -55.110 1.00 23.24 251 ALA B CA 1
ATOM 5156 C C . ALA B 1 251 ? 28.199 2.647 -53.650 1.00 23.56 251 ALA B C 1
ATOM 5157 O O . ALA B 1 251 ? 27.336 2.632 -52.770 1.00 24.11 251 ALA B O 1
ATOM 5159 N N . VAL B 1 252 ? 29.494 2.447 -53.410 1.00 22.42 252 VAL B N 1
ATOM 5160 C CA . VAL B 1 252 ? 30.006 2.245 -52.063 1.00 21.32 252 VAL B CA 1
ATOM 5161 C C . VAL B 1 252 ? 31.232 3.135 -51.876 1.00 21.42 252 VAL B C 1
ATOM 5162 O O . VAL B 1 252 ? 32.214 3.043 -52.623 1.00 19.23 252 VAL B O 1
ATOM 5166 N N . LEU B 1 253 ? 31.164 4.018 -50.889 1.00 18.85 253 LEU B N 1
ATOM 5167 C CA . LEU B 1 253 ? 32.274 4.908 -50.621 1.00 20.42 253 LEU B CA 1
ATOM 5168 C C . LEU B 1 253 ? 32.663 4.826 -49.157 1.00 18.96 253 LEU B C 1
ATOM 5169 O O . LEU B 1 253 ? 31.804 4.865 -48.282 1.00 19.85 253 LEU B O 1
ATOM 5174 N N . ARG B 1 254 ? 33.959 4.694 -48.895 1.00 18.63 254 ARG B N 1
ATOM 5175 C CA . ARG B 1 254 ? 34.447 4.646 -47.519 1.00 19.16 254 ARG B CA 1
ATOM 5176 C C . ARG B 1 254 ? 35.661 5.557 -47.448 1.00 17.00 254 ARG B C 1
ATOM 5177 O O . ARG B 1 254 ? 36.696 5.269 -48.047 1.00 17.70 254 ARG B O 1
ATOM 5185 N N . HIS B 1 255 ? 35.522 6.656 -46.713 1.00 16.89 255 HIS B N 1
ATOM 5186 C CA . HIS B 1 255 ? 36.592 7.636 -46.578 1.00 17.24 255 HIS B CA 1
ATOM 5187 C C . HIS B 1 255 ? 37.092 7.784 -45.147 1.00 16.49 255 HIS B C 1
ATOM 5188 O O . HIS B 1 255 ? 36.309 8.013 -44.229 1.00 18.25 255 HIS B O 1
ATOM 5195 N N . ASN B 1 256 ? 38.401 7.669 -44.971 1.00 16.58 256 ASN B N 1
ATOM 5196 C CA . ASN B 1 256 ? 39.028 7.814 -43.658 1.00 17.62 256 ASN B CA 1
ATOM 5197 C C . ASN B 1 256 ? 39.922 9.046 -43.670 1.00 18.10 256 ASN B C 1
ATOM 5198 O O . ASN B 1 256 ? 40.606 9.313 -44.654 1.00 1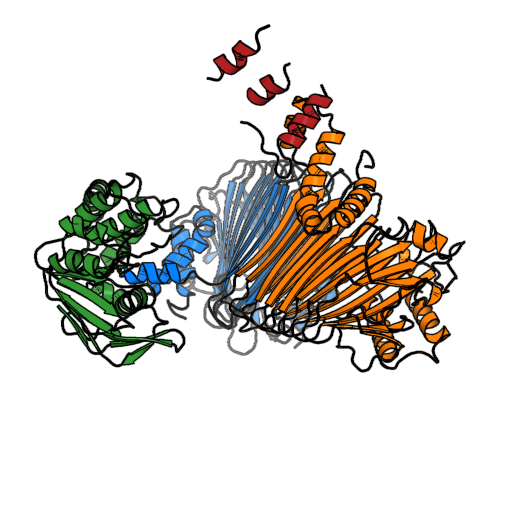5.69 256 ASN B O 1
ATOM 5203 N N . THR B 1 257 ? 39.914 9.787 -42.572 1.00 19.38 257 THR B N 1
ATOM 5204 C CA . THR B 1 257 ? 40.815 10.916 -42.420 1.00 20.95 257 THR B CA 1
ATOM 5205 C C . THR B 1 257 ? 41.410 10.674 -41.044 1.00 21.77 257 THR B C 1
ATOM 5206 O O . THR B 1 257 ? 40.698 10.772 -40.045 1.00 22.00 257 THR B O 1
ATOM 5210 N N . SER B 1 258 ? 42.692 10.314 -41.000 1.00 20.28 258 SER B N 1
ATOM 5211 C CA . SER B 1 258 ? 43.387 10.070 -39.739 1.00 21.41 258 SER B CA 1
ATOM 5212 C C . SER B 1 258 ? 44.244 11.300 -39.456 1.00 22.15 258 SER B C 1
ATOM 5213 O O . SER B 1 258 ? 44.910 11.818 -40.354 1.00 21.72 258 SER B O 1
ATOM 5216 N N . THR B 1 259 ? 44.228 11.763 -38.212 1.00 20.99 259 THR B N 1
ATOM 5217 C CA . THR B 1 259 ? 44.966 12.960 -37.851 1.00 22.59 259 THR B CA 1
ATOM 5218 C C . THR B 1 259 ? 45.715 12.852 -36.533 1.00 24.62 259 THR B C 1
ATOM 5219 O O . THR B 1 259 ? 45.259 12.201 -35.579 1.00 23.46 259 THR B O 1
ATOM 5223 N N . GLN B 1 260 ? 46.866 13.509 -36.491 1.00 24.06 260 GLN B N 1
ATOM 5224 C CA . GLN B 1 260 ? 47.682 13.560 -35.290 1.00 25.59 260 GLN B CA 1
ATOM 5225 C C . GLN B 1 260 ? 48.013 15.019 -35.011 1.00 25.56 260 GLN B C 1
ATOM 5226 O O . GLN B 1 260 ? 48.521 15.727 -35.884 1.00 24.84 260 GLN B O 1
ATOM 5232 N N . LEU B 1 261 ? 47.691 15.477 -33.808 1.00 25.39 261 LEU B N 1
ATOM 5233 C CA . LEU B 1 261 ? 48.020 16.838 -33.409 1.00 26.88 261 LEU B CA 1
ATOM 5234 C C . LEU B 1 261 ? 49.248 16.642 -32.526 1.00 28.32 261 LEU B C 1
ATOM 5235 O O . LEU B 1 261 ? 49.127 16.310 -31.346 1.00 28.25 261 LEU B O 1
ATOM 5240 N N . ASN B 1 262 ? 50.428 16.823 -33.117 1.00 27.69 262 ASN B N 1
ATOM 5241 C CA . ASN B 1 262 ? 51.686 16.631 -32.404 1.00 28.14 262 ASN B CA 1
ATOM 5242 C C . ASN B 1 262 ? 52.345 17.906 -31.885 1.00 28.36 262 ASN B C 1
ATOM 5243 O O . ASN B 1 262 ? 53.512 17.890 -31.515 1.00 28.47 262 ASN B O 1
ATOM 5248 N N . GLY B 1 263 ? 51.596 19.001 -31.844 1.00 29.71 263 GLY B N 1
ATOM 5249 C CA . GLY B 1 263 ? 52.145 20.248 -31.340 1.00 30.31 263 GLY B CA 1
ATOM 5250 C C . GLY B 1 263 ? 51.081 21.056 -30.620 1.00 31.98 263 GLY B C 1
ATOM 5251 O O . GLY B 1 263 ? 49.908 21.027 -31.007 1.00 31.42 263 GLY B O 1
ATOM 5252 N N . GLU B 1 264 ? 51.482 21.785 -29.583 1.00 30.47 264 GLU B N 1
ATOM 5253 C CA . GLU B 1 264 ? 50.549 22.593 -28.808 1.00 30.81 264 GLU B CA 1
ATOM 5254 C C . GLU B 1 264 ? 50.017 23.782 -29.595 1.00 30.43 264 GLU B C 1
ATOM 5255 O O . GLU B 1 264 ? 50.601 24.192 -30.595 1.00 31.21 264 GLU B O 1
ATOM 5261 N N . ASN B 1 265 ? 48.898 24.324 -29.125 1.00 30.91 265 ASN B N 1
ATOM 5262 C CA . ASN B 1 265 ? 48.258 25.492 -29.719 1.00 31.83 265 ASN B CA 1
ATOM 5263 C C . ASN B 1 265 ? 47.805 25.372 -31.171 1.00 31.31 265 ASN B C 1
ATOM 5264 O O . ASN B 1 265 ? 47.886 26.342 -31.924 1.00 30.29 265 ASN B O 1
ATOM 5269 N N . SER B 1 266 ? 47.314 24.201 -31.566 1.00 29.76 266 SER B N 1
ATOM 5270 C CA . SER B 1 266 ? 46.847 24.021 -32.936 1.00 28.83 266 SER B CA 1
ATOM 5271 C C . SER B 1 266 ? 45.326 23.973 -33.025 1.00 27.83 266 SER B C 1
ATOM 5272 O O . SER B 1 266 ? 44.640 23.659 -32.045 1.00 26.08 266 SER B O 1
ATOM 5275 N N . THR B 1 267 ? 44.804 24.299 -34.204 1.00 27.30 267 THR B N 1
ATOM 5276 C CA . THR B 1 267 ? 43.365 24.301 -34.441 1.00 28.34 267 THR B CA 1
ATOM 5277 C C . THR B 1 267 ? 43.032 23.350 -35.585 1.00 28.03 267 THR B C 1
ATOM 5278 O O . THR B 1 267 ? 43.652 23.395 -36.648 1.00 26.30 267 THR B O 1
ATOM 5282 N N . LEU B 1 268 ? 42.048 22.489 -35.358 1.00 26.57 268 LEU B N 1
ATOM 5283 C CA . LEU B 1 268 ? 41.640 21.514 -36.357 1.00 24.93 268 LEU B CA 1
ATOM 5284 C C . LEU B 1 268 ? 40.133 21.425 -36.525 1.00 25.31 268 LEU B C 1
ATOM 5285 O O . LEU B 1 268 ? 39.377 21.410 -35.551 1.00 23.56 268 LEU B O 1
ATOM 5290 N N . ARG B 1 269 ? 39.706 21.386 -37.779 1.00 23.43 269 ARG B N 1
ATOM 5291 C CA . ARG B 1 269 ? 38.304 21.235 -38.106 1.00 23.89 269 ARG B CA 1
ATOM 5292 C C . ARG B 1 269 ? 38.237 20.186 -39.203 1.00 23.06 269 ARG B C 1
ATOM 5293 O O . ARG B 1 269 ? 38.989 20.247 -40.176 1.00 19.97 269 ARG B O 1
ATOM 5301 N N . ILE B 1 270 ? 37.364 19.202 -39.023 1.00 23.10 270 ILE B N 1
ATOM 5302 C CA . ILE B 1 270 ? 37.179 18.157 -40.024 1.00 23.04 270 ILE B CA 1
ATOM 5303 C C . ILE B 1 270 ? 35.679 17.936 -40.178 1.00 24.68 270 ILE B C 1
ATOM 5304 O O . ILE B 1 270 ? 34.991 17.574 -39.215 1.00 23.54 270 ILE B O 1
ATOM 5309 N N . ASN B 1 271 ? 35.173 18.180 -41.383 1.00 21.94 271 ASN B N 1
ATOM 5310 C CA . ASN B 1 271 ? 33.756 18.011 -41.663 1.00 21.74 271 ASN B CA 1
ATOM 5311 C C . ASN B 1 271 ? 33.553 17.104 -42.865 1.00 22.46 271 ASN B C 1
ATOM 5312 O O . ASN B 1 271 ? 34.461 16.911 -43.679 1.00 23.50 271 ASN B O 1
ATOM 5317 N N . SER B 1 272 ? 32.353 16.552 -42.970 1.00 21.02 272 SER B N 1
ATOM 5318 C CA . SER B 1 272 ? 31.999 15.715 -44.100 1.00 21.25 272 SER B CA 1
ATOM 5319 C C . SER B 1 272 ? 30.488 15.694 -44.286 1.00 21.44 272 SER B C 1
ATOM 5320 O O . SER B 1 272 ? 29.713 15.835 -43.331 1.00 18.02 272 SER B O 1
ATOM 5323 N N . LEU B 1 273 ? 30.086 15.567 -45.542 1.00 21.54 273 LEU B N 1
ATOM 5324 C CA . LEU B 1 273 ? 28.689 15.490 -45.911 1.00 22.49 273 LEU B CA 1
ATOM 5325 C C . LEU B 1 273 ? 28.547 14.211 -46.720 1.00 24.21 273 LEU B C 1
ATOM 5326 O O . LEU B 1 273 ? 29.370 13.935 -47.601 1.00 23.64 273 LEU B O 1
ATOM 5331 N N . ALA B 1 274 ? 27.515 13.432 -46.411 1.00 22.74 274 ALA B N 1
ATOM 5332 C CA . ALA B 1 274 ? 27.247 12.189 -47.123 1.00 23.80 274 ALA B CA 1
ATOM 5333 C C . ALA B 1 274 ? 25.765 12.189 -47.473 1.00 22.37 274 ALA B C 1
ATOM 5334 O O . ALA B 1 274 ? 24.929 12.538 -46.642 1.00 21.20 274 ALA B O 1
ATOM 5336 N N . MET B 1 275 ? 25.433 11.805 -48.696 1.00 23.09 275 MET B N 1
ATOM 5337 C CA . MET B 1 275 ? 24.031 11.796 -49.107 1.00 24.94 275 MET B CA 1
ATOM 5338 C C . MET B 1 275 ? 23.665 10.543 -49.879 1.00 24.70 275 MET B C 1
ATOM 5339 O O . MET B 1 275 ? 23.294 10.597 -51.055 1.00 25.67 275 MET B O 1
ATOM 5344 N N . PRO B 1 276 ? 23.741 9.389 -49.215 1.00 25.37 276 PRO B N 1
ATOM 5345 C CA . PRO B 1 276 ? 23.412 8.147 -49.899 1.00 25.69 276 PRO B CA 1
ATOM 5346 C C . PRO B 1 276 ? 21.952 7.912 -50.247 1.00 27.61 276 PRO B C 1
ATOM 5347 O O . PRO B 1 276 ? 21.054 7.934 -49.397 1.00 29.86 276 PRO B O 1
ATOM 5351 N N . VAL B 1 277 ? 21.756 7.720 -51.545 1.00 27.82 277 VAL B N 1
ATOM 5352 C CA . VAL B 1 277 ? 20.468 7.411 -52.127 1.00 30.82 277 VAL B CA 1
ATOM 5353 C C . VAL B 1 277 ? 20.631 6.043 -52.782 1.00 32.24 277 VAL B C 1
ATOM 5354 O O . VAL B 1 277 ? 21.686 5.415 -52.722 1.00 32.29 277 VAL B O 1
ATOM 5358 N N . LYS B 1 278 ? 19.538 5.611 -53.399 1.00 36.15 278 LYS B N 1
ATOM 5359 C CA . LYS B 1 278 ? 19.405 4.342 -54.125 1.00 40.64 278 LYS B CA 1
ATOM 5360 C C . LYS B 1 278 ? 20.403 3.196 -53.948 1.00 40.34 278 LYS B C 1
ATOM 5361 O O . LYS B 1 278 ? 21.228 2.913 -54.830 1.00 45.06 278 LYS B O 1
ATOM 5367 N N . ASN B 1 279 ? 20.277 2.521 -52.815 1.00 38.32 279 ASN B N 1
ATOM 5368 C CA . ASN B 1 279 ? 21.131 1.404 -52.466 1.00 37.69 279 ASN B CA 1
ATOM 5369 C C . ASN B 1 279 ? 22.627 1.724 -52.462 1.00 35.18 279 ASN B C 1
ATOM 5370 O O . ASN B 1 279 ? 23.467 0.879 -52.776 1.00 38.92 279 ASN B O 1
ATOM 5375 N N . GLU B 1 280 ? 22.952 2.970 -52.134 1.00 29.44 280 GLU B N 1
ATOM 5376 C CA . GLU B 1 280 ? 24.346 3.363 -52.021 1.00 26.62 280 GLU B CA 1
ATOM 5377 C C . GLU B 1 280 ? 24.672 3.214 -50.534 1.00 24.49 280 GLU B C 1
ATOM 5378 O O . GLU B 1 280 ? 23.772 3.190 -49.677 1.00 20.92 280 GLU B O 1
ATOM 5384 N N . VAL B 1 281 ? 25.954 3.079 -50.237 1.00 21.71 281 VAL B N 1
ATOM 5385 C CA . VAL B 1 281 ? 26.411 3.014 -48.857 1.00 20.47 281 VAL B CA 1
ATOM 5386 C C . VAL B 1 281 ? 27.523 4.067 -48.775 1.00 21.56 281 VAL B C 1
ATOM 5387 O O . VAL B 1 281 ? 28.493 4.010 -49.541 1.00 18.67 281 VAL B O 1
ATOM 5391 N N . CYS B 1 282 ? 27.373 5.055 -47.897 1.00 19.95 282 CYS B N 1
ATOM 5392 C CA . CYS B 1 282 ? 28.415 6.077 -47.776 1.00 21.48 282 CYS B CA 1
ATOM 5393 C C . CYS B 1 282 ? 28.980 6.011 -46.362 1.00 21.59 282 CYS B C 1
ATOM 5394 O O . CYS B 1 282 ? 28.273 6.234 -45.380 1.00 20.92 282 CYS B O 1
ATOM 5397 N N . ASP B 1 283 ? 30.268 5.702 -46.288 1.00 19.91 283 ASP B N 1
ATOM 5398 C CA . ASP B 1 283 ? 30.986 5.487 -45.035 1.00 19.70 283 ASP B CA 1
ATOM 5399 C C . ASP B 1 283 ? 32.030 6.579 -44.778 1.00 19.61 283 ASP B C 1
ATOM 5400 O O . ASP B 1 283 ? 33.042 6.640 -45.471 1.00 17.90 283 ASP B O 1
ATOM 5405 N N . THR B 1 284 ? 31.777 7.444 -43.796 1.00 19.45 284 THR B N 1
ATOM 5406 C CA . THR B 1 284 ? 32.710 8.526 -43.474 1.00 20.07 284 THR B CA 1
ATOM 5407 C C . THR B 1 284 ? 33.314 8.273 -42.093 1.00 19.88 284 THR B C 1
ATOM 5408 O O . THR B 1 284 ? 32.597 8.133 -41.090 1.00 18.52 284 THR B O 1
ATOM 5412 N N . ARG B 1 285 ? 34.642 8.196 -42.050 1.00 18.80 285 ARG B N 1
ATOM 5413 C CA . ARG B 1 285 ? 35.352 7.875 -40.817 1.00 18.56 285 ARG B CA 1
ATOM 5414 C C . ARG B 1 285 ? 36.521 8.806 -40.478 1.00 19.71 285 ARG B C 1
ATOM 5415 O O . ARG B 1 285 ? 37.212 9.305 -41.368 1.00 20.45 285 ARG B O 1
ATOM 5423 N N . THR B 1 286 ? 36.735 9.033 -39.184 1.00 19.28 286 THR B N 1
ATOM 5424 C CA . THR B 1 286 ? 37.842 9.873 -38.734 1.00 20.40 286 THR B CA 1
ATOM 5425 C C . THR B 1 286 ? 38.525 9.242 -37.541 1.00 20.49 286 THR B C 1
ATOM 5426 O O . THR B 1 286 ? 37.902 8.532 -36.742 1.00 18.56 286 THR B O 1
ATOM 5430 N N . TRP B 1 287 ? 39.819 9.512 -37.442 1.00 21.61 287 TRP B N 1
ATOM 5431 C CA . TRP B 1 287 ? 40.664 9.010 -36.369 1.00 22.47 287 TRP B CA 1
ATOM 5432 C C . TRP B 1 287 ? 41.509 10.205 -35.942 1.00 23.15 287 TRP B C 1
ATOM 5433 O O . TRP B 1 287 ? 42.276 10.738 -36.744 1.00 23.65 287 TRP B O 1
ATOM 5444 N N . LEU B 1 288 ? 41.369 10.624 -34.687 1.00 21.33 288 LEU B N 1
ATOM 5445 C CA . LEU B 1 288 ? 42.082 11.791 -34.190 1.00 21.13 288 LEU B CA 1
ATOM 5446 C C . LEU B 1 288 ? 42.845 11.581 -32.891 1.00 22.38 288 LEU B C 1
ATOM 5447 O O . LEU B 1 288 ? 42.297 11.081 -31.906 1.00 22.12 288 LEU B O 1
ATOM 5452 N N . GLU B 1 289 ? 44.113 11.979 -32.896 1.00 21.95 289 GLU B N 1
ATOM 5453 C CA . GLU B 1 289 ? 44.962 11.859 -31.713 1.00 23.52 289 GLU B CA 1
ATOM 5454 C C . GLU B 1 289 ? 45.423 13.224 -31.214 1.00 23.01 289 GLU B C 1
ATOM 5455 O O . GLU B 1 289 ? 46.142 13.939 -31.910 1.00 22.02 289 GLU B O 1
ATOM 5461 N N . HIS B 1 290 ? 44.974 13.603 -30.027 1.00 23.06 290 HIS B N 1
ATOM 5462 C CA . HIS B 1 290 ? 45.426 14.853 -29.426 1.00 24.06 290 HIS B CA 1
ATOM 5463 C C . HIS B 1 290 ? 46.645 14.377 -28.630 1.00 25.29 290 HIS B C 1
ATOM 5464 O O . HIS B 1 290 ? 46.524 14.036 -27.457 1.00 25.02 290 HIS B O 1
ATOM 5471 N N . ASN B 1 291 ? 47.805 14.315 -29.286 1.00 25.66 291 ASN B N 1
ATOM 5472 C CA . ASN B 1 291 ? 49.033 13.854 -28.641 1.00 27.30 291 ASN B CA 1
ATOM 5473 C C . ASN B 1 291 ? 49.687 14.920 -27.758 1.00 28.56 291 ASN B C 1
ATOM 5474 O O . ASN B 1 291 ? 50.413 14.591 -26.822 1.00 30.11 291 ASN B O 1
ATOM 5479 N N . LYS B 1 292 ? 49.428 16.189 -28.058 1.00 28.64 292 LYS B N 1
ATOM 5480 C CA . LYS B 1 292 ? 49.968 17.295 -27.272 1.00 30.43 292 LYS B CA 1
ATOM 5481 C C . LYS B 1 292 ? 48.775 18.105 -26.780 1.00 30.69 292 LYS B C 1
ATOM 5482 O O . LYS B 1 292 ? 47.690 18.034 -27.365 1.00 29.93 292 LYS B O 1
ATOM 5488 N N . GLY B 1 293 ? 48.970 18.883 -25.720 1.00 29.28 293 GLY B N 1
ATOM 5489 C CA . GLY B 1 293 ? 47.873 19.672 -25.187 1.00 28.31 293 GLY B CA 1
ATOM 5490 C C . GLY B 1 293 ? 47.635 21.015 -25.854 1.00 28.26 293 GLY B C 1
ATOM 5491 O O . GLY B 1 293 ? 48.267 21.354 -26.855 1.00 29.73 293 GLY B O 1
ATOM 5492 N N . PHE B 1 294 ? 46.690 21.767 -25.297 1.00 27.32 294 PHE B N 1
ATOM 5493 C CA . PHE B 1 294 ? 46.334 23.098 -25.775 1.00 27.57 294 PHE B CA 1
ATOM 5494 C C . PHE B 1 294 ? 45.836 23.194 -27.218 1.00 27.85 294 PHE B C 1
ATOM 5495 O O . PHE B 1 294 ? 45.945 24.248 -27.845 1.00 27.28 294 PHE B O 1
ATOM 5503 N N . CYS B 1 295 ? 45.280 22.103 -27.739 1.00 27.64 295 CYS B N 1
ATOM 5504 C CA . CYS B 1 295 ? 44.753 22.095 -29.101 1.00 25.67 295 CYS B CA 1
ATOM 5505 C C . CYS B 1 295 ? 43.229 22.058 -29.113 1.00 26.18 295 CYS B C 1
ATOM 5506 O O . CYS B 1 295 ? 42.594 21.465 -28.237 1.00 27.56 295 CYS B O 1
ATOM 5509 N N . ASN B 1 296 ? 42.646 22.698 -30.118 1.00 25.03 296 ASN B N 1
ATOM 5510 C CA . ASN B 1 296 ? 41.203 22.744 -30.268 1.00 24.78 296 ASN B CA 1
ATOM 5511 C C . ASN B 1 296 ? 40.817 22.011 -31.559 1.00 24.16 296 ASN B C 1
ATOM 5512 O O . ASN B 1 296 ? 41.392 22.263 -32.624 1.00 23.70 296 ASN B O 1
ATOM 5517 N N . SER B 1 297 ? 39.863 21.089 -31.455 1.00 23.21 297 SER B N 1
ATOM 5518 C CA . SER B 1 297 ? 39.392 20.333 -32.615 1.00 22.36 297 SER B CA 1
ATOM 5519 C C . SER B 1 297 ? 37.870 20.289 -32.626 1.00 23.51 297 SER B C 1
ATOM 5520 O O . SER B 1 297 ? 37.229 20.154 -31.572 1.00 22.34 297 SER B O 1
ATOM 5523 N N . ARG B 1 298 ? 37.302 20.403 -33.823 1.00 22.39 298 ARG B N 1
ATOM 5524 C CA . ARG B 1 298 ? 35.861 20.373 -34.016 1.00 22.30 298 ARG B CA 1
ATOM 5525 C C . ARG B 1 298 ? 35.552 19.543 -35.252 1.00 23.27 298 ARG B C 1
ATOM 5526 O O . ARG B 1 298 ? 36.223 19.669 -36.280 1.00 24.35 298 ARG B O 1
ATOM 5534 N N . GLN B 1 299 ? 34.543 18.684 -35.145 1.00 21.45 299 GLN B N 1
ATOM 5535 C CA . GLN B 1 299 ? 34.129 17.862 -36.264 1.00 20.58 299 GLN B CA 1
ATOM 5536 C C . GLN B 1 299 ? 32.622 17.907 -36.426 1.00 21.64 299 GLN B C 1
ATOM 5537 O O . GLN B 1 299 ? 31.884 17.734 -35.458 1.00 19.98 299 GLN B O 1
ATOM 5543 N N . LEU B 1 300 ? 32.173 18.142 -37.656 1.00 21.05 300 LEU B N 1
ATOM 5544 C CA . LEU B 1 300 ? 30.751 18.171 -37.964 1.00 20.22 300 LEU B CA 1
ATOM 5545 C C . LEU B 1 300 ? 30.532 17.289 -39.187 1.00 19.60 300 LEU B C 1
ATOM 5546 O O . LEU B 1 300 ? 30.982 17.610 -40.293 1.00 20.48 300 LEU B O 1
ATOM 5551 N N . HIS B 1 301 ? 29.842 16.175 -38.973 1.00 17.36 301 HIS B N 1
ATOM 5552 C CA . HIS B 1 301 ? 29.562 15.212 -40.024 1.00 18.28 301 HIS B CA 1
ATOM 5553 C C . HIS B 1 301 ? 28.057 15.056 -40.144 1.00 19.55 301 HIS B C 1
ATOM 5554 O O . HIS B 1 301 ? 27.396 14.590 -39.214 1.00 19.78 301 HIS B O 1
ATOM 5561 N N . LYS B 1 302 ? 27.519 15.446 -41.291 1.00 19.07 302 LYS B N 1
ATOM 5562 C CA . LYS B 1 302 ? 26.091 15.374 -41.510 1.00 20.47 302 LYS B CA 1
ATOM 5563 C C . LYS B 1 302 ? 25.759 14.489 -42.687 1.00 21.43 302 LYS B C 1
ATOM 5564 O O . LYS B 1 302 ? 26.466 14.475 -43.692 1.00 20.97 302 LYS B O 1
ATOM 5570 N N . THR B 1 303 ? 24.677 13.732 -42.551 1.00 23.42 303 THR B N 1
ATOM 5571 C CA . THR B 1 303 ? 24.251 12.838 -43.610 1.00 22.35 303 THR B CA 1
ATOM 5572 C C . THR B 1 303 ? 22.756 12.975 -43.835 1.00 23.80 303 THR B C 1
ATOM 5573 O O . THR B 1 303 ? 22.006 13.308 -42.913 1.00 22.97 303 THR B O 1
ATOM 5577 N N . ILE B 1 304 ? 22.347 12.740 -45.079 1.00 23.18 304 ILE B N 1
ATOM 5578 C CA . ILE B 1 304 ? 20.952 12.766 -45.485 1.00 23.45 304 ILE B CA 1
ATOM 5579 C C . ILE B 1 304 ? 20.806 11.454 -46.247 1.00 22.28 304 ILE B C 1
ATOM 5580 O O . ILE B 1 304 ? 21.358 11.299 -47.335 1.00 22.56 304 ILE B O 1
ATOM 5585 N N . VAL B 1 305 ? 20.083 10.507 -45.667 1.00 22.56 305 VAL B N 1
ATOM 5586 C CA . VAL B 1 305 ? 19.906 9.191 -46.275 1.00 24.16 305 VAL B CA 1
ATOM 5587 C C . VAL B 1 305 ? 18.513 9.132 -46.879 1.00 27.33 305 VAL B C 1
ATOM 5588 O O . VAL B 1 305 ? 17.534 9.413 -46.189 1.00 27.39 305 VAL B O 1
ATOM 5592 N N . SER B 1 306 ? 18.382 8.748 -48.140 1.00 29.27 306 SER B N 1
ATOM 5593 C CA . SER B 1 306 ? 17.035 8.787 -48.681 1.00 34.88 306 SER B CA 1
ATOM 5594 C C . SER B 1 306 ? 16.217 7.559 -48.955 1.00 36.95 306 SER B C 1
ATOM 5595 O O . SER B 1 306 ? 15.132 7.402 -48.398 1.00 44.72 306 SER B O 1
ATOM 5598 N N . ASP B 1 307 ? 16.682 6.699 -49.836 1.00 35.88 307 ASP B N 1
ATOM 5599 C CA . ASP B 1 307 ? 15.850 5.558 -50.168 1.00 34.81 307 ASP B CA 1
ATOM 5600 C C . ASP B 1 307 ? 16.212 4.311 -49.365 1.00 32.13 307 ASP B C 1
ATOM 5601 O O . ASP B 1 307 ? 15.824 4.187 -48.203 1.00 31.88 307 ASP B O 1
ATOM 5606 N N . LYS B 1 308 ? 16.934 3.387 -49.983 1.00 31.32 308 LYS B N 1
ATOM 5607 C CA . LYS B 1 308 ? 17.381 2.174 -49.292 1.00 31.35 308 LYS B CA 1
ATOM 5608 C C . LYS B 1 308 ? 18.843 2.437 -48.954 1.00 28.80 308 LYS B C 1
ATOM 5609 O O . LYS B 1 308 ? 19.617 1.516 -48.696 1.00 30.66 308 LYS B O 1
ATOM 5615 N N . GLY B 1 309 ? 19.209 3.716 -48.973 1.00 26.54 309 GLY B N 1
ATOM 5616 C CA . GLY B 1 309 ? 20.576 4.118 -48.681 1.00 24.10 309 GLY B CA 1
ATOM 5617 C C . GLY B 1 309 ? 21.033 3.887 -47.253 1.00 22.34 309 GLY B C 1
ATOM 5618 O O . GLY B 1 309 ? 20.222 3.712 -46.341 1.00 22.28 309 GLY B O 1
ATOM 5619 N N . ARG B 1 310 ? 22.348 3.886 -47.056 1.00 22.44 310 ARG B N 1
ATOM 5620 C CA . ARG B 1 310 ? 22.910 3.682 -45.732 1.00 21.52 310 ARG B CA 1
ATOM 5621 C C . ARG B 1 310 ? 24.109 4.584 -45.504 1.00 20.54 310 ARG B C 1
ATOM 5622 O O . ARG B 1 310 ? 25.048 4.619 -46.304 1.00 18.65 310 ARG B O 1
ATOM 5630 N N . ALA B 1 311 ? 24.062 5.332 -44.411 1.00 19.57 311 ALA B N 1
ATOM 5631 C CA . ALA B 1 311 ? 25.160 6.206 -44.050 1.00 18.71 311 ALA B CA 1
ATOM 5632 C C . ALA B 1 311 ? 25.833 5.548 -42.867 1.00 19.02 311 ALA B C 1
ATOM 5633 O O . ALA B 1 311 ? 25.169 5.011 -41.979 1.00 18.83 311 ALA B O 1
ATOM 5635 N N . VAL B 1 312 ? 27.159 5.569 -42.863 1.00 18.92 312 VAL B N 1
ATOM 5636 C CA . VAL B 1 312 ? 27.908 4.981 -41.773 1.00 17.68 312 VAL B CA 1
ATOM 5637 C C . VAL B 1 312 ? 28.894 6.014 -41.245 1.00 19.25 312 VAL B C 1
ATOM 5638 O O . VAL B 1 312 ? 29.621 6.638 -42.017 1.00 19.67 312 VAL B O 1
ATOM 5642 N N . PHE B 1 313 ? 28.890 6.227 -39.936 1.00 19.07 313 PHE B N 1
ATOM 5643 C CA . PHE B 1 313 ? 29.827 7.169 -39.339 1.00 19.61 313 PHE B CA 1
ATOM 5644 C C . PHE B 1 313 ? 30.618 6.496 -38.226 1.00 20.74 313 PHE B C 1
ATOM 5645 O O . PHE B 1 313 ? 30.068 5.755 -37.406 1.00 18.90 313 PHE B O 1
ATOM 5653 N N . ASN B 1 314 ? 31.914 6.767 -38.208 1.00 21.53 314 ASN B N 1
ATOM 5654 C CA . ASN B 1 314 ? 32.813 6.219 -37.202 1.00 22.06 314 ASN B CA 1
ATOM 5655 C C . ASN B 1 314 ? 33.822 7.317 -36.871 1.00 21.99 314 ASN B C 1
ATOM 5656 O O . ASN B 1 314 ? 34.548 7.786 -37.744 1.00 22.53 314 ASN B O 1
ATOM 5661 N N . GLY B 1 315 ? 33.864 7.734 -35.615 1.00 21.86 315 GLY B N 1
ATOM 5662 C CA . GLY B 1 315 ? 34.792 8.785 -35.237 1.00 23.44 315 GLY B CA 1
ATOM 5663 C C . GLY B 1 315 ? 35.433 8.510 -33.895 1.00 24.76 315 GLY B C 1
ATOM 5664 O O . GLY B 1 315 ? 34.755 8.458 -32.871 1.00 25.89 315 GLY B O 1
ATOM 5665 N N . LEU B 1 316 ? 36.747 8.328 -33.905 1.00 24.62 316 LEU B N 1
ATOM 5666 C CA . LEU B 1 316 ? 37.488 8.056 -32.689 1.00 24.79 316 LEU B CA 1
ATOM 5667 C C . LEU B 1 316 ? 38.411 9.213 -32.338 1.00 24.61 316 LEU B C 1
ATOM 5668 O O . LEU B 1 316 ? 39.139 9.720 -33.192 1.00 21.20 316 LEU B O 1
ATOM 5673 N N . ILE B 1 317 ? 38.359 9.633 -31.079 1.00 23.66 317 ILE B N 1
ATOM 5674 C CA . ILE B 1 317 ? 39.212 10.704 -30.589 1.00 23.96 317 ILE B CA 1
ATOM 5675 C C . ILE B 1 317 ? 39.982 10.145 -29.400 1.00 25.32 317 ILE B C 1
ATOM 5676 O O . ILE B 1 317 ? 39.386 9.698 -28.417 1.00 24.28 317 ILE B O 1
ATOM 5681 N N . ASN B 1 318 ? 41.304 10.153 -29.508 1.00 24.70 318 ASN B N 1
ATOM 5682 C CA . ASN B 1 318 ? 42.174 9.677 -28.445 1.00 24.25 318 ASN B CA 1
ATOM 5683 C C . ASN B 1 318 ? 42.930 10.889 -27.917 1.00 24.32 318 ASN B C 1
ATOM 5684 O O . ASN B 1 318 ? 43.504 11.664 -28.693 1.00 25.63 318 ASN B O 1
ATOM 5689 N N . VAL B 1 319 ? 42.901 11.068 -26.600 1.00 23.20 319 VAL B N 1
ATOM 5690 C CA . VAL B 1 319 ? 43.573 12.184 -25.949 1.00 23.64 319 VAL B CA 1
ATOM 5691 C C . VAL B 1 319 ? 44.651 11.589 -25.052 1.00 25.21 319 VAL B C 1
ATOM 5692 O O . VAL B 1 319 ? 44.350 10.956 -24.040 1.00 23.11 319 VAL B O 1
ATOM 5696 N N . ALA B 1 320 ? 45.908 11.783 -25.448 1.00 26.00 320 ALA B N 1
ATOM 5697 C CA . ALA B 1 320 ? 47.047 11.245 -24.722 1.00 26.26 320 ALA B CA 1
ATOM 5698 C C . ALA B 1 320 ? 47.191 11.821 -23.317 1.00 27.24 320 ALA B C 1
ATOM 5699 O O . ALA B 1 320 ? 46.660 12.890 -23.004 1.00 26.30 320 ALA B O 1
ATOM 5701 N N . GLN B 1 321 ? 47.911 11.094 -22.471 1.00 29.13 321 GLN B N 1
ATOM 5702 C CA . GLN B 1 321 ? 48.137 11.523 -21.100 1.00 33.54 321 GLN B CA 1
ATOM 5703 C C . GLN B 1 321 ? 48.836 12.884 -21.098 1.00 34.10 321 GLN B C 1
ATOM 5704 O O . GLN B 1 321 ? 49.675 13.163 -21.956 1.00 34.98 321 GLN B O 1
ATOM 5710 N N . HIS B 1 322 ? 48.465 13.733 -20.147 1.00 34.34 322 HIS B N 1
ATOM 5711 C CA . HIS B 1 322 ? 49.045 15.067 -20.014 1.00 36.59 322 HIS B CA 1
ATOM 5712 C C . HIS B 1 322 ? 48.682 16.047 -21.129 1.00 35.84 322 HIS B C 1
ATOM 5713 O O . HIS B 1 322 ? 49.212 17.155 -21.177 1.00 34.73 322 HIS B O 1
ATOM 5720 N N . ALA B 1 323 ? 47.785 15.646 -22.025 1.00 34.23 323 ALA B N 1
ATOM 5721 C CA . ALA B 1 323 ? 47.367 16.528 -23.106 1.00 30.86 323 ALA B CA 1
ATOM 5722 C C . ALA B 1 323 ? 46.337 17.499 -22.540 1.00 30.53 323 ALA B C 1
ATOM 5723 O O . ALA B 1 323 ? 45.211 17.592 -23.034 1.00 27.65 323 ALA B O 1
ATOM 5725 N N . ILE B 1 324 ? 46.738 18.223 -21.498 1.00 29.87 324 ILE B N 1
ATOM 5726 C CA . ILE B 1 324 ? 45.859 19.178 -20.838 1.00 30.39 324 ILE B CA 1
ATOM 5727 C C . ILE B 1 324 ? 45.422 20.289 -21.784 1.00 30.27 324 ILE B C 1
ATOM 5728 O O . ILE B 1 324 ? 46.086 20.569 -22.786 1.00 30.14 324 ILE B O 1
ATOM 5733 N N . LYS B 1 325 ? 44.302 20.921 -21.451 1.00 28.82 325 LYS B N 1
ATOM 5734 C CA . LYS B 1 325 ? 43.750 22.000 -22.252 1.00 29.03 325 LYS B CA 1
ATOM 5735 C C . LYS B 1 325 ? 43.260 21.545 -23.621 1.00 28.60 325 LYS B C 1
ATOM 5736 O O . LYS B 1 325 ? 43.115 22.350 -24.536 1.00 28.22 325 LYS B O 1
ATOM 5742 N N . THR B 1 326 ? 43.019 20.248 -23.767 1.00 28.33 326 THR B N 1
ATOM 5743 C CA . THR B 1 326 ? 42.486 19.746 -25.022 1.00 26.45 326 THR B CA 1
ATOM 5744 C C . THR B 1 326 ? 41.033 20.196 -25.036 1.00 27.34 326 THR B C 1
ATOM 5745 O O . THR B 1 326 ? 40.367 20.193 -24.003 1.00 26.42 326 THR B O 1
ATOM 5749 N N . ASP B 1 327 ? 40.558 20.609 -26.202 1.00 27.13 327 ASP B N 1
ATOM 5750 C CA . ASP B 1 327 ? 39.179 21.037 -26.359 1.00 28.80 327 ASP B CA 1
ATOM 5751 C C . ASP B 1 327 ? 38.730 20.419 -27.677 1.00 29.27 327 ASP B C 1
ATOM 5752 O O . ASP B 1 327 ? 39.011 20.956 -28.754 1.00 29.57 327 ASP B O 1
ATOM 5757 N N . GLY B 1 328 ? 38.055 19.276 -27.584 1.00 28.49 328 GLY B N 1
ATOM 5758 C CA . GLY B 1 328 ? 37.610 18.587 -28.776 1.00 27.12 328 GLY B CA 1
ATOM 5759 C C . GLY B 1 328 ? 36.141 18.257 -28.753 1.00 29.51 328 GLY B C 1
ATOM 5760 O O . GLY B 1 328 ? 35.601 17.809 -27.733 1.00 28.84 328 GLY B O 1
ATOM 5761 N N . GLN B 1 329 ? 35.492 18.500 -29.885 1.00 27.18 329 GLN B N 1
ATOM 5762 C CA . GLN B 1 329 ? 34.074 18.225 -30.040 1.00 28.41 329 GLN B CA 1
ATOM 5763 C C . GLN B 1 329 ? 33.850 17.497 -31.357 1.00 28.34 329 GLN B C 1
ATOM 5764 O O . GLN B 1 329 ? 34.577 17.711 -32.338 1.00 28.36 329 GLN B O 1
ATOM 5770 N N . MET B 1 330 ? 32.839 16.638 -31.367 1.00 26.09 330 MET B N 1
ATOM 5771 C CA . MET B 1 330 ? 32.489 15.856 -32.545 1.00 26.95 330 MET B CA 1
ATOM 5772 C C . MET B 1 330 ? 30.967 15.740 -32.610 1.00 26.72 330 MET B C 1
ATOM 5773 O O . MET B 1 330 ? 30.325 15.325 -31.639 1.00 26.80 330 MET B O 1
ATOM 5778 N N . THR B 1 331 ? 30.399 16.102 -33.754 1.00 24.78 331 THR B N 1
ATOM 5779 C CA . THR B 1 331 ? 28.954 16.065 -33.942 1.00 23.92 331 THR B CA 1
ATOM 5780 C C . THR B 1 331 ? 28.557 15.356 -35.231 1.00 22.88 331 THR B C 1
ATOM 5781 O O . THR B 1 331 ? 29.060 15.670 -36.312 1.00 21.05 331 THR B O 1
ATOM 5785 N N . ASN B 1 332 ? 27.648 14.398 -35.107 1.00 21.82 332 ASN B N 1
ATOM 5786 C CA . ASN B 1 332 ? 27.164 13.655 -36.258 1.00 21.85 332 ASN B CA 1
ATOM 5787 C C . ASN B 1 332 ? 25.650 13.753 -36.276 1.00 21.74 332 ASN B C 1
ATOM 5788 O O . ASN B 1 332 ? 24.989 13.139 -35.448 1.00 21.78 332 ASN B O 1
ATOM 5793 N N . ASN B 1 333 ? 25.114 14.545 -37.204 1.00 22.32 333 ASN B N 1
ATOM 5794 C CA . ASN B 1 333 ? 23.666 14.719 -37.351 1.00 22.65 333 ASN B CA 1
ATOM 5795 C C . ASN B 1 333 ? 23.212 13.937 -38.573 1.00 22.47 333 ASN B C 1
ATOM 5796 O O . ASN B 1 333 ? 23.748 14.110 -39.669 1.00 23.09 333 ASN B O 1
ATOM 5801 N N . ASN B 1 334 ? 22.218 13.080 -38.384 1.00 22.17 334 ASN B N 1
ATOM 5802 C CA . ASN B 1 334 ? 21.732 12.250 -39.472 1.00 23.58 334 ASN B CA 1
ATOM 5803 C C . ASN B 1 334 ? 20.267 12.454 -39.763 1.00 24.08 334 ASN B C 1
ATOM 5804 O O . ASN B 1 334 ? 19.426 12.383 -38.870 1.00 25.73 334 ASN B O 1
ATOM 5809 N N . LEU B 1 335 ? 19.974 12.698 -41.031 1.00 26.04 335 LEU B N 1
ATOM 5810 C CA . LEU B 1 335 ? 18.612 12.916 -41.483 1.00 26.53 335 LEU B CA 1
ATOM 5811 C C . LEU B 1 335 ? 18.181 11.738 -42.357 1.00 27.24 335 LEU B C 1
ATOM 5812 O O . LEU B 1 335 ? 18.803 11.460 -43.384 1.00 25.23 335 LEU B O 1
ATOM 5817 N N . LEU B 1 336 ? 17.139 11.029 -41.924 1.00 26.78 336 LEU B N 1
ATOM 5818 C CA . LEU B 1 336 ? 16.612 9.891 -42.672 1.00 29.01 336 LEU B CA 1
ATOM 5819 C C . LEU B 1 336 ? 15.357 10.348 -43.414 1.00 31.46 336 LEU B C 1
ATOM 5820 O O . LEU B 1 336 ? 14.448 10.918 -42.815 1.00 30.77 336 LEU B O 1
ATOM 5825 N N . MET B 1 337 ? 15.305 10.090 -44.716 1.00 34.61 337 MET B N 1
ATOM 5826 C CA . MET B 1 337 ? 14.170 10.528 -45.527 1.00 39.11 337 MET B CA 1
ATOM 5827 C C . MET B 1 337 ? 13.069 9.502 -45.762 1.00 40.35 337 MET B C 1
ATOM 5828 O O . MET B 1 337 ? 11.890 9.857 -45.776 1.00 45.74 337 MET B O 1
ATOM 5833 N N . GLY B 1 338 ? 13.433 8.239 -45.949 1.00 39.38 338 GLY B N 1
ATOM 5834 C CA . GLY B 1 338 ? 12.418 7.224 -46.177 1.00 37.49 338 GLY B CA 1
ATOM 5835 C C . GLY B 1 338 ? 12.376 6.096 -45.159 1.00 37.76 338 GLY B C 1
ATOM 5836 O O . GLY B 1 338 ? 13.285 5.941 -44.336 1.00 36.18 338 GLY B O 1
ATOM 5837 N N . LYS B 1 339 ? 11.313 5.298 -45.229 1.00 37.16 339 LYS B N 1
ATOM 5838 C CA . LYS B 1 339 ? 11.109 4.163 -44.331 1.00 38.03 339 LYS B CA 1
ATOM 5839 C C . LYS B 1 339 ? 12.180 3.085 -44.468 1.00 35.84 339 LYS B C 1
ATOM 5840 O O . LYS B 1 339 ? 12.350 2.263 -43.571 1.00 36.00 339 LYS B O 1
ATOM 5846 N N . LEU B 1 340 ? 12.888 3.071 -45.591 1.00 34.28 340 LEU B N 1
ATOM 5847 C CA . LEU B 1 340 ? 13.916 2.059 -45.799 1.00 32.44 340 LEU B CA 1
ATOM 5848 C C . LEU B 1 340 ? 15.332 2.590 -45.590 1.00 30.61 340 LEU B C 1
ATOM 5849 O O . LEU B 1 340 ? 16.298 1.864 -45.792 1.00 30.55 340 LEU B O 1
ATOM 5854 N N . ALA B 1 341 ? 15.450 3.852 -45.190 1.00 28.04 341 ALA B N 1
ATOM 5855 C CA . ALA B 1 341 ? 16.756 4.464 -44.954 1.00 27.70 341 ALA B CA 1
ATOM 5856 C C . ALA B 1 341 ? 17.424 3.891 -43.701 1.00 27.33 341 ALA B C 1
ATOM 5857 O O . ALA B 1 341 ? 16.748 3.467 -42.766 1.00 28.91 341 ALA B O 1
ATOM 5859 N N . GLU B 1 342 ? 18.753 3.889 -43.683 1.00 26.69 342 GLU B N 1
ATOM 5860 C CA . GLU B 1 342 ? 19.498 3.364 -42.538 1.00 26.09 342 GLU B CA 1
ATOM 5861 C C . GLU B 1 342 ? 20.701 4.215 -42.177 1.00 24.59 342 GLU B C 1
ATOM 5862 O O . GLU B 1 342 ? 21.303 4.858 -43.034 1.00 21.55 342 GLU B O 1
ATOM 5868 N N . VAL B 1 343 ? 21.070 4.182 -40.901 1.00 25.61 343 VAL B N 1
ATOM 5869 C CA . VAL B 1 343 ? 22.241 4.905 -40.443 1.00 23.39 343 VAL B CA 1
ATOM 5870 C C . VAL B 1 343 ? 22.841 4.199 -39.237 1.00 23.62 343 VAL B C 1
ATOM 5871 O O . VAL B 1 343 ? 22.127 3.787 -38.321 1.00 24.14 343 VAL B O 1
ATOM 5875 N N . ASP B 1 344 ? 24.160 4.035 -39.272 1.00 22.75 344 ASP B N 1
ATOM 5876 C CA . ASP B 1 344 ? 24.920 3.400 -38.202 1.00 21.65 344 ASP B CA 1
ATOM 5877 C C . ASP B 1 344 ? 26.009 4.397 -37.821 1.00 22.08 344 ASP B C 1
ATOM 5878 O O . ASP B 1 344 ? 26.810 4.799 -38.665 1.00 20.10 344 ASP B O 1
ATOM 5883 N N . THR B 1 345 ? 26.042 4.797 -36.557 1.00 21.21 345 THR B N 1
ATOM 5884 C CA . THR B 1 345 ? 27.032 5.765 -36.127 1.00 21.19 345 THR B CA 1
ATOM 5885 C C . THR B 1 345 ? 27.692 5.378 -34.818 1.00 22.27 345 THR B C 1
ATOM 5886 O O . THR B 1 345 ? 27.019 5.030 -33.841 1.00 21.34 345 THR B O 1
ATOM 5890 N N . LYS B 1 346 ? 29.021 5.434 -34.819 1.00 22.14 346 LYS B N 1
ATOM 5891 C CA . LYS B 1 346 ? 29.817 5.073 -33.655 1.00 26.67 346 LYS B CA 1
ATOM 5892 C C . LYS B 1 346 ? 30.858 6.116 -33.262 1.00 27.22 346 LYS B C 1
ATOM 5893 O O . LYS B 1 346 ? 32.030 5.996 -33.615 1.00 27.10 346 LYS B O 1
ATOM 5899 N N . PRO B 1 347 ? 30.434 7.181 -32.567 1.00 29.76 347 PRO B N 1
ATOM 5900 C CA . PRO B 1 347 ? 31.404 8.201 -32.149 1.00 30.79 347 PRO B CA 1
ATOM 5901 C C . PRO B 1 347 ? 32.050 7.623 -30.895 1.00 32.85 347 PRO B C 1
ATOM 5902 O O . PRO B 1 347 ? 31.344 7.200 -29.979 1.00 36.08 347 PRO B O 1
ATOM 5906 N N . GLN B 1 348 ? 33.378 7.585 -30.861 1.00 33.21 348 GLN B N 1
ATOM 5907 C CA . GLN B 1 348 ? 34.110 7.008 -29.738 1.00 33.84 348 GLN B CA 1
ATOM 5908 C C . GLN B 1 348 ? 35.092 7.956 -29.053 1.00 34.12 348 GLN B C 1
ATOM 5909 O O . GLN B 1 348 ? 35.575 8.911 -29.665 1.00 35.75 348 GLN B O 1
ATOM 5915 N N . LEU B 1 349 ? 35.403 7.670 -27.789 1.00 30.65 349 LEU B N 1
ATOM 5916 C CA . LEU B 1 349 ? 36.325 8.498 -27.016 1.00 29.86 349 LEU B CA 1
ATOM 5917 C C . LEU B 1 349 ? 37.238 7.693 -26.083 1.00 28.16 349 LEU B C 1
ATOM 5918 O O . LEU B 1 349 ? 36.779 6.823 -25.343 1.00 26.49 349 LEU B O 1
ATOM 5923 N N . GLU B 1 350 ? 38.530 8.010 -26.129 1.00 25.40 350 GLU B N 1
ATOM 5924 C CA . GLU B 1 350 ? 39.555 7.390 -25.289 1.00 25.68 350 GLU B CA 1
ATOM 5925 C C . GLU B 1 350 ? 40.311 8.590 -24.709 1.00 26.72 350 GLU B C 1
ATOM 5926 O O . GLU B 1 350 ? 41.235 9.124 -25.333 1.00 25.24 350 GLU B O 1
ATOM 5932 N N . ILE B 1 351 ? 39.895 9.022 -23.520 1.00 26.78 351 ILE B N 1
ATOM 5933 C CA . ILE B 1 351 ? 40.478 10.195 -22.878 1.00 26.40 351 ILE B CA 1
ATOM 5934 C C . ILE B 1 351 ? 41.382 9.836 -21.692 1.00 29.02 351 ILE B C 1
ATOM 5935 O O . ILE B 1 351 ? 40.937 9.230 -20.710 1.00 28.14 351 ILE B O 1
ATOM 5940 N N . TYR B 1 352 ? 42.648 10.234 -21.787 1.00 27.40 352 TYR B N 1
ATOM 5941 C CA . TYR B 1 352 ? 43.633 9.929 -20.757 1.00 30.12 352 TYR B CA 1
ATOM 5942 C C . TYR B 1 352 ? 44.221 11.144 -20.029 1.00 28.83 352 TYR B C 1
ATOM 5943 O O . TYR B 1 352 ? 45.264 11.041 -19.382 1.00 27.28 352 TYR B O 1
ATOM 5952 N N . ALA B 1 353 ? 43.544 12.282 -20.136 1.00 29.42 353 ALA B N 1
ATOM 5953 C CA . ALA B 1 353 ? 43.963 13.520 -19.478 1.00 31.55 353 ALA B CA 1
ATOM 5954 C C . ALA B 1 353 ? 42.701 14.102 -18.843 1.00 32.91 353 ALA B C 1
ATOM 5955 O O . ALA B 1 353 ? 41.632 14.084 -19.456 1.00 32.14 353 ALA B O 1
ATOM 5957 N N . ASP B 1 354 ? 42.823 14.636 -17.632 1.00 33.89 354 ASP B N 1
ATOM 5958 C CA . ASP B 1 354 ? 41.657 15.159 -16.922 1.00 34.39 354 ASP B CA 1
ATOM 5959 C C . ASP B 1 354 ? 41.275 16.611 -17.177 1.00 34.12 354 ASP B C 1
ATOM 5960 O O . ASP B 1 354 ? 40.087 16.938 -17.255 1.00 34.15 354 ASP B O 1
ATOM 5965 N N . ASP B 1 355 ? 42.272 17.476 -17.309 1.00 32.70 355 ASP B N 1
ATOM 5966 C CA . ASP B 1 355 ? 42.031 18.892 -17.527 1.00 34.29 355 ASP B CA 1
ATOM 5967 C C . ASP B 1 355 ? 41.703 19.158 -18.995 1.00 34.84 355 ASP B C 1
ATOM 5968 O O . ASP B 1 355 ? 42.459 19.834 -19.696 1.00 35.12 355 ASP B O 1
ATOM 5973 N N . VAL B 1 356 ? 40.572 18.628 -19.450 1.00 33.26 356 VAL B N 1
ATOM 5974 C CA . VAL B 1 356 ? 40.157 18.785 -20.837 1.00 33.61 356 VAL B CA 1
ATOM 5975 C C . VAL B 1 356 ? 38.658 19.021 -20.961 1.00 33.75 356 VAL B C 1
ATOM 5976 O O . VAL B 1 356 ? 37.916 18.909 -19.988 1.00 32.95 356 VAL B O 1
ATOM 5980 N N . LYS B 1 357 ? 38.226 19.349 -22.172 1.00 33.59 357 LYS B N 1
ATOM 5981 C CA . LYS B 1 357 ? 36.818 19.567 -22.457 1.00 34.60 357 LYS B CA 1
ATOM 5982 C C . LYS B 1 357 ? 36.500 18.788 -23.727 1.00 34.58 357 LYS B C 1
ATOM 5983 O O . LYS B 1 357 ? 36.627 19.308 -24.838 1.00 34.53 357 LYS B O 1
ATOM 5989 N N . CYS B 1 358 ? 36.108 17.532 -23.558 1.00 32.89 358 CYS B N 1
ATOM 5990 C CA . CYS B 1 358 ? 35.779 16.690 -24.693 1.00 31.47 358 CYS B CA 1
ATOM 5991 C C . CYS B 1 358 ? 34.326 16.265 -24.674 1.00 30.85 358 CYS B C 1
ATOM 5992 O O . CYS B 1 358 ? 33.762 15.943 -23.624 1.00 29.53 358 CYS B O 1
ATOM 5995 N N . SER B 1 359 ? 33.716 16.283 -25.849 1.00 26.72 359 SER B N 1
ATOM 5996 C CA . SER B 1 359 ? 32.339 15.882 -25.967 1.00 26.82 359 SER B CA 1
ATOM 5997 C C . SER B 1 359 ? 32.046 15.460 -27.393 1.00 26.92 359 SER B C 1
ATOM 5998 O O . SER B 1 359 ? 32.753 15.827 -28.330 1.00 26.35 359 SER B O 1
ATOM 6001 N N . HIS B 1 360 ? 31.011 14.652 -27.546 1.00 25.56 360 HIS B N 1
ATOM 6002 C CA . HIS B 1 360 ? 30.599 14.230 -28.862 1.00 25.50 360 HIS B CA 1
ATOM 6003 C C . HIS B 1 360 ? 29.109 14.000 -28.799 1.00 24.83 360 HIS B C 1
ATOM 6004 O O . HIS B 1 360 ? 28.547 13.794 -27.721 1.00 24.36 360 HIS B O 1
ATOM 6011 N N . GLY B 1 361 ? 28.464 14.073 -29.951 1.00 24.21 361 GLY B N 1
ATOM 6012 C CA . GLY B 1 361 ? 27.036 13.864 -29.989 1.00 25.54 361 GLY B CA 1
ATOM 6013 C C . GLY B 1 361 ? 26.632 13.332 -31.343 1.00 25.69 361 GLY B C 1
ATOM 6014 O O . GLY B 1 361 ? 27.327 13.554 -32.342 1.00 24.68 361 GLY B O 1
ATOM 6015 N N . ALA B 1 362 ? 25.518 12.612 -31.370 1.00 25.40 362 ALA B N 1
ATOM 6016 C CA . ALA B 1 362 ? 24.993 12.058 -32.607 1.00 27.77 362 ALA B CA 1
ATOM 6017 C C . ALA B 1 362 ? 23.474 12.091 -32.524 1.00 27.72 362 ALA B C 1
ATOM 6018 O O . ALA B 1 362 ? 22.898 11.719 -31.499 1.00 27.31 362 ALA B O 1
ATOM 6020 N N . THR B 1 363 ? 22.840 12.555 -33.598 1.00 25.73 363 THR B N 1
ATOM 6021 C CA . THR B 1 363 ? 21.390 12.638 -33.665 1.00 24.97 363 THR B CA 1
ATOM 6022 C C . THR B 1 363 ? 20.891 11.938 -34.928 1.00 25.47 363 THR B C 1
ATOM 6023 O O . THR B 1 363 ? 21.573 11.926 -35.959 1.00 21.63 363 THR B O 1
ATOM 6027 N N . VAL B 1 364 ? 19.703 11.349 -34.834 1.00 24.24 364 VAL B N 1
ATOM 6028 C CA . VAL B 1 364 ? 19.096 10.661 -35.962 1.00 25.81 364 VAL B CA 1
ATOM 6029 C C . VAL B 1 364 ? 17.603 10.931 -35.938 1.00 26.66 364 VAL B C 1
ATOM 6030 O O . VAL B 1 364 ? 16.951 10.779 -34.903 1.00 25.95 364 VAL B O 1
ATOM 6034 N N . GLY B 1 365 ? 17.065 11.344 -37.080 1.00 27.56 365 GLY B N 1
ATOM 6035 C CA . GLY B 1 365 ? 15.646 11.627 -37.161 1.00 27.92 365 GLY B CA 1
ATOM 6036 C C . GLY B 1 365 ? 15.240 12.027 -38.560 1.00 28.82 365 GLY B C 1
ATOM 6037 O O . GLY B 1 365 ? 16.068 12.061 -39.470 1.00 28.37 365 GLY B O 1
ATOM 6038 N N . ARG B 1 366 ? 13.960 12.331 -38.736 1.00 30.86 366 ARG B N 1
ATOM 6039 C CA . ARG B 1 366 ? 13.460 12.741 -40.036 1.00 34.07 366 ARG B CA 1
ATOM 6040 C C . ARG B 1 366 ? 13.297 14.249 -40.057 1.00 35.47 366 ARG B C 1
ATOM 6041 O O . ARG B 1 366 ? 13.510 14.920 -39.046 1.00 34.41 366 ARG B O 1
ATOM 6049 N N . ILE B 1 367 ? 12.910 14.767 -41.218 1.00 38.36 367 ILE B N 1
ATOM 6050 C CA . ILE B 1 367 ? 12.685 16.194 -41.404 1.00 41.98 367 ILE B CA 1
ATOM 6051 C C . ILE B 1 367 ? 11.665 16.687 -40.384 1.00 43.25 367 ILE B C 1
ATOM 6052 O O . ILE B 1 367 ? 10.650 16.031 -40.130 1.00 40.93 367 ILE B O 1
ATOM 6057 N N . ASP B 1 368 ? 11.946 17.851 -39.812 1.00 46.98 368 ASP B N 1
ATOM 6058 C CA . ASP B 1 368 ? 11.073 18.468 -38.827 1.00 50.57 368 ASP B CA 1
ATOM 6059 C C . ASP B 1 368 ? 9.656 18.538 -39.397 1.00 51.80 368 ASP B C 1
ATOM 6060 O O . ASP B 1 368 ? 9.375 19.332 -40.293 1.00 51.66 368 ASP B O 1
ATOM 6065 N N . ASP B 1 369 ? 8.771 17.698 -38.872 1.00 53.44 369 ASP B N 1
ATOM 6066 C CA . ASP B 1 369 ? 7.383 17.642 -39.321 1.00 55.17 369 ASP B CA 1
ATOM 6067 C C . ASP B 1 369 ? 6.639 18.966 -39.116 1.00 55.85 369 ASP B C 1
ATOM 6068 O O . ASP B 1 369 ? 5.667 19.260 -39.818 1.00 55.29 369 ASP B O 1
ATOM 6073 N N . GLU B 1 370 ? 7.095 19.767 -38.158 1.00 55.09 370 GLU B N 1
ATOM 6074 C CA . GLU B 1 370 ? 6.437 21.035 -37.873 1.00 55.62 370 GLU B CA 1
ATOM 6075 C C . GLU B 1 370 ? 6.876 22.155 -38.812 1.00 55.09 370 GLU B C 1
ATOM 6076 O O . GLU B 1 370 ? 6.068 23.005 -39.184 1.00 55.23 370 GLU B O 1
ATOM 6082 N N . GLN B 1 371 ? 8.149 22.156 -39.198 1.00 53.83 371 GLN B N 1
ATOM 6083 C CA . GLN B 1 371 ? 8.661 23.178 -40.105 1.00 52.63 371 GLN B CA 1
ATOM 6084 C C . GLN B 1 371 ? 8.057 23.017 -41.505 1.00 52.98 371 GLN B C 1
ATOM 6085 O O . GLN B 1 371 ? 7.803 24.004 -42.200 1.00 52.25 371 GLN B O 1
ATOM 6091 N N . ILE B 1 372 ? 7.822 21.770 -41.909 1.00 52.62 372 ILE B N 1
ATOM 6092 C CA . ILE B 1 372 ? 7.249 21.476 -43.221 1.00 51.94 372 ILE B CA 1
ATOM 6093 C C . ILE B 1 372 ? 5.822 22.006 -43.348 1.00 51.64 372 ILE B C 1
ATOM 6094 O O . ILE B 1 372 ? 5.494 22.691 -44.315 1.00 51.22 372 ILE B O 1
ATOM 6099 N N . PHE B 1 373 ? 4.974 21.685 -42.375 1.00 51.01 373 PHE B N 1
ATOM 6100 C CA . PHE B 1 373 ? 3.588 22.130 -42.417 1.00 50.69 373 PHE B CA 1
ATOM 6101 C C . PHE B 1 373 ? 3.499 23.648 -42.402 1.00 50.07 373 PHE B C 1
ATOM 6102 O O . PHE B 1 373 ? 2.762 24.238 -43.187 1.00 49.13 373 PHE B O 1
ATOM 6110 N N . TYR B 1 374 ? 4.256 24.272 -41.507 1.00 50.65 374 TYR B N 1
ATOM 6111 C CA . TYR B 1 374 ? 4.276 25.724 -41.394 1.00 51.99 374 TYR B CA 1
ATOM 6112 C C . TYR B 1 374 ? 4.552 26.334 -42.763 1.00 52.58 374 TYR B C 1
ATOM 6113 O O . TYR B 1 374 ? 3.912 27.309 -43.161 1.00 52.96 374 TYR B O 1
ATOM 6122 N N . LEU B 1 375 ? 5.505 25.745 -43.482 1.00 53.03 375 LEU B N 1
ATOM 6123 C CA . LEU B 1 375 ? 5.879 26.216 -44.811 1.00 52.46 375 LEU B CA 1
ATOM 6124 C C . LEU B 1 375 ? 4.777 25.948 -45.830 1.00 52.22 375 LEU B C 1
ATOM 6125 O O . LEU B 1 375 ? 4.474 26.802 -46.665 1.00 53.60 375 LEU B O 1
ATOM 6130 N N . ARG B 1 376 ? 4.176 24.766 -45.755 1.00 51.46 376 ARG B N 1
ATOM 6131 C CA . ARG B 1 376 ? 3.112 24.389 -46.679 1.00 51.70 376 ARG B CA 1
ATOM 6132 C C . ARG B 1 376 ? 1.842 25.218 -46.485 1.00 52.71 376 ARG B C 1
ATOM 6133 O O . ARG B 1 376 ? 1.140 25.529 -47.453 1.00 52.55 376 ARG B O 1
ATOM 6141 N N . SER B 1 377 ? 1.546 25.570 -45.236 1.00 51.97 377 SER B N 1
ATOM 6142 C CA . SER B 1 377 ? 0.351 26.352 -44.932 1.00 51.90 377 SER B CA 1
ATOM 6143 C C . SER B 1 377 ? 0.473 27.780 -45.460 1.00 52.07 377 SER B C 1
ATOM 6144 O O . SER B 1 377 ? -0.469 28.569 -45.364 1.00 52.22 377 SER B O 1
ATOM 6147 N N . ARG B 1 378 ? 1.637 28.104 -46.015 1.00 51.68 378 ARG B N 1
ATOM 6148 C CA . ARG B 1 378 ? 1.889 29.433 -46.559 1.00 50.27 378 ARG B CA 1
ATOM 6149 C C . ARG B 1 378 ? 1.903 29.430 -48.078 1.00 49.17 378 ARG B C 1
ATOM 6150 O O . ARG B 1 378 ? 2.193 30.449 -48.696 1.00 48.73 378 ARG B O 1
ATOM 6158 N N . GLY B 1 379 ? 1.603 28.283 -48.677 1.00 49.22 379 GLY B N 1
ATOM 6159 C CA . GLY B 1 379 ? 1.591 28.200 -50.125 1.00 49.47 379 GLY B CA 1
ATOM 6160 C C . GLY B 1 379 ? 2.665 27.316 -50.737 1.00 50.99 379 GLY B C 1
ATOM 6161 O O . GLY B 1 379 ? 2.470 26.781 -51.829 1.00 51.62 379 GLY B O 1
ATOM 6162 N N . ILE B 1 380 ? 3.798 27.158 -50.054 1.00 51.32 380 ILE B N 1
ATOM 6163 C CA . ILE B 1 380 ? 4.883 26.325 -50.573 1.00 50.70 380 ILE B CA 1
ATOM 6164 C C . ILE B 1 380 ? 4.475 24.858 -50.589 1.00 50.42 380 ILE B C 1
ATOM 6165 O O . ILE B 1 380 ? 4.012 24.330 -49.582 1.00 50.31 380 ILE B O 1
ATOM 6170 N N . ASN B 1 381 ? 4.648 24.198 -51.730 1.00 50.62 381 ASN B N 1
ATOM 6171 C CA . ASN B 1 381 ? 4.303 22.785 -51.832 1.00 52.88 381 ASN B CA 1
ATOM 6172 C C . ASN B 1 381 ? 5.247 21.988 -50.938 1.00 52.47 381 ASN B C 1
ATOM 6173 O O . ASN B 1 381 ? 6.253 22.514 -50.463 1.00 52.43 381 ASN B O 1
ATOM 6178 N N . GLN B 1 382 ? 4.930 20.717 -50.719 1.00 52.12 382 GLN B N 1
ATOM 6179 C CA . GLN B 1 382 ? 5.749 19.879 -49.854 1.00 52.85 382 GLN B CA 1
ATOM 6180 C C . GLN B 1 382 ? 7.203 19.719 -50.300 1.00 52.53 382 GLN B C 1
ATOM 6181 O O . GLN B 1 382 ? 8.120 19.958 -49.512 1.00 52.60 382 GLN B O 1
ATOM 6187 N N . GLN B 1 383 ? 7.416 19.320 -51.552 1.00 51.18 383 GLN B N 1
ATOM 6188 C CA . GLN B 1 383 ? 8.771 19.122 -52.064 1.00 50.47 383 GLN B CA 1
ATOM 6189 C C . GLN B 1 383 ? 9.660 20.343 -51.852 1.00 49.20 383 GLN B C 1
ATOM 6190 O O . GLN B 1 383 ? 10.724 20.240 -51.244 1.00 49.56 383 GLN B O 1
ATOM 6196 N N . ASP B 1 384 ? 9.226 21.493 -52.364 1.00 47.52 384 ASP B N 1
ATOM 6197 C CA . ASP B 1 384 ? 9.985 22.732 -52.222 1.00 44.90 384 ASP B CA 1
ATOM 6198 C C . ASP B 1 384 ? 10.302 22.984 -50.752 1.00 43.19 384 ASP B C 1
ATOM 6199 O O . ASP B 1 384 ? 11.407 23.398 -50.406 1.00 42.34 384 ASP B O 1
ATOM 6204 N N . ALA B 1 385 ? 9.318 22.739 -49.894 1.00 41.36 385 ALA B N 1
ATOM 6205 C CA . ALA B 1 385 ? 9.488 22.937 -48.459 1.00 40.45 385 ALA B CA 1
ATOM 6206 C C . ALA B 1 385 ? 10.608 22.036 -47.944 1.00 39.30 385 ALA B C 1
ATOM 6207 O O . ALA B 1 385 ? 11.501 22.491 -47.229 1.00 37.30 385 ALA B O 1
ATOM 6209 N N . GLN B 1 386 ? 10.561 20.761 -48.319 1.00 38.94 386 GLN B N 1
ATOM 6210 C CA . GLN B 1 386 ? 11.583 19.818 -47.890 1.00 40.18 386 GLN B CA 1
ATOM 6211 C C . GLN B 1 386 ? 12.957 20.164 -48.443 1.00 39.77 386 GLN B C 1
ATOM 6212 O O . GLN B 1 386 ? 13.959 20.016 -47.741 1.00 37.92 386 GLN B O 1
ATOM 6218 N N . GLN B 1 387 ? 13.016 20.629 -49.689 1.00 39.13 387 GLN B N 1
ATOM 6219 C CA . GLN B 1 387 ? 14.309 20.976 -50.273 1.00 39.95 387 GLN B CA 1
ATOM 6220 C C . GLN B 1 387 ? 14.947 22.110 -49.486 1.00 38.98 387 GLN B C 1
ATOM 6221 O O . GLN B 1 387 ? 16.140 22.075 -49.185 1.00 39.37 387 GLN B O 1
ATOM 6227 N N . MET B 1 388 ? 14.141 23.113 -49.152 1.00 39.42 388 MET B N 1
ATOM 6228 C CA . MET B 1 388 ? 14.615 24.257 -48.383 1.00 39.58 388 MET B CA 1
ATOM 6229 C C . MET B 1 388 ? 15.237 23.776 -47.078 1.00 37.68 388 MET B C 1
ATOM 6230 O O . MET B 1 388 ? 16.321 24.209 -46.699 1.00 37.48 388 MET B O 1
ATOM 6235 N N . ILE B 1 389 ? 14.538 22.879 -46.392 1.00 36.11 389 ILE B N 1
ATOM 6236 C CA . ILE B 1 389 ? 15.024 22.350 -45.124 1.00 35.36 389 ILE B CA 1
ATOM 6237 C C . ILE B 1 389 ? 16.277 21.493 -45.318 1.00 34.04 389 ILE B C 1
ATOM 6238 O O . ILE B 1 389 ? 17.218 21.597 -44.539 1.00 33.86 389 ILE B O 1
ATOM 6243 N N . ILE B 1 390 ? 16.305 20.671 -46.364 1.00 34.30 390 ILE B N 1
ATOM 6244 C CA . ILE B 1 390 ? 17.473 19.832 -46.615 1.00 35.79 390 ILE B CA 1
ATOM 6245 C C . ILE B 1 390 ? 18.693 20.728 -46.847 1.00 36.17 390 ILE B C 1
ATOM 6246 O O . ILE B 1 390 ? 19.759 20.498 -46.271 1.00 35.52 390 ILE B O 1
ATOM 6251 N N . TYR B 1 391 ? 18.531 21.753 -47.683 1.00 35.45 391 TYR B N 1
ATOM 6252 C CA . TYR B 1 391 ? 19.620 22.685 -47.968 1.00 34.01 391 TYR B CA 1
ATOM 6253 C C . TYR B 1 391 ? 20.074 23.407 -46.710 1.00 33.81 391 TYR B C 1
ATOM 6254 O O . TYR B 1 391 ? 21.268 23.643 -46.519 1.00 34.16 391 TYR B O 1
ATOM 6263 N N . ALA B 1 392 ? 19.122 23.764 -45.853 1.00 32.32 392 ALA B N 1
ATOM 6264 C CA . ALA B 1 392 ? 19.462 24.442 -44.609 1.00 31.32 392 ALA B CA 1
ATOM 6265 C C . ALA B 1 392 ? 20.233 23.472 -43.710 1.00 31.14 392 ALA B C 1
ATOM 6266 O O . ALA B 1 392 ? 21.103 23.883 -42.939 1.00 30.85 392 ALA B O 1
ATOM 6268 N N . PHE B 1 393 ? 19.910 22.183 -43.817 1.00 29.73 393 PHE B N 1
ATOM 6269 C CA . PHE B 1 393 ? 20.579 21.152 -43.020 1.00 28.62 393 PHE B CA 1
ATOM 6270 C C . PHE B 1 393 ? 22.037 21.022 -43.480 1.00 27.20 393 PHE B C 1
ATOM 6271 O O . PHE B 1 393 ? 22.947 20.917 -42.665 1.00 28.56 393 PHE B O 1
ATOM 6279 N N . ALA B 1 394 ? 22.246 21.054 -44.790 1.00 27.18 394 ALA B N 1
ATOM 6280 C CA . ALA B 1 394 ? 23.583 20.927 -45.368 1.00 28.15 394 ALA B CA 1
ATOM 6281 C C . ALA B 1 394 ? 24.365 22.246 -45.427 1.00 28.41 394 ALA B C 1
ATOM 6282 O O . ALA B 1 394 ? 25.582 22.239 -45.622 1.00 27.75 394 ALA B O 1
ATOM 6284 N N . ALA B 1 395 ? 23.664 23.364 -45.242 1.00 28.26 395 ALA B N 1
ATOM 6285 C CA . ALA B 1 395 ? 24.266 24.699 -45.295 1.00 30.57 395 ALA B CA 1
ATOM 6286 C C . ALA B 1 395 ? 25.385 24.936 -44.289 1.00 30.38 395 ALA B C 1
ATOM 6287 O O . ALA B 1 395 ? 26.347 25.654 -44.573 1.00 30.31 395 ALA B O 1
ATOM 6289 N N . GLU B 1 396 ? 25.260 24.346 -43.108 1.00 31.18 396 GLU B N 1
ATOM 6290 C CA . GLU B 1 396 ? 26.287 24.517 -42.094 1.00 32.29 396 GLU B CA 1
ATOM 6291 C C . GLU B 1 396 ? 27.620 24.043 -42.673 1.00 31.92 396 GLU B C 1
ATOM 6292 O O . GLU B 1 396 ? 28.676 24.571 -42.338 1.00 32.96 396 GLU B O 1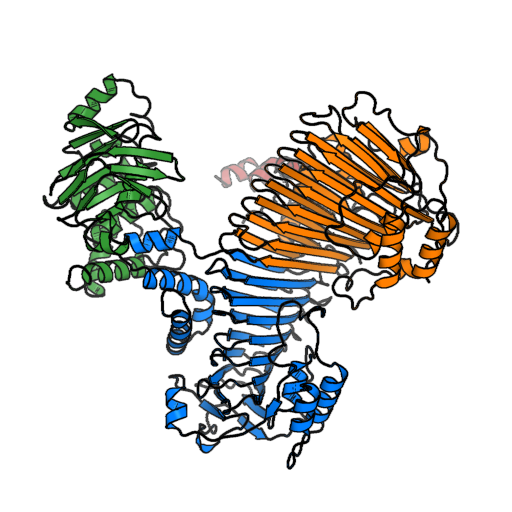
ATOM 6298 N N . LEU B 1 397 ? 27.568 23.056 -43.563 1.00 31.72 397 LEU B N 1
ATOM 6299 C CA . LEU B 1 397 ? 28.790 22.531 -44.175 1.00 29.64 397 LEU B CA 1
ATOM 6300 C C . LEU B 1 397 ? 29.170 23.252 -45.469 1.00 28.65 397 LEU B C 1
ATOM 6301 O O . LEU B 1 397 ? 30.334 23.614 -45.667 1.00 28.21 397 LEU B O 1
ATOM 6306 N N . THR B 1 398 ? 28.194 23.460 -46.347 1.00 26.82 398 THR B N 1
ATOM 6307 C CA . THR B 1 398 ? 28.456 24.128 -47.618 1.00 28.72 398 THR B CA 1
ATOM 6308 C C . THR B 1 398 ? 28.953 25.564 -47.437 1.00 28.14 398 THR B C 1
ATOM 6309 O O . THR B 1 398 ? 29.825 26.022 -48.175 1.00 27.07 398 THR B O 1
ATOM 6313 N N . GLU B 1 399 ? 28.408 26.268 -46.451 1.00 28.48 399 GLU B N 1
ATOM 6314 C CA . GLU B 1 399 ? 28.823 27.646 -46.181 1.00 31.30 399 GLU B CA 1
ATOM 6315 C C . GLU B 1 399 ? 30.305 27.769 -45.830 1.00 31.70 399 GLU B C 1
ATOM 6316 O O . GLU B 1 399 ? 30.829 28.872 -45.736 1.00 32.45 399 GLU B O 1
ATOM 6322 N N . ALA B 1 400 ? 30.986 26.645 -45.630 1.00 32.59 400 ALA B N 1
ATOM 6323 C CA . ALA B 1 400 ? 32.410 26.694 -45.303 1.00 31.82 400 ALA B CA 1
ATOM 6324 C C . ALA B 1 400 ? 33.217 26.961 -46.575 1.00 31.55 400 ALA B C 1
ATOM 6325 O O . ALA B 1 400 ? 34.419 27.233 -46.524 1.00 29.51 400 ALA B O 1
ATOM 6327 N N . LEU B 1 401 ? 32.547 26.869 -47.719 1.00 32.17 401 LEU B N 1
ATOM 6328 C CA . LEU B 1 401 ? 33.194 27.114 -49.004 1.00 33.51 401 LEU B CA 1
ATOM 6329 C C . LEU B 1 401 ? 33.016 28.599 -49.329 1.00 35.33 401 LEU B C 1
ATOM 6330 O O . LEU B 1 401 ? 31.969 29.016 -49.819 1.00 33.88 401 LEU B O 1
ATOM 6335 N N . ARG B 1 402 ? 34.044 29.389 -49.047 1.00 37.38 402 ARG B N 1
ATOM 6336 C CA . ARG B 1 402 ? 34.000 30.825 -49.291 1.00 40.05 402 ARG B CA 1
ATOM 6337 C C . ARG B 1 402 ? 33.910 31.199 -50.768 1.00 39.76 402 ARG B C 1
ATOM 6338 O O . ARG B 1 402 ? 33.291 32.203 -51.117 1.00 39.74 402 ARG B O 1
ATOM 6346 N N . ASP B 1 403 ? 34.524 30.402 -51.635 1.00 38.49 403 ASP B N 1
ATOM 6347 C CA . ASP B 1 403 ? 34.467 30.690 -53.063 1.00 37.87 403 ASP B CA 1
ATOM 6348 C C . ASP B 1 403 ? 33.058 30.379 -53.554 1.00 36.54 403 ASP B C 1
ATOM 6349 O O . ASP B 1 403 ? 32.702 29.219 -53.763 1.00 35.35 403 ASP B O 1
ATOM 6354 N N . GLU B 1 404 ? 32.261 31.428 -53.730 1.00 35.47 404 GLU B N 1
ATOM 6355 C CA . GLU B 1 404 ? 30.876 31.296 -54.170 1.00 35.67 404 GLU B CA 1
ATOM 6356 C C . GLU B 1 404 ? 30.708 30.406 -55.402 1.00 33.29 404 GLU B C 1
ATOM 6357 O O . GLU B 1 404 ? 29.793 29.584 -55.463 1.00 33.16 404 GLU B O 1
ATOM 6363 N N . GLY B 1 405 ? 31.582 30.579 -56.388 1.00 32.22 405 GLY B N 1
ATOM 6364 C CA . GLY B 1 405 ? 31.491 29.769 -57.587 1.00 29.61 405 GLY B CA 1
ATOM 6365 C C . GLY B 1 405 ? 31.664 28.295 -57.258 1.00 28.63 405 GLY B C 1
ATOM 6366 O O . GLY B 1 405 ? 30.973 27.438 -57.811 1.00 28.69 405 GLY B O 1
ATOM 6367 N N . LEU B 1 406 ? 32.589 27.994 -56.354 1.00 27.14 406 LEU B N 1
ATOM 6368 C CA . LEU B 1 406 ? 32.826 26.608 -55.973 1.00 28.71 406 LEU B CA 1
ATOM 6369 C C . LEU B 1 406 ? 31.628 26.080 -55.193 1.00 28.80 406 LEU B C 1
ATOM 6370 O O . LEU B 1 406 ? 31.149 24.970 -55.445 1.00 28.05 406 LEU B O 1
ATOM 6375 N N . LYS B 1 407 ? 31.133 26.889 -54.260 1.00 27.71 407 LYS B N 1
ATOM 6376 C CA . LYS B 1 407 ? 29.990 26.492 -53.452 1.00 28.20 407 LYS B CA 1
ATOM 6377 C C . LYS B 1 407 ? 28.781 26.138 -54.313 1.00 26.98 407 LYS B C 1
ATOM 6378 O O . LYS B 1 407 ? 28.118 25.135 -54.071 1.00 26.06 407 LYS B O 1
ATOM 6384 N N . GLN B 1 408 ? 28.499 26.955 -55.323 1.00 27.40 408 GLN B N 1
ATOM 6385 C CA . GLN B 1 408 ? 27.351 26.700 -56.187 1.00 27.55 408 GLN B CA 1
ATOM 6386 C C . GLN B 1 408 ? 27.452 25.369 -56.924 1.00 25.90 408 GLN B C 1
ATOM 6387 O O . GLN B 1 408 ? 26.449 24.681 -57.111 1.00 26.13 408 GLN B O 1
ATOM 6393 N N . GLN B 1 409 ? 28.654 25.006 -57.355 1.00 24.68 409 GLN B N 1
ATOM 6394 C CA . GLN B 1 409 ? 28.830 23.742 -58.061 1.00 24.79 409 GLN B CA 1
ATOM 6395 C C . GLN B 1 409 ? 28.612 22.576 -57.095 1.00 25.28 409 GLN B C 1
ATOM 6396 O O . GLN B 1 409 ? 28.104 21.530 -57.487 1.00 26.32 409 GLN B O 1
ATOM 6402 N N . VAL B 1 410 ? 28.982 22.764 -55.830 1.00 24.14 410 VAL B N 1
ATOM 6403 C CA . VAL B 1 410 ? 28.784 21.723 -54.830 1.00 24.83 410 VAL B CA 1
ATOM 6404 C C . VAL B 1 410 ? 27.288 21.609 -54.537 1.00 26.39 410 VAL B C 1
ATOM 6405 O O . VAL B 1 410 ? 26.754 20.505 -54.397 1.00 24.76 410 VAL B O 1
ATOM 6409 N N . LEU B 1 411 ? 26.608 22.752 -54.460 1.00 26.80 411 LEU B N 1
ATOM 6410 C CA . LEU B 1 411 ? 25.170 22.756 -54.194 1.00 26.56 411 LEU B CA 1
ATOM 6411 C C . LEU B 1 411 ? 24.425 22.076 -55.340 1.00 25.27 411 LEU B C 1
ATOM 6412 O O . LEU B 1 411 ? 23.445 21.364 -55.114 1.00 26.60 411 LEU B O 1
ATOM 6417 N N . ALA B 1 412 ? 24.890 22.288 -56.568 1.00 24.04 412 ALA B N 1
ATOM 6418 C CA . ALA B 1 412 ? 24.258 21.662 -57.728 1.00 24.98 412 ALA B CA 1
ATOM 6419 C C . ALA B 1 412 ? 24.427 20.133 -57.661 1.00 24.58 412 ALA B C 1
ATOM 6420 O O . ALA B 1 412 ? 23.519 19.389 -58.022 1.00 25.35 412 ALA B O 1
ATOM 6422 N N . ARG B 1 413 ? 25.587 19.670 -57.197 1.00 23.05 413 ARG B N 1
ATOM 6423 C CA . ARG B 1 413 ? 25.837 18.231 -57.079 1.00 23.08 413 ARG B CA 1
ATOM 6424 C C . ARG B 1 413 ? 24.878 17.680 -56.020 1.00 23.44 413 ARG B C 1
ATOM 6425 O O . ARG B 1 413 ? 24.306 16.601 -56.179 1.00 22.99 413 ARG B O 1
ATOM 6433 N N . ILE B 1 414 ? 24.705 18.439 -54.944 1.00 22.38 414 ILE B N 1
ATOM 6434 C CA . ILE B 1 414 ? 23.794 18.067 -53.870 1.00 24.50 414 ILE B CA 1
ATOM 6435 C C . ILE B 1 414 ? 22.368 17.980 -54.429 1.00 26.44 414 ILE B C 1
ATOM 6436 O O . ILE B 1 414 ? 21.624 17.051 -54.117 1.00 26.17 414 ILE B O 1
ATOM 6441 N N . GLY B 1 415 ? 22.006 18.948 -55.270 1.00 28.08 415 GLY B N 1
ATOM 6442 C CA . GLY B 1 415 ? 20.680 18.980 -55.864 1.00 29.26 415 GLY B CA 1
ATOM 6443 C C . GLY B 1 415 ? 20.319 17.749 -56.676 1.00 30.74 415 GLY B C 1
ATOM 6444 O O . GLY B 1 415 ? 19.146 17.391 -56.766 1.00 29.88 415 GLY B O 1
ATOM 6445 N N . GLN B 1 416 ? 21.314 17.095 -57.268 1.00 32.21 416 GLN B N 1
ATOM 6446 C CA . GLN B 1 416 ? 21.056 15.895 -58.065 1.00 33.91 416 GLN B CA 1
ATOM 6447 C C . GLN B 1 416 ? 20.489 14.764 -57.217 1.00 34.70 416 GLN B C 1
ATOM 6448 O O . GLN B 1 416 ? 19.895 13.822 -57.748 1.00 35.01 416 GLN B O 1
ATOM 6454 N N . ARG B 1 417 ? 20.671 14.858 -55.903 1.00 34.29 417 ARG B N 1
ATOM 6455 C CA . ARG B 1 417 ? 20.194 13.826 -54.988 1.00 35.35 417 ARG B CA 1
ATOM 6456 C C . ARG B 1 417 ? 18.900 14.179 -54.268 1.00 38.31 417 ARG B C 1
ATOM 6457 O O . ARG B 1 417 ? 18.436 13.416 -53.422 1.00 37.92 417 ARG B O 1
ATOM 6465 N N . LEU B 1 418 ? 18.323 15.332 -54.591 1.00 40.69 418 LEU B N 1
ATOM 6466 C CA . LEU B 1 418 ? 17.081 15.752 -53.955 1.00 44.55 418 LEU B CA 1
ATOM 6467 C C . LEU B 1 418 ? 15.854 15.277 -54.726 1.00 47.16 418 LEU B C 1
ATOM 6468 O O . LEU B 1 418 ? 15.918 15.040 -55.932 1.00 46.61 418 LEU B O 1
ATOM 6473 N N . PRO B 1 419 ? 14.717 15.127 -54.029 1.00 50.30 419 PRO B N 1
ATOM 6474 C CA . PRO B 1 419 ? 13.461 14.678 -54.636 1.00 53.60 419 PRO B CA 1
ATOM 6475 C C . PRO B 1 419 ? 13.207 15.304 -56.004 1.00 56.41 419 PRO B C 1
ATOM 6476 O O . PRO B 1 419 ? 13.065 14.600 -57.004 1.00 56.78 419 PRO B O 1
ATOM 6480 N N . GLY B 1 420 ? 13.158 16.631 -56.041 1.00 59.23 420 GLY B N 1
ATOM 6481 C CA . GLY B 1 420 ? 12.926 17.320 -57.295 1.00 62.61 420 GLY B CA 1
ATOM 6482 C C . GLY B 1 420 ? 14.033 17.063 -58.298 1.00 64.99 420 GLY B C 1
ATOM 6483 O O . GLY B 1 420 ? 13.783 16.968 -59.501 1.00 65.10 420 GLY B O 1
ATOM 6484 N N . GLY B 1 421 ? 15.261 16.949 -57.800 1.00 66.68 421 GLY B N 1
ATOM 6485 C CA . GLY B 1 421 ? 16.393 16.704 -58.676 1.00 68.63 421 GLY B CA 1
ATOM 6486 C C . GLY B 1 421 ? 17.260 17.937 -58.838 1.00 70.69 421 GLY B C 1
ATOM 6487 O O . GLY B 1 421 ? 18.241 17.921 -59.586 1.00 70.99 421 GLY B O 1
ATOM 6488 N N . ALA B 1 422 ? 16.897 19.008 -58.134 1.00 71.60 422 ALA B N 1
ATOM 6489 C CA . ALA B 1 422 ? 17.645 20.262 -58.192 1.00 71.98 422 ALA B CA 1
ATOM 6490 C C . ALA B 1 422 ? 17.732 20.908 -56.808 1.00 71.94 422 ALA B C 1
ATOM 6491 O O . ALA B 1 422 ? 17.089 20.380 -55.873 1.00 72.61 422 ALA B O 1
ATOM 6493 N N . MET C 2 20 ? 44.232 45.706 11.360 1.00 41.11 1 MET C N 1
ATOM 6494 C CA . MET C 2 20 ? 43.845 44.273 11.220 1.00 40.27 1 MET C CA 1
ATOM 6495 C C . MET C 2 20 ? 44.492 43.602 10.005 1.00 37.35 1 MET C C 1
ATOM 6496 O O . MET C 2 20 ? 44.791 42.407 10.039 1.00 37.52 1 MET C O 1
ATOM 6501 N N . LEU C 2 21 ? 44.700 44.364 8.933 1.00 34.96 2 LEU C N 1
ATOM 6502 C CA . LEU C 2 21 ? 45.328 43.825 7.731 1.00 32.13 2 LEU C CA 1
ATOM 6503 C C . LEU C 2 21 ? 46.587 44.614 7.413 1.00 32.29 2 LEU C C 1
ATOM 6504 O O . LEU C 2 21 ? 46.553 45.842 7.300 1.00 30.82 2 LEU C O 1
ATOM 6509 N N . SER C 2 22 ? 47.697 43.908 7.260 1.00 30.10 3 SER C N 1
ATOM 6510 C CA . SER C 2 22 ? 48.950 44.565 6.946 1.00 29.50 3 SER C CA 1
ATOM 6511 C C . SER C 2 22 ? 49.667 43.856 5.804 1.00 28.95 3 SER C C 1
ATOM 6512 O O . SER C 2 22 ? 50.103 42.704 5.936 1.00 28.23 3 SER C O 1
ATOM 6515 N N . ILE C 2 23 ? 49.767 44.549 4.675 1.00 27.03 4 ILE C N 1
ATOM 6516 C CA . ILE C 2 23 ? 50.448 44.016 3.503 1.00 27.49 4 ILE C CA 1
ATOM 6517 C C . ILE C 2 23 ? 51.752 44.792 3.376 1.00 27.36 4 ILE C C 1
ATOM 6518 O O . ILE C 2 23 ? 51.743 46.021 3.279 1.00 26.26 4 ILE C O 1
ATOM 6523 N N . LYS C 2 24 ? 52.874 44.083 3.368 1.00 28.85 5 LYS C N 1
ATOM 6524 C CA . LYS C 2 24 ? 54.166 44.750 3.277 1.00 29.59 5 LYS C CA 1
ATOM 6525 C C . LYS C 2 24 ? 55.090 44.203 2.192 1.00 29.07 5 LYS C C 1
ATOM 6526 O O . LYS C 2 24 ? 55.370 43.000 2.149 1.00 28.90 5 LYS C O 1
ATOM 6532 N N . ASP C 2 25 ? 55.553 45.100 1.321 1.00 26.75 6 ASP C N 1
ATOM 6533 C CA . ASP C 2 25 ? 56.484 44.766 0.244 1.00 26.51 6 ASP C CA 1
ATOM 6534 C C . ASP C 2 25 ? 56.102 43.488 -0.512 1.00 26.02 6 ASP C C 1
ATOM 6535 O O . ASP C 2 25 ? 56.953 42.669 -0.855 1.00 23.74 6 ASP C O 1
ATOM 6540 N N . LEU C 2 26 ? 54.811 43.347 -0.783 1.00 24.95 7 LEU C N 1
ATOM 6541 C CA . LEU C 2 26 ? 54.268 42.177 -1.465 1.00 24.70 7 LEU C CA 1
ATOM 6542 C C . LEU C 2 26 ? 54.664 42.081 -2.937 1.00 24.76 7 LEU C C 1
ATOM 6543 O O . LEU C 2 26 ? 54.429 43.011 -3.715 1.00 23.05 7 LEU C O 1
ATOM 6548 N N . HIS C 2 27 ? 55.260 40.952 -3.310 1.00 22.80 8 HIS C N 1
ATOM 6549 C CA . HIS C 2 27 ? 55.657 40.701 -4.692 1.00 25.60 8 HIS C CA 1
ATOM 6550 C C . HIS C 2 27 ? 54.920 39.439 -5.136 1.00 25.77 8 HIS C C 1
ATOM 6551 O O . HIS C 2 27 ? 55.004 38.408 -4.472 1.00 27.79 8 HIS C O 1
ATOM 6558 N N . VAL C 2 28 ? 54.198 39.519 -6.248 1.00 26.29 9 VAL C N 1
ATOM 6559 C CA . VAL C 2 28 ? 53.455 38.367 -6.750 1.00 27.37 9 VAL C CA 1
ATOM 6560 C C . VAL C 2 28 ? 53.587 38.234 -8.265 1.00 29.37 9 VAL C C 1
ATOM 6561 O O . VAL C 2 28 ? 53.449 39.214 -9.000 1.00 27.45 9 VAL C O 1
ATOM 6565 N N . SER C 2 29 ? 53.854 37.021 -8.732 1.00 30.50 10 SER C N 1
ATOM 6566 C CA . SER C 2 29 ? 53.955 36.795 -10.165 1.00 34.99 10 SER C CA 1
ATOM 6567 C C . SER C 2 29 ? 52.950 35.726 -10.590 1.00 36.33 10 SER C C 1
ATOM 6568 O O . SER C 2 29 ? 52.553 34.881 -9.790 1.00 36.42 10 SER C O 1
ATOM 6571 N N . VAL C 2 30 ? 52.515 35.802 -11.843 1.00 39.42 11 VAL C N 1
ATOM 6572 C CA . VAL C 2 30 ? 51.552 34.863 -12.403 1.00 42.70 11 VAL C CA 1
ATOM 6573 C C . VAL C 2 30 ? 52.193 34.259 -13.645 1.00 44.87 11 VAL C C 1
ATOM 6574 O O . VAL C 2 30 ? 52.593 34.986 -14.553 1.00 45.88 11 VAL C O 1
ATOM 6578 N N . GLU C 2 31 ? 52.289 32.935 -13.688 1.00 46.39 12 GLU C N 1
ATOM 6579 C CA . GLU C 2 31 ? 52.915 32.265 -14.821 1.00 49.27 12 GLU C CA 1
ATOM 6580 C C . GLU C 2 31 ? 54.285 32.887 -15.083 1.00 49.60 12 GLU C C 1
ATOM 6581 O O . GLU C 2 31 ? 54.656 33.157 -16.229 1.00 50.23 12 GLU C O 1
ATOM 6587 N N . ASP C 2 32 ? 55.020 33.119 -13.999 1.00 49.67 13 ASP C N 1
ATOM 6588 C CA . ASP C 2 32 ? 56.365 33.694 -14.036 1.00 50.37 13 ASP C CA 1
ATOM 6589 C C . ASP C 2 32 ? 56.482 35.170 -14.410 1.00 49.23 13 ASP C C 1
ATOM 6590 O O . ASP C 2 32 ? 57.592 35.676 -14.598 1.00 48.68 13 ASP C O 1
ATOM 6595 N N . LYS C 2 33 ? 55.351 35.859 -14.519 1.00 46.97 14 LYS C N 1
ATOM 6596 C CA . LYS C 2 33 ? 55.373 37.283 -14.832 1.00 44.30 14 LYS C CA 1
ATOM 6597 C C . LYS C 2 33 ? 55.136 38.066 -13.542 1.00 41.96 14 LYS C C 1
ATOM 6598 O O . LYS C 2 33 ? 54.150 37.833 -12.842 1.00 38.98 14 LYS C O 1
ATOM 6604 N N . ALA C 2 34 ? 56.039 38.992 -13.234 1.00 38.99 15 ALA C N 1
ATOM 6605 C CA . ALA C 2 34 ? 55.915 39.803 -12.031 1.00 37.24 15 ALA C CA 1
ATOM 6606 C C . ALA C 2 34 ? 54.767 40.805 -12.184 1.00 35.57 15 ALA C C 1
ATOM 6607 O O . ALA C 2 34 ? 54.818 41.687 -13.035 1.00 34.97 15 ALA C O 1
ATOM 6609 N N . ILE C 2 35 ? 53.734 40.652 -11.359 1.00 34.05 16 ILE C N 1
ATOM 6610 C CA . ILE C 2 35 ? 52.562 41.530 -11.395 1.00 33.20 16 ILE C CA 1
ATOM 6611 C C . ILE C 2 35 ? 52.632 42.546 -10.253 1.00 30.89 16 ILE C C 1
ATOM 6612 O O . ILE C 2 35 ? 52.675 43.749 -10.492 1.00 29.75 16 ILE C O 1
ATOM 6617 N N . LEU C 2 36 ? 52.621 42.063 -9.014 1.00 29.29 17 LEU C N 1
ATOM 6618 C CA . LEU C 2 36 ? 52.733 42.952 -7.860 1.00 28.19 17 LEU C CA 1
ATOM 6619 C C . LEU C 2 36 ? 54.223 43.062 -7.563 1.00 28.75 17 LEU C C 1
ATOM 6620 O O . LEU C 2 36 ? 54.910 42.050 -7.409 1.00 27.65 17 LEU C O 1
ATOM 6625 N N . ARG C 2 37 ? 54.719 44.289 -7.482 1.00 28.25 18 ARG C N 1
ATOM 6626 C CA . ARG C 2 37 ? 56.140 44.512 -7.255 1.00 30.51 18 ARG C CA 1
ATOM 6627 C C . ARG C 2 37 ? 56.448 45.331 -6.003 1.00 29.35 18 ARG C C 1
ATOM 6628 O O . ARG C 2 37 ? 57.091 46.372 -6.096 1.00 29.23 18 ARG C O 1
ATOM 6636 N N . GLY C 2 38 ? 55.994 44.869 -4.841 1.00 29.38 19 GLY C N 1
ATOM 6637 C CA . GLY C 2 38 ? 56.262 45.594 -3.611 1.00 28.07 19 GLY C CA 1
ATOM 6638 C C . GLY C 2 38 ? 55.078 46.393 -3.106 1.00 28.72 19 GLY C C 1
ATOM 6639 O O . GLY C 2 38 ? 55.231 47.515 -2.621 1.00 28.52 19 GLY C O 1
ATOM 6640 N N . LEU C 2 39 ? 53.888 45.815 -3.219 1.00 28.24 20 LEU C N 1
ATOM 6641 C CA . LEU C 2 39 ? 52.678 46.478 -2.761 1.00 27.09 20 LEU C CA 1
ATOM 6642 C C . LEU C 2 39 ? 52.616 46.472 -1.232 1.00 26.95 20 LEU C C 1
ATOM 6643 O O . LEU C 2 39 ? 52.863 45.449 -0.595 1.00 26.42 20 LEU C O 1
ATOM 6648 N N . SER C 2 40 ? 52.307 47.627 -0.653 1.00 26.59 21 SER C N 1
ATOM 6649 C CA . SER C 2 40 ? 52.186 47.768 0.795 1.00 27.94 21 SER C CA 1
ATOM 6650 C C . SER C 2 40 ? 50.874 48.471 1.074 1.00 28.16 21 SER C C 1
ATOM 6651 O O . SER C 2 40 ? 50.537 49.449 0.410 1.00 28.09 21 SER C O 1
ATOM 6654 N N . LEU C 2 41 ? 50.133 47.961 2.048 1.00 28.31 22 LEU C N 1
ATOM 6655 C CA . LEU C 2 41 ? 48.848 48.538 2.413 1.00 29.10 22 LEU C CA 1
ATOM 6656 C C . LEU C 2 41 ? 48.537 48.241 3.877 1.00 29.18 22 LEU C C 1
ATOM 6657 O O . LEU C 2 41 ? 48.822 47.152 4.370 1.00 26.71 22 LEU C O 1
ATOM 6662 N N . ASP C 2 42 ? 47.940 49.214 4.559 1.00 30.20 23 ASP C N 1
ATOM 6663 C CA . ASP C 2 42 ? 47.590 49.064 5.968 1.00 30.36 23 ASP C CA 1
ATOM 6664 C C . ASP C 2 42 ? 46.108 49.389 6.155 1.00 28.56 23 ASP C C 1
ATOM 6665 O O . ASP C 2 42 ? 45.659 50.477 5.803 1.00 28.92 23 ASP C O 1
ATOM 6670 N N . VAL C 2 43 ? 45.349 48.444 6.700 1.00 26.50 24 VAL C N 1
ATOM 6671 C CA . VAL C 2 43 ? 43.925 48.653 6.925 1.00 26.13 24 VAL C CA 1
ATOM 6672 C C . VAL C 2 43 ? 43.566 48.378 8.378 1.00 27.88 24 VAL C C 1
ATOM 6673 O O . VAL C 2 43 ? 43.797 47.281 8.890 1.00 27.90 24 VAL C O 1
ATOM 6677 N N . HIS C 2 44 ? 43.000 49.384 9.035 1.00 27.96 25 HIS C N 1
ATOM 6678 C CA . HIS C 2 44 ? 42.595 49.263 10.424 1.00 29.32 25 HIS C CA 1
ATOM 6679 C C . HIS C 2 44 ? 41.082 49.100 10.500 1.00 29.82 25 HIS C C 1
ATOM 6680 O O . HIS C 2 44 ? 40.366 49.441 9.560 1.00 28.48 25 HIS C O 1
ATOM 6687 N N . PRO C 2 45 ? 40.574 48.575 11.629 1.00 29.95 26 PRO C N 1
ATOM 6688 C CA . PRO C 2 45 ? 39.137 48.368 11.828 1.00 29.08 26 PRO C CA 1
ATOM 6689 C C . PRO C 2 45 ? 38.328 49.635 11.547 1.00 30.18 26 PRO C C 1
ATOM 6690 O O . PRO C 2 45 ? 38.772 50.736 11.852 1.00 29.10 26 PRO C O 1
ATOM 6694 N N . GLY C 2 46 ? 37.150 49.468 10.949 1.00 29.20 27 GLY C N 1
ATOM 6695 C CA . GLY C 2 46 ? 36.292 50.603 10.656 1.00 29.60 27 GLY C CA 1
ATOM 6696 C C . GLY C 2 46 ? 36.641 51.460 9.452 1.00 29.90 27 GLY C C 1
ATOM 6697 O O . GLY C 2 46 ? 36.003 52.490 9.238 1.00 31.61 27 GLY C O 1
ATOM 6698 N N . GLU C 2 47 ? 37.624 51.053 8.653 1.00 28.46 28 GLU C N 1
ATOM 6699 C CA . GLU C 2 47 ? 38.017 51.854 7.492 1.00 28.47 28 GLU C CA 1
ATOM 6700 C C . GLU C 2 47 ? 37.559 51.303 6.136 1.00 28.24 28 GLU C C 1
ATOM 6701 O O . GLU C 2 47 ? 37.463 50.091 5.932 1.00 26.71 28 GLU C O 1
ATOM 6707 N N . VAL C 2 48 ? 37.267 52.215 5.214 1.00 27.59 29 VAL C N 1
ATOM 6708 C CA . VAL C 2 48 ? 36.869 51.846 3.865 1.00 26.39 29 VAL C CA 1
ATOM 6709 C C . VAL C 2 48 ? 37.992 52.355 2.975 1.00 27.51 29 VAL C C 1
ATOM 6710 O O . VAL C 2 48 ? 38.295 53.555 2.965 1.00 28.40 29 VAL C O 1
ATOM 6714 N N . HIS C 2 49 ? 38.624 51.434 2.255 1.00 26.45 30 HIS C N 1
ATOM 6715 C CA . HIS C 2 49 ? 39.732 51.753 1.358 1.00 25.66 30 HIS C CA 1
ATOM 6716 C C . HIS C 2 49 ? 39.365 51.478 -0.092 1.00 25.64 30 HIS C C 1
ATOM 6717 O O . HIS C 2 49 ? 38.783 50.438 -0.400 1.00 27.31 30 HIS C O 1
ATOM 6724 N N . ALA C 2 50 ? 39.726 52.397 -0.980 1.00 23.32 31 ALA C N 1
ATOM 6725 C CA . ALA C 2 50 ? 39.475 52.217 -2.400 1.00 23.53 31 ALA C CA 1
ATOM 6726 C C . ALA C 2 50 ? 40.830 52.068 -3.101 1.00 23.49 31 ALA C C 1
ATOM 6727 O O . ALA C 2 50 ? 41.747 52.859 -2.866 1.00 26.03 31 ALA C O 1
ATOM 6729 N N . ILE C 2 51 ? 40.959 51.030 -3.922 1.00 24.16 32 ILE C N 1
ATOM 6730 C CA . ILE C 2 51 ? 42.173 50.776 -4.700 1.00 25.01 32 ILE C CA 1
ATOM 6731 C C . ILE C 2 51 ? 41.747 50.954 -6.161 1.00 26.55 32 ILE C C 1
ATOM 6732 O O . ILE C 2 51 ? 40.753 50.379 -6.615 1.00 26.25 32 ILE C O 1
ATOM 6737 N N . MET C 2 52 ? 42.513 51.776 -6.873 1.00 26.95 33 MET C N 1
ATOM 6738 C CA . MET C 2 52 ? 42.227 52.119 -8.251 1.00 30.15 33 MET C CA 1
ATOM 6739 C C . MET C 2 52 ? 43.446 51.998 -9.134 1.00 30.64 33 MET C C 1
ATOM 6740 O O . MET C 2 52 ? 44.512 51.555 -8.693 1.00 34.60 33 MET C O 1
ATOM 6745 N N . GLY C 2 53 ? 43.280 52.398 -10.389 1.00 29.50 34 GLY C N 1
ATOM 6746 C CA . GLY C 2 53 ? 44.386 52.337 -11.327 1.00 28.56 34 GLY C CA 1
ATOM 6747 C C . GLY C 2 53 ? 44.032 51.679 -12.658 1.00 27.39 34 GLY C C 1
ATOM 6748 O O . GLY C 2 53 ? 42.920 51.221 -12.859 1.00 26.40 34 GLY C O 1
ATOM 6749 N N . PRO C 2 54 ? 45.000 51.649 -13.593 1.00 26.71 35 PRO C N 1
ATOM 6750 C CA . PRO C 2 54 ? 44.784 51.044 -14.913 1.00 27.18 35 PRO C CA 1
ATOM 6751 C C . PRO C 2 54 ? 44.821 49.512 -14.882 1.00 29.16 35 PRO C C 1
ATOM 6752 O O . PRO C 2 54 ? 45.298 48.901 -13.922 1.00 29.74 35 PRO C O 1
ATOM 6756 N N . ASN C 2 55 ? 44.286 48.899 -15.930 1.00 30.01 36 ASN C N 1
ATOM 6757 C CA . ASN C 2 55 ? 44.278 47.452 -16.046 1.00 31.10 36 ASN C CA 1
ATOM 6758 C C . ASN C 2 55 ? 45.733 47.022 -16.205 1.00 30.50 36 ASN C C 1
ATOM 6759 O O . ASN C 2 55 ? 46.536 47.733 -16.823 1.00 29.74 36 ASN C O 1
ATOM 6764 N N . GLY C 2 56 ? 46.080 45.872 -15.633 1.00 28.77 37 GLY C N 1
ATOM 6765 C CA . GLY C 2 56 ? 47.445 45.386 -15.738 1.00 26.73 37 GLY C CA 1
ATOM 6766 C C . GLY C 2 56 ? 48.359 45.851 -14.618 1.00 26.60 37 GLY C C 1
ATOM 6767 O O . GLY C 2 56 ? 49.512 45.445 -14.559 1.00 26.80 37 GLY C O 1
ATOM 6768 N N . SER C 2 57 ? 47.854 46.688 -13.716 1.00 26.98 38 SER C N 1
ATOM 6769 C CA . SER C 2 57 ? 48.676 47.182 -12.623 1.00 27.50 38 SER C CA 1
ATOM 6770 C C . SER C 2 57 ? 48.534 46.473 -11.279 1.00 27.33 38 SER C C 1
ATOM 6771 O O . SER C 2 57 ? 49.084 46.933 -10.277 1.00 26.55 38 SER C O 1
ATOM 6774 N N . GLY C 2 58 ? 47.796 45.367 -11.247 1.00 27.78 39 GLY C N 1
ATOM 6775 C CA . GLY C 2 58 ? 47.686 44.615 -10.007 1.00 28.29 39 GLY C CA 1
ATOM 6776 C C . GLY C 2 58 ? 46.347 44.382 -9.336 1.00 28.79 39 GLY C C 1
ATOM 6777 O O . GLY C 2 58 ? 46.273 43.571 -8.419 1.00 30.07 39 GLY C O 1
ATOM 6778 N N . LYS C 2 59 ? 45.294 45.067 -9.769 1.00 28.60 40 LYS C N 1
ATOM 6779 C CA . LYS C 2 59 ? 43.983 44.896 -9.144 1.00 29.24 40 LYS C CA 1
ATOM 6780 C C . LYS C 2 59 ? 43.566 43.439 -8.898 1.00 29.68 40 LYS C C 1
ATOM 6781 O O . LYS C 2 59 ? 43.295 43.058 -7.765 1.00 28.51 40 LYS C O 1
ATOM 6787 N N . SER C 2 60 ? 43.513 42.632 -9.956 1.00 29.57 41 SER C N 1
ATOM 6788 C CA . SER C 2 60 ? 43.093 41.229 -9.835 1.00 31.39 41 SER C CA 1
ATOM 6789 C C . SER C 2 60 ? 44.071 40.331 -9.095 1.00 30.53 41 SER C C 1
ATOM 6790 O O . SER C 2 60 ? 43.669 39.393 -8.405 1.00 31.46 41 SER C O 1
ATOM 6793 N N . THR C 2 61 ? 45.358 40.596 -9.251 1.00 30.04 42 THR C N 1
ATOM 6794 C CA . THR C 2 61 ? 46.349 39.790 -8.566 1.00 29.41 42 THR C CA 1
ATOM 6795 C C . THR C 2 61 ? 46.256 40.046 -7.063 1.00 29.52 42 THR C C 1
ATOM 6796 O O . THR C 2 61 ? 46.412 39.125 -6.259 1.00 29.01 42 THR C O 1
ATOM 6800 N N . LEU C 2 62 ? 45.996 41.296 -6.689 1.00 28.01 43 LEU C N 1
ATOM 6801 C CA . LEU C 2 62 ? 45.871 41.645 -5.280 1.00 28.84 43 LEU C CA 1
ATOM 6802 C C . LEU C 2 62 ? 44.709 40.872 -4.658 1.00 28.53 43 LEU C C 1
ATOM 6803 O O . LEU C 2 62 ? 44.858 40.242 -3.610 1.00 28.22 43 LEU C O 1
ATOM 6808 N N . SER C 2 63 ? 43.553 40.933 -5.312 1.00 27.28 44 SER C N 1
ATOM 6809 C CA . SER C 2 63 ? 42.358 40.250 -4.841 1.00 29.95 44 SER C CA 1
ATOM 6810 C C . SER C 2 63 ? 42.568 38.738 -4.802 1.00 28.52 44 SER C C 1
ATOM 6811 O O . SER C 2 63 ? 42.218 38.088 -3.827 1.00 30.73 44 SER C O 1
ATOM 6814 N N . ALA C 2 64 ? 43.142 38.188 -5.867 1.00 28.05 45 ALA C N 1
ATOM 6815 C CA . ALA C 2 64 ? 43.396 36.751 -5.962 1.00 27.06 45 ALA C CA 1
ATOM 6816 C C . ALA C 2 64 ? 44.342 36.266 -4.861 1.00 27.50 45 ALA C C 1
ATOM 6817 O O . ALA C 2 64 ? 44.159 35.181 -4.301 1.00 26.78 45 ALA C O 1
ATOM 6819 N N . THR C 2 65 ? 45.353 37.077 -4.561 1.00 26.80 46 THR C N 1
ATOM 6820 C CA . THR C 2 65 ? 46.342 36.748 -3.541 1.00 25.33 46 THR C CA 1
ATOM 6821 C C . THR C 2 65 ? 45.750 36.733 -2.136 1.00 25.93 46 THR C C 1
ATOM 6822 O O . THR C 2 65 ? 46.086 35.872 -1.314 1.00 23.86 46 THR C O 1
ATOM 6826 N N . LEU C 2 66 ? 44.870 37.689 -1.864 1.00 26.14 47 LEU C N 1
ATOM 6827 C CA . LEU C 2 66 ? 44.230 37.780 -0.562 1.00 27.83 47 LEU C CA 1
ATOM 6828 C C . LEU C 2 66 ? 43.223 36.654 -0.349 1.00 28.70 47 LEU C C 1
ATOM 6829 O O . LEU C 2 66 ? 43.158 36.072 0.733 1.00 26.89 47 LEU C O 1
ATOM 6834 N N . ALA C 2 67 ? 42.450 36.349 -1.390 1.00 29.04 48 ALA C N 1
ATOM 6835 C CA . ALA C 2 67 ? 41.435 35.298 -1.326 1.00 29.69 48 ALA C CA 1
ATOM 6836 C C . ALA C 2 67 ? 42.053 33.911 -1.221 1.00 30.13 48 ALA C C 1
ATOM 6837 O O . ALA C 2 67 ? 41.491 33.023 -0.581 1.00 29.43 48 ALA C O 1
ATOM 6839 N N . GLY C 2 68 ? 43.198 33.723 -1.867 1.00 31.29 49 GLY C N 1
ATOM 6840 C CA . GLY C 2 68 ? 43.861 32.435 -1.811 1.00 32.29 49 GLY C CA 1
ATOM 6841 C C . GLY C 2 68 ? 43.926 31.630 -3.099 1.00 34.02 49 GLY C C 1
ATOM 6842 O O . GLY C 2 68 ? 44.080 30.413 -3.034 1.00 34.10 49 GLY C O 1
ATOM 6843 N N . ARG C 2 69 ? 43.803 32.276 -4.260 1.00 35.31 50 ARG C N 1
ATOM 6844 C CA . ARG C 2 69 ? 43.894 31.552 -5.533 1.00 37.12 50 ARG C CA 1
ATOM 6845 C C . ARG C 2 69 ? 45.254 30.861 -5.552 1.00 38.63 50 ARG C C 1
ATOM 6846 O O . ARG C 2 69 ? 46.269 31.494 -5.276 1.00 36.54 50 ARG C O 1
ATOM 6854 N N . GLU C 2 70 ? 45.277 29.577 -5.902 1.00 41.42 51 GLU C N 1
ATOM 6855 C CA . GLU C 2 70 ? 46.519 28.805 -5.897 1.00 46.02 51 GLU C CA 1
ATOM 6856 C C . GLU C 2 70 ? 47.525 29.028 -7.027 1.00 46.66 51 GLU C C 1
ATOM 6857 O O . GLU C 2 70 ? 48.652 28.550 -6.944 1.00 47.74 51 GLU C O 1
ATOM 6863 N N . ASP C 2 71 ? 47.145 29.739 -8.079 1.00 47.22 52 ASP C N 1
ATOM 6864 C CA . ASP C 2 71 ? 48.087 29.968 -9.167 1.00 48.63 52 ASP C CA 1
ATOM 6865 C C . ASP C 2 71 ? 48.827 31.307 -9.077 1.00 47.42 52 ASP C C 1
ATOM 6866 O O . ASP C 2 71 ? 49.357 31.797 -10.072 1.00 46.67 52 ASP C O 1
ATOM 6871 N N . TYR C 2 72 ? 48.871 31.888 -7.881 1.00 45.61 53 TYR C N 1
ATOM 6872 C CA . TYR C 2 72 ? 49.551 33.164 -7.673 1.00 44.44 53 TYR C CA 1
ATOM 6873 C C . TYR C 2 72 ? 50.755 33.004 -6.749 1.00 43.07 53 TYR C C 1
ATOM 6874 O O . TYR C 2 72 ? 50.613 32.884 -5.533 1.00 42.37 53 TYR C O 1
ATOM 6883 N N . GLU C 2 73 ? 51.943 33.010 -7.349 1.00 41.35 54 GLU C N 1
ATOM 6884 C CA . GLU C 2 73 ? 53.195 32.839 -6.622 1.00 39.48 54 GLU C CA 1
ATOM 6885 C C . GLU C 2 73 ? 53.692 34.090 -5.898 1.00 36.91 54 GLU C C 1
ATOM 6886 O O . GLU C 2 73 ? 54.077 35.072 -6.529 1.00 36.43 54 GLU C O 1
ATOM 6892 N N . VAL C 2 74 ? 53.683 34.041 -4.569 1.00 34.34 55 VAL C N 1
ATOM 6893 C CA . VAL C 2 74 ? 54.170 35.141 -3.750 1.00 32.84 55 VAL C CA 1
ATOM 6894 C C . VAL C 2 74 ? 55.675 34.930 -3.666 1.00 33.56 55 VAL C C 1
ATOM 6895 O O . VAL C 2 74 ? 56.134 33.960 -3.064 1.00 34.45 55 VAL C O 1
ATOM 6899 N N . THR C 2 75 ? 56.441 35.829 -4.275 1.00 33.14 56 THR C N 1
ATOM 6900 C CA . THR C 2 75 ? 57.897 35.712 -4.281 1.00 32.15 56 THR C CA 1
ATOM 6901 C C . THR C 2 75 ? 58.583 36.578 -3.231 1.00 31.44 56 THR C C 1
ATOM 6902 O O . THR C 2 75 ? 59.802 36.541 -3.099 1.00 32.49 56 THR C O 1
ATOM 6906 N N . GLY C 2 76 ? 57.803 37.364 -2.493 1.00 29.84 57 GLY C N 1
ATOM 6907 C CA . GLY C 2 76 ? 58.378 38.220 -1.468 1.00 27.32 57 GLY C CA 1
ATOM 6908 C C . GLY C 2 76 ? 57.314 39.048 -0.767 1.00 27.02 57 GLY C C 1
ATOM 6909 O O . GLY C 2 76 ? 56.217 39.232 -1.297 1.00 24.42 57 GLY C O 1
ATOM 6910 N N . GLY C 2 77 ? 57.631 39.540 0.428 1.00 25.06 58 GLY C N 1
ATOM 6911 C CA . GLY C 2 77 ? 56.681 40.353 1.162 1.00 26.83 58 GLY C CA 1
ATOM 6912 C C . GLY C 2 77 ? 55.839 39.563 2.144 1.00 29.34 58 GLY C C 1
ATOM 6913 O O . GLY C 2 77 ? 55.994 38.347 2.278 1.00 29.40 58 GLY C O 1
ATOM 6914 N N . THR C 2 78 ? 54.935 40.252 2.831 1.00 27.93 59 THR C N 1
ATOM 6915 C CA . THR C 2 78 ? 54.093 39.601 3.820 1.00 28.30 59 THR C CA 1
ATOM 6916 C C . THR C 2 78 ? 52.670 40.127 3.811 1.00 28.56 59 THR C C 1
ATOM 6917 O O . THR C 2 78 ? 52.407 41.247 3.370 1.00 27.64 59 THR C O 1
ATOM 6921 N N . VAL C 2 79 ? 51.756 39.301 4.304 1.00 27.11 60 VAL C N 1
ATOM 6922 C CA . VAL C 2 79 ? 50.360 39.675 4.420 1.00 27.46 60 VAL C CA 1
ATOM 6923 C C . VAL C 2 79 ? 49.896 39.098 5.741 1.00 29.57 60 VAL C C 1
ATOM 6924 O O . VAL C 2 79 ? 49.768 37.881 5.888 1.00 30.29 60 VAL C O 1
ATOM 6928 N N . GLU C 2 80 ? 49.662 39.980 6.701 1.00 29.50 61 GLU C N 1
ATOM 6929 C CA . GLU C 2 80 ? 49.216 39.576 8.016 1.00 31.41 61 GLU C CA 1
ATOM 6930 C C . GLU C 2 80 ? 47.803 40.067 8.278 1.00 30.64 61 GLU C C 1
ATOM 6931 O O . GLU C 2 80 ? 47.436 41.187 7.914 1.00 30.64 61 GLU C O 1
ATOM 6937 N N . PHE C 2 81 ? 47.010 39.208 8.904 1.00 29.66 62 PHE C N 1
ATOM 6938 C CA . PHE C 2 81 ? 45.629 39.525 9.221 1.00 31.34 62 PHE C CA 1
ATOM 6939 C C . PHE C 2 81 ? 45.378 39.110 10.663 1.00 31.59 62 PHE C C 1
ATOM 6940 O O . PHE C 2 81 ? 45.679 37.981 11.045 1.00 31.34 62 PHE C O 1
ATOM 6948 N N . LYS C 2 82 ? 44.840 40.030 11.460 1.00 33.14 63 LYS C N 1
ATOM 6949 C CA . LYS C 2 82 ? 44.564 39.762 12.867 1.00 34.96 63 LYS C CA 1
ATOM 6950 C C . LYS C 2 82 ? 45.791 39.164 13.540 1.00 35.93 63 LYS C C 1
ATOM 6951 O O . LYS C 2 82 ? 45.682 38.272 14.378 1.00 37.24 63 LYS C O 1
ATOM 6957 N N . GLY C 2 83 ? 46.961 39.662 13.153 1.00 36.62 64 GLY C N 1
ATOM 6958 C CA . GLY C 2 83 ? 48.204 39.187 13.733 1.00 38.50 64 GLY C CA 1
ATOM 6959 C C . GLY C 2 83 ? 48.674 37.822 13.266 1.00 39.89 64 GLY C C 1
ATOM 6960 O O . GLY C 2 83 ? 49.614 37.265 13.835 1.00 40.74 64 GLY C O 1
ATOM 6961 N N . LYS C 2 84 ? 48.037 37.277 12.235 1.00 39.31 65 LYS C N 1
ATOM 6962 C CA . LYS C 2 84 ? 48.427 35.967 11.719 1.00 39.43 65 LYS C CA 1
ATOM 6963 C C . LYS C 2 84 ? 48.891 36.068 10.271 1.00 38.12 65 LYS C C 1
ATOM 6964 O O . LYS C 2 84 ? 48.505 36.990 9.551 1.00 37.84 65 LYS C O 1
ATOM 6970 N N . ASP C 2 85 ? 49.726 35.126 9.848 1.00 36.69 66 ASP C N 1
ATOM 6971 C CA . ASP C 2 85 ? 50.192 35.107 8.471 1.00 36.16 66 ASP C CA 1
ATOM 6972 C C . ASP C 2 85 ? 49.040 34.545 7.644 1.00 35.30 66 ASP C C 1
ATOM 6973 O O . ASP C 2 85 ? 48.692 33.371 7.772 1.00 35.81 66 ASP C O 1
ATOM 6978 N N . LEU C 2 86 ? 48.450 35.390 6.803 1.00 33.98 67 LEU C N 1
ATOM 6979 C CA . LEU C 2 86 ? 47.315 34.995 5.970 1.00 33.45 67 LEU C CA 1
ATOM 6980 C C . LEU C 2 86 ? 47.694 34.056 4.832 1.00 33.06 67 LEU C C 1
ATOM 6981 O O . LEU C 2 86 ? 46.921 33.170 4.464 1.00 31.87 67 LEU C O 1
ATOM 6986 N N . LEU C 2 87 ? 48.886 34.257 4.281 1.00 32.64 68 LEU C N 1
ATOM 6987 C CA . LEU C 2 87 ? 49.368 33.460 3.164 1.00 33.50 68 LEU C CA 1
ATOM 6988 C C . LEU C 2 87 ? 49.506 31.967 3.464 1.00 33.54 68 LEU C C 1
ATOM 6989 O O . LEU C 2 87 ? 49.632 31.156 2.546 1.00 33.38 68 LEU C O 1
ATOM 6994 N N . ALA C 2 88 ? 49.493 31.602 4.740 1.00 32.95 69 ALA C N 1
ATOM 6995 C CA . ALA C 2 88 ? 49.620 30.196 5.106 1.00 35.35 69 ALA C CA 1
ATOM 6996 C C . ALA C 2 88 ? 48.255 29.527 5.240 1.00 35.52 69 ALA C C 1
ATOM 6997 O O . ALA C 2 88 ? 48.168 28.303 5.339 1.00 38.25 69 ALA C O 1
ATOM 6999 N N . LEU C 2 89 ? 47.193 30.328 5.231 1.00 33.19 70 LEU C N 1
ATOM 7000 C CA . LEU C 2 89 ? 45.841 29.797 5.375 1.00 31.28 70 LEU C CA 1
ATOM 7001 C C . LEU C 2 89 ? 45.164 29.420 4.064 1.00 30.77 70 LEU C C 1
ATOM 7002 O O . LEU C 2 89 ? 45.303 30.102 3.047 1.00 29.72 70 LEU C O 1
ATOM 7007 N N . SER C 2 90 ? 44.429 28.314 4.100 1.00 30.11 71 SER C N 1
ATOM 7008 C CA . SER C 2 90 ? 43.691 27.853 2.935 1.00 29.24 71 SER C CA 1
ATOM 7009 C C . SER C 2 90 ? 42.563 28.863 2.768 1.00 27.47 71 SER C C 1
ATOM 7010 O O . SER C 2 90 ? 42.286 29.634 3.685 1.00 28.53 71 SER C O 1
ATOM 7013 N N . PRO C 2 91 ? 41.900 28.873 1.602 1.00 27.24 72 PRO C N 1
ATOM 7014 C CA . PRO C 2 91 ? 40.799 29.806 1.338 1.00 26.43 72 PRO C CA 1
ATOM 7015 C C . PRO C 2 91 ? 39.696 29.787 2.397 1.00 25.94 72 PRO C C 1
ATOM 7016 O O . PRO C 2 91 ? 39.249 30.849 2.853 1.00 23.74 72 PRO C O 1
ATOM 7020 N N . GLU C 2 92 ? 39.258 28.588 2.783 1.00 24.05 73 GLU C N 1
ATOM 7021 C CA . GLU C 2 92 ? 38.192 28.456 3.779 1.00 24.49 73 GLU C CA 1
ATOM 7022 C C . GLU C 2 92 ? 38.595 28.989 5.155 1.00 23.06 73 GLU C C 1
ATOM 7023 O O . GLU C 2 92 ? 37.761 29.514 5.891 1.00 23.69 73 GLU C O 1
ATOM 7029 N N . ASP C 2 93 ? 39.866 28.863 5.504 1.00 24.15 74 ASP C N 1
ATOM 7030 C CA . ASP C 2 93 ? 40.320 29.369 6.798 1.00 27.08 74 ASP C CA 1
ATOM 7031 C C . ASP C 2 93 ? 40.381 30.896 6.773 1.00 26.37 74 ASP C C 1
ATOM 7032 O O . ASP C 2 93 ? 40.105 31.555 7.776 1.00 26.43 74 ASP C O 1
ATOM 7037 N N . ARG C 2 94 ? 40.735 31.462 5.625 1.00 25.98 75 ARG C N 1
ATOM 7038 C CA . ARG C 2 94 ? 40.789 32.911 5.521 1.00 25.97 75 ARG C CA 1
ATOM 7039 C C . ARG C 2 94 ? 39.372 33.439 5.708 1.00 26.30 75 ARG C C 1
ATOM 7040 O O . ARG C 2 94 ? 39.171 34.487 6.325 1.00 27.95 75 ARG C O 1
ATOM 7048 N N . ALA C 2 95 ? 38.387 32.709 5.185 1.00 25.50 76 ALA C N 1
ATOM 7049 C CA . ALA C 2 95 ? 36.990 33.111 5.351 1.00 25.63 76 ALA C CA 1
ATOM 7050 C C . ALA C 2 95 ? 36.613 32.953 6.829 1.00 25.57 76 ALA C C 1
ATOM 7051 O O . ALA C 2 95 ? 35.898 33.778 7.400 1.00 25.77 76 ALA C O 1
ATOM 7053 N N . GLY C 2 96 ? 37.099 31.884 7.448 1.00 27.13 77 GLY C N 1
ATOM 7054 C CA . GLY C 2 96 ? 36.815 31.666 8.856 1.00 26.87 77 GLY C CA 1
ATOM 7055 C C . GLY C 2 96 ? 37.344 32.840 9.659 1.00 27.81 77 GLY C C 1
ATOM 7056 O O . GLY C 2 96 ? 36.663 33.349 10.548 1.00 28.33 77 GLY C O 1
ATOM 7057 N N . GLU C 2 97 ? 38.559 33.278 9.331 1.00 28.32 78 GLU C N 1
ATOM 7058 C CA . GLU C 2 97 ? 39.196 34.405 10.013 1.00 27.33 78 GLU C CA 1
ATOM 7059 C C . GLU C 2 97 ? 38.394 35.689 9.807 1.00 27.54 78 GLU C C 1
ATOM 7060 O O . GLU C 2 97 ? 38.448 36.600 10.630 1.00 27.29 78 GLU C O 1
ATOM 7066 N N . GLY C 2 98 ? 37.664 35.774 8.699 1.00 27.43 79 GLY C N 1
ATOM 7067 C CA . GLY C 2 98 ? 36.856 36.957 8.475 1.00 27.37 79 GLY C CA 1
ATOM 7068 C C . GLY C 2 98 ? 36.993 37.702 7.165 1.00 27.54 79 GLY C C 1
ATOM 7069 O O . GLY C 2 98 ? 36.454 38.797 7.030 1.00 28.17 79 GLY C O 1
ATOM 7070 N N . ILE C 2 99 ? 37.708 37.140 6.201 1.00 27.67 80 ILE C N 1
ATOM 7071 C CA . ILE C 2 99 ? 37.851 37.812 4.916 1.00 28.45 80 ILE C CA 1
ATOM 7072 C C . ILE C 2 99 ? 36.821 37.283 3.925 1.00 27.77 80 ILE C C 1
ATOM 7073 O O . ILE C 2 99 ? 36.700 36.073 3.723 1.00 26.77 80 ILE C O 1
ATOM 7078 N N . PHE C 2 100 ? 36.080 38.202 3.316 1.00 27.42 81 PHE C N 1
ATOM 7079 C CA . PHE C 2 100 ? 35.052 37.859 2.339 1.00 27.75 81 PHE C CA 1
ATOM 7080 C C . PHE C 2 100 ? 35.277 38.690 1.080 1.00 28.12 81 PHE C C 1
ATOM 7081 O O . PHE C 2 100 ? 35.477 39.907 1.155 1.00 27.19 81 PHE C O 1
ATOM 7089 N N . MET C 2 101 ? 35.215 38.037 -0.073 1.00 27.88 82 MET C N 1
ATOM 7090 C CA . MET C 2 101 ? 35.411 38.726 -1.334 1.00 29.10 82 MET C CA 1
ATOM 7091 C C . MET C 2 101 ? 34.223 38.638 -2.287 1.00 29.79 82 MET C C 1
ATOM 7092 O O . MET C 2 101 ? 33.768 37.544 -2.642 1.00 29.10 82 MET C O 1
ATOM 7097 N N . ALA C 2 102 ? 33.717 39.800 -2.689 1.00 28.78 83 ALA C N 1
ATOM 7098 C CA . ALA C 2 102 ? 32.620 39.866 -3.644 1.00 27.11 83 ALA C CA 1
ATOM 7099 C C . ALA C 2 102 ? 33.304 39.741 -5.007 1.00 27.23 83 ALA C C 1
ATOM 7100 O O . ALA C 2 102 ? 34.073 40.614 -5.404 1.00 26.58 83 ALA C O 1
ATOM 7102 N N . PHE C 2 103 ? 33.040 38.635 -5.695 1.00 26.03 84 PHE C N 1
ATOM 7103 C CA . PHE C 2 103 ? 33.638 38.343 -6.995 1.00 25.56 84 PHE C CA 1
ATOM 7104 C C . PHE C 2 103 ? 33.250 39.294 -8.114 1.00 26.57 84 PHE C C 1
ATOM 7105 O O . PHE C 2 103 ? 32.138 39.824 -8.136 1.00 26.79 84 PHE C O 1
ATOM 7113 N N . GLN C 2 104 ? 34.177 39.513 -9.042 1.00 25.92 85 GLN C N 1
ATOM 7114 C CA . GLN C 2 104 ? 33.894 40.356 -10.192 1.00 27.59 85 GLN C CA 1
ATOM 7115 C C . GLN C 2 104 ? 32.945 39.524 -11.053 1.00 29.46 85 GLN C C 1
ATOM 7116 O O . GLN C 2 104 ? 32.074 40.059 -11.741 1.00 30.44 85 GLN C O 1
ATOM 7122 N N . TYR C 2 105 ? 33.116 38.204 -10.985 1.00 30.53 86 TYR C N 1
ATOM 7123 C CA . TYR C 2 105 ? 32.282 37.264 -11.732 1.00 32.23 86 TYR C CA 1
ATOM 7124 C C . TYR C 2 105 ? 31.764 36.163 -10.805 1.00 31.47 86 TYR C C 1
ATOM 7125 O O . TYR C 2 105 ? 32.322 35.068 -10.765 1.00 31.72 86 TYR C O 1
ATOM 7134 N N . PRO C 2 106 ? 30.690 36.438 -10.044 1.00 31.44 87 PRO C N 1
ATOM 7135 C CA . PRO C 2 106 ? 30.145 35.423 -9.131 1.00 30.86 87 PRO C CA 1
ATOM 7136 C C . PRO C 2 106 ? 29.875 34.112 -9.868 1.00 32.70 87 PRO C C 1
ATOM 7137 O O . PRO C 2 106 ? 29.350 34.108 -10.981 1.00 31.93 87 PRO C O 1
ATOM 7141 N N . VAL C 2 107 ? 30.233 32.999 -9.237 1.00 33.26 88 VAL C N 1
ATOM 7142 C CA . VAL C 2 107 ? 30.082 31.686 -9.848 1.00 32.21 88 VAL C CA 1
ATOM 7143 C C . VAL C 2 107 ? 28.713 31.029 -9.691 1.00 33.13 88 VAL C C 1
ATOM 7144 O O . VAL C 2 107 ? 28.054 31.159 -8.656 1.00 31.66 88 VAL C O 1
ATOM 7148 N N . GLU C 2 108 ? 28.294 30.323 -10.736 1.00 33.12 89 GLU C N 1
ATOM 7149 C CA . GLU C 2 108 ? 27.029 29.601 -10.719 1.00 35.00 89 GLU C CA 1
ATOM 7150 C C . GLU C 2 108 ? 27.312 28.190 -10.201 1.00 34.30 89 GLU C C 1
ATOM 7151 O O . GLU C 2 108 ? 28.273 27.546 -10.622 1.00 31.85 89 GLU C O 1
ATOM 7157 N N . ILE C 2 109 ? 26.478 27.730 -9.273 1.00 35.33 90 ILE C N 1
ATOM 7158 C CA . ILE C 2 109 ? 26.628 26.405 -8.680 1.00 36.96 90 ILE C CA 1
ATOM 7159 C C . ILE C 2 109 ? 25.354 25.610 -8.966 1.00 36.71 90 ILE C C 1
ATOM 7160 O O . ILE C 2 109 ? 24.487 25.484 -8.106 1.00 36.91 90 ILE C O 1
ATOM 7165 N N . PRO C 2 110 ? 25.224 25.061 -10.183 1.00 37.81 91 PRO C N 1
ATOM 7166 C CA . PRO C 2 110 ? 24.013 24.295 -10.495 1.00 37.46 91 PRO C CA 1
ATOM 7167 C C . PRO C 2 110 ? 23.829 23.071 -9.604 1.00 37.10 91 PRO C C 1
ATOM 7168 O O . PRO C 2 110 ? 24.774 22.314 -9.369 1.00 36.03 91 PRO C O 1
ATOM 7172 N N . GLY C 2 111 ? 22.611 22.899 -9.095 1.00 35.99 92 GLY C N 1
ATOM 7173 C CA . GLY C 2 111 ? 22.320 21.768 -8.235 1.00 35.91 92 GLY C CA 1
ATOM 7174 C C . GLY C 2 111 ? 22.500 22.059 -6.756 1.00 37.30 92 GLY C C 1
ATOM 7175 O O . GLY C 2 111 ? 22.234 21.199 -5.913 1.00 37.11 92 GLY C O 1
ATOM 7176 N N . VAL C 2 112 ? 22.958 23.267 -6.436 1.00 36.48 93 VAL C N 1
ATOM 7177 C CA . VAL C 2 112 ? 23.163 23.672 -5.049 1.00 36.23 93 VAL C CA 1
ATOM 7178 C C . VAL C 2 112 ? 22.353 24.931 -4.770 1.00 36.91 93 VAL C C 1
ATOM 7179 O O . VAL C 2 112 ? 22.660 26.004 -5.282 1.00 38.72 93 VAL C O 1
ATOM 7183 N N . SER C 2 113 ? 21.319 24.795 -3.950 1.00 36.92 94 SER C N 1
ATOM 7184 C CA . SER C 2 113 ? 20.456 25.915 -3.608 1.00 35.85 94 SER C CA 1
ATOM 7185 C C . SER C 2 113 ? 21.184 26.965 -2.770 1.00 35.70 94 SER C C 1
ATOM 7186 O O . SER C 2 113 ? 22.112 26.643 -2.032 1.00 34.81 94 SER C O 1
ATOM 7189 N N . ASN C 2 114 ? 20.758 28.219 -2.885 1.00 36.43 95 ASN C N 1
ATOM 7190 C CA . ASN C 2 114 ? 21.365 29.290 -2.105 1.00 37.39 95 ASN C CA 1
ATOM 7191 C C . ASN C 2 114 ? 21.197 28.956 -0.624 1.00 38.17 95 ASN C C 1
ATOM 7192 O O . ASN C 2 114 ? 22.102 29.180 0.183 1.00 37.34 95 ASN C O 1
ATOM 7197 N N . GLN C 2 115 ? 20.042 28.400 -0.271 1.00 39.04 96 GLN C N 1
ATOM 7198 C CA . GLN C 2 115 ? 19.773 28.037 1.118 1.00 39.98 96 GLN C CA 1
ATOM 7199 C C . GLN C 2 115 ? 20.774 27.026 1.657 1.00 39.24 96 GLN C C 1
ATOM 7200 O O . GLN C 2 115 ? 21.342 27.213 2.733 1.00 38.39 96 GLN C O 1
ATOM 7206 N N . PHE C 2 116 ? 20.981 25.945 0.913 1.00 37.95 97 PHE C N 1
ATOM 7207 C CA . PHE C 2 116 ? 21.915 24.915 1.342 1.00 36.23 97 PHE C CA 1
ATOM 7208 C C . PHE C 2 116 ? 23.323 25.499 1.410 1.00 36.21 97 PHE C C 1
ATOM 7209 O O . PHE C 2 116 ? 24.076 25.231 2.349 1.00 37.17 97 PHE C O 1
ATOM 7217 N N . PHE C 2 117 ? 23.659 26.310 0.412 1.00 35.53 98 PHE C N 1
ATOM 7218 C CA . PHE C 2 117 ? 24.968 26.954 0.322 1.00 35.10 98 PHE C CA 1
ATOM 7219 C C . PHE C 2 117 ? 25.239 27.862 1.514 1.00 34.66 98 PHE C C 1
ATOM 7220 O O . PHE C 2 117 ? 26.213 27.673 2.239 1.00 33.19 98 PHE C O 1
ATOM 7228 N N . LEU C 2 118 ? 24.366 28.847 1.708 1.00 35.89 99 LEU C N 1
ATOM 7229 C CA . LEU C 2 118 ? 24.501 29.802 2.802 1.00 36.58 99 LEU C CA 1
ATOM 7230 C C . LEU C 2 118 ? 24.510 29.117 4.160 1.00 36.61 99 LEU C C 1
ATOM 7231 O O . LEU C 2 118 ? 25.317 29.442 5.030 1.00 36.71 99 LEU C O 1
ATOM 7236 N N . GLN C 2 119 ? 23.607 28.162 4.331 1.00 36.17 100 GLN C N 1
ATOM 7237 C CA . GLN C 2 119 ? 23.494 27.423 5.577 1.00 36.69 100 GLN C CA 1
ATOM 7238 C C . GLN C 2 119 ? 24.797 26.686 5.875 1.00 34.89 100 GLN C C 1
ATOM 7239 O O . GLN C 2 119 ? 25.319 26.744 6.989 1.00 35.01 100 GLN C O 1
ATOM 7245 N N . THR C 2 120 ? 25.325 26.000 4.869 1.00 33.40 101 THR C N 1
ATOM 7246 C CA . THR C 2 120 ? 26.567 25.254 5.023 1.00 33.11 101 THR C CA 1
ATOM 7247 C C . THR C 2 120 ? 27.736 26.198 5.315 1.00 33.44 101 THR C C 1
ATOM 7248 O O . THR C 2 120 ? 28.574 25.921 6.176 1.00 32.84 101 THR C O 1
ATOM 7252 N N . ALA C 2 121 ? 27.785 27.314 4.593 1.00 33.92 102 ALA C N 1
ATOM 7253 C CA . ALA C 2 121 ? 28.852 28.297 4.771 1.00 34.06 102 ALA C CA 1
ATOM 7254 C C . ALA C 2 121 ? 28.790 28.921 6.162 1.00 34.28 102 ALA C C 1
ATOM 7255 O O . ALA C 2 121 ? 29.811 29.039 6.844 1.00 34.71 102 ALA C O 1
ATOM 7257 N N . LEU C 2 122 ? 27.590 29.316 6.580 1.00 33.96 103 LEU C N 1
ATOM 7258 C CA . LEU C 2 122 ? 27.406 29.929 7.893 1.00 35.74 103 LEU C CA 1
ATOM 7259 C C . LEU C 2 122 ? 27.841 28.975 9.005 1.00 36.23 103 LEU C C 1
ATOM 7260 O O . LEU C 2 122 ? 28.607 29.363 9.888 1.00 37.06 103 LEU C O 1
ATOM 7265 N N . ASN C 2 123 ? 27.363 27.732 8.962 1.00 35.36 104 ASN C N 1
ATOM 7266 C CA . ASN C 2 123 ? 27.745 26.752 9.977 1.00 35.37 104 ASN C CA 1
ATOM 7267 C C . ASN C 2 123 ? 29.263 26.631 10.020 1.00 33.47 104 ASN C C 1
ATOM 7268 O O . ASN C 2 123 ? 29.863 26.641 11.091 1.00 32.92 104 ASN C O 1
ATOM 7273 N N . ALA C 2 124 ? 29.873 26.521 8.844 1.00 31.77 105 ALA C N 1
ATOM 7274 C CA . ALA C 2 124 ? 31.320 26.386 8.735 1.00 31.73 105 ALA C CA 1
ATOM 7275 C C . ALA C 2 124 ? 32.101 27.506 9.423 1.00 31.76 105 ALA C C 1
ATOM 7276 O O . ALA C 2 124 ? 32.958 27.233 10.262 1.00 32.24 105 ALA C O 1
ATOM 7278 N N . VAL C 2 125 ? 31.825 28.759 9.070 1.00 31.74 106 VAL C N 1
ATOM 7279 C CA . VAL C 2 125 ? 32.554 29.866 9.685 1.00 33.11 106 VAL C CA 1
ATOM 7280 C C . VAL C 2 125 ? 32.158 30.053 11.144 1.00 35.58 106 VAL C C 1
ATOM 7281 O O . VAL C 2 125 ? 32.946 30.550 11.943 1.00 34.29 106 VAL C O 1
ATOM 7285 N N . ARG C 2 126 ? 30.937 29.665 11.494 1.00 37.36 107 ARG C N 1
ATOM 7286 C CA . ARG C 2 126 ? 30.510 29.774 12.880 1.00 40.44 107 ARG C CA 1
ATOM 7287 C C . ARG C 2 126 ? 31.284 28.719 13.672 1.00 41.24 107 ARG C C 1
ATOM 7288 O O . ARG C 2 126 ? 31.801 29.002 14.754 1.00 41.50 107 ARG C O 1
ATOM 7296 N N . SER C 2 127 ? 31.378 27.508 13.126 1.00 41.37 108 SER C N 1
ATOM 7297 C CA . SER C 2 127 ? 32.125 26.443 13.789 1.00 41.73 108 SER C CA 1
ATOM 7298 C C . SER C 2 127 ? 33.524 26.999 14.005 1.00 41.73 108 SER C C 1
ATOM 7299 O O . SER C 2 127 ? 33.994 27.113 15.137 1.00 41.81 108 SER C O 1
ATOM 7302 N N . TYR C 2 128 ? 34.192 27.339 12.907 1.00 41.83 109 TYR C N 1
ATOM 7303 C CA . TYR C 2 128 ? 35.511 27.961 12.984 1.00 42.84 109 TYR C CA 1
ATOM 7304 C C . TYR C 2 128 ? 35.058 29.199 13.754 1.00 45.96 109 TYR C C 1
ATOM 7305 O O . TYR C 2 128 ? 33.872 29.504 13.716 1.00 49.77 109 TYR C O 1
ATOM 7314 N N . ARG C 2 129 ? 35.926 29.894 14.476 1.00 45.86 110 ARG C N 1
ATOM 7315 C CA . ARG C 2 129 ? 35.449 31.087 15.186 1.00 48.33 110 ARG C CA 1
ATOM 7316 C C . ARG C 2 129 ? 34.786 30.677 16.517 1.00 50.48 110 ARG C C 1
ATOM 7317 O O . ARG C 2 129 ? 34.446 31.520 17.353 1.00 48.83 110 ARG C O 1
ATOM 7325 N N . GLY C 2 130 ? 34.595 29.372 16.688 1.00 52.29 111 GLY C N 1
ATOM 7326 C CA . GLY C 2 130 ? 34.022 28.834 17.911 1.00 54.44 111 GLY C CA 1
ATOM 7327 C C . GLY C 2 130 ? 32.663 29.289 18.413 1.00 56.36 111 GLY C C 1
ATOM 7328 O O . GLY C 2 130 ? 32.493 29.504 19.612 1.00 56.58 111 GLY C O 1
ATOM 7329 N N . GLN C 2 131 ? 31.690 29.435 17.523 1.00 57.51 112 GLN C N 1
ATOM 7330 C CA . GLN C 2 131 ? 30.353 29.835 17.945 1.00 59.37 112 GLN C CA 1
ATOM 7331 C C . GLN C 2 131 ? 29.310 28.906 17.333 1.00 60.24 112 GLN C C 1
ATOM 7332 O O . GLN C 2 131 ? 29.654 27.968 16.611 1.00 60.44 112 GLN C O 1
ATOM 7338 N N . GLU C 2 132 ? 28.041 29.146 17.639 1.00 61.78 113 GLU C N 1
ATOM 7339 C CA . GLU C 2 132 ? 26.992 28.307 17.094 1.00 63.31 113 GLU C CA 1
ATOM 7340 C C . GLU C 2 132 ? 26.277 29.001 15.952 1.00 63.39 113 GLU C C 1
ATOM 7341 O O . GLU C 2 132 ? 26.310 30.235 15.820 1.00 62.07 113 GLU C O 1
ATOM 7347 N N . THR C 2 133 ? 25.635 28.196 15.114 1.00 63.36 114 THR C N 1
ATOM 7348 C CA . THR C 2 133 ? 24.920 28.739 13.978 1.00 63.10 114 THR C CA 1
ATOM 7349 C C . THR C 2 133 ? 23.491 28.997 14.311 1.00 63.58 114 THR C C 1
ATOM 7350 O O . THR C 2 133 ? 22.955 28.520 15.307 1.00 63.52 114 THR C O 1
ATOM 7354 N N . LEU C 2 134 ? 22.860 29.750 13.426 1.00 64.62 115 LEU C N 1
ATOM 7355 C CA . LEU C 2 134 ? 21.488 30.127 13.637 1.00 64.91 115 LEU C CA 1
ATOM 7356 C C . LEU C 2 134 ? 20.604 28.879 13.756 1.00 66.37 115 LEU C C 1
ATOM 7357 O O . LEU C 2 134 ? 21.097 27.748 13.631 1.00 64.14 115 LEU C O 1
ATOM 7362 N N . ASP C 2 135 ? 19.319 29.064 14.125 1.00 69.14 116 ASP C N 1
ATOM 7363 C CA . ASP C 2 135 ? 18.452 27.882 14.182 1.00 71.84 116 ASP C CA 1
ATOM 7364 C C . ASP C 2 135 ? 17.526 27.817 12.956 1.00 73.41 116 ASP C C 1
ATOM 7365 O O . ASP C 2 135 ? 16.685 28.699 12.760 1.00 72.35 116 ASP C O 1
ATOM 7370 N N . ARG C 2 136 ? 17.610 26.706 12.217 1.00 74.80 117 ARG C N 1
ATOM 7371 C CA . ARG C 2 136 ? 16.835 26.530 10.994 1.00 76.89 117 ARG C CA 1
ATOM 7372 C C . ARG C 2 136 ? 15.885 27.705 10.723 1.00 78.25 117 ARG C C 1
ATOM 7373 O O . ARG C 2 136 ? 16.263 28.618 9.999 1.00 78.58 117 ARG C O 1
ATOM 7381 N N . PHE C 2 137 ? 14.695 27.725 11.322 1.00 80.03 118 PHE C N 1
ATOM 7382 C CA . PHE C 2 137 ? 13.756 28.837 11.086 1.00 81.28 118 PHE C CA 1
ATOM 7383 C C . PHE C 2 137 ? 14.382 30.260 11.253 1.00 81.74 118 PHE C C 1
ATOM 7384 O O . PHE C 2 137 ? 14.045 31.184 10.505 1.00 81.98 118 PHE C O 1
ATOM 7392 N N . ASP C 2 138 ? 15.284 30.446 12.218 1.00 81.98 119 ASP C N 1
ATOM 7393 C CA . ASP C 2 138 ? 15.928 31.757 12.383 1.00 82.59 119 ASP C CA 1
ATOM 7394 C C . ASP C 2 138 ? 16.730 32.053 11.110 1.00 82.37 119 ASP C C 1
ATOM 7395 O O . ASP C 2 138 ? 16.669 33.136 10.554 1.00 82.54 119 ASP C O 1
ATOM 7400 N N . PHE C 2 139 ? 17.488 31.083 10.631 1.00 81.49 120 PHE C N 1
ATOM 7401 C CA . PHE C 2 139 ? 18.273 31.287 9.440 1.00 80.45 120 PHE C CA 1
ATOM 7402 C C . PHE C 2 139 ? 17.391 31.901 8.352 1.00 80.04 120 PHE C C 1
ATOM 7403 O O . PHE C 2 139 ? 17.855 32.707 7.565 1.00 79.97 120 PHE C O 1
ATOM 7411 N N . GLN C 2 140 ? 16.125 31.493 8.321 1.00 79.07 121 GLN C N 1
ATOM 7412 C CA . GLN C 2 140 ? 15.203 32.004 7.315 1.00 78.39 121 GLN C CA 1
ATOM 7413 C C . GLN C 2 140 ? 14.767 33.456 7.574 1.00 77.65 121 GLN C C 1
ATOM 7414 O O . GLN C 2 140 ? 14.614 34.243 6.635 1.00 77.76 121 GLN C O 1
ATOM 7420 N N . ASP C 2 141 ? 14.556 33.807 8.841 1.00 76.98 122 ASP C N 1
ATOM 7421 C CA . ASP C 2 141 ? 14.159 35.166 9.197 1.00 76.07 122 ASP C CA 1
ATOM 7422 C C . ASP C 2 141 ? 15.286 36.114 8.804 1.00 75.04 122 ASP C C 1
ATOM 7423 O O . ASP C 2 141 ? 15.061 37.288 8.509 1.00 74.68 122 ASP C O 1
ATOM 7428 N N . LEU C 2 142 ? 16.504 35.586 8.803 1.00 74.11 123 LEU C N 1
ATOM 7429 C CA . LEU C 2 142 ? 17.682 36.359 8.437 1.00 72.82 123 LEU C CA 1
ATOM 7430 C C . LEU C 2 142 ? 17.697 36.542 6.927 1.00 72.33 123 LEU C C 1
ATOM 7431 O O . LEU C 2 142 ? 17.909 37.646 6.422 1.00 71.71 123 LEU C O 1
ATOM 7436 N N . MET C 2 143 ? 17.462 35.445 6.215 1.00 71.77 124 MET C N 1
ATOM 7437 C CA . MET C 2 143 ? 17.449 35.460 4.761 1.00 71.68 124 MET C CA 1
ATOM 7438 C C . MET C 2 143 ? 16.428 36.467 4.250 1.00 70.92 124 MET C C 1
ATOM 7439 O O . MET C 2 143 ? 16.785 37.440 3.588 1.00 70.47 124 MET C O 1
ATOM 7444 N N . GLU C 2 144 ? 15.159 36.226 4.565 1.00 70.36 125 GLU C N 1
ATOM 7445 C CA . GLU C 2 144 ? 14.079 37.109 4.142 1.00 70.03 125 GLU C CA 1
ATOM 7446 C C . GLU C 2 144 ? 14.507 38.567 4.255 1.00 68.72 125 GLU C C 1
ATOM 7447 O O . GLU C 2 144 ? 14.403 39.334 3.296 1.00 68.10 125 GLU C O 1
ATOM 7453 N N . GLU C 2 145 ? 14.997 38.935 5.434 1.00 67.85 126 GLU C N 1
ATOM 7454 C CA . GLU C 2 145 ? 15.454 40.294 5.699 1.00 67.61 126 GLU C CA 1
ATOM 7455 C C . GLU C 2 145 ? 16.490 40.759 4.678 1.00 66.63 126 GLU C C 1
ATOM 7456 O O . GLU C 2 145 ? 16.456 41.904 4.224 1.00 66.40 126 GLU C O 1
ATOM 7462 N N . LYS C 2 146 ? 17.407 39.866 4.318 1.00 65.20 127 LYS C N 1
ATOM 7463 C CA . LYS C 2 146 ? 18.451 40.195 3.355 1.00 64.35 127 LYS C CA 1
ATOM 7464 C C . LYS C 2 146 ? 17.951 40.161 1.913 1.00 63.76 127 LYS C C 1
ATOM 7465 O O . LYS C 2 146 ? 18.328 41.011 1.101 1.00 63.65 127 LYS C O 1
ATOM 7471 N N . ILE C 2 147 ? 17.110 39.181 1.590 1.00 62.56 128 ILE C N 1
ATOM 7472 C CA . ILE C 2 147 ? 16.564 39.089 0.240 1.00 61.50 128 ILE C CA 1
ATOM 7473 C C . ILE C 2 147 ? 15.829 40.394 -0.054 1.00 61.19 128 ILE C C 1
ATOM 7474 O O . ILE C 2 147 ? 15.807 40.870 -1.191 1.00 60.88 128 ILE C O 1
ATOM 7479 N N . ALA C 2 148 ? 15.238 40.973 0.987 1.00 60.59 129 ALA C N 1
ATOM 7480 C CA . ALA C 2 148 ? 14.504 42.228 0.859 1.00 60.88 129 ALA C CA 1
ATOM 7481 C C . ALA C 2 148 ? 15.474 43.401 0.743 1.00 60.38 129 ALA C C 1
ATOM 7482 O O . ALA C 2 148 ? 15.316 44.270 -0.115 1.00 60.95 129 ALA C O 1
ATOM 7484 N N . LEU C 2 149 ? 16.480 43.411 1.610 1.00 60.47 130 LEU C N 1
ATOM 7485 C CA . LEU C 2 149 ? 17.481 44.470 1.625 1.00 60.64 130 LEU C CA 1
ATOM 7486 C C . LEU C 2 149 ? 18.125 44.658 0.251 1.00 60.24 130 LEU C C 1
ATOM 7487 O O . LEU C 2 149 ? 18.434 45.781 -0.147 1.00 60.18 130 LEU C O 1
ATOM 7492 N N . LEU C 2 150 ? 18.314 43.562 -0.476 1.00 59.78 131 LEU C N 1
ATOM 7493 C CA . LEU C 2 150 ? 18.941 43.631 -1.792 1.00 59.32 131 LEU C CA 1
ATOM 7494 C C . LEU C 2 150 ? 18.007 43.417 -2.974 1.00 58.77 131 LEU C C 1
ATOM 7495 O O . LEU C 2 150 ? 18.465 43.150 -4.086 1.00 58.43 131 LEU C O 1
ATOM 7500 N N . LYS C 2 151 ? 16.705 43.540 -2.732 1.00 58.28 132 LYS C N 1
ATOM 7501 C CA . LYS C 2 151 ? 15.704 43.382 -3.783 1.00 58.01 132 LYS C CA 1
ATOM 7502 C C . LYS C 2 151 ? 15.926 42.092 -4.570 1.00 57.59 132 LYS C C 1
ATOM 7503 O O . LYS C 2 151 ? 15.943 42.096 -5.802 1.00 56.88 132 LYS C O 1
ATOM 7509 N N . MET C 2 152 ? 16.096 40.991 -3.845 1.00 58.24 133 MET C N 1
ATOM 7510 C CA . MET C 2 152 ? 16.327 39.681 -4.446 1.00 58.34 133 MET C CA 1
ATOM 7511 C C . MET C 2 152 ? 15.028 38.902 -4.627 1.00 58.57 133 MET C C 1
ATOM 7512 O O . MET C 2 152 ? 14.046 39.144 -3.925 1.00 57.88 133 MET C O 1
ATOM 7517 N N . PRO C 2 153 ? 15.008 37.952 -5.578 1.00 59.41 134 PRO C N 1
ATOM 7518 C CA . PRO C 2 153 ? 13.815 37.139 -5.834 1.00 60.08 134 PRO C CA 1
ATOM 7519 C C . PRO C 2 153 ? 13.395 36.422 -4.556 1.00 60.78 134 PRO C C 1
ATOM 7520 O O . PRO C 2 153 ? 14.232 35.841 -3.868 1.00 61.31 134 PRO C O 1
ATOM 7524 N N . GLU C 2 154 ? 12.105 36.467 -4.238 1.00 61.50 135 GLU C N 1
ATOM 7525 C CA . GLU C 2 154 ? 11.602 35.818 -3.030 1.00 62.07 135 GLU C CA 1
ATOM 7526 C C . GLU C 2 154 ? 11.835 34.311 -3.037 1.00 60.80 135 GLU C C 1
ATOM 7527 O O . GLU C 2 154 ? 11.784 33.664 -1.990 1.00 61.22 135 GLU C O 1
ATOM 7533 N N . ASP C 2 155 ? 12.090 33.752 -4.215 1.00 58.93 136 ASP C N 1
ATOM 7534 C CA . ASP C 2 155 ? 12.335 32.318 -4.330 1.00 58.13 136 ASP C CA 1
ATOM 7535 C C . ASP C 2 155 ? 13.836 32.051 -4.438 1.00 56.61 136 ASP C C 1
ATOM 7536 O O . ASP C 2 155 ? 14.267 31.143 -5.148 1.00 56.08 136 ASP C O 1
ATOM 7541 N N . LEU C 2 156 ? 14.626 32.845 -3.724 1.00 54.94 137 LEU C N 1
ATOM 7542 C CA . LEU C 2 156 ? 16.078 32.708 -3.746 1.00 52.83 137 LEU C CA 1
ATOM 7543 C C . LEU C 2 156 ? 16.561 31.404 -3.119 1.00 50.91 137 LEU C C 1
ATOM 7544 O O . LEU C 2 156 ? 17.325 30.660 -3.728 1.00 50.28 137 LEU C O 1
ATOM 7549 N N . LEU C 2 157 ? 16.111 31.139 -1.898 1.00 49.55 138 LEU C N 1
ATOM 7550 C CA . LEU C 2 157 ? 16.509 29.945 -1.158 1.00 49.45 138 LEU C CA 1
ATOM 7551 C C . LEU C 2 157 ? 16.456 28.617 -1.903 1.00 48.50 138 LEU C C 1
ATOM 7552 O O . LEU C 2 157 ? 17.311 27.754 -1.695 1.00 49.13 138 LEU C O 1
ATOM 7557 N N . THR C 2 158 ? 15.460 28.446 -2.765 1.00 47.75 139 THR C N 1
ATOM 7558 C CA . THR C 2 158 ? 15.302 27.190 -3.491 1.00 45.89 139 THR C CA 1
ATOM 7559 C C . THR C 2 158 ? 16.024 27.115 -4.829 1.00 45.50 139 THR C C 1
ATOM 7560 O O . THR C 2 158 ? 16.263 26.025 -5.351 1.00 45.82 139 THR C O 1
ATOM 7564 N N . ARG C 2 159 ? 16.382 28.264 -5.388 1.00 44.51 140 ARG C N 1
ATOM 7565 C CA . ARG C 2 159 ? 17.074 28.272 -6.670 1.00 44.13 140 ARG C CA 1
ATOM 7566 C C . ARG C 2 159 ? 18.551 27.922 -6.504 1.00 42.75 140 ARG C C 1
ATOM 7567 O O . ARG C 2 159 ? 19.100 28.016 -5.407 1.00 43.31 140 ARG C O 1
ATOM 7575 N N . SER C 2 160 ? 19.186 27.503 -7.595 1.00 40.94 141 SER C N 1
ATOM 7576 C CA . SER C 2 160 ? 20.601 27.152 -7.567 1.00 40.29 141 SER C CA 1
ATOM 7577 C C . SER C 2 160 ? 21.453 28.417 -7.626 1.00 38.85 141 SER C C 1
ATOM 7578 O O . SER C 2 160 ? 21.239 29.284 -8.472 1.00 38.68 141 SER C O 1
ATOM 7581 N N . VAL C 2 161 ? 22.424 28.498 -6.723 1.00 37.28 142 VAL C N 1
ATOM 7582 C CA . VAL C 2 161 ? 23.317 29.650 -6.619 1.00 35.32 142 VAL C CA 1
ATOM 7583 C C . VAL C 2 161 ? 23.664 30.343 -7.929 1.00 34.26 142 VAL C C 1
ATOM 7584 O O . VAL C 2 161 ? 24.431 29.819 -8.734 1.00 34.28 142 VAL C O 1
ATOM 7588 N N . ASN C 2 162 ? 23.085 31.527 -8.124 1.00 34.49 143 ASN C N 1
ATOM 7589 C CA . ASN C 2 162 ? 23.332 32.359 -9.301 1.00 34.41 143 ASN C CA 1
ATOM 7590 C C . ASN C 2 162 ? 22.885 31.827 -10.666 1.00 35.74 143 ASN C C 1
ATOM 7591 O O . ASN C 2 162 ? 23.091 32.491 -11.688 1.00 35.59 143 ASN C O 1
ATOM 7596 N N . VAL C 2 163 ? 22.281 30.646 -10.707 1.00 36.41 144 VAL C N 1
ATOM 7597 C CA . VAL C 2 163 ? 21.839 30.118 -11.993 1.00 37.95 144 VAL C CA 1
ATOM 7598 C C . VAL C 2 163 ? 20.667 30.952 -12.510 1.00 38.46 144 VAL C C 1
ATOM 7599 O O . VAL C 2 163 ? 19.706 31.200 -11.781 1.00 39.61 144 VAL C O 1
ATOM 7603 N N . GLY C 2 164 ? 20.763 31.399 -13.759 1.00 38.89 145 GLY C N 1
ATOM 7604 C CA . GLY C 2 164 ? 19.698 32.193 -14.349 1.00 40.19 145 GLY C CA 1
ATOM 7605 C C . GLY C 2 164 ? 19.691 33.651 -13.916 1.00 41.66 145 GLY C C 1
ATOM 7606 O O . GLY C 2 164 ? 18.754 34.400 -14.217 1.00 40.99 145 GLY C O 1
ATOM 7607 N N . PHE C 2 165 ? 20.737 34.057 -13.206 1.00 40.85 146 PHE C N 1
ATOM 7608 C CA . PHE C 2 165 ? 20.852 35.432 -12.735 1.00 40.64 146 PHE C CA 1
ATOM 7609 C C . PHE C 2 165 ? 21.606 36.316 -13.712 1.00 39.67 146 PHE C C 1
ATOM 7610 O O . PHE C 2 165 ? 22.541 35.867 -14.378 1.00 40.44 146 PHE C O 1
ATOM 7618 N N . SER C 2 166 ? 21.190 37.574 -13.803 1.00 38.84 147 SER C N 1
ATOM 7619 C CA . SER C 2 166 ? 21.876 38.523 -14.669 1.00 38.43 147 SER C CA 1
ATOM 7620 C C . SER C 2 166 ? 23.150 38.891 -13.911 1.00 38.14 147 SER C C 1
ATOM 7621 O O . SER C 2 166 ? 23.328 38.482 -12.762 1.00 37.14 147 SER C O 1
ATOM 7624 N N . GLY C 2 167 ? 24.035 39.650 -14.549 1.00 37.99 148 GLY C N 1
ATOM 7625 C CA . GLY C 2 167 ? 25.256 40.057 -13.879 1.00 37.73 148 GLY C CA 1
ATOM 7626 C C . GLY C 2 167 ? 24.910 40.889 -12.659 1.00 38.20 148 GLY C C 1
ATOM 7627 O O . GLY C 2 167 ? 25.469 40.697 -11.578 1.00 38.68 148 GLY C O 1
ATOM 7628 N N . GLY C 2 168 ? 23.965 41.808 -12.833 1.00 37.93 149 GLY C N 1
ATOM 7629 C CA . GLY C 2 168 ? 23.550 42.671 -11.744 1.00 37.06 149 GLY C CA 1
ATOM 7630 C C . GLY C 2 168 ? 22.958 41.923 -10.570 1.00 38.25 149 GLY C C 1
ATOM 7631 O O . GLY C 2 168 ? 23.146 42.313 -9.416 1.00 39.27 149 GLY C O 1
ATOM 7632 N N . GLU C 2 169 ? 22.236 40.845 -10.853 1.00 38.65 150 GLU C N 1
ATOM 7633 C CA . GLU C 2 169 ? 21.631 40.054 -9.791 1.00 38.74 150 GLU C CA 1
ATOM 7634 C C . GLU C 2 169 ? 22.684 39.239 -9.050 1.00 36.95 150 GLU C C 1
ATOM 7635 O O . GLU C 2 169 ? 22.569 39.014 -7.847 1.00 36.57 150 GLU C O 1
ATOM 7641 N N . LYS C 2 170 ? 23.705 38.789 -9.773 1.00 36.88 151 LYS C N 1
ATOM 7642 C CA . LYS C 2 170 ? 24.773 38.008 -9.162 1.00 37.70 151 LYS C CA 1
ATOM 7643 C C . LYS C 2 170 ? 25.572 38.867 -8.191 1.00 38.43 151 LYS C C 1
ATOM 7644 O O . LYS C 2 170 ? 26.002 38.388 -7.143 1.00 39.26 151 LYS C O 1
ATOM 7650 N N . LYS C 2 171 ? 25.770 40.136 -8.543 1.00 38.21 152 LYS C N 1
ATOM 7651 C CA . LYS C 2 171 ? 26.511 41.050 -7.683 1.00 37.20 152 LYS C CA 1
ATOM 7652 C C . LYS C 2 171 ? 25.718 41.253 -6.404 1.00 36.84 152 LYS C C 1
ATOM 7653 O O . LYS C 2 171 ? 26.269 41.215 -5.306 1.00 36.12 152 LYS C O 1
ATOM 7659 N N . ARG C 2 172 ? 24.415 41.461 -6.548 1.00 37.12 153 ARG C N 1
ATOM 7660 C CA . ARG C 2 172 ? 23.570 41.675 -5.385 1.00 37.97 153 ARG C CA 1
ATOM 7661 C C . ARG C 2 172 ? 23.521 40.433 -4.501 1.00 37.03 153 ARG C C 1
ATOM 7662 O O . ARG C 2 172 ? 23.451 40.530 -3.278 1.00 36.69 153 ARG C O 1
ATOM 7670 N N . ASN C 2 173 ? 23.571 39.261 -5.119 1.00 36.44 154 ASN C N 1
ATOM 7671 C CA . ASN C 2 173 ? 23.538 38.026 -4.353 1.00 35.66 154 ASN C CA 1
ATOM 7672 C C . ASN C 2 173 ? 24.785 37.955 -3.469 1.00 35.13 154 ASN C C 1
ATOM 7673 O O . ASN C 2 173 ? 24.709 37.597 -2.291 1.00 35.21 154 ASN C O 1
ATOM 7678 N N . ASP C 2 174 ? 25.931 38.316 -4.038 1.00 34.37 155 ASP C N 1
ATOM 7679 C CA . ASP C 2 174 ? 27.187 38.298 -3.295 1.00 34.24 155 ASP C CA 1
ATOM 7680 C C . ASP C 2 174 ? 27.131 39.209 -2.067 1.00 34.38 155 ASP C C 1
ATOM 7681 O O . ASP C 2 174 ? 27.686 38.878 -1.019 1.00 34.38 155 ASP C O 1
ATOM 7686 N N . ILE C 2 175 ? 26.455 40.347 -2.190 1.00 32.88 156 ILE C N 1
ATOM 7687 C CA . ILE C 2 175 ? 26.332 41.264 -1.065 1.00 33.33 156 ILE C CA 1
ATOM 7688 C C . ILE C 2 175 ? 25.433 40.627 -0.002 1.00 32.90 156 ILE C C 1
ATOM 7689 O O . ILE C 2 175 ? 25.667 40.776 1.197 1.00 31.62 156 ILE C O 1
ATOM 7694 N N . LEU C 2 176 ? 24.403 39.910 -0.444 1.00 33.96 157 LEU C N 1
ATOM 7695 C CA . LEU C 2 176 ? 23.500 39.227 0.485 1.00 33.68 157 LEU C CA 1
ATOM 7696 C C . LEU C 2 176 ? 24.320 38.202 1.267 1.00 32.79 157 LEU C C 1
ATOM 7697 O O . LEU C 2 176 ? 24.140 38.035 2.473 1.00 32.69 157 LEU C O 1
ATOM 7702 N N . GLN C 2 177 ? 25.221 37.518 0.569 1.00 32.76 158 GLN C N 1
ATOM 7703 C CA . GLN C 2 177 ? 26.094 36.531 1.201 1.00 33.68 158 GLN C CA 1
ATOM 7704 C C . GLN C 2 177 ? 26.933 37.248 2.255 1.00 34.57 158 GLN C C 1
ATOM 7705 O O . GLN C 2 177 ? 27.103 36.767 3.378 1.00 33.67 158 GLN C O 1
ATOM 7711 N N . MET C 2 178 ? 27.452 38.412 1.874 1.00 35.24 159 MET C N 1
ATOM 7712 C CA . MET C 2 178 ? 28.281 39.223 2.756 1.00 35.51 159 MET C CA 1
ATOM 7713 C C . MET C 2 178 ? 27.529 39.567 4.043 1.00 35.37 159 MET C C 1
ATOM 7714 O O . MET C 2 178 ? 28.071 39.444 5.144 1.00 34.41 159 MET C O 1
ATOM 7719 N N . ALA C 2 179 ? 26.275 39.988 3.898 1.00 35.73 160 ALA C N 1
ATOM 7720 C CA . ALA C 2 179 ? 25.451 40.365 5.047 1.00 36.78 160 ALA C CA 1
ATOM 7721 C C . ALA C 2 179 ? 25.047 39.183 5.924 1.00 37.60 160 ALA C C 1
ATOM 7722 O O . ALA C 2 179 ? 24.832 39.340 7.121 1.00 40.09 160 ALA C O 1
ATOM 7724 N N . VAL C 2 180 ? 24.943 38.001 5.328 1.00 37.43 161 VAL C N 1
ATOM 7725 C CA . VAL C 2 180 ? 24.549 36.807 6.066 1.00 37.13 161 VAL C CA 1
ATOM 7726 C C . VAL C 2 180 ? 25.712 36.128 6.792 1.00 37.23 161 VAL C C 1
ATOM 7727 O O . VAL C 2 180 ? 25.559 35.666 7.925 1.00 36.43 161 VAL C O 1
ATOM 7731 N N . LEU C 2 181 ? 26.873 36.075 6.141 1.00 36.22 162 LEU C N 1
ATOM 7732 C CA . LEU C 2 181 ? 28.048 35.419 6.713 1.00 36.22 162 LEU C CA 1
ATOM 7733 C C . LEU C 2 181 ? 28.861 36.290 7.672 1.00 36.31 162 LEU C C 1
ATOM 7734 O O . LEU C 2 181 ? 29.797 35.816 8.314 1.00 34.99 162 LEU C O 1
ATOM 7739 N N . GLU C 2 182 ? 28.490 37.562 7.758 1.00 37.93 163 GLU C N 1
ATOM 7740 C CA . GLU C 2 182 ? 29.144 38.537 8.629 1.00 40.23 163 GLU C CA 1
ATOM 7741 C C . GLU C 2 182 ? 30.664 38.451 8.787 1.00 38.99 163 GLU C C 1
ATOM 7742 O O . GLU C 2 182 ? 31.172 38.011 9.820 1.00 38.64 163 GLU C O 1
ATOM 7748 N N . PRO C 2 183 ? 31.410 38.879 7.756 1.00 38.40 164 PRO C N 1
ATOM 7749 C CA . PRO C 2 183 ? 32.876 38.869 7.760 1.00 36.70 164 PRO C CA 1
ATOM 7750 C C . PRO C 2 183 ? 33.439 40.116 8.448 1.00 35.71 164 PRO C C 1
ATOM 7751 O O . PRO C 2 183 ? 32.692 41.024 8.798 1.00 34.37 164 PRO C O 1
ATOM 7755 N N . GLU C 2 184 ? 34.754 40.153 8.641 1.00 34.97 165 GLU C N 1
ATOM 7756 C CA . GLU C 2 184 ? 35.402 41.297 9.278 1.00 35.86 165 GLU C CA 1
ATOM 7757 C C . GLU C 2 184 ? 36.016 42.237 8.255 1.00 33.18 165 GLU C C 1
ATOM 7758 O O . GLU C 2 184 ? 36.029 43.454 8.444 1.00 32.12 165 GLU C O 1
ATOM 7764 N N . LEU C 2 185 ? 36.538 41.661 7.177 1.00 31.14 166 LEU C N 1
ATOM 7765 C CA . LEU C 2 185 ? 37.137 42.448 6.108 1.00 29.05 166 LEU C CA 1
ATOM 7766 C C . LEU C 2 185 ? 36.447 42.080 4.801 1.00 28.40 166 LEU C C 1
ATOM 7767 O O . LEU C 2 185 ? 36.560 40.945 4.332 1.00 27.51 166 LEU C O 1
ATOM 7772 N N . CYS C 2 186 ? 35.721 43.035 4.224 1.00 27.18 167 CYS C N 1
ATOM 7773 C CA . CYS C 2 186 ? 35.002 42.800 2.979 1.00 27.37 167 CYS C CA 1
ATOM 7774 C C . CYS C 2 186 ? 35.714 43.434 1.790 1.00 27.84 167 CYS C C 1
ATOM 7775 O O . CYS C 2 186 ? 35.972 44.643 1.766 1.00 27.63 167 CYS C O 1
ATOM 7778 N N . ILE C 2 187 ? 36.018 42.602 0.803 1.00 26.07 168 ILE C N 1
ATOM 7779 C CA . ILE C 2 187 ? 36.709 43.036 -0.402 1.00 26.31 168 ILE C CA 1
ATOM 7780 C C . ILE C 2 187 ? 35.778 42.977 -1.617 1.00 27.55 168 ILE C C 1
ATOM 7781 O O . ILE C 2 187 ? 35.227 41.919 -1.939 1.00 27.45 168 ILE C O 1
ATOM 7786 N N . LEU C 2 188 ? 35.575 44.115 -2.273 1.00 27.42 169 LEU C N 1
ATOM 7787 C CA . LEU C 2 188 ? 34.744 44.141 -3.470 1.00 27.81 169 LEU C CA 1
ATOM 7788 C C . LEU C 2 188 ? 35.746 44.149 -4.617 1.00 28.29 169 LEU C C 1
ATOM 7789 O O . LEU C 2 188 ? 36.383 45.175 -4.888 1.00 27.79 169 LEU C O 1
ATOM 7794 N N . ASP C 2 189 ? 35.908 43.003 -5.272 1.00 26.28 170 ASP C N 1
ATOM 7795 C CA . ASP C 2 189 ? 36.863 42.900 -6.370 1.00 28.19 170 ASP C CA 1
ATOM 7796 C C . ASP C 2 189 ? 36.239 43.329 -7.689 1.00 28.33 170 ASP C C 1
ATOM 7797 O O . ASP C 2 189 ? 35.778 42.493 -8.472 1.00 26.78 170 ASP C O 1
ATOM 7802 N N . GLU C 2 190 ? 36.243 44.639 -7.926 1.00 27.34 171 GLU C N 1
ATOM 7803 C CA . GLU C 2 190 ? 35.671 45.222 -9.136 1.00 28.34 171 GLU C CA 1
ATOM 7804 C C . GLU C 2 190 ? 34.242 44.732 -9.317 1.00 28.40 171 GLU C C 1
ATOM 7805 O O . GLU C 2 190 ? 33.764 44.573 -10.439 1.00 28.17 171 GLU C O 1
ATOM 7811 N N . SER C 2 191 ? 33.559 44.494 -8.205 1.00 29.29 172 SER C N 1
ATOM 7812 C CA . SER C 2 191 ? 32.187 44.012 -8.263 1.00 31.04 172 SER C CA 1
ATOM 7813 C C . SER C 2 191 ? 31.177 45.107 -8.624 1.00 31.96 172 SER C C 1
ATOM 7814 O O . SER C 2 191 ? 29.968 44.869 -8.597 1.00 32.75 172 SER C O 1
ATOM 7817 N N . ASP C 2 192 ? 31.675 46.298 -8.957 1.00 31.95 173 ASP C N 1
ATOM 7818 C CA . ASP C 2 192 ? 30.815 47.415 -9.365 1.00 33.57 173 ASP C CA 1
ATOM 7819 C C . ASP C 2 192 ? 30.694 47.404 -10.886 1.00 34.09 173 ASP C C 1
ATOM 7820 O O . ASP C 2 192 ? 29.884 48.122 -11.467 1.00 35.39 173 ASP C O 1
ATOM 7825 N N . SER C 2 193 ? 31.519 46.581 -11.522 1.00 34.46 174 SER C N 1
ATOM 7826 C CA . SER C 2 193 ? 31.530 46.457 -12.971 1.00 36.61 174 SER C CA 1
ATOM 7827 C C . SER C 2 193 ? 30.170 46.086 -13.557 1.00 37.94 174 SER C C 1
ATOM 7828 O O . SER C 2 193 ? 29.509 45.158 -13.085 1.00 36.52 174 SER C O 1
ATOM 7831 N N . GLY C 2 194 ? 29.763 46.818 -14.589 1.00 39.56 175 GLY C N 1
ATOM 7832 C CA . GLY C 2 194 ? 28.497 46.543 -15.248 1.00 41.35 175 GLY C CA 1
ATOM 7833 C C . GLY C 2 194 ? 27.250 46.992 -14.515 1.00 43.42 175 GLY C C 1
ATOM 7834 O O . GLY C 2 194 ? 26.142 46.713 -14.967 1.00 45.11 175 GLY C O 1
ATOM 7835 N N . LEU C 2 195 ? 27.412 47.691 -13.394 1.00 44.51 176 LEU C N 1
ATOM 7836 C CA . LEU C 2 195 ? 26.262 48.156 -12.624 1.00 45.54 176 LEU C CA 1
ATOM 7837 C C . LEU C 2 195 ? 25.946 49.630 -12.858 1.00 47.98 176 LEU C C 1
ATOM 7838 O O . LEU C 2 195 ? 26.849 50.459 -12.993 1.00 47.94 176 LEU C O 1
ATOM 7843 N N . ASP C 2 196 ? 24.655 49.952 -12.906 1.00 50.67 177 ASP C N 1
ATOM 7844 C CA . ASP C 2 196 ? 24.217 51.328 -13.107 1.00 52.66 177 ASP C CA 1
ATOM 7845 C C . ASP C 2 196 ? 23.856 51.953 -11.764 1.00 52.87 177 ASP C C 1
ATOM 7846 O O . ASP C 2 196 ? 23.904 51.284 -10.732 1.00 53.05 177 ASP C O 1
ATOM 7851 N N . ILE C 2 197 ? 23.495 53.233 -11.781 1.00 53.32 178 ILE C N 1
ATOM 7852 C CA . ILE C 2 197 ? 23.149 53.950 -10.556 1.00 54.69 178 ILE C CA 1
ATOM 7853 C C . ILE C 2 197 ? 22.182 53.184 -9.650 1.00 54.72 178 ILE C C 1
ATOM 7854 O O . ILE C 2 197 ? 22.360 53.148 -8.430 1.00 56.13 178 ILE C O 1
ATOM 7859 N N . ASP C 2 198 ? 21.164 52.573 -10.247 1.00 53.76 179 ASP C N 1
ATOM 7860 C CA . ASP C 2 198 ? 20.167 51.828 -9.485 1.00 52.96 179 ASP C CA 1
ATOM 7861 C C . ASP C 2 198 ? 20.737 50.612 -8.756 1.00 50.88 179 ASP C C 1
ATOM 7862 O O . ASP C 2 198 ? 20.532 50.452 -7.551 1.00 50.25 179 ASP C O 1
ATOM 7867 N N . ALA C 2 199 ? 21.448 49.756 -9.481 1.00 48.10 180 ALA C N 1
ATOM 7868 C CA . ALA C 2 199 ? 22.036 48.568 -8.873 1.00 47.26 180 ALA C CA 1
ATOM 7869 C C . ALA C 2 199 ? 23.126 48.981 -7.888 1.00 46.15 180 ALA C C 1
ATOM 7870 O O . ALA C 2 199 ? 23.262 48.406 -6.807 1.00 45.58 180 ALA C O 1
ATOM 7872 N N . LEU C 2 200 ? 23.899 49.988 -8.277 1.00 45.47 181 LEU C N 1
ATOM 7873 C CA . LEU C 2 200 ? 24.983 50.498 -7.451 1.00 46.07 181 LEU C CA 1
ATOM 7874 C C . LEU C 2 200 ? 24.422 50.954 -6.108 1.00 46.29 181 LEU C C 1
ATOM 7875 O O . LEU C 2 200 ? 25.010 50.707 -5.049 1.00 45.10 181 LEU C O 1
ATOM 7880 N N . LYS C 2 201 ? 23.270 51.613 -6.163 1.00 46.47 182 LYS C N 1
ATOM 7881 C CA . LYS C 2 201 ? 22.609 52.119 -4.967 1.00 46.72 182 LYS C CA 1
ATOM 7882 C C . LYS C 2 201 ? 22.131 50.980 -4.064 1.00 44.44 182 LYS C C 1
ATOM 7883 O O . LYS C 2 201 ? 22.246 51.060 -2.841 1.00 44.30 182 LYS C O 1
ATOM 7889 N N . VAL C 2 202 ? 21.604 49.917 -4.661 1.00 42.36 183 VAL C N 1
ATOM 7890 C CA . VAL C 2 202 ? 21.137 48.783 -3.876 1.00 41.11 183 VAL C CA 1
ATOM 7891 C C . VAL C 2 202 ? 22.336 48.075 -3.245 1.00 40.51 183 VAL C C 1
ATOM 7892 O O . VAL C 2 202 ? 22.310 47.697 -2.072 1.00 40.02 183 VAL C O 1
ATOM 7896 N N . VAL C 2 203 ? 23.387 47.898 -4.037 1.00 40.05 184 VAL C N 1
ATOM 7897 C CA . VAL C 2 203 ? 24.601 47.253 -3.556 1.00 39.75 184 VAL C CA 1
ATOM 7898 C C . VAL C 2 203 ? 25.183 48.085 -2.422 1.00 40.35 184 VAL C C 1
ATOM 7899 O O . VAL C 2 203 ? 25.647 47.548 -1.416 1.00 40.32 184 VAL C O 1
ATOM 7903 N N . ALA C 2 204 ? 25.140 49.403 -2.585 1.00 41.57 185 ALA C N 1
ATOM 7904 C CA . ALA C 2 204 ? 25.656 50.309 -1.569 1.00 42.53 185 ALA C CA 1
ATOM 7905 C C . ALA C 2 204 ? 24.878 50.162 -0.266 1.00 43.96 185 ALA C C 1
ATOM 7906 O O . ALA C 2 204 ? 25.469 50.131 0.816 1.00 44.64 185 ALA C O 1
ATOM 7908 N N . ASP C 2 205 ? 23.554 50.069 -0.365 1.00 44.84 186 ASP C N 1
ATOM 7909 C CA . ASP C 2 205 ? 22.722 49.925 0.828 1.00 45.37 186 ASP C CA 1
ATOM 7910 C C . ASP C 2 205 ? 23.058 48.631 1.548 1.00 44.77 186 ASP C C 1
ATOM 7911 O O . ASP C 2 205 ? 22.926 48.529 2.771 1.00 45.99 186 ASP C O 1
ATOM 7916 N N . GLY C 2 206 ? 23.491 47.636 0.785 1.00 43.07 187 GLY C N 1
ATOM 7917 C CA . GLY C 2 206 ? 23.839 46.365 1.388 1.00 41.41 187 GLY C CA 1
ATOM 7918 C C . GLY C 2 206 ? 25.160 46.445 2.129 1.00 39.49 187 GLY C C 1
ATOM 7919 O O . GLY C 2 206 ? 25.267 46.015 3.278 1.00 37.82 187 GLY C O 1
ATOM 7920 N N . VAL C 2 207 ? 26.169 46.999 1.465 1.00 38.73 188 VAL C N 1
ATOM 7921 C CA . VAL C 2 207 ? 27.495 47.132 2.055 1.00 37.74 188 VAL C CA 1
ATOM 7922 C C . VAL C 2 207 ? 27.484 48.106 3.230 1.00 37.72 188 VAL C C 1
ATOM 7923 O O . VAL C 2 207 ? 27.984 47.790 4.310 1.00 36.70 188 VAL C O 1
ATOM 7927 N N . ASN C 2 208 ? 26.907 49.285 3.019 1.00 37.55 189 ASN C N 1
ATOM 7928 C CA . ASN C 2 208 ? 26.837 50.297 4.068 1.00 39.02 189 ASN C CA 1
ATOM 7929 C C . ASN C 2 208 ? 26.172 49.782 5.332 1.00 40.29 189 ASN C C 1
ATOM 7930 O O . ASN C 2 208 ? 26.604 50.108 6.439 1.00 40.79 189 ASN C O 1
ATOM 7935 N N . SER C 2 209 ? 25.127 48.972 5.172 1.00 41.03 190 SER C N 1
ATOM 7936 C CA . SER C 2 209 ? 24.418 48.427 6.324 1.00 42.41 190 SER C CA 1
ATOM 7937 C C . SER C 2 209 ? 25.363 47.598 7.181 1.00 42.50 190 SER C C 1
ATOM 7938 O O . SER C 2 209 ? 25.068 47.315 8.340 1.00 43.24 190 SER C O 1
ATOM 7941 N N . LEU C 2 210 ? 26.503 47.217 6.611 1.00 42.34 191 LEU C N 1
ATOM 7942 C CA . LEU C 2 210 ? 27.487 46.415 7.334 1.00 42.82 191 LEU C CA 1
ATOM 7943 C C . LEU C 2 210 ? 28.513 47.252 8.096 1.00 42.72 191 LEU C C 1
ATOM 7944 O O . LEU C 2 210 ? 29.339 46.706 8.830 1.00 42.72 191 LEU C O 1
ATOM 7949 N N . ARG C 2 211 ? 28.469 48.569 7.919 1.00 42.41 192 ARG C N 1
ATOM 7950 C CA . ARG C 2 211 ? 29.402 49.450 8.616 1.00 43.64 192 ARG C CA 1
ATOM 7951 C C . ARG C 2 211 ? 29.028 49.559 10.087 1.00 43.15 192 ARG C C 1
ATOM 7952 O O . ARG C 2 211 ? 28.020 50.177 10.434 1.00 43.58 192 ARG C O 1
ATOM 7960 N N . ASP C 2 212 ? 29.846 48.970 10.950 1.00 42.79 193 ASP C N 1
ATOM 7961 C CA . ASP C 2 212 ? 29.582 49.007 12.379 1.00 42.29 193 ASP C CA 1
ATOM 7962 C C . ASP C 2 212 ? 30.746 49.642 13.125 1.00 40.31 193 ASP C C 1
ATOM 7963 O O . ASP C 2 212 ? 30.798 49.613 14.352 1.00 39.63 193 ASP C O 1
ATOM 7968 N N . GLY C 2 213 ? 31.683 50.210 12.375 1.00 40.00 194 GLY C N 1
ATOM 7969 C CA . GLY C 2 213 ? 32.834 50.841 12.993 1.00 38.98 194 GLY C CA 1
ATOM 7970 C C . GLY C 2 213 ? 33.960 49.874 13.300 1.00 39.65 194 GLY C C 1
ATOM 7971 O O . GLY C 2 213 ? 35.035 50.288 13.736 1.00 40.17 194 GLY C O 1
ATOM 7972 N N . LYS C 2 214 ? 33.719 48.583 13.085 1.00 39.61 195 LYS C N 1
ATOM 7973 C CA . LYS C 2 214 ? 34.743 47.573 13.342 1.00 39.62 195 LYS C CA 1
ATOM 7974 C C . LYS C 2 214 ? 35.160 46.885 12.043 1.00 38.79 195 LYS C C 1
ATOM 7975 O O . LYS C 2 214 ? 36.348 46.710 11.778 1.00 38.40 195 LYS C O 1
ATOM 7981 N N . ARG C 2 215 ? 34.181 46.490 11.237 1.00 38.29 196 ARG C N 1
ATOM 7982 C CA . ARG C 2 215 ? 34.477 45.847 9.966 1.00 37.72 196 ARG C CA 1
ATOM 7983 C C . ARG C 2 215 ? 35.200 46.845 9.068 1.00 36.02 196 ARG C C 1
ATOM 7984 O O . ARG C 2 215 ? 35.006 48.058 9.188 1.00 33.45 196 ARG C O 1
ATOM 7992 N N . SER C 2 216 ? 36.041 46.329 8.179 1.00 33.47 197 SER C N 1
ATOM 7993 C CA . SER C 2 216 ? 36.763 47.169 7.236 1.00 31.84 197 SER C CA 1
ATOM 7994 C C . SER C 2 216 ? 36.410 46.730 5.818 1.00 31.03 197 SER C C 1
ATOM 7995 O O . SER C 2 216 ? 35.958 45.603 5.595 1.00 29.21 197 SER C O 1
ATOM 7998 N N . PHE C 2 217 ? 36.623 47.625 4.861 1.00 30.71 198 PHE C N 1
ATOM 7999 C CA . PHE C 2 217 ? 36.283 47.359 3.474 1.00 29.55 198 PHE C CA 1
ATOM 8000 C C . PHE C 2 217 ? 37.368 47.806 2.504 1.00 28.90 198 PHE C C 1
ATOM 8001 O O . PHE C 2 217 ? 37.996 48.850 2.689 1.00 30.24 198 PHE C O 1
ATOM 8009 N N . ILE C 2 218 ? 37.591 47.001 1.473 1.00 26.59 199 ILE C N 1
ATOM 8010 C CA . ILE C 2 218 ? 38.569 47.330 0.443 1.00 25.45 199 ILE C CA 1
ATOM 8011 C C . ILE C 2 218 ? 37.789 47.299 -0.866 1.00 24.03 199 ILE C C 1
ATOM 8012 O O . ILE C 2 218 ? 37.289 46.247 -1.274 1.00 23.40 199 ILE C O 1
ATOM 8017 N N . ILE C 2 219 ? 37.661 48.450 -1.509 1.00 22.77 200 ILE C N 1
ATOM 8018 C CA . ILE C 2 219 ? 36.937 48.515 -2.769 1.00 24.59 200 ILE C CA 1
ATOM 8019 C C . ILE C 2 219 ? 37.913 48.602 -3.937 1.00 24.15 200 ILE C C 1
ATOM 8020 O O . ILE C 2 219 ? 38.499 49.660 -4.179 1.00 25.19 200 ILE C O 1
ATOM 8025 N N . VAL C 2 220 ? 38.113 47.485 -4.636 1.00 20.27 201 VAL C N 1
ATOM 8026 C CA . VAL C 2 220 ? 38.996 47.470 -5.800 1.00 20.51 201 VAL C CA 1
ATOM 8027 C C . VAL C 2 220 ? 38.048 47.882 -6.915 1.00 22.59 201 VAL C C 1
ATOM 8028 O O . VAL C 2 220 ? 37.273 47.074 -7.423 1.00 24.12 201 VAL C O 1
ATOM 8032 N N . THR C 2 221 ? 38.099 49.159 -7.268 1.00 23.47 202 THR C N 1
ATOM 8033 C CA . THR C 2 221 ? 37.210 49.727 -8.266 1.00 24.92 202 THR C CA 1
ATOM 8034 C C . THR C 2 221 ? 37.424 49.317 -9.709 1.00 26.51 202 THR C C 1
ATOM 8035 O O . THR C 2 221 ? 38.553 49.122 -10.162 1.00 26.72 202 THR C O 1
ATOM 8039 N N . HIS C 2 222 ? 36.313 49.188 -10.425 1.00 27.88 203 HIS C N 1
ATOM 8040 C CA . HIS C 2 222 ? 36.351 48.899 -11.847 1.00 29.99 203 HIS C CA 1
ATOM 8041 C C . HIS C 2 222 ? 36.281 50.339 -12.355 1.00 30.17 203 HIS C C 1
ATOM 8042 O O . HIS C 2 222 ? 37.001 50.732 -13.265 1.00 30.20 203 HIS C O 1
ATOM 8049 N N . TYR C 2 223 ? 35.411 51.121 -11.718 1.00 31.65 204 TYR C N 1
ATOM 8050 C CA . TYR C 2 223 ? 35.252 52.544 -12.018 1.00 33.29 204 TYR C CA 1
ATOM 8051 C C . TYR C 2 223 ? 34.952 53.305 -10.726 1.00 33.39 204 TYR C C 1
ATOM 8052 O O . TYR C 2 223 ? 34.611 52.699 -9.712 1.00 31.51 204 TYR C O 1
ATOM 8061 N N . GLN C 2 224 ? 35.094 54.625 -10.770 1.00 35.10 205 GLN C N 1
ATOM 8062 C CA . GLN C 2 224 ? 34.914 55.486 -9.598 1.00 37.85 205 GLN C CA 1
ATOM 8063 C C . GLN C 2 224 ? 33.502 55.713 -9.057 1.00 38.26 205 GLN C C 1
ATOM 8064 O O . GLN C 2 224 ? 33.329 55.950 -7.860 1.00 38.03 205 GLN C O 1
ATOM 8070 N N . ARG C 2 225 ? 32.497 55.640 -9.922 1.00 39.60 206 ARG C N 1
ATOM 8071 C CA . ARG C 2 225 ? 31.122 55.901 -9.501 1.00 39.78 206 ARG C CA 1
ATOM 8072 C C . ARG C 2 225 ? 30.638 55.183 -8.242 1.00 37.89 206 ARG C C 1
ATOM 8073 O O . ARG C 2 225 ? 29.807 55.718 -7.500 1.00 37.44 206 ARG C O 1
ATOM 8081 N N . ILE C 2 226 ? 31.145 53.983 -7.985 1.00 35.27 207 ILE C N 1
ATOM 8082 C CA . ILE C 2 226 ? 30.730 53.248 -6.790 1.00 32.51 207 ILE C CA 1
ATOM 8083 C C . ILE C 2 226 ? 31.073 54.038 -5.525 1.00 31.72 207 ILE C C 1
ATOM 8084 O O . ILE C 2 226 ? 30.357 53.978 -4.523 1.00 31.49 207 ILE C O 1
ATOM 8089 N N . LEU C 2 227 ? 32.165 54.792 -5.579 1.00 31.67 208 LEU C N 1
ATOM 8090 C CA . LEU C 2 227 ? 32.611 55.574 -4.428 1.00 32.25 208 LEU C CA 1
ATOM 8091 C C . LEU C 2 227 ? 31.705 56.752 -4.064 1.00 33.52 208 LEU C C 1
ATOM 8092 O O . LEU C 2 227 ? 31.929 57.406 -3.047 1.00 33.33 208 LEU C O 1
ATOM 8097 N N . ASP C 2 228 ? 30.694 57.033 -4.886 1.00 34.66 209 ASP C N 1
ATOM 8098 C CA . ASP C 2 228 ? 29.762 58.118 -4.571 1.00 36.52 209 ASP C CA 1
ATOM 8099 C C . ASP C 2 228 ? 28.734 57.593 -3.578 1.00 37.84 209 ASP C C 1
ATOM 8100 O O . ASP C 2 228 ? 28.116 58.358 -2.843 1.00 39.42 209 ASP C O 1
ATOM 8105 N N . TYR C 2 229 ? 28.569 56.274 -3.554 1.00 38.82 210 TYR C N 1
ATOM 8106 C CA . TYR C 2 229 ? 27.597 55.636 -2.677 1.00 39.31 210 TYR C CA 1
ATOM 8107 C C . TYR C 2 229 ? 28.246 54.932 -1.492 1.00 39.53 210 TYR C C 1
ATOM 8108 O O . TYR C 2 229 ? 27.606 54.717 -0.457 1.00 40.45 210 TYR C O 1
ATOM 8117 N N . ILE C 2 230 ? 29.515 54.571 -1.649 1.00 39.18 211 ILE C N 1
ATOM 8118 C CA . ILE C 2 230 ? 30.272 53.937 -0.573 1.00 39.65 211 ILE C CA 1
ATOM 8119 C C . ILE C 2 230 ? 31.536 54.783 -0.438 1.00 39.00 211 ILE C C 1
ATOM 8120 O O . ILE C 2 230 ? 32.608 54.407 -0.921 1.00 38.77 211 ILE C O 1
ATOM 8125 N N . LYS C 2 231 ? 31.395 55.939 0.205 1.00 37.58 212 LYS C N 1
ATOM 8126 C CA . LYS C 2 231 ? 32.508 56.865 0.382 1.00 36.62 212 LYS C CA 1
ATOM 8127 C C . LYS C 2 231 ? 33.663 56.268 1.174 1.00 33.46 212 LYS C C 1
ATOM 8128 O O . LYS C 2 231 ? 33.497 55.843 2.314 1.00 33.22 212 LYS C O 1
ATOM 8134 N N . PRO C 2 232 ? 34.857 56.234 0.569 1.00 31.77 213 PRO C N 1
ATOM 8135 C CA . PRO C 2 232 ? 36.044 55.686 1.228 1.00 29.35 213 PRO C CA 1
ATOM 8136 C C . PRO C 2 232 ? 36.717 56.704 2.142 1.00 27.82 213 PRO C C 1
ATOM 8137 O O . PRO C 2 232 ? 36.547 57.912 1.973 1.00 26.07 213 PRO C O 1
ATOM 8141 N N . ASP C 2 233 ? 37.476 56.197 3.108 1.00 27.11 214 ASP C N 1
ATOM 8142 C CA . ASP C 2 233 ? 38.224 57.035 4.033 1.00 27.39 214 ASP C CA 1
ATOM 8143 C C . ASP C 2 233 ? 39.609 57.191 3.421 1.00 27.11 214 ASP C C 1
ATOM 8144 O O . ASP C 2 233 ? 40.279 58.202 3.615 1.00 28.00 214 ASP C O 1
ATOM 8149 N N . TYR C 2 234 ? 40.023 56.168 2.678 1.00 26.25 215 TYR C N 1
ATOM 8150 C CA . TYR C 2 234 ? 41.326 56.148 2.022 1.00 25.28 215 TYR C CA 1
ATOM 8151 C C . TYR C 2 234 ? 41.179 55.768 0.555 1.00 25.30 215 TYR C C 1
ATOM 8152 O O . TYR C 2 234 ? 40.327 54.947 0.194 1.00 25.50 215 TYR C O 1
ATOM 8161 N N . VAL C 2 235 ? 42.009 56.376 -0.287 1.00 22.49 216 VAL C N 1
ATOM 8162 C CA . VAL C 2 235 ? 42.002 56.101 -1.717 1.00 22.10 216 VAL C CA 1
ATOM 8163 C C . VAL C 2 235 ? 43.442 55.829 -2.112 1.00 21.87 216 VAL C C 1
ATOM 8164 O O . VAL C 2 235 ? 44.347 56.583 -1.751 1.00 22.49 216 VAL C O 1
ATOM 8168 N N . HIS C 2 236 ? 43.657 54.748 -2.847 1.00 21.57 217 HIS C N 1
ATOM 8169 C CA . HIS C 2 236 ? 45.004 54.369 -3.256 1.00 21.71 217 HIS C CA 1
ATOM 8170 C C . HIS C 2 236 ? 45.092 54.158 -4.767 1.00 22.43 217 HIS C C 1
ATOM 8171 O O . HIS C 2 236 ? 44.167 53.625 -5.378 1.00 22.96 217 HIS C O 1
ATOM 8178 N N . VAL C 2 237 ? 46.209 54.562 -5.359 1.00 21.88 218 VAL C N 1
ATOM 8179 C CA . VAL C 2 237 ? 46.415 54.411 -6.794 1.00 21.47 218 VAL C CA 1
ATOM 8180 C C . VAL C 2 237 ? 47.544 53.429 -7.090 1.00 20.79 218 VAL C C 1
ATOM 8181 O O . VAL C 2 237 ? 48.645 53.557 -6.548 1.00 19.97 218 VAL C O 1
ATOM 8185 N N . LEU C 2 238 ? 47.257 52.450 -7.945 1.00 20.19 219 LEU C N 1
ATOM 8186 C CA . LEU C 2 238 ? 48.234 51.435 -8.352 1.00 21.67 219 LEU C CA 1
ATOM 8187 C C . LEU C 2 238 ? 48.983 51.850 -9.607 1.00 22.20 219 LEU C C 1
ATOM 8188 O O . LEU C 2 238 ? 48.411 52.462 -10.509 1.00 22.72 219 LEU C O 1
ATOM 8193 N N . TYR C 2 239 ? 50.257 51.479 -9.665 1.00 24.36 220 TYR C N 1
ATOM 8194 C CA . TYR C 2 239 ? 51.126 51.764 -10.803 1.00 24.25 220 TYR C CA 1
ATOM 8195 C C . TYR C 2 239 ? 52.155 50.631 -10.827 1.00 25.78 220 TYR C C 1
ATOM 8196 O O . TYR C 2 239 ? 52.962 50.496 -9.904 1.00 26.22 220 TYR C O 1
ATOM 8205 N N . GLN C 2 240 ? 52.118 49.815 -11.875 1.00 25.91 221 GLN C N 1
ATOM 8206 C CA . GLN C 2 240 ? 53.017 48.666 -12.009 1.00 27.86 221 GLN C CA 1
ATOM 8207 C C . GLN C 2 240 ? 53.144 47.812 -10.742 1.00 26.82 221 GLN C C 1
ATOM 8208 O O . GLN C 2 240 ? 54.250 47.521 -10.279 1.00 28.25 221 GLN C O 1
ATOM 8214 N N . GLY C 2 241 ? 52.009 47.414 -10.183 1.00 26.46 222 GLY C N 1
ATOM 8215 C CA . GLY C 2 241 ? 52.021 46.562 -9.004 1.00 26.37 222 GLY C CA 1
ATOM 8216 C C . GLY C 2 241 ? 52.453 47.185 -7.689 1.00 26.44 222 GLY C C 1
ATOM 8217 O O . GLY C 2 241 ? 52.862 46.470 -6.776 1.00 24.19 222 GLY C O 1
ATOM 8218 N N . ARG C 2 242 ? 52.364 48.508 -7.592 1.00 26.34 223 ARG C N 1
ATOM 8219 C CA . ARG C 2 242 ? 52.725 49.232 -6.374 1.00 27.25 223 ARG C CA 1
ATOM 8220 C C . ARG C 2 242 ? 51.730 50.363 -6.144 1.00 26.18 223 ARG C C 1
ATOM 8221 O O . ARG C 2 242 ? 51.176 50.919 -7.094 1.00 25.04 223 ARG C O 1
ATOM 8229 N N . ILE C 2 243 ? 51.497 50.700 -4.884 1.00 25.01 224 ILE C N 1
ATOM 8230 C CA . ILE C 2 243 ? 50.627 51.823 -4.577 1.00 24.85 224 ILE C CA 1
ATOM 8231 C C . ILE C 2 243 ? 51.586 53.018 -4.576 1.00 25.27 224 ILE C C 1
ATOM 8232 O O . ILE C 2 243 ? 52.549 53.046 -3.812 1.00 23.59 224 ILE C O 1
ATOM 8237 N N . VAL C 2 244 ? 51.346 53.980 -5.464 1.00 25.25 225 VAL C N 1
ATOM 8238 C CA . VAL C 2 244 ? 52.218 55.144 -5.567 1.00 24.60 225 VAL C CA 1
ATOM 8239 C C . VAL C 2 244 ? 51.574 56.447 -5.105 1.00 25.99 225 VAL C C 1
ATOM 8240 O O . VAL C 2 244 ? 52.187 57.508 -5.201 1.00 25.37 225 VAL C O 1
ATOM 8244 N N . LYS C 2 245 ? 50.347 56.371 -4.597 1.00 26.26 226 LYS C N 1
ATOM 8245 C CA . LYS C 2 245 ? 49.662 57.569 -4.134 1.00 26.64 226 LYS C CA 1
ATOM 8246 C C . LYS C 2 245 ? 48.468 57.197 -3.262 1.00 27.51 226 LYS C C 1
ATOM 8247 O O . LYS C 2 245 ? 47.686 56.309 -3.608 1.00 25.65 226 LYS C O 1
ATOM 8253 N N . SER C 2 246 ? 48.344 57.880 -2.125 1.00 27.04 227 SER C N 1
ATOM 8254 C CA . SER C 2 246 ? 47.259 57.644 -1.183 1.00 27.14 227 SER C CA 1
ATOM 8255 C C . SER C 2 246 ? 46.701 58.973 -0.696 1.00 27.33 227 SER C C 1
ATOM 8256 O O . SER C 2 246 ? 47.419 59.966 -0.640 1.00 27.66 227 SER C O 1
ATOM 8259 N N . GLY C 2 247 ? 45.418 58.983 -0.344 1.00 28.23 228 GLY C N 1
ATOM 8260 C CA . GLY C 2 247 ? 44.777 60.195 0.140 1.00 26.97 228 GLY C CA 1
ATOM 8261 C C . GLY C 2 247 ? 43.380 59.865 0.629 1.00 28.21 228 GLY C C 1
ATOM 8262 O O . GLY C 2 247 ? 43.065 58.690 0.827 1.00 27.34 228 GLY C O 1
ATOM 8263 N N . ASP C 2 248 ? 42.544 60.879 0.846 1.00 28.23 229 ASP C N 1
ATOM 8264 C CA . ASP C 2 248 ? 41.180 60.622 1.285 1.00 29.76 229 ASP C CA 1
ATOM 8265 C C . ASP C 2 248 ? 40.283 60.730 0.067 1.00 29.76 229 ASP C C 1
ATOM 8266 O O . ASP C 2 248 ? 40.779 60.797 -1.052 1.00 29.06 229 ASP C O 1
ATOM 8271 N N . PHE C 2 249 ? 38.972 60.750 0.266 1.00 31.84 230 PHE C N 1
ATOM 8272 C CA . PHE C 2 249 ? 38.056 60.813 -0.867 1.00 34.71 230 PHE C CA 1
ATOM 8273 C C . PHE C 2 249 ? 38.327 61.942 -1.858 1.00 35.07 230 PHE C C 1
ATOM 8274 O O . PHE C 2 249 ? 38.140 61.762 -3.059 1.00 36.65 230 PHE C O 1
ATOM 8282 N N . THR C 2 250 ? 38.770 63.098 -1.371 1.00 35.04 231 THR C N 1
ATOM 8283 C CA . THR C 2 250 ? 39.037 64.226 -2.264 1.00 34.16 231 THR C CA 1
ATOM 8284 C C . THR C 2 250 ? 40.069 63.905 -3.348 1.00 33.41 231 THR C C 1
ATOM 8285 O O . THR C 2 250 ? 40.128 64.590 -4.371 1.00 33.35 231 THR C O 1
ATOM 8289 N N . LEU C 2 251 ? 40.880 62.870 -3.132 1.00 32.63 232 LEU C N 1
ATOM 8290 C CA . LEU C 2 251 ? 41.896 62.494 -4.120 1.00 31.97 232 LEU C CA 1
ATOM 8291 C C . LEU C 2 251 ? 41.274 62.092 -5.462 1.00 32.39 232 LEU C C 1
ATOM 8292 O O . LEU C 2 251 ? 41.874 62.313 -6.510 1.00 32.91 232 LEU C O 1
ATOM 8297 N N . VAL C 2 252 ? 40.076 61.514 -5.432 1.00 32.34 233 VAL C N 1
ATOM 8298 C CA . VAL C 2 252 ? 39.415 61.096 -6.665 1.00 35.24 233 VAL C CA 1
ATOM 8299 C C . VAL C 2 252 ? 39.235 62.263 -7.634 1.00 37.31 233 VAL C C 1
ATOM 8300 O O . VAL C 2 252 ? 39.474 62.123 -8.830 1.00 35.93 233 VAL C O 1
ATOM 8304 N N . LYS C 2 253 ? 38.808 63.412 -7.116 1.00 41.59 234 LYS C N 1
ATOM 8305 C CA . LYS C 2 253 ? 38.620 64.595 -7.953 1.00 44.35 234 LYS C CA 1
ATOM 8306 C C . LYS C 2 253 ? 39.966 65.094 -8.474 1.00 45.10 234 LYS C C 1
ATOM 8307 O O . LYS C 2 253 ? 40.061 65.587 -9.599 1.00 45.72 234 LYS C O 1
ATOM 8313 N N . GLN C 2 254 ? 41.005 64.954 -7.655 1.00 45.12 235 GLN C N 1
ATOM 8314 C CA . GLN C 2 254 ? 42.350 65.373 -8.040 1.00 44.47 235 GLN C CA 1
ATOM 8315 C C . GLN C 2 254 ? 42.881 64.531 -9.196 1.00 43.43 235 GLN C C 1
ATOM 8316 O O . GLN C 2 254 ? 43.602 65.029 -10.066 1.00 43.62 235 GLN C O 1
ATOM 8322 N N . LEU C 2 255 ? 42.535 63.247 -9.196 1.00 40.05 236 LEU C N 1
ATOM 8323 C CA . LEU C 2 255 ? 42.997 62.339 -10.238 1.00 36.80 236 LEU C CA 1
ATOM 8324 C C . LEU C 2 255 ? 42.372 62.649 -11.595 1.00 36.91 236 LEU C C 1
ATOM 8325 O O . LEU C 2 255 ? 42.939 62.319 -12.638 1.00 35.83 236 LEU C O 1
ATOM 8330 N N . GLU C 2 256 ? 41.202 63.280 -11.575 1.00 37.70 237 GLU C N 1
ATOM 8331 C CA . GLU C 2 256 ? 40.513 63.651 -12.806 1.00 38.72 237 GLU C CA 1
ATOM 8332 C C . GLU C 2 256 ? 41.343 64.686 -13.559 1.00 37.06 237 GLU C C 1
ATOM 8333 O O . GLU C 2 256 ? 41.359 64.711 -14.788 1.00 37.50 237 GLU C O 1
ATOM 8339 N N . GLU C 2 257 ? 42.047 65.527 -12.813 1.00 35.02 238 GLU C N 1
ATOM 8340 C CA . GLU C 2 257 ? 42.887 66.559 -13.409 1.00 34.95 238 GLU C CA 1
ATOM 8341 C C . GLU C 2 257 ? 44.119 65.972 -14.092 1.00 32.26 238 GLU C C 1
ATOM 8342 O O . GLU C 2 257 ? 44.815 66.672 -14.826 1.00 32.17 238 GLU C O 1
ATOM 8348 N N . GLN C 2 258 ? 44.394 64.696 -13.836 1.00 28.15 239 GLN C N 1
ATOM 8349 C CA . GLN C 2 258 ? 45.541 64.034 -14.442 1.00 26.36 239 GLN C CA 1
ATOM 8350 C C . GLN C 2 258 ? 45.189 63.507 -15.831 1.00 23.86 239 GLN C C 1
ATOM 8351 O O . GLN C 2 258 ? 46.068 63.106 -16.594 1.00 23.87 239 GLN C O 1
ATOM 8357 N N . GLY C 2 259 ? 43.899 63.506 -16.152 1.00 23.09 240 GLY C N 1
ATOM 8358 C CA . GLY C 2 259 ? 43.452 63.030 -17.452 1.00 23.08 240 GLY C CA 1
ATOM 8359 C C . GLY C 2 259 ? 43.600 61.535 -17.710 1.00 25.15 240 GLY C C 1
ATOM 8360 O O . GLY C 2 259 ? 43.611 61.117 -18.867 1.00 25.98 240 GLY C O 1
ATOM 8361 N N . TYR C 2 260 ? 43.712 60.729 -16.654 1.00 23.89 241 TYR C N 1
ATOM 8362 C CA . TYR C 2 260 ? 43.856 59.281 -16.814 1.00 25.00 241 TYR C CA 1
ATOM 8363 C C . TYR C 2 260 ? 42.690 58.672 -17.569 1.00 26.10 241 TYR C C 1
ATOM 8364 O O . TYR C 2 260 ? 41.532 58.926 -17.251 1.00 26.17 241 TYR C O 1
ATOM 8373 N N . GLY C 2 261 ? 43.000 57.837 -18.553 1.00 27.91 242 GLY C N 1
ATOM 8374 C CA . GLY C 2 261 ? 41.946 57.194 -19.320 1.00 29.26 242 GLY C CA 1
ATOM 8375 C C . GLY C 2 261 ? 41.184 56.124 -18.552 1.00 31.13 242 GLY C C 1
ATOM 8376 O O . GLY C 2 261 ? 40.027 55.841 -18.866 1.00 30.10 242 GLY C O 1
ATOM 8377 N N . TRP C 2 262 ? 41.813 55.528 -17.540 1.00 30.38 243 TRP C N 1
ATOM 8378 C CA . TRP C 2 262 ? 41.157 54.475 -16.758 1.00 32.98 243 TRP C CA 1
ATOM 8379 C C . TRP C 2 262 ? 40.219 55.016 -15.699 1.00 35.96 243 TRP C C 1
ATOM 8380 O O . TRP C 2 262 ? 39.385 54.296 -15.161 1.00 37.75 243 TRP C O 1
ATOM 8391 N N . LEU C 2 263 ? 40.369 56.296 -15.401 1.00 40.68 244 LEU C N 1
ATOM 8392 C CA . LEU C 2 263 ? 39.567 56.932 -14.379 1.00 46.99 244 LEU C CA 1
ATOM 8393 C C . LEU C 2 263 ? 38.088 56.889 -14.651 1.00 51.45 244 LEU C C 1
ATOM 8394 O O . LEU C 2 263 ? 37.276 56.731 -13.734 1.00 52.07 244 LEU C O 1
ATOM 8399 N N . THR C 2 264 ? 37.710 57.033 -15.906 1.00 55.42 245 THR C N 1
ATOM 8400 C CA . THR C 2 264 ? 36.301 56.981 -16.179 1.00 60.42 245 THR C CA 1
ATOM 8401 C C . THR C 2 264 ? 35.994 56.019 -17.311 1.00 63.26 245 THR C C 1
ATOM 8402 O O . THR C 2 264 ? 36.890 55.388 -17.892 1.00 64.81 245 THR C O 1
ATOM 8406 N N . GLU C 2 265 ? 34.676 55.895 -17.512 1.00 66.26 246 GLU C N 1
ATOM 8407 C CA . GLU C 2 265 ? 33.909 55.078 -18.501 1.00 69.80 246 GLU C CA 1
ATOM 8408 C C . GLU C 2 265 ? 33.610 53.540 -18.383 1.00 71.46 246 GLU C C 1
ATOM 8409 O O . GLU C 2 265 ? 34.369 52.739 -18.901 1.00 72.53 246 GLU C O 1
ATOM 8415 N N . GLN C 2 266 ? 32.462 53.211 -17.771 1.00 72.36 247 GLN C N 1
ATOM 8416 C CA . GLN C 2 266 ? 32.019 51.866 -17.491 1.00 72.62 247 GLN C CA 1
ATOM 8417 C C . GLN C 2 266 ? 31.182 51.472 -18.730 1.00 73.49 247 GLN C C 1
ATOM 8418 O O . GLN C 2 266 ? 30.637 52.376 -19.394 1.00 74.56 247 GLN C O 1
ATOM 8424 N N . TYR D 2 105 ? 1.816 29.994 -31.383 1.00 77.50 86 TYR D N 1
ATOM 8425 C CA . TYR D 2 105 ? 3.185 29.399 -31.360 1.00 78.33 86 TYR D CA 1
ATOM 8426 C C . TYR D 2 105 ? 3.841 29.308 -32.751 1.00 78.14 86 TYR D C 1
ATOM 8427 O O . TYR D 2 105 ? 3.876 28.247 -33.378 1.00 78.74 86 TYR D O 1
ATOM 8436 N N . PRO D 2 106 ? 4.357 30.441 -33.244 1.00 77.77 87 PRO D N 1
ATOM 8437 C CA . PRO D 2 106 ? 5.019 30.486 -34.551 1.00 76.96 87 PRO D CA 1
ATOM 8438 C C . PRO D 2 106 ? 6.169 29.477 -34.601 1.00 75.95 87 PRO D C 1
ATOM 8439 O O . PRO D 2 106 ? 6.859 29.273 -33.603 1.00 76.36 87 PRO D O 1
ATOM 8443 N N . VAL D 2 107 ? 6.358 28.840 -35.755 1.00 74.81 88 VAL D N 1
ATOM 8444 C CA . VAL D 2 107 ? 7.417 27.844 -35.920 1.00 72.85 88 VAL D CA 1
ATOM 8445 C C . VAL D 2 107 ? 8.735 28.460 -36.393 1.00 72.02 88 VAL D C 1
ATOM 8446 O O . VAL D 2 107 ? 8.743 29.387 -37.205 1.00 71.25 88 VAL D O 1
ATOM 8450 N N . GLU D 2 108 ? 9.845 27.934 -35.879 1.00 70.67 89 GLU D N 1
ATOM 8451 C CA . GLU D 2 108 ? 11.173 28.407 -36.254 1.00 69.56 89 GLU D CA 1
ATOM 8452 C C . GLU D 2 108 ? 11.752 27.516 -37.346 1.00 68.30 89 GLU D C 1
ATOM 8453 O O . GLU D 2 108 ? 11.581 26.297 -37.325 1.00 68.16 89 GLU D O 1
ATOM 8459 N N . ILE D 2 109 ? 12.441 28.136 -38.296 1.00 66.81 90 ILE D N 1
ATOM 8460 C CA . ILE D 2 109 ? 13.046 27.412 -39.403 1.00 64.97 90 ILE D CA 1
ATOM 8461 C C . ILE D 2 109 ? 14.469 27.915 -39.605 1.00 63.58 90 ILE D C 1
ATOM 8462 O O . ILE D 2 109 ? 14.733 28.760 -40.463 1.00 63.34 90 ILE D O 1
ATOM 8467 N N . PRO D 2 110 ? 15.410 27.398 -38.803 1.00 61.93 91 PRO D N 1
ATOM 8468 C CA . PRO D 2 110 ? 16.811 27.806 -38.904 1.00 60.68 91 PRO D CA 1
ATOM 8469 C C . PRO D 2 110 ? 17.384 27.521 -40.286 1.00 59.74 91 PRO D C 1
ATOM 8470 O O . PRO D 2 110 ? 17.035 26.527 -40.919 1.00 59.10 91 PRO D O 1
ATOM 8474 N N . GLY D 2 111 ? 18.254 28.409 -40.754 1.00 59.32 92 GLY D N 1
ATOM 8475 C CA . GLY D 2 111 ? 18.864 28.223 -42.055 1.00 59.70 92 GLY D CA 1
ATOM 8476 C C . GLY D 2 111 ? 18.070 28.804 -43.206 1.00 60.06 92 GLY D C 1
ATOM 8477 O O . GLY D 2 111 ? 18.567 28.871 -44.330 1.00 59.67 92 GLY D O 1
ATOM 8478 N N . VAL D 2 112 ? 16.837 29.221 -42.936 1.00 60.38 93 VAL D N 1
ATOM 8479 C CA . VAL D 2 112 ? 15.986 29.803 -43.970 1.00 60.66 93 VAL D CA 1
ATOM 8480 C C . VAL D 2 112 ? 15.547 31.210 -43.573 1.00 61.13 93 VAL D C 1
ATOM 8481 O O . VAL D 2 112 ? 14.772 31.390 -42.632 1.00 60.81 93 VAL D O 1
ATOM 8485 N N . SER D 2 113 ? 16.052 32.205 -44.296 1.00 61.51 94 SER D N 1
ATOM 8486 C CA . SER D 2 113 ? 15.728 33.602 -44.022 1.00 62.17 94 SER D CA 1
ATOM 8487 C C . SER D 2 113 ? 14.306 33.945 -44.457 1.00 62.42 94 SER D C 1
ATOM 8488 O O . SER D 2 113 ? 13.797 33.388 -45.431 1.00 62.67 94 SER D O 1
ATOM 8491 N N . ASN D 2 114 ? 13.667 34.861 -43.734 1.00 63.14 95 ASN D N 1
ATOM 8492 C CA . ASN D 2 114 ? 12.306 35.265 -44.072 1.00 63.74 95 ASN D CA 1
ATOM 8493 C C . ASN D 2 114 ? 12.261 35.658 -45.541 1.00 63.64 95 ASN D C 1
ATOM 8494 O O . ASN D 2 114 ? 11.322 35.318 -46.259 1.00 62.71 95 ASN D O 1
ATOM 8499 N N . GLN D 2 115 ? 13.288 36.378 -45.979 1.00 63.84 96 GLN D N 1
ATOM 8500 C CA . GLN D 2 115 ? 13.381 36.813 -47.364 1.00 64.22 96 GLN D CA 1
ATOM 8501 C C . GLN D 2 115 ? 13.143 35.645 -48.315 1.00 63.27 96 GLN D C 1
ATOM 8502 O O . GLN D 2 115 ? 12.251 35.699 -49.164 1.00 63.09 96 GLN D O 1
ATOM 8508 N N . PHE D 2 116 ? 13.940 34.590 -48.172 1.00 61.83 97 PHE D N 1
ATOM 8509 C CA . PHE D 2 116 ? 13.792 33.415 -49.019 1.00 60.05 97 PHE D CA 1
ATOM 8510 C C . PHE D 2 116 ? 12.442 32.777 -48.714 1.00 58.96 97 PHE D C 1
ATOM 8511 O O . PHE D 2 116 ? 11.756 32.291 -49.613 1.00 59.38 97 PHE D O 1
ATOM 8519 N N . PHE D 2 117 ? 12.063 32.796 -47.440 1.00 57.31 98 PHE D N 1
ATOM 8520 C CA . PHE D 2 117 ? 10.790 32.234 -47.002 1.00 56.63 98 PHE D CA 1
ATOM 8521 C C . PHE D 2 117 ? 9.608 32.955 -47.664 1.00 56.73 98 PHE D C 1
ATOM 8522 O O . PHE D 2 117 ? 8.818 32.340 -48.384 1.00 55.56 98 PHE D O 1
ATOM 8530 N N . LEU D 2 118 ? 9.502 34.259 -47.415 1.00 56.89 99 LEU D N 1
ATOM 8531 C CA . LEU D 2 118 ? 8.433 35.086 -47.973 1.00 57.47 99 LEU D CA 1
ATOM 8532 C C . LEU D 2 118 ? 8.420 35.058 -49.496 1.00 57.60 99 LEU D C 1
ATOM 8533 O O . LEU D 2 118 ? 7.385 34.797 -50.108 1.00 58.33 99 LEU D O 1
ATOM 8538 N N . GLN D 2 119 ? 9.569 35.333 -50.105 1.00 57.80 100 GLN D N 1
ATOM 8539 C CA . GLN D 2 119 ? 9.677 35.331 -51.558 1.00 57.88 100 GLN D CA 1
ATOM 8540 C C . GLN D 2 119 ? 9.170 34.027 -52.155 1.00 57.47 100 GLN D C 1
ATOM 8541 O O . GLN D 2 119 ? 8.481 34.029 -53.175 1.00 57.10 100 GLN D O 1
ATOM 8547 N N . THR D 2 120 ? 9.512 32.913 -51.516 1.00 56.75 101 THR D N 1
ATOM 8548 C CA . THR D 2 12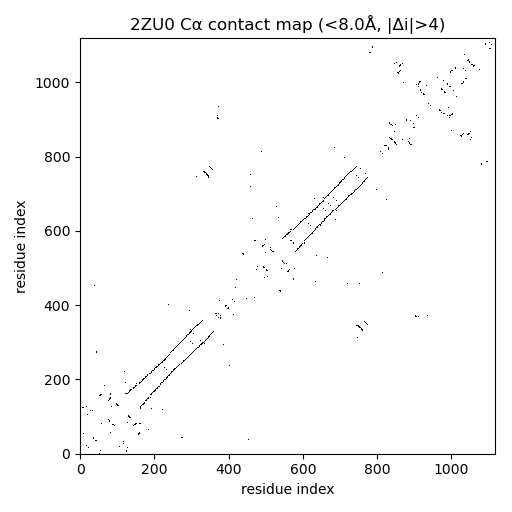0 ? 9.094 31.603 -52.002 1.00 56.00 101 THR D CA 1
ATOM 8549 C C . THR D 2 120 ? 7.598 31.383 -51.812 1.00 56.25 101 THR D C 1
ATOM 8550 O O . THR D 2 120 ? 6.934 30.814 -52.679 1.00 55.96 101 THR D O 1
ATOM 8554 N N . ALA D 2 121 ? 7.075 31.830 -50.673 1.00 56.89 102 ALA D N 1
ATOM 8555 C CA . ALA D 2 121 ? 5.654 31.682 -50.368 1.00 57.68 102 ALA D CA 1
ATOM 8556 C C . ALA D 2 121 ? 4.814 32.567 -51.281 1.00 57.97 102 ALA D C 1
ATOM 8557 O O . ALA D 2 121 ? 3.762 32.153 -51.766 1.00 57.55 102 ALA D O 1
ATOM 8559 N N . LEU D 2 122 ? 5.291 33.786 -51.508 1.00 58.91 103 LEU D N 1
ATOM 8560 C CA . LEU D 2 122 ? 4.595 34.740 -52.360 1.00 60.61 103 LEU D CA 1
ATOM 8561 C C . LEU D 2 122 ? 4.470 34.219 -53.789 1.00 61.86 103 LEU D C 1
ATOM 8562 O O . LEU D 2 122 ? 3.363 34.078 -54.313 1.00 61.06 103 LEU D O 1
ATOM 8567 N N . ASN D 2 123 ? 5.607 33.930 -54.416 1.00 62.78 104 ASN D N 1
ATOM 8568 C CA . ASN D 2 123 ? 5.608 33.428 -55.784 1.00 64.33 104 ASN D CA 1
ATOM 8569 C C . ASN D 2 123 ? 4.810 32.134 -55.893 1.00 65.08 104 ASN D C 1
ATOM 8570 O O . ASN D 2 123 ? 4.431 31.719 -56.989 1.00 65.37 104 ASN D O 1
ATOM 8575 N N . ALA D 2 124 ? 4.556 31.500 -54.752 1.00 65.79 105 ALA D N 1
ATOM 8576 C CA . ALA D 2 124 ? 3.805 30.248 -54.715 1.00 66.47 105 ALA D CA 1
ATOM 8577 C C . ALA D 2 124 ? 2.300 30.500 -54.781 1.00 67.04 105 ALA D C 1
ATOM 8578 O O . ALA D 2 124 ? 1.561 29.741 -55.411 1.00 66.17 105 ALA D O 1
ATOM 8580 N N . VAL D 2 125 ? 1.852 31.565 -54.125 1.00 67.66 106 VAL D N 1
ATOM 8581 C CA . VAL D 2 125 ? 0.436 31.911 -54.112 1.00 68.82 106 VAL D CA 1
ATOM 8582 C C . VAL D 2 125 ? 0.071 32.835 -55.277 1.00 69.26 106 VAL D C 1
ATOM 8583 O O . VAL D 2 125 ? -0.300 34.003 -55.024 1.00 70.36 106 VAL D O 1
ATOM 8587 N N . ASP D 2 174 ? 3.244 36.495 -37.784 1.00 70.61 155 ASP D N 1
ATOM 8588 C CA . ASP D 2 174 ? 2.238 35.832 -38.661 1.00 71.19 155 ASP D CA 1
ATOM 8589 C C . ASP D 2 174 ? 1.401 36.837 -39.445 1.00 71.09 155 ASP D C 1
ATOM 8590 O O . ASP D 2 174 ? 1.323 36.757 -40.671 1.00 70.77 155 ASP D O 1
ATOM 8595 N N . ILE D 2 175 ? 0.769 37.778 -38.746 1.00 71.45 156 ILE D N 1
ATOM 8596 C CA . ILE D 2 175 ? -0.047 38.779 -39.425 1.00 71.62 156 ILE D CA 1
ATOM 8597 C C . ILE D 2 175 ? 0.828 39.467 -40.468 1.00 71.62 156 ILE D C 1
ATOM 8598 O O . ILE D 2 175 ? 0.357 39.848 -41.541 1.00 70.93 156 ILE D O 1
ATOM 8603 N N . LEU D 2 176 ? 2.111 39.607 -40.146 1.00 71.61 157 LEU D N 1
ATOM 8604 C CA . LEU D 2 176 ? 3.062 40.233 -41.054 1.00 71.40 157 LEU D CA 1
ATOM 8605 C C . LEU D 2 176 ? 3.079 39.446 -42.361 1.00 71.00 157 LEU D C 1
ATOM 8606 O O . LEU D 2 176 ? 3.088 40.025 -43.445 1.00 71.31 157 LEU D O 1
ATOM 8611 N N . GLN D 2 177 ? 3.087 38.121 -42.250 1.00 70.09 158 GLN D N 1
ATOM 8612 C CA . GLN D 2 177 ? 3.074 37.250 -43.421 1.00 69.47 158 GLN D CA 1
ATOM 8613 C C . GLN D 2 177 ? 1.703 37.370 -44.082 1.00 69.22 158 GLN D C 1
ATOM 8614 O O . GLN D 2 177 ? 1.574 37.275 -45.301 1.00 67.93 158 GLN D O 1
ATOM 8620 N N . MET D 2 178 ? 0.682 37.572 -43.254 1.00 69.68 159 MET D N 1
ATOM 8621 C CA . MET D 2 178 ? -0.693 37.714 -43.725 1.00 69.87 159 MET D CA 1
ATOM 8622 C C . MET D 2 178 ? -0.815 38.990 -44.558 1.00 70.13 159 MET D C 1
ATOM 8623 O O . MET D 2 178 ? -1.522 39.022 -45.567 1.00 69.52 159 MET D O 1
ATOM 8628 N N . ALA D 2 179 ? -0.114 40.035 -44.128 1.00 70.99 160 ALA D N 1
ATOM 8629 C CA . ALA D 2 179 ? -0.128 41.318 -44.820 1.00 71.77 160 ALA D CA 1
ATOM 8630 C C . ALA D 2 179 ? 0.751 41.278 -46.065 1.00 72.46 160 ALA D C 1
ATOM 8631 O O . ALA D 2 179 ? 0.406 41.848 -47.098 1.00 73.06 160 ALA D O 1
ATOM 8633 N N . VAL D 2 180 ? 1.889 40.600 -45.959 1.00 73.32 161 VAL D N 1
ATOM 8634 C CA . VAL D 2 180 ? 2.820 40.490 -47.075 1.00 73.90 161 VAL D CA 1
ATOM 8635 C C . VAL D 2 180 ? 2.335 39.493 -48.124 1.00 74.43 161 VAL D C 1
ATOM 8636 O O . VAL D 2 180 ? 2.632 39.636 -49.310 1.00 74.25 161 VAL D O 1
ATOM 8640 N N . LEU D 2 181 ? 1.589 38.484 -47.686 1.00 74.97 162 LEU D N 1
ATOM 8641 C CA . LEU D 2 181 ? 1.081 37.467 -48.602 1.00 75.41 162 LEU D CA 1
ATOM 8642 C C . LEU D 2 181 ? -0.338 37.771 -49.053 1.00 75.76 162 LEU D C 1
ATOM 8643 O O . LEU D 2 181 ? -0.839 37.165 -50.001 1.00 75.53 162 LEU D O 1
ATOM 8648 N N . GLU D 2 182 ? -0.979 38.710 -48.362 1.00 76.82 163 GLU D N 1
ATOM 8649 C CA . GLU D 2 182 ? -2.342 39.124 -48.681 1.00 77.34 163 GLU D CA 1
ATOM 8650 C C . GLU D 2 182 ? -3.239 37.967 -49.129 1.00 77.84 163 GLU D C 1
ATOM 8651 O O . GLU D 2 182 ? -3.382 37.704 -50.325 1.00 77.20 163 GLU D O 1
ATOM 8657 N N . PRO D 2 183 ? -3.849 37.256 -48.168 1.00 78.39 164 PRO D N 1
ATOM 8658 C CA . PRO D 2 183 ? -4.734 36.129 -48.476 1.00 78.35 164 PRO D CA 1
ATOM 8659 C C . PRO D 2 183 ? -6.137 36.594 -48.871 1.00 78.87 164 PRO D C 1
ATOM 8660 O O . PRO D 2 183 ? -7.115 36.167 -48.220 1.00 78.64 164 PRO D O 1
ATOM 8664 N N . VAL D 2 202 ? -2.956 45.684 -31.360 1.00 94.20 183 VAL D N 1
ATOM 8665 C CA . VAL D 2 202 ? -1.949 45.820 -32.453 1.00 94.72 183 VAL D CA 1
ATOM 8666 C C . VAL D 2 202 ? -2.176 44.771 -33.538 1.00 95.00 183 VAL D C 1
ATOM 8667 O O . VAL D 2 202 ? -1.928 45.019 -34.719 1.00 95.15 183 VAL D O 1
ATOM 8671 N N . VAL D 2 203 ? -2.639 43.596 -33.127 1.00 95.09 184 VAL D N 1
ATOM 8672 C CA . VAL D 2 203 ? -2.907 42.513 -34.063 1.00 95.09 184 VAL D CA 1
ATOM 8673 C C . VAL D 2 203 ? -4.061 42.921 -34.971 1.00 94.78 184 VAL D C 1
ATOM 8674 O O . VAL D 2 203 ? -4.025 42.702 -36.184 1.00 94.30 184 VAL D O 1
ATOM 8678 N N . ALA D 2 204 ? -5.082 43.523 -34.369 1.00 94.46 185 ALA D N 1
ATOM 8679 C CA . ALA D 2 204 ? -6.258 43.971 -35.100 1.00 94.03 185 ALA D CA 1
ATOM 8680 C C . ALA D 2 204 ? -5.874 44.964 -36.194 1.00 93.57 185 ALA D C 1
ATOM 8681 O O . ALA D 2 204 ? -6.207 44.771 -37.362 1.00 93.47 185 ALA D O 1
ATOM 8683 N N . ASP D 2 205 ? -5.167 46.022 -35.812 1.00 92.72 186 ASP D N 1
ATOM 8684 C CA . ASP D 2 205 ? -4.747 47.036 -36.772 1.00 91.84 186 ASP D CA 1
ATOM 8685 C C . ASP D 2 205 ? -3.956 46.411 -37.913 1.00 91.02 186 ASP D C 1
ATOM 8686 O O . ASP D 2 205 ? -3.830 46.996 -38.989 1.00 91.17 186 ASP D O 1
ATOM 8691 N N . GLY D 2 206 ? -3.423 45.219 -37.670 1.00 90.08 187 GLY D N 1
ATOM 8692 C CA . GLY D 2 206 ? -2.668 44.527 -38.696 1.00 88.30 187 GLY D CA 1
ATOM 8693 C C . GLY D 2 206 ? -3.611 43.699 -39.547 1.00 87.23 187 GLY D C 1
ATOM 8694 O O . GLY D 2 206 ? -3.391 43.516 -40.745 1.00 87.28 187 GLY D O 1
ATOM 8695 N N . VAL D 2 207 ? -4.674 43.204 -38.922 1.00 85.91 188 VAL D N 1
ATOM 8696 C CA . VAL D 2 207 ? -5.666 42.388 -39.612 1.00 84.85 188 VAL D CA 1
ATOM 8697 C C . VAL D 2 207 ? -6.687 43.265 -40.331 1.00 84.32 188 VAL D C 1
ATOM 8698 O O . VAL D 2 207 ? -7.054 42.997 -41.475 1.00 84.35 188 VAL D O 1
ATOM 8702 N N . ASN D 2 208 ? -7.138 44.312 -39.647 1.00 83.33 189 ASN D N 1
ATOM 8703 C CA . ASN D 2 208 ? -8.126 45.234 -40.197 1.00 82.56 189 ASN D CA 1
ATOM 8704 C C . ASN D 2 208 ? -7.635 45.932 -41.458 1.00 82.33 189 ASN D C 1
ATOM 8705 O O . ASN D 2 208 ? -8.412 46.185 -42.379 1.00 82.27 189 ASN D O 1
ATOM 8710 N N . SER D 2 209 ? -6.344 46.243 -41.497 1.00 81.96 190 SER D N 1
ATOM 8711 C CA . SER D 2 209 ? -5.767 46.905 -42.657 1.00 82.26 190 SER D CA 1
ATOM 8712 C C . SER D 2 209 ? -5.910 46.030 -43.902 1.00 81.98 190 SER D C 1
ATOM 8713 O O . SER D 2 209 ? -5.825 46.518 -45.028 1.00 81.73 190 SER D O 1
ATOM 8716 N N . LEU D 2 210 ? -6.137 44.736 -43.691 1.00 81.74 191 LEU D N 1
ATOM 8717 C CA . LEU D 2 210 ? -6.289 43.789 -44.792 1.00 81.79 191 LEU D CA 1
ATOM 8718 C C . LEU D 2 210 ? -7.741 43.649 -45.236 1.00 81.76 191 LEU D C 1
ATOM 8719 O O . LEU D 2 210 ? -8.060 42.816 -46.084 1.00 81.59 191 LEU D O 1
ATOM 8724 N N . ARG D 2 211 ? -8.619 44.463 -44.661 1.00 81.88 192 ARG D N 1
ATOM 8725 C CA . ARG D 2 211 ? -10.034 44.412 -45.010 1.00 82.27 192 ARG D CA 1
ATOM 8726 C C . ARG D 2 211 ? -10.361 45.209 -46.264 1.00 82.68 192 ARG D C 1
ATOM 8727 O O . ARG D 2 211 ? -10.573 46.420 -46.205 1.00 83.33 192 ARG D O 1
ATOM 8735 N N . ASP D 2 212 ? -10.402 44.518 -47.398 1.00 83.16 193 ASP D N 1
ATOM 8736 C CA . ASP D 2 212 ? -10.715 45.151 -48.669 1.00 83.39 193 ASP D CA 1
ATOM 8737 C C . ASP D 2 212 ? -12.015 44.565 -49.209 1.00 83.46 193 ASP D C 1
ATOM 8738 O O . ASP D 2 212 ? -12.966 45.347 -49.424 1.00 83.80 193 ASP D O 1
#

InterPro domains:
  IPR000825 SUF system FeS cluster assembly, SufBD core domain [PF01458] (166-393)
  IPR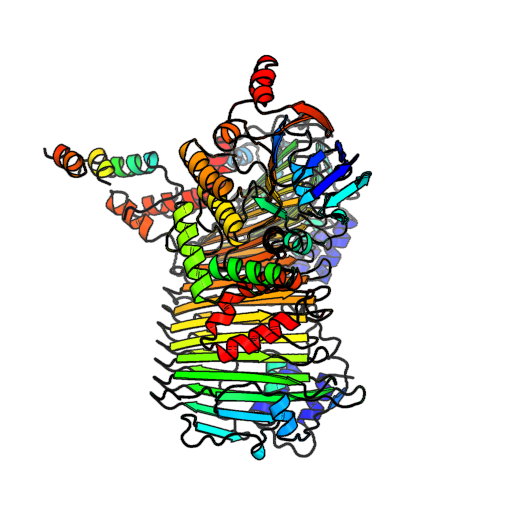011542 SUF system FeS cluster assembly, SufD [TIGR01981] (132-409)
  IPR037284 SUF system FeS cluster assembly, SufBD superfamily [SSF101960] (11-420)
  IPR055346 SUF system FeS cluster assembly, SufBD [PTHR43575] (21-417)

GO terms:
  GO:0005515 protein binding (F, IPI)
  GO:1990229 iron-sulfur cluster assembly complex (C, IDA)
  GO:0016226 iron-sulfur cluster assembly (P, IDA)
  GO:0016226 iron-sulfur cluster assembly (P, IMP)
  GO:0006979 response to oxidative stress (P, IMP)

Organism: Escherichia coli (strain K12) (NCBI:txid83333)

Nearest PDB structures (foldseek):
  5awf-assembly1_B  TM=9.943E-01  e=1.037E-56  Escherichia coli K-12
  5awg-assembly2_F  TM=9.860E-01  e=1.264E-42  Escherichia coli K-12
  5awg-assembly1_A  TM=8.757E-01  e=3.983E-11  Escherichia coli K-12
  5awf-assembly2_E  TM=8.181E-01  e=3.162E-11  Escherichia coli K-12
  5awg-assembly2_E  TM=8.364E-01  e=1.151E-10  Escherichia coli K-12

Radius of gyration: 34.39 Å; Cα contacts (8 Å, |Δi|>4): 2888; chains: 4; bounding box: 73×101×93 Å

B-factor: mean 34.51, std 13.36, range [13.88, 95.45]

Sequence (1119 aa):
SNALQQWHHLFEAEGTKRSPQAQQHLQQLLRTGLPTRKHENWKYTPLEGLINSQFVSIAGEISPQQRDALALTLDSVRLVFVDGRYVPALSDATEGSGYEVSINDDRQGLPDAIQAEVFLHLTESLAQSVTHIAVKRGQRPAKPLLLMHITQGVAGEEVNTAHYRHHLDLAEGAEATVIEHFVSLNDARHFTGARFTINVAANAHLQHIKLAFENPLSHHFAHNDLLLAEDATAFSHSFLLGGAVLRHNTSTQLNGENSTLRINSLAMPVKNEVCDTRTWLEHNKGFCNSRQLHKTIVSDKGRAVFNGLINVAQHAIKTDGQMTNNNLLMGKLAEVDTKPQLEIYADDVKCSHGATVGRIDDEQIFYLRSRGINQQDAQQMIIYAFAAELTEALRDEGLKQQVLARIGQRLPGGARNALQQWHHLFEAEGTKRSPQAQQHLQQLLRTGLPTRKHENWKYTPLEGLINSQFVSIAGEISPQQRDALALTLDSVRLVFVDGRYVPALSDATEGSGYEVSINDDRQGLPDAIQAEVFLHLTESLAQSVTHIAVKRGQRPAKPLLLMHITQGVAGEEVNTAHYRHHLDLAEGAEATVIEHFVSLNDARHFTGARFTINVAANAHLQHIKLAFENPLSHHFAHNDLLLAEDATAFSHSFLLGGAVLRHNTSTQLNGENSTLRINSLAMPVKNEVCDTRTWLEHNKGFCNSRQLHKTIVSDKGRAVFNGLINVAQHAIKTDGQMTNNNLLMGKLAEVDTKPQLEIYADDVKCSHGATVGRIDDEQIFYLRSRGINQQDAQQMIIYAFAAELTEALRDEGLKQQVLARIGQRLPGGAMLSIKDLHVSVEDKAILRGLSLDVHPGEVHAIMGPNGSGKSTLSATLAGREDYEVTGGTVEFKGKDLLALSPEDRAGEGIFMAFQYPVEIPGVSNQFFLQTALNAVRSYRGQETLDRFDFQDLMEEKIALLKMPEDLLTRSVNVGFSGGEKKRNDILQMAVLEPELCILDESDSGLDIDALKVVADGVNSLRDGKRSFIIVTHYQRILDYIKPDYVHVLYQGRIVKSGDFTLVKQLEEQGYGWLTEQYPVEIPGVSNQFFLQTALNAVDILQMAVLEPVVADGVNSLRD

Secondary structure (DSSP, 8-state):
--HHHHHHHHHH-SS----HHHHHHHHHHHHH----TTSTT-SS---HHHHT--EE-------HHHHHHHS----SEEEEEETTEE-GGGSPP-TTTT-EEEEES--TT-PPPSS--HHHHHHHHH-S-EEEEEE-TT---SS-EEEEEEE---SSS-EEEEEEEEEEEE-TT-EEEEEEEEEESSSS-EEEEEEEEEEE-TT-EEEEEEEEE--TT-EEEEEEEEEE-TT-EEEEEEEE---SEEEEEEEEEE-SSS-EEEEEEEE---TT-EEEEEEEEEE-SSS-EEEEEEEEEE-TT-EEEEEEEEEE-TT-TTEEEEEEEEEEE-STT-EEEEEEEEEE--SSEEEEEEEEEEE--HHHHHHHHHTT--HHHHHHHHHHHHHHHHHGGG--HHHHHHHHHHHHHTSTTTT-/-HHHHHHHHHHTTGGG--HHHHHHHHHHHHH----TTSTT-SS---HHHHTSPEE-------HHHHHHHS----SEEEEEETTEE-GGGSPP-TTSS-EEEEES--TTPPPPSS--HHHHHHHHH-S-EEEEEE-TT---SS-EEEEEEE---SSS-EEEEEEEEEEEE-TT-EEEEEEEEEESSSS-EEEEEEEEEEE-TT-EEEEEEEEE--TT-EEEEEEEEEE-TT-EEEEEEEE---SEEEEEEEEEE-SSS-EEEEEEEE---TT-EEEEEEEEEE-SSS-EEEEEEEEEE-SS-EEEEEEEEEE-TT-TT-EEEEEEEEEE-STT-EEEEEEEEEE--SS-EEEEEEEEE-S-HHHHHHHHTTT--HHHHHHHHHHHHHHHHHTT---HHHHHHHHHHHHTTSSS--/-EEEEEEEEEETTEEEEEEEEEEE-TT-EEEEE--TTSSHHHHHHHHHT-TT-EEEEEEEEETTEEGGGS-HHHHHHHTEEEE-SSPPP-TT-BHHHHHHHHHHHHHHGGG-PPPPHHHHHHHHHHHHHHTT--TTTTTSBTTTT--HHHHHHHHHHHHHHH--SEEEEESTTTT--HHHHHHHHHHHHTT--SS-EEEEE-SSGGGGGTS--SEEEEEETTEEEEEE-TTHHHHHHTTT-TTSS--/-PPP-TT--HHHHHHHHHHH--HHHHHHH---HHHHHHTT--

Foldseek 3Di:
DALLVQLVCLLVPPPAPFDPQLVVLNVVLVVVDDDDCPDPPRVPFDCVLPRPAHEDQDFDDDDLVLVVVPDAPFDAQEFEAESLRTDPVNGHDCVPQQKDKDKAADCVPDDDDPDDDNLASSLSNNRRIEIEIEGDAQTEGPHAYEYEYEYEADPDRYAHEYHYHYEYEYEHNYEHEYEYAYEYSDQHEHEYEYEYEYEWEANYEYHYEYHHAYAQAYEYEYEYEYEYAANYEYAHAYENQHYQEYAYEYEYEHHYAQYEEEYEYEEEFEANGEAEYEYHYELAAAHYAYEYEYEYEWYANYEYEYEYEYEYDENRANYEYEYEYEYAYHDPRYYYYYYYHYHYDYDNYHYYYYYYYYHQDVVQLVVCVVVPDDNLRSVLVRVCVVCVVRLVSSVDPSVSVVSSVSVSCSDPSRPD/DQLVQLVVLLVVPVVQFDPVLVVLNVVLVVVDDDDCPDPVRVPFDCVLPRVAAADQDWDDDDLVLCVVPDAPFDAQEFEATSQGTDPVNGHDCVPQQKDKDKAADCVPPDDDLDDDNLVSSLSNNRSIEIEIEGDALDEGPHAYEYEYEYEADPDRYAHEYHYHYEYEYEHNYEHEYEYHYEYSDQHEHEYEYEYEYEAEANYEYEYEYEHAYAQAYEYEYEYEYEAAANYEYAYEYENQHHQEYAYEYEYEHHYAQYEEEHEYEEEDEDNREYHYEYHYELAAANYEYEYEYEYEYEDLYEYEYYYEYAYDEPNANYEYEEEYEYAYHDPNYYYYYHHYYHYRYDNYHYDYYYYYYHQDPVQQVVVVVVPDDNQVSVVVRVCVRCCVRLVVPPPVSNSVVSVLSVLCSGPVRD/DKWWFQWWKAAPPHTQAGTATDDWAFLFEEEEEEDPSQCLVLVVCQQQAPPRIDTPDTFIDDPRHGSNVDHNLVSVLQFEAEQDLFQDWAPPAAPQNVLQVSLQSSCVSVPHHGDDVVVLVVLLVVLCVLLVHDPCRRGGTQCVPHDLLNNSSVSLSSCSSNPGQEYEYRQNCPPPDPVSLQSSLSSVVVSRPRGGYYYYHHQECPSCVSVPGQKYFYTDRNYTPDMDGSVVLVVVVVVVDPSHDDD/DDDDDPPDDVVNVLVVLQVVQVLVSCQSNLVVSCVSVVVSPD

CATH classification: 3.40.50.300